Protein AF-0000000082347932 (afdb_homodimer)

Nearest PDB structures (foldseek):
  7vpu-assembly1_B  TM=5.083E-01  e=9.802E-02  Lachancea thermotolerans CBS 6340
  7vpr-assembly1_B  TM=3.935E-01  e=6.564E-01  Nakaseomyces glabratus CBS 138
  7xb5-assembly1_A-2  TM=2.706E-01  e=1.822E-01  Saccharomyces cerevisiae S288C
  4n9n-assembly1_B  TM=2.573E-01  e=2.150E-01  Saccharomyces cerevisiae S288C
  7zbz-assembly1_D  TM=3.428E-01  e=2.364E+00  Homo sapiens

pLDDT: mean 71.52, std 30.13, range [14.38, 98.75]

Solvent-accessible surface area (backbone atoms only — not comparable to full-atom values): 65599 Å² total; per-residue (Å²): 93,62,61,52,86,44,26,62,58,30,61,75,68,72,42,88,52,49,59,55,89,92,53,82,38,28,51,61,28,56,75,67,75,44,90,35,52,59,53,74,24,62,43,76,80,83,76,53,56,48,64,48,71,62,94,86,54,69,48,71,42,61,66,65,76,64,82,78,56,77,66,73,81,68,80,82,68,80,69,72,72,71,74,71,74,66,79,76,82,78,88,84,86,77,82,90,80,82,86,82,85,84,87,82,85,85,87,81,88,68,76,74,79,69,74,88,77,77,79,76,87,80,78,80,79,75,84,81,84,85,69,72,77,66,57,84,77,70,76,78,89,71,87,74,80,69,75,79,68,85,70,81,67,74,79,78,69,82,68,77,73,79,72,72,80,74,74,76,83,61,86,66,62,71,66,74,67,74,60,60,74,69,86,62,78,67,69,77,66,46,71,66,54,33,49,27,48,48,46,26,50,75,63,51,21,57,52,67,20,54,57,35,82,70,28,44,49,48,60,48,44,5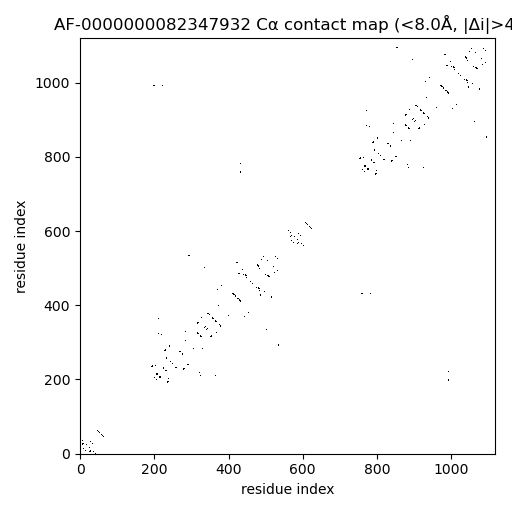8,51,44,26,76,73,35,64,44,37,29,25,26,46,37,14,35,30,38,39,41,50,15,55,55,68,68,51,76,57,58,67,15,50,51,29,41,53,54,18,49,55,45,45,49,57,60,64,70,43,62,74,84,68,66,51,62,63,57,54,50,28,51,52,42,45,50,52,38,47,70,60,39,82,61,80,66,68,71,57,61,60,54,53,50,43,51,49,49,52,68,46,43,57,32,30,42,66,44,70,60,40,19,52,48,42,54,48,44,49,55,52,49,48,45,37,33,59,68,66,68,39,71,66,77,64,60,64,72,38,50,70,63,19,66,46,82,73,48,84,49,58,26,24,55,22,48,51,40,46,49,50,35,49,50,51,48,36,53,68,55,47,83,65,81,66,64,47,64,66,58,47,52,50,51,52,47,49,55,51,48,53,64,70,65,53,60,75,61,64,50,53,55,41,77,42,79,52,34,52,90,76,70,30,45,43,28,39,36,34,60,74,45,64,20,47,52,45,24,51,35,34,45,35,48,37,51,39,52,51,55,72,50,60,73,63,76,81,61,80,50,68,65,58,47,52,48,50,50,51,51,42,35,50,50,38,33,54,33,51,34,47,29,40,10,41,22,70,43,33,71,86,40,62,53,37,49,53,57,35,52,43,47,42,62,66,50,42,75,45,58,77,52,67,42,44,54,53,51,48,52,52,49,43,50,44,38,26,67,73,69,34,42,82,36,64,71,47,52,53,51,49,53,52,48,48,52,52,49,51,51,57,70,67,56,71,83,78,122,89,56,65,52,85,46,28,60,62,30,63,76,66,71,42,88,54,48,62,59,90,92,54,85,39,30,51,62,28,57,75,66,74,41,91,38,54,64,55,79,24,68,35,79,83,86,79,55,60,52,69,48,74,61,94,86,54,65,48,71,43,65,62,62,76,61,87,75,59,77,64,75,77,69,80,81,66,77,63,70,67,68,73,68,73,58,86,72,85,92,85,92,88,91,83,92,81,88,87,90,81,86,90,83,83,87,87,81,87,75,82,88,81,86,77,86,88,83,85,85,85,90,81,84,78,84,79,82,84,84,69,71,76,66,58,83,76,71,75,78,86,69,86,74,82,69,76,80,68,84,71,80,66,77,78,78,70,82,74,72,74,80,71,71,80,73,74,74,82,64,85,68,61,72,64,79,68,71,59,61,72,66,80,72,68,67,70,78,69,47,71,66,54,32,49,26,49,48,44,27,49,76,61,48,20,55,52,67,19,54,58,35,82,72,28,46,49,47,60,47,46,58,50,44,26,75,73,34,66,45,38,29,26,27,47,38,15,34,29,36,40,40,49,16,55,55,70,66,50,74,58,60,67,16,52,51,29,40,52,54,19,48,53,45,46,50,57,59,65,69,44,62,75,85,67,65,50,60,62,56,53,51,29,51,52,42,45,48,51,38,48,69,60,39,81,62,81,67,69,71,59,61,57,54,52,52,43,50,49,51,51,68,47,44,57,31,32,43,64,46,71,61,40,18,52,50,41,53,48,43,49,55,51,48,47,45,37,33,59,67,66,67,40,70,69,78,66,60,65,72,36,49,70,63,17,67,46,80,74,46,84,50,59,25,25,56,21,50,51,38,47,50,51,35,48,51,53,49,36,48,67,54,47,81,82,64,67,62,47,65,66,59,47,53,50,52,52,49,49,56,51,47,54,64,70,66,52,60,76,60,62,50,52,56,41,77,42,79,52,34,53,90,76,70,30,46,43,28,40,37,35,60,74,45,63,20,47,53,45,24,51,36,33,47,34,49,35,50,36,52,51,55,74,51,61,74,62,76,82,60,80,51,69,65,58,48,52,50,50,50,52,50,42,36,49,51,38,32,52,33,52,33,47,31,40,9,42,22,70,43,33,69,87,40,63,54,35,48,53,59,35,51,42,46,42,63,66,50,43,78,44,57,76,52,68,44,43,52,53,50,48,52,52,48,43,51,45,38,26,69,72,69,35,42,82,37,66,70,47,52,53,50,48,52,53,49,50,52,51,50,52,50,57,72,68,58,70,83,78,122

Organism: NCBI:txid1220207

InterPro domains:
  IPR001138 Zn(2)Cys(6) fungal-type DNA-binding domain [PS00463] (6-36)
  IPR001138 Zn(2)Cys(6) fungal-type DNA-binding domain [SM00066] (1-47)
  IPR001138 Zn(2)Cys(6) fungal-type DNA-binding domain [cd00067] (2-37)
  IPR021858 Fungal transcription factor [PF11951] (195-382)
  IPR036864 Zn(2)-C6 fungal-type DNA-binding domain superfamily [G3DSA:4.10.240.10] (4-67)
  IPR036864 Zn(2)-C6 fungal-type DNA-binding domain superfamily [SSF57701] (2-45)

Foldseek 3Di:
DAQPDAFPVCVVVVHDFDCDPPHPATPVCVVVVHDGHNDRRDDDPDDQWAQDCDPNDRDTRGVDDPVVPCPDPPDDCPVVCPPPPCDPDDDDDDDDDDDDDDDDYDDDDDDCPDDDDPDDDDDPPDDDDPPDPPPVPDDDDDDPPPPDPVCPPPDPPPPDDDPDDPPDPPPCPPPPPPPPPPCPPPPPQDPLLVVLLVCCLPFPLVLLCQLPPVSCSNPPLSVVLVPPVLSSLLSSLLSLLLVCLQVVHDNVRSVVSVVVNVVVLVVQVPDDLVSDDLSNLSSLLSVLSSVQLVPPPPDCVSVVVSLVNVVSVLQQCAPDDSSVSSNLSVLVSLLLCCLFVVDARPHDLVSNPNHCLVVDDDLSSLLSVLSSLLSVLRNLLPDPDDAPPPVVLVVSVVVLVVSVVPDDPQLAFPDWDCADVPVLRRAIAGHGDGSSSLNSLLSSLVSQLSSLVRHPVVVDDDPVVVVVSVLVSLVSLSVSLRHLLNSCVNYVVNLSSLVSNLSSCQRNVLSDQRVSSLVVSVVSLVCCSNPVSGDRVVSNVNNVVSNVVVVCVVPDDPPD/DFQPFAFPVCVVVVHDFACDPPDPATPVCVVVVHDGHGDRRDDDDDDQWDQDPDPHDRDTRGNPDDPPPPPDPPDDPVVVCPPPPDPDDDDDYDDDDDDDDDDDDDDDDDDDDDDDDDDDDDDDDDDDDPPPPPPVPDDDDDDPPPPDDPCPPPDPPDPDDDPPDPPDPPPCPVPPPPPPPPVPPPDPQDPLLVVLLVQCLPFPLVLLCQLPPVSCSNPPLSVVLVVPVLSSLLSSLLSLLLVCLQVVHDNVRSVVSVVVNVVVLVVQVPDDLVSDDLSNLSSLLSVLSSVQLVPPPPDCVSVVVSLVNVVSVLQQCAPDDSSVSSNLSVLVSLLLCCLFVVDARPHDLVSNPNHCLVVDDDLSSLLSVLSSLLSVLRNLLPDPDDQCPPVVLVVSVVVLVVSVVPDDPQLAFPDWDCADVPVLRRAIAGHHDGSSSLNSLLSSLVSQLSSLVRPPVVVPDDPVVVVVSVLVSLVSLSVSLRHLLNSCVNYVVNLSSLVSNLSSCQRNVLSDQRVSSLVVSVVSQVCCSNPSSGDRVVSNVNNVVSNVVVVCVVPDDPPD

Structure (mmCIF, N/CA/C/O backbone):
data_AF-0000000082347932-model_v1
#
loop_
_entity.id
_entity.type
_entity.pdbx_description
1 polymer 'Zn(2)-C6 fungal-type domain-containing protein'
#
loop_
_atom_site.group_PDB
_atom_site.id
_atom_site.type_symbol
_atom_site.label_atom_id
_atom_site.label_alt_id
_atom_site.label_comp_id
_atom_site.label_asym_id
_atom_site.label_entity_id
_atom_site.label_seq_id
_atom_site.pdbx_PDB_ins_code
_atom_site.Cartn_x
_atom_site.Cartn_y
_atom_site.Cartn_z
_atom_site.occupancy
_atom_site.B_iso_or_equiv
_atom_site.auth_seq_id
_atom_site.auth_comp_id
_atom_site.auth_asym_id
_atom_site.auth_atom_id
_atom_site.pdbx_PDB_model_num
ATOM 1 N N . MET A 1 1 ? 33.094 -20 -10.047 1 22.81 1 MET A N 1
ATOM 2 C CA . MET A 1 1 ? 34.312 -20.75 -9.906 1 22.81 1 MET A CA 1
ATOM 3 C C . MET A 1 1 ? 34.156 -21.875 -8.883 1 22.81 1 MET A C 1
ATOM 5 O O . MET A 1 1 ? 33.625 -21.672 -7.805 1 22.81 1 MET A O 1
ATOM 9 N N . ARG A 1 2 ? 33.781 -23.016 -9.336 1 30.23 2 ARG A N 1
ATOM 10 C CA . ARG A 1 2 ? 33.656 -24.062 -8.328 1 30.23 2 ARG A CA 1
ATOM 11 C C . ARG A 1 2 ? 35 -24.469 -7.781 1 30.23 2 ARG A C 1
ATOM 13 O O . ARG A 1 2 ? 35.969 -24.672 -8.547 1 30.23 2 ARG A O 1
ATOM 20 N N . ILE A 1 3 ? 35.188 -24.266 -6.566 1 36.09 3 ILE A N 1
ATOM 21 C CA . ILE A 1 3 ? 36.406 -24.688 -5.879 1 36.09 3 ILE A CA 1
ATOM 22 C C . ILE A 1 3 ? 36.375 -26.203 -5.656 1 36.09 3 ILE A C 1
ATOM 24 O O . ILE A 1 3 ? 35.469 -26.719 -5 1 36.09 3 ILE A O 1
ATOM 28 N N . GLY A 1 4 ? 36.844 -26.969 -6.664 1 44.12 4 GLY A N 1
ATOM 29 C CA . GLY A 1 4 ? 37.062 -28.375 -6.398 1 44.12 4 GLY A CA 1
ATOM 30 C C . GLY A 1 4 ? 37.906 -28.641 -5.172 1 44.12 4 GLY A C 1
ATOM 31 O O . GLY A 1 4 ? 39 -28.109 -5.051 1 44.12 4 GLY A O 1
ATOM 32 N N . ARG A 1 5 ? 37.344 -29.047 -4.188 1 51.44 5 ARG A N 1
ATOM 33 C CA . ARG A 1 5 ? 38.125 -29.438 -3.01 1 51.44 5 ARG A CA 1
ATOM 34 C C . ARG A 1 5 ? 38.75 -30.812 -3.193 1 51.44 5 ARG A C 1
ATOM 36 O O . ARG A 1 5 ? 38.125 -31.719 -3.748 1 51.44 5 ARG A O 1
ATOM 43 N N . GLY A 1 6 ? 40.188 -30.938 -3.4 1 61.31 6 GLY A N 1
ATOM 44 C CA . GLY A 1 6 ? 41.031 -32.125 -3.43 1 61.31 6 GLY A CA 1
ATOM 45 C C . GLY A 1 6 ? 42.094 -32.094 -4.531 1 61.31 6 GLY A C 1
ATOM 46 O O . GLY A 1 6 ? 42 -31.25 -5.441 1 61.31 6 GLY A O 1
ATOM 47 N N . CYS A 1 7 ? 43.125 -32.844 -4.461 1 66.62 7 CYS A N 1
ATOM 48 C CA . CYS A 1 7 ? 44.219 -32.781 -5.441 1 66.62 7 CYS A CA 1
ATOM 49 C C . CYS A 1 7 ? 43.812 -33.438 -6.754 1 66.62 7 CYS A C 1
ATOM 51 O O . CYS A 1 7 ? 42.875 -34.219 -6.789 1 66.62 7 CYS A O 1
ATOM 53 N N . GLU A 1 8 ? 44.094 -33.062 -7.969 1 69.12 8 GLU A N 1
ATOM 54 C CA . GLU A 1 8 ? 43.75 -33.562 -9.297 1 69.12 8 GLU A CA 1
ATOM 55 C C . GLU A 1 8 ? 43.781 -35.094 -9.328 1 69.12 8 GLU A C 1
ATOM 57 O O . GLU A 1 8 ? 42.906 -35.719 -9.906 1 69.12 8 GLU A O 1
ATOM 62 N N . ARG A 1 9 ? 44.625 -35.562 -8.445 1 70.75 9 ARG A N 1
ATOM 63 C CA . ARG A 1 9 ? 44.844 -37 -8.461 1 70.75 9 ARG A CA 1
ATOM 64 C C . ARG A 1 9 ? 43.75 -37.75 -7.652 1 70.75 9 ARG A C 1
ATOM 66 O O . ARG A 1 9 ? 43.219 -38.75 -8.086 1 70.75 9 ARG A O 1
ATOM 73 N N . CYS A 1 10 ? 43.594 -37.25 -6.555 1 67.94 10 CYS A N 1
ATOM 74 C CA . CYS A 1 10 ? 42.625 -37.875 -5.664 1 67.94 10 CYS A CA 1
ATOM 75 C C . CYS A 1 10 ? 41.219 -37.812 -6.273 1 67.94 10 CYS A C 1
ATOM 77 O O . CYS A 1 10 ? 40.469 -38.75 -6.148 1 67.94 10 CYS A O 1
ATOM 79 N N . ARG A 1 11 ? 40.906 -36.719 -7.117 1 67.81 11 ARG A N 1
ATOM 80 C CA . ARG A 1 11 ? 39.688 -36.469 -7.867 1 67.81 11 ARG A CA 1
ATOM 81 C C . ARG A 1 11 ? 39.531 -37.5 -9 1 67.81 11 ARG A C 1
ATOM 83 O O . ARG A 1 11 ? 38.438 -38.031 -9.195 1 67.81 11 ARG A O 1
ATOM 90 N N . LEU A 1 12 ? 40.688 -37.812 -9.695 1 69.5 12 LEU A N 1
ATOM 91 C CA . LEU A 1 12 ? 40.688 -38.719 -10.836 1 69.5 12 LEU A CA 1
ATOM 92 C C . LEU A 1 12 ? 40.5 -40.156 -10.383 1 69.5 12 LEU A C 1
ATOM 94 O O . LEU A 1 12 ? 39.875 -40.969 -11.086 1 69.5 12 LEU A O 1
ATOM 98 N N . ARG A 1 13 ? 41.062 -40.344 -9.203 1 67.56 13 ARG A N 1
ATOM 99 C CA . ARG A 1 13 ? 41.062 -41.688 -8.688 1 67.56 13 ARG A CA 1
ATOM 100 C C . ARG A 1 13 ? 39.844 -41.938 -7.781 1 67.56 13 ARG A C 1
ATOM 102 O O . ARG A 1 13 ? 39.656 -43.031 -7.254 1 67.56 13 ARG A O 1
ATOM 109 N N . HIS A 1 14 ? 39.094 -40.969 -7.598 1 66.19 14 HIS A N 1
ATOM 110 C CA . HIS A 1 14 ? 37.844 -40.875 -6.828 1 66.19 14 HIS A CA 1
ATOM 111 C C . HIS A 1 14 ? 38.094 -41.281 -5.375 1 66.19 14 HIS A C 1
ATOM 113 O O . HIS A 1 14 ? 37.281 -42.062 -4.812 1 66.19 14 HIS A O 1
ATOM 119 N N . ILE A 1 15 ? 39.188 -40.844 -4.895 1 70.25 15 ILE A N 1
ATOM 120 C CA . ILE A 1 15 ? 39.531 -41.156 -3.514 1 70.25 15 ILE A CA 1
ATOM 121 C C . ILE A 1 15 ? 39.438 -39.906 -2.654 1 70.25 15 ILE A C 1
ATOM 123 O O . ILE A 1 15 ? 39.562 -38.781 -3.168 1 70.25 15 ILE A O 1
ATOM 127 N N . LYS A 1 16 ? 39.25 -40.219 -1.484 1 67.38 16 LYS A N 1
ATOM 128 C CA . LYS A 1 16 ? 39.062 -39.125 -0.521 1 67.38 16 LYS A CA 1
ATOM 129 C C . LYS A 1 16 ? 40.375 -38.375 -0.31 1 67.38 16 LYS A C 1
ATOM 131 O O . LYS A 1 16 ? 41.375 -38.938 0.096 1 67.38 16 LYS A O 1
ATOM 136 N N . CYS A 1 17 ? 40.406 -37.062 -0.704 1 68.31 17 CYS A N 1
ATOM 137 C CA . CYS A 1 17 ? 41.594 -36.188 -0.645 1 68.31 17 CYS A CA 1
ATOM 138 C C . CYS A 1 17 ? 41.656 -35.469 0.689 1 68.31 17 CYS A C 1
ATOM 140 O O . CYS A 1 17 ? 40.781 -34.656 1.014 1 68.31 17 CYS A O 1
ATOM 142 N N . THR A 1 18 ? 42.469 -36.094 1.605 1 74.19 18 THR A N 1
ATOM 143 C CA . THR A 1 18 ? 42.594 -35.5 2.934 1 74.19 18 THR A CA 1
ATOM 144 C C . THR A 1 18 ? 43.875 -34.625 3.012 1 74.19 18 THR A C 1
ATOM 146 O O . THR A 1 18 ? 44.969 -35.094 2.697 1 74.19 18 THR A O 1
ATOM 149 N N . ILE A 1 19 ? 43.75 -33.25 3.158 1 69.88 19 ILE A N 1
ATOM 150 C CA . ILE A 1 19 ? 44.875 -32.344 3.236 1 69.88 19 ILE A CA 1
ATOM 151 C C . ILE A 1 19 ? 45.062 -31.875 4.68 1 69.88 19 ILE A C 1
ATOM 153 O O . ILE A 1 19 ? 44.156 -31.359 5.305 1 69.88 19 ILE A O 1
ATOM 157 N N . ALA A 1 20 ? 46.219 -32.375 5.316 1 67.06 20 ALA A N 1
ATOM 158 C CA . ALA A 1 20 ? 46.531 -31.922 6.672 1 67.06 20 ALA A CA 1
ATOM 159 C C . ALA A 1 20 ? 46.688 -30.406 6.73 1 67.06 20 ALA A C 1
ATOM 161 O O . ALA A 1 20 ? 47.094 -29.781 5.742 1 67.06 20 ALA A O 1
ATOM 162 N N . GLY A 1 21 ? 46.219 -29.703 7.652 1 62.62 21 GLY A N 1
ATOM 163 C CA . GLY A 1 21 ? 46.219 -28.266 7.863 1 62.62 21 GLY A CA 1
ATOM 164 C C . GLY A 1 21 ? 47.594 -27.641 7.629 1 62.62 21 GLY A C 1
ATOM 165 O O . GLY A 1 21 ? 48.562 -28 8.281 1 62.62 21 GLY A O 1
ATOM 166 N N . GLY A 1 22 ? 47.812 -26.781 6.691 1 68.69 22 GLY A N 1
ATOM 167 C CA . GLY A 1 22 ? 49 -26.031 6.379 1 68.69 22 GLY A CA 1
ATOM 168 C C . GLY A 1 22 ? 49.875 -26.734 5.355 1 68.69 22 GLY A C 1
ATOM 169 O O . GLY A 1 22 ? 50.969 -26.25 5.023 1 68.69 22 GLY A O 1
ATOM 170 N N . ALA A 1 23 ? 49.406 -28.094 4.926 1 64.69 23 ALA A N 1
ATOM 171 C CA . ALA A 1 23 ? 50.281 -28.875 4.055 1 64.69 23 ALA A CA 1
ATOM 172 C C . ALA A 1 23 ? 50.031 -28.5 2.588 1 64.69 23 ALA A C 1
ATOM 174 O O . ALA A 1 23 ? 48.938 -28.109 2.199 1 64.69 23 ALA A O 1
ATOM 175 N N . SER A 1 24 ? 51.031 -28.406 1.71 1 70.19 24 SER A N 1
ATOM 176 C CA . SER A 1 24 ? 50.969 -28.016 0.306 1 70.19 24 SER A CA 1
ATOM 177 C C . SER A 1 24 ? 50.562 -29.188 -0.586 1 70.19 24 SER A C 1
ATOM 179 O O . SER A 1 24 ? 50.375 -29.016 -1.792 1 70.19 24 SER A O 1
ATOM 181 N N . SER A 1 25 ? 50.375 -30.406 0.126 1 73.12 25 SER A N 1
ATOM 182 C CA . SER A 1 25 ? 50.062 -31.641 -0.598 1 73.12 25 SER A CA 1
ATOM 183 C C . SER A 1 25 ? 49 -32.469 0.143 1 73.12 25 SER A C 1
ATOM 185 O O . SER A 1 25 ? 48.875 -32.344 1.361 1 73.12 25 SER A O 1
ATOM 187 N N . CYS A 1 26 ? 48.219 -33.219 -0.534 1 68.75 26 CYS A N 1
ATOM 188 C CA . CYS A 1 26 ? 47.25 -34.062 0.123 1 68.75 26 CYS A CA 1
ATOM 189 C C . CYS A 1 26 ? 47.906 -35.312 0.712 1 68.75 26 CYS A C 1
ATOM 191 O O . CYS A 1 26 ? 49 -35.688 0.305 1 68.75 26 CYS A O 1
ATOM 193 N N . ASN A 1 27 ? 47.25 -35.875 1.856 1 72.94 27 ASN A N 1
ATOM 194 C CA . ASN A 1 27 ? 47.844 -37 2.602 1 72.94 27 ASN A CA 1
ATOM 195 C C . ASN A 1 27 ? 48.188 -38.156 1.683 1 72.94 27 ASN A C 1
ATOM 197 O O . ASN A 1 27 ? 49.25 -38.781 1.862 1 72.94 27 ASN A O 1
ATOM 201 N N . GLU A 1 28 ? 47.438 -38.219 0.578 1 73.19 28 GLU A N 1
ATOM 202 C CA . GLU A 1 28 ? 47.594 -39.375 -0.309 1 73.19 28 GLU A CA 1
ATOM 203 C C . GLU A 1 28 ? 48.75 -39.156 -1.29 1 73.19 28 GLU A C 1
ATOM 205 O O . GLU A 1 28 ? 49.531 -40.062 -1.539 1 73.19 28 GLU A O 1
ATOM 210 N N . CYS A 1 29 ? 48.781 -37.969 -1.699 1 74.81 29 CYS A N 1
ATOM 211 C CA . CYS A 1 29 ? 49.875 -37.594 -2.594 1 74.81 29 CYS A CA 1
ATOM 212 C C . CYS A 1 29 ? 51.219 -37.531 -1.844 1 74.81 29 CYS A C 1
ATOM 214 O O . CYS A 1 29 ? 52.25 -37.938 -2.363 1 74.81 29 CYS A O 1
ATOM 216 N N . SER A 1 30 ? 51.094 -37.125 -0.612 1 74.75 30 SER A N 1
ATOM 217 C CA . SER A 1 30 ? 52.25 -37.094 0.262 1 74.75 30 SER A CA 1
ATOM 218 C C . SER A 1 30 ? 52.781 -38.5 0.543 1 74.75 30 SER A C 1
ATOM 220 O O . SER A 1 30 ? 54 -38.75 0.551 1 74.75 30 SER A O 1
ATOM 222 N N . ARG A 1 31 ? 51.875 -39.562 0.762 1 70.56 31 ARG A N 1
ATOM 223 C CA . ARG A 1 31 ? 52.219 -40.969 1.056 1 70.56 31 ARG A CA 1
ATOM 224 C C . ARG A 1 31 ? 52.844 -41.656 -0.151 1 70.56 31 ARG A C 1
ATOM 226 O O . ARG A 1 31 ? 53.781 -42.438 -0.004 1 70.56 31 ARG A O 1
ATOM 233 N N . LEU A 1 32 ? 52.281 -41.219 -1.399 1 70.06 32 LEU A N 1
ATOM 234 C CA . LEU A 1 32 ? 52.719 -41.875 -2.627 1 70.06 32 LEU A CA 1
ATOM 235 C C . LEU A 1 32 ? 53.844 -41.094 -3.301 1 70.06 32 LEU A C 1
ATOM 237 O O . LEU A 1 32 ? 54.312 -41.469 -4.371 1 70.06 32 LEU A O 1
ATOM 241 N N . SER A 1 33 ? 54.5 -40.062 -2.539 1 69.38 33 SER A N 1
ATOM 242 C CA . SER A 1 33 ? 55.625 -39.188 -2.871 1 69.38 33 SER A CA 1
ATOM 243 C C . SER A 1 33 ? 55.469 -38.594 -4.262 1 69.38 33 SER A C 1
ATOM 245 O O . SER A 1 33 ? 56.406 -38.594 -5.055 1 69.38 33 SER A O 1
ATOM 247 N N . ARG A 1 34 ? 54.062 -38.375 -4.594 1 67.56 34 ARG A N 1
ATOM 248 C CA . ARG A 1 34 ? 53.812 -37.812 -5.914 1 67.56 34 ARG A CA 1
ATOM 249 C C . ARG A 1 34 ? 53.438 -36.344 -5.812 1 67.56 34 ARG A C 1
ATOM 251 O O . ARG A 1 34 ? 53 -35.875 -4.762 1 67.56 34 ARG A O 1
ATOM 258 N N . ALA A 1 35 ? 53.688 -35.5 -6.789 1 67.94 35 ALA A N 1
ATOM 259 C CA . ALA A 1 35 ? 53.438 -34.062 -6.812 1 67.94 35 ALA A CA 1
ATOM 260 C C . ALA A 1 35 ? 51.938 -33.781 -6.695 1 67.94 35 ALA A C 1
ATOM 262 O O . ALA A 1 35 ? 51.125 -34.312 -7.465 1 67.94 35 ALA A O 1
ATOM 263 N N . CYS A 1 36 ? 51.469 -33.281 -5.586 1 61.19 36 CYS A N 1
ATOM 264 C CA . CYS A 1 36 ? 50.094 -33.031 -5.258 1 61.19 36 CYS A CA 1
ATOM 265 C C . CYS A 1 36 ? 49.625 -31.703 -5.871 1 61.19 36 CYS A C 1
ATOM 267 O O . CYS A 1 36 ? 50.188 -30.641 -5.574 1 61.19 36 CYS A O 1
ATOM 269 N N . HIS A 1 37 ? 49.125 -31.688 -6.969 1 63.16 37 HIS A N 1
ATOM 270 C CA . HIS A 1 37 ? 48.656 -30.453 -7.613 1 63.16 37 HIS A CA 1
ATOM 271 C C . HIS A 1 37 ? 47.312 -30.031 -7.066 1 63.16 37 HIS A C 1
ATOM 273 O O . HIS A 1 37 ? 46.281 -30.594 -7.438 1 63.16 37 HIS A O 1
ATOM 279 N N . LEU A 1 38 ? 47.406 -29.406 -5.953 1 53.28 38 LEU A N 1
ATOM 280 C CA . LEU A 1 38 ? 46.25 -28.797 -5.297 1 53.28 38 LEU A CA 1
ATOM 281 C C . LEU A 1 38 ? 45.656 -27.688 -6.16 1 53.28 38 LEU A C 1
ATOM 283 O O . LEU A 1 38 ? 46.281 -26.641 -6.344 1 53.28 38 LEU A O 1
ATOM 287 N N . ASP A 1 39 ? 44.938 -28.078 -7.152 1 45.66 39 ASP A N 1
ATOM 288 C CA . ASP A 1 39 ? 44.469 -27.016 -8.047 1 45.66 39 ASP A CA 1
ATOM 289 C C . ASP A 1 39 ? 43.594 -26.016 -7.301 1 45.66 39 ASP A C 1
ATOM 291 O O . ASP A 1 39 ? 42.844 -26.391 -6.398 1 45.66 39 ASP A O 1
ATOM 295 N N . PRO A 1 40 ? 43.969 -24.781 -7.137 1 42.22 40 PRO A N 1
ATOM 296 C CA . PRO A 1 40 ? 43.094 -23.75 -6.598 1 42.22 40 PRO A CA 1
ATOM 297 C C . PRO A 1 40 ? 41.656 -23.844 -7.152 1 42.22 40 PRO A C 1
ATOM 299 O O . PRO A 1 40 ? 41.469 -24.031 -8.359 1 42.22 40 PRO A O 1
ATOM 302 N N . PRO A 1 41 ? 40.688 -24.328 -6.477 1 37.97 41 PRO A N 1
ATOM 303 C CA . PRO A 1 41 ? 39.469 -24.875 -7.062 1 37.97 41 PRO A CA 1
ATOM 304 C C . PRO A 1 41 ? 38.719 -23.859 -7.938 1 37.97 41 PRO A C 1
ATOM 306 O O . PRO A 1 41 ? 37.5 -23.969 -8.117 1 37.97 41 PRO A O 1
ATOM 309 N N . PHE A 1 42 ? 39.375 -22.781 -8.414 1 34.38 42 PHE A N 1
ATOM 310 C CA . PHE A 1 42 ? 38.75 -21.672 -9.102 1 34.38 42 PHE A CA 1
ATOM 311 C C . PHE A 1 42 ? 38.312 -22.062 -10.508 1 34.38 42 PHE A C 1
ATOM 313 O O . PHE A 1 42 ? 39.094 -22.641 -11.258 1 34.38 42 PHE A O 1
ATOM 320 N N . ARG A 1 43 ? 37.344 -22.578 -10.852 1 34.22 43 ARG A N 1
ATOM 321 C CA . ARG A 1 43 ? 37.25 -22.672 -12.305 1 34.22 43 ARG A CA 1
ATOM 322 C C . ARG A 1 43 ? 36.625 -21.422 -12.898 1 34.22 43 ARG A C 1
ATOM 324 O O . ARG A 1 43 ? 35.531 -21 -12.461 1 34.22 43 ARG A O 1
ATOM 331 N N . PHE A 1 44 ? 37.469 -20.609 -13.539 1 31.59 44 PHE A N 1
ATOM 332 C CA . PHE A 1 44 ? 37.125 -19.375 -14.234 1 31.59 44 PHE A CA 1
ATOM 333 C C . PHE A 1 44 ? 36.469 -19.656 -15.578 1 31.59 44 PHE A C 1
ATOM 335 O O . PHE A 1 44 ? 36.938 -20.516 -16.328 1 31.59 44 PHE A O 1
ATOM 342 N N . LYS A 1 45 ? 35.219 -19.406 -15.75 1 33.06 45 LYS A N 1
ATOM 343 C CA . LYS A 1 45 ? 34.75 -19.562 -17.125 1 33.06 45 LYS A CA 1
ATOM 344 C C . LYS A 1 45 ? 35.469 -18.594 -18.062 1 33.06 45 LYS A C 1
ATOM 346 O O . LYS A 1 45 ? 35.938 -17.547 -17.625 1 33.06 45 LYS A O 1
ATOM 351 N N . THR A 1 46 ? 35.719 -18.891 -19.359 1 34.31 46 THR A N 1
ATOM 352 C CA . THR A 1 46 ? 36.406 -18.312 -20.5 1 34.31 46 THR A CA 1
ATOM 353 C C . THR A 1 46 ? 35.844 -16.938 -20.844 1 34.31 46 THR A C 1
ATOM 355 O O . THR A 1 46 ? 34.625 -16.75 -20.906 1 34.31 46 THR A O 1
ATOM 358 N N . VAL A 1 47 ? 36.656 -15.945 -20.688 1 38.62 47 VAL A N 1
ATOM 359 C CA . VAL A 1 47 ? 36.5 -14.539 -21.031 1 38.62 47 VAL A CA 1
ATOM 360 C C . VAL A 1 47 ? 36.375 -14.391 -22.547 1 38.62 47 VAL A C 1
ATOM 362 O O . VAL A 1 47 ? 37.344 -14.688 -23.281 1 38.62 47 VAL A O 1
ATOM 365 N N . ARG A 1 48 ? 35.281 -14.305 -23.172 1 42.62 48 ARG A N 1
ATOM 366 C CA . ARG A 1 48 ? 35.219 -14.266 -24.625 1 42.62 48 ARG A CA 1
ATOM 367 C C . ARG A 1 48 ? 35.562 -12.875 -25.156 1 42.62 48 ARG A C 1
ATOM 369 O O . ARG A 1 48 ? 35.906 -12.711 -26.328 1 42.62 48 ARG A O 1
ATOM 376 N N . HIS A 1 49 ? 35.281 -11.766 -24.406 1 44.88 49 HIS A N 1
ATOM 377 C CA . HIS A 1 49 ? 35.719 -10.453 -24.875 1 44.88 49 HIS A CA 1
ATOM 378 C C . HIS A 1 49 ? 36.469 -9.703 -23.781 1 44.88 49 HIS A C 1
ATOM 380 O O . HIS A 1 49 ? 36.312 -10 -22.594 1 44.88 49 HIS A O 1
ATOM 386 N N . VAL A 1 50 ? 37.781 -9.148 -24 1 46.59 50 VAL A N 1
ATOM 387 C CA . VAL A 1 50 ? 38.562 -8.367 -23.062 1 46.59 50 VAL A CA 1
ATOM 388 C C . VAL A 1 50 ? 38.469 -6.883 -23.422 1 46.59 50 VAL A C 1
ATOM 390 O O . VAL A 1 50 ? 38.5 -6.523 -24.609 1 46.59 50 VAL A O 1
ATOM 393 N N . TYR A 1 51 ? 38.156 -6.105 -22.562 1 44.41 51 TYR A N 1
ATOM 394 C CA . TYR A 1 51 ? 38.219 -4.684 -22.891 1 44.41 51 TYR A CA 1
ATOM 395 C C . TYR A 1 51 ? 39.625 -4.16 -22.719 1 44.41 51 TYR A C 1
ATOM 397 O O . TYR A 1 51 ? 40.281 -4.414 -21.703 1 44.41 51 TYR A O 1
ATOM 405 N N . GLN A 1 52 ? 40.438 -4.121 -23.656 1 41.91 52 GLN A N 1
ATOM 406 C CA . GLN A 1 52 ? 41.781 -3.562 -23.609 1 41.91 52 GLN A CA 1
ATOM 407 C C . GLN A 1 52 ? 41.75 -2.037 -23.656 1 41.91 52 GLN A C 1
ATOM 409 O O . GLN A 1 52 ? 41 -1.458 -24.469 1 41.91 52 GLN A O 1
ATOM 414 N N . LYS A 1 53 ? 42.219 -1.38 -22.641 1 45.03 53 LYS A N 1
ATOM 415 C CA . LYS A 1 53 ? 42.344 0.07 -22.531 1 45.03 53 LYS A CA 1
ATOM 416 C C . LYS A 1 53 ? 43.406 0.597 -23.484 1 45.03 53 LYS A C 1
ATOM 418 O O . LYS A 1 53 ? 44.594 0.654 -23.125 1 45.03 53 LYS A O 1
ATOM 423 N N . SER A 1 54 ? 43.375 0.292 -24.656 1 41.59 54 SER A N 1
ATOM 424 C CA . SER A 1 54 ? 44.438 0.991 -25.375 1 41.59 54 SER A CA 1
ATOM 425 C C . SER A 1 54 ? 44 2.391 -25.781 1 41.59 54 SER A C 1
ATOM 427 O O . SER A 1 54 ? 42.969 2.555 -26.422 1 41.59 54 SER A O 1
ATOM 429 N N . GLN A 1 55 ? 44.844 3.551 -25.438 1 48.31 55 GLN A N 1
ATOM 430 C CA . GLN A 1 55 ? 44.906 4.988 -25.672 1 48.31 55 GLN A CA 1
ATOM 431 C C . GLN A 1 55 ? 43.531 5.633 -25.469 1 48.31 55 GLN A C 1
ATOM 433 O O . GLN A 1 55 ? 42.969 6.234 -26.391 1 48.31 55 GLN A O 1
ATOM 438 N N . GLY A 1 56 ? 42.812 5.457 -24.141 1 46.53 56 GLY A N 1
ATOM 439 C CA . GLY A 1 56 ? 41.719 6.09 -23.422 1 46.53 56 GLY A CA 1
ATOM 440 C C . GLY A 1 56 ? 40.375 5.414 -23.641 1 46.53 56 GLY A C 1
ATOM 441 O O . GLY A 1 56 ? 39.406 5.699 -22.938 1 46.53 56 GLY A O 1
ATOM 442 N N . THR A 1 57 ? 39.969 4.996 -24.828 1 43.59 57 THR A N 1
ATOM 443 C CA . THR A 1 57 ? 38.719 4.426 -25.312 1 43.59 57 THR A CA 1
ATOM 444 C C . THR A 1 57 ? 38.656 2.928 -25.031 1 43.59 57 THR A C 1
ATOM 446 O O . THR A 1 57 ? 39.562 2.184 -25.422 1 43.59 57 THR A O 1
ATOM 449 N N . ALA A 1 58 ? 38.094 2.541 -24 1 45.56 58 ALA A N 1
ATOM 450 C CA . ALA A 1 58 ? 38.031 1.131 -23.625 1 45.56 58 ALA A CA 1
ATOM 451 C C . ALA A 1 58 ? 37.281 0.312 -24.688 1 45.56 58 ALA A C 1
ATOM 453 O O . ALA A 1 58 ? 36.156 0.612 -25.016 1 45.56 58 ALA A O 1
ATOM 454 N N . SER A 1 59 ? 37.938 -0.134 -25.828 1 45.5 59 SER A N 1
ATOM 455 C CA . SER A 1 59 ? 37.344 -0.911 -26.906 1 45.5 59 SER A CA 1
ATOM 456 C C . SER A 1 59 ? 37.25 -2.387 -26.547 1 45.5 59 SER A C 1
ATOM 458 O O . SER A 1 59 ? 38.188 -2.963 -26 1 45.5 59 SER A O 1
ATOM 460 N N . LYS A 1 60 ? 36.156 -2.896 -26.328 1 45.16 60 LYS A N 1
ATOM 461 C CA . LYS A 1 60 ? 35.844 -4.293 -26.031 1 45.16 60 LYS A CA 1
ATOM 462 C C . LYS A 1 60 ? 36.312 -5.207 -27.172 1 45.16 60 LYS A C 1
ATOM 464 O O . LYS A 1 60 ? 35.969 -4.988 -28.328 1 45.16 60 LYS A O 1
ATOM 469 N N . PHE A 1 61 ? 37.469 -5.797 -27.078 1 41.84 61 PHE A N 1
ATOM 470 C CA . PHE A 1 61 ? 38.094 -6.711 -28.031 1 41.84 61 PHE A CA 1
ATOM 471 C C . PHE A 1 61 ? 37.5 -8.109 -27.906 1 41.84 61 PHE A C 1
ATOM 473 O O . PHE A 1 61 ? 37.594 -8.734 -26.844 1 41.84 61 PHE A O 1
ATOM 480 N N . GLU A 1 62 ? 36.625 -8.352 -28.719 1 44.66 62 GLU A N 1
ATOM 481 C CA . GLU A 1 62 ? 35.938 -9.648 -28.781 1 44.66 62 GLU A CA 1
ATOM 482 C C . GLU A 1 62 ? 36.938 -10.75 -29.172 1 44.66 62 GLU A C 1
ATOM 484 O O . GLU A 1 62 ? 37.688 -10.602 -30.125 1 44.66 62 GLU A O 1
ATOM 489 N N . LEU A 1 63 ? 37.312 -11.609 -28.344 1 40.41 63 LEU A N 1
ATOM 490 C CA . LEU A 1 63 ? 38.25 -12.68 -28.688 1 40.41 63 LEU A CA 1
ATOM 491 C C . LEU A 1 63 ? 37.594 -13.672 -29.656 1 40.41 63 LEU A C 1
ATOM 493 O O . LEU A 1 63 ? 37.344 -14.828 -29.297 1 40.41 63 LEU A O 1
ATOM 497 N N . ALA A 1 64 ? 36.625 -13.32 -30.438 1 39.44 64 ALA A N 1
ATOM 498 C CA . ALA A 1 64 ? 36 -14.266 -31.359 1 39.44 64 ALA A CA 1
ATOM 499 C C . ALA A 1 64 ? 36.906 -14.484 -32.594 1 39.44 64 ALA A C 1
ATOM 501 O O . ALA A 1 64 ? 37.438 -13.531 -33.125 1 39.44 64 ALA A O 1
ATOM 502 N N . TRP A 1 65 ? 37.5 -15.617 -32.75 1 37.94 65 TRP A N 1
ATOM 503 C CA . TRP A 1 65 ? 38.25 -15.961 -33.938 1 37.94 65 TRP A CA 1
ATOM 504 C C . TRP A 1 65 ? 37.406 -15.75 -35.188 1 37.94 65 TRP A C 1
ATOM 506 O O . TRP A 1 65 ? 36.188 -15.867 -35.156 1 37.94 65 TRP A O 1
ATOM 516 N N . ASP A 1 66 ? 37.844 -14.992 -36.125 1 33.62 66 ASP A N 1
ATOM 517 C CA . ASP A 1 66 ? 37.188 -14.711 -37.375 1 33.62 66 ASP A CA 1
ATOM 518 C C . ASP A 1 66 ? 36.844 -16 -38.125 1 33.62 66 ASP A C 1
ATOM 520 O O . ASP A 1 66 ? 37.688 -16.875 -38.281 1 33.62 66 ASP A O 1
ATOM 524 N N . ALA A 1 67 ? 35.719 -16.531 -37.906 1 36.09 67 ALA A N 1
ATOM 525 C CA . ALA A 1 67 ? 35.312 -17.812 -38.5 1 36.09 67 ALA A CA 1
ATOM 526 C C . ALA A 1 67 ? 35.875 -17.969 -39.906 1 36.09 67 ALA A C 1
ATOM 528 O O . ALA A 1 67 ? 35.656 -18.984 -40.562 1 36.09 67 ALA A O 1
ATOM 529 N N . CYS A 1 68 ? 36.281 -16.781 -40.562 1 34.62 68 CYS A N 1
ATOM 530 C CA . CYS A 1 68 ? 36.75 -17.031 -41.906 1 34.62 68 CYS A CA 1
ATOM 531 C C . CYS A 1 68 ? 38.188 -17.594 -41.875 1 34.62 68 CYS A C 1
ATOM 533 O O . CYS A 1 68 ? 38.938 -17.453 -42.844 1 34.62 68 CYS A O 1
ATOM 535 N N . GLN A 1 69 ? 38.594 -17.797 -40.625 1 31.84 69 GLN A N 1
ATOM 536 C CA . GLN A 1 69 ? 39.938 -18.391 -40.688 1 31.84 69 GLN A CA 1
ATOM 537 C C . GLN A 1 69 ? 39.938 -19.734 -41.375 1 31.84 69 GLN A C 1
ATOM 539 O O . GLN A 1 69 ? 39.094 -20.594 -41.094 1 31.84 69 GLN A O 1
ATOM 544 N N . PRO A 1 70 ? 40.562 -19.812 -42.562 1 32.97 70 PRO A N 1
ATOM 545 C CA . PRO A 1 70 ? 40.5 -20.938 -43.5 1 32.97 70 PRO A CA 1
ATOM 546 C C . PRO A 1 70 ? 40.938 -22.25 -42.875 1 32.97 70 PRO A C 1
ATOM 548 O O . PRO A 1 70 ? 42.062 -22.375 -42.375 1 32.97 70 PRO A O 1
ATOM 551 N N . TRP A 1 71 ? 40.156 -22.625 -41.812 1 30.06 71 TRP A N 1
ATOM 552 C CA . TRP A 1 71 ? 40.719 -23.875 -41.312 1 30.06 71 TRP A CA 1
ATOM 553 C C . TRP A 1 71 ? 40.844 -24.922 -42.406 1 30.06 71 TRP A C 1
ATOM 555 O O . TRP A 1 71 ? 40.094 -24.906 -43.375 1 30.06 71 TRP A O 1
ATOM 565 N N . VAL A 1 72 ? 42.062 -25.406 -42.594 1 31.78 72 VAL A N 1
ATOM 566 C CA . VAL A 1 72 ? 42.469 -26.328 -43.625 1 31.78 72 VAL A CA 1
ATOM 567 C C . VAL A 1 72 ? 41.469 -27.469 -43.75 1 31.78 72 VAL A C 1
ATOM 569 O O . VAL A 1 72 ? 40.844 -27.859 -42.75 1 31.78 72 VAL A O 1
ATOM 572 N N . LYS A 1 73 ? 40.969 -27.766 -44.938 1 27.34 73 LYS A N 1
ATOM 573 C CA . LYS A 1 73 ? 40.031 -28.734 -45.469 1 27.34 73 LYS A CA 1
ATOM 574 C C . LYS A 1 73 ? 40.344 -30.141 -44.938 1 27.34 73 LYS A C 1
ATOM 576 O O . LYS A 1 73 ? 41.375 -30.719 -45.25 1 27.34 73 LYS A O 1
ATOM 581 N N . VAL A 1 74 ? 40.375 -30.188 -43.562 1 30 74 VAL A N 1
ATOM 582 C CA . VAL A 1 74 ? 40.906 -31.516 -43.281 1 30 74 VAL A CA 1
ATOM 583 C C . VAL A 1 74 ? 40.031 -32.562 -43.969 1 30 74 VAL A C 1
ATOM 585 O O . VAL A 1 74 ? 38.812 -32.375 -44.062 1 30 74 VAL A O 1
ATOM 588 N N . PRO A 1 75 ? 40.594 -33.469 -44.75 1 27.28 75 PRO A N 1
ATOM 589 C CA . PRO A 1 75 ? 39.969 -34.469 -45.625 1 27.28 75 PRO A CA 1
ATOM 590 C C . PRO A 1 75 ? 38.844 -35.281 -44.938 1 27.28 75 PRO A C 1
ATOM 592 O O . PRO A 1 75 ? 38.844 -35.406 -43.719 1 27.28 75 PRO A O 1
ATOM 595 N N . GLN A 1 76 ? 37.656 -35.312 -45.656 1 23.88 76 GLN A N 1
ATOM 596 C CA . GLN A 1 76 ? 36.281 -35.719 -45.406 1 23.88 76 GLN A CA 1
ATOM 597 C C . GLN A 1 76 ? 36.219 -37.031 -44.656 1 23.88 76 GLN A C 1
ATOM 599 O O . GLN A 1 76 ? 35.438 -37.219 -43.75 1 23.88 76 GLN A O 1
ATOM 604 N N . SER A 1 77 ? 36.656 -38.094 -45.375 1 27.58 77 SER A N 1
ATOM 605 C CA . SER A 1 77 ? 36.094 -39.438 -45.375 1 27.58 77 SER A CA 1
ATOM 606 C C . SER A 1 77 ? 36.656 -40.25 -44.219 1 27.58 77 SER A C 1
ATOM 608 O O . SER A 1 77 ? 36.656 -41.5 -44.281 1 27.58 77 SER A O 1
ATOM 610 N N . LEU A 1 78 ? 37.062 -39.625 -43.094 1 27.27 78 LEU A N 1
ATOM 611 C CA . LEU A 1 78 ? 37.906 -40.594 -42.438 1 27.27 78 LEU A CA 1
ATOM 612 C C . LEU A 1 78 ? 37.094 -41.781 -41.969 1 27.27 78 LEU A C 1
ATOM 614 O O . LEU A 1 78 ? 36.094 -41.625 -41.219 1 27.27 78 LEU A O 1
ATOM 618 N N . MET A 1 79 ? 36.844 -42.781 -42.906 1 24.75 79 MET A N 1
ATOM 619 C CA . MET A 1 79 ? 36.094 -44.062 -42.844 1 24.75 79 MET A CA 1
ATOM 620 C C . MET A 1 79 ? 36.5 -44.844 -41.594 1 24.75 79 MET A C 1
ATOM 622 O O . MET A 1 79 ? 37.625 -45.375 -41.531 1 24.75 79 MET A O 1
ATOM 626 N N . PHE A 1 80 ? 36.312 -44.281 -40.469 1 24.69 80 PHE A N 1
ATOM 627 C CA . PHE A 1 80 ? 36.969 -45.125 -39.469 1 24.69 80 PHE A CA 1
ATOM 628 C C . PHE A 1 80 ? 36.344 -46.531 -39.469 1 24.69 80 PHE A C 1
ATOM 630 O O . PHE A 1 80 ? 35.125 -46.656 -39.406 1 24.69 80 PHE A O 1
ATOM 637 N N . VAL A 1 81 ? 36.875 -47.438 -40.25 1 24.78 81 VAL A N 1
ATOM 638 C CA . VAL A 1 81 ? 36.562 -48.844 -40.469 1 24.78 81 VAL A CA 1
ATOM 639 C C . VAL A 1 81 ? 36.406 -49.562 -39.125 1 24.78 81 VAL A C 1
ATOM 641 O O . VAL A 1 81 ? 37.344 -49.656 -38.344 1 24.78 81 VAL A O 1
ATOM 644 N N . GLU A 1 82 ? 35.25 -48.969 -38.5 1 22.52 82 GLU A N 1
ATOM 645 C CA . GLU A 1 82 ? 35.094 -49.75 -37.25 1 22.52 82 GLU A CA 1
ATOM 646 C C . GLU A 1 82 ? 35.219 -51.25 -37.531 1 22.52 82 GLU A C 1
ATOM 648 O O . GLU A 1 82 ? 34.531 -51.781 -38.406 1 22.52 82 GLU A O 1
ATOM 653 N N . GLU A 1 83 ? 36.344 -51.719 -37.312 1 21.83 83 GLU A N 1
ATOM 654 C CA . GLU A 1 83 ? 36.656 -53.125 -37.469 1 21.83 83 GLU A CA 1
ATOM 655 C C . GLU A 1 83 ? 35.562 -54 -36.812 1 21.83 83 GLU A C 1
ATOM 657 O O . GLU A 1 83 ? 35.219 -53.781 -35.656 1 21.83 83 GLU A O 1
ATOM 662 N N . SER A 1 84 ? 34.656 -54.562 -37.781 1 21.66 84 SER A N 1
ATOM 663 C CA . SER A 1 84 ? 33.562 -55.531 -37.656 1 21.66 84 SER A CA 1
ATOM 664 C C . SER A 1 84 ? 33.938 -56.656 -36.688 1 21.66 84 SER A C 1
ATOM 666 O O . SER A 1 84 ? 34.875 -57.406 -36.906 1 21.66 84 SER A O 1
ATOM 668 N N . ALA A 1 85 ? 34 -56.219 -35.469 1 20.19 85 ALA A N 1
ATOM 669 C CA . ALA A 1 85 ? 34.312 -57.438 -34.75 1 20.19 85 ALA A CA 1
ATOM 670 C C . ALA A 1 85 ? 33.375 -58.594 -35.125 1 20.19 85 ALA A C 1
ATOM 672 O O . ALA A 1 85 ? 32.156 -58.438 -35.125 1 20.19 85 ALA A O 1
ATOM 673 N N . GLU A 1 86 ? 33.844 -59.531 -35.812 1 19.58 86 GLU A N 1
ATOM 674 C CA . GLU A 1 86 ? 33.406 -60.75 -36.5 1 19.58 86 GLU A CA 1
ATOM 675 C C . GLU A 1 86 ? 32.656 -61.688 -35.531 1 19.58 86 GLU A C 1
ATOM 677 O O . GLU A 1 86 ? 32.406 -62.844 -35.844 1 19.58 86 GLU A O 1
ATOM 682 N N . ASP A 1 87 ? 31.891 -61.031 -34.531 1 18.19 87 ASP A N 1
ATOM 683 C CA . ASP A 1 87 ? 31.688 -62.281 -33.812 1 18.19 87 ASP A CA 1
ATOM 684 C C . ASP A 1 87 ? 30.969 -63.312 -34.688 1 18.19 87 ASP A C 1
ATOM 686 O O . ASP A 1 87 ? 30.156 -62.969 -35.531 1 18.19 87 ASP A O 1
ATOM 690 N N . PRO A 1 88 ? 31.219 -64.625 -34.438 1 17.92 88 PRO A N 1
ATOM 691 C CA . PRO A 1 88 ? 31.094 -65.875 -35.25 1 17.92 88 PRO A CA 1
ATOM 692 C C . PRO A 1 88 ? 29.641 -66.312 -35.344 1 17.92 88 PRO A C 1
ATOM 694 O O . PRO A 1 88 ? 29.391 -67.375 -35.969 1 17.92 88 PRO A O 1
ATOM 697 N N . ASP A 1 89 ? 28.719 -65.75 -34.531 1 17.45 89 ASP A N 1
ATOM 698 C CA . ASP A 1 89 ? 27.859 -66.812 -34.188 1 17.45 89 ASP A CA 1
ATOM 699 C C . ASP A 1 89 ? 27 -67.25 -35.375 1 17.45 89 ASP A C 1
ATOM 701 O O . ASP A 1 89 ? 26.641 -66.438 -36.219 1 17.45 89 ASP A O 1
ATOM 705 N N . SER A 1 90 ? 26.516 -68.562 -35.25 1 16.22 90 SER A N 1
ATOM 706 C CA . SER A 1 90 ? 26.188 -69.625 -36.219 1 16.22 90 SER A CA 1
ATOM 707 C C . SER A 1 90 ? 24.859 -69.312 -36.906 1 16.22 90 SER A C 1
ATOM 709 O O . SER A 1 90 ? 24.781 -69.312 -38.125 1 16.22 90 SER A O 1
ATOM 711 N N . ASP A 1 91 ? 23.734 -69.938 -36.406 1 15.43 91 ASP A N 1
ATOM 712 C CA . ASP A 1 91 ? 23.094 -71 -37.188 1 15.43 91 ASP A CA 1
ATOM 713 C C . ASP A 1 91 ? 21.969 -70.375 -38.062 1 15.43 91 ASP A C 1
ATOM 715 O O . ASP A 1 91 ? 21.531 -69.25 -37.844 1 15.43 91 ASP A O 1
ATOM 719 N N . GLY A 1 92 ? 20.703 -71.25 -38.188 1 15.37 92 GLY A N 1
ATOM 720 C CA . GLY A 1 92 ? 20.172 -71.938 -39.375 1 15.37 92 GLY A CA 1
ATOM 721 C C . GLY A 1 92 ? 19.094 -71.125 -40.062 1 15.37 92 GLY A C 1
ATOM 722 O O . GLY A 1 92 ? 19.266 -70.688 -41.188 1 15.37 92 GLY A O 1
ATOM 723 N N . THR A 1 93 ? 17.75 -71.438 -39.688 1 15.9 93 THR A N 1
ATOM 724 C CA . THR A 1 93 ? 16.891 -72.062 -40.688 1 15.9 93 THR A CA 1
ATOM 725 C C . THR A 1 93 ? 16.062 -71 -41.438 1 15.9 93 THR A C 1
ATOM 727 O O . THR A 1 93 ? 15.891 -69.875 -40.906 1 15.9 93 THR A O 1
ATOM 730 N N . SER A 1 94 ? 15.281 -71.5 -42.5 1 15.35 94 SER A N 1
ATOM 731 C CA . SER A 1 94 ? 14.852 -71.188 -43.875 1 15.35 94 SER A CA 1
ATOM 732 C C . SER A 1 94 ? 13.523 -70.5 -43.875 1 15.35 94 SER A C 1
ATOM 734 O O . SER A 1 94 ? 12.945 -70.25 -44.938 1 15.35 94 SER A O 1
ATOM 736 N N . ASP A 1 95 ? 13.016 -70 -42.812 1 15.29 95 ASP A N 1
ATOM 737 C CA . ASP A 1 95 ? 11.609 -70.25 -43.125 1 15.29 95 ASP A CA 1
ATOM 738 C C . ASP A 1 95 ? 11.117 -69.375 -44.25 1 15.29 95 ASP A C 1
ATOM 740 O O . ASP A 1 95 ? 11.656 -68.312 -44.438 1 15.29 95 ASP A O 1
ATOM 744 N N . ALA A 1 96 ? 9.758 -69.812 -44.625 1 15.83 96 ALA A N 1
ATOM 745 C CA . ALA A 1 96 ? 9.039 -69.938 -45.875 1 15.83 96 ALA A CA 1
ATOM 746 C C . ALA A 1 96 ? 8.469 -68.562 -46.281 1 15.83 96 ALA A C 1
ATOM 748 O O . ALA A 1 96 ? 8.352 -67.625 -45.469 1 15.83 96 ALA A O 1
ATOM 749 N N . LEU A 1 97 ? 7.473 -68.75 -47.219 1 14.55 97 LEU A N 1
ATOM 750 C CA . LEU A 1 97 ? 7.16 -68.25 -48.562 1 14.55 97 LEU A CA 1
ATOM 751 C C . LEU A 1 97 ? 6.125 -67.125 -48.5 1 14.55 97 LEU A C 1
ATOM 753 O O . LEU A 1 97 ? 6.113 -66.25 -49.375 1 14.55 97 LEU A O 1
ATOM 757 N N . ARG A 1 98 ? 5.004 -67.312 -47.656 1 14.62 98 ARG A N 1
ATOM 758 C CA . ARG A 1 98 ? 3.779 -67.375 -48.438 1 14.62 98 ARG A CA 1
ATOM 759 C C . ARG A 1 98 ? 3.441 -66.062 -49.031 1 14.62 98 ARG A C 1
ATOM 761 O O . ARG A 1 98 ? 3.836 -65 -48.469 1 14.62 98 ARG A O 1
ATOM 768 N N . ASP A 1 99 ? 2.201 -66.125 -49.594 1 14.43 99 ASP A N 1
ATOM 769 C CA . ASP A 1 99 ? 1.661 -65.688 -50.906 1 14.43 99 ASP A CA 1
ATOM 770 C C . ASP A 1 99 ? 1.104 -64.25 -50.812 1 14.43 99 ASP A C 1
ATOM 772 O O . ASP A 1 99 ? 1.51 -63.375 -51.594 1 14.43 99 ASP A O 1
ATOM 776 N N . ASN A 1 100 ? -0.324 -64.312 -50.938 1 14.38 100 ASN A N 1
ATOM 777 C CA . ASN A 1 100 ? -1.047 -63.844 -52.125 1 14.38 100 ASN A CA 1
ATOM 778 C C . ASN A 1 100 ? -1.517 -62.406 -51.969 1 14.38 100 ASN A C 1
ATOM 780 O O . ASN A 1 100 ? -1.456 -61.844 -50.875 1 14.38 100 ASN A O 1
ATOM 784 N N . GLN A 1 101 ? -2.975 -62.312 -52.031 1 14.7 101 GLN A N 1
ATOM 785 C CA . GLN A 1 101 ? -3.707 -61.688 -53.094 1 14.7 101 GLN A CA 1
ATOM 786 C C . GLN A 1 101 ? -4.039 -60.219 -52.781 1 14.7 101 GLN A C 1
ATOM 788 O O . GLN A 1 101 ? -4.023 -59.844 -51.594 1 14.7 101 GLN A O 1
ATOM 793 N N . PRO A 1 102 ? -5.164 -59.875 -53.594 1 15.54 102 PRO A N 1
ATOM 794 C CA . PRO A 1 102 ? -5.238 -58.719 -54.469 1 15.54 102 PRO A CA 1
ATOM 795 C C . PRO A 1 102 ? -5.82 -57.5 -53.75 1 15.54 102 PRO A C 1
ATOM 797 O O . PRO A 1 102 ? -5.188 -56.438 -53.719 1 15.54 102 PRO A O 1
ATOM 800 N N . PRO A 1 103 ? -7.211 -57.344 -53.969 1 15.37 103 PRO A N 1
ATOM 801 C CA . PRO A 1 103 ? -7.664 -56.281 -54.875 1 15.37 103 PRO A CA 1
ATOM 802 C C . PRO A 1 103 ? -8.109 -55.031 -54.125 1 15.37 103 PRO A C 1
ATOM 804 O O . PRO A 1 103 ? -8.297 -55.062 -52.906 1 15.37 103 PRO A O 1
ATOM 807 N N . SER A 1 104 ? -9.18 -54.469 -54.781 1 15.21 104 SER A N 1
ATOM 808 C CA . SER A 1 104 ? -9.344 -53.125 -55.312 1 15.21 104 SER A CA 1
ATOM 809 C C . SER A 1 104 ? -10.117 -52.219 -54.375 1 15.21 104 SER A C 1
ATOM 811 O O . SER A 1 104 ? -9.664 -51.125 -54.031 1 15.21 104 SER A O 1
ATOM 813 N N . ASN A 1 105 ? -11.484 -52.281 -54.5 1 15.31 105 ASN A N 1
ATOM 814 C CA . ASN A 1 105 ? -12.188 -51.156 -55.094 1 15.31 105 ASN A CA 1
ATOM 815 C C . ASN A 1 105 ? -12.703 -50.188 -54.031 1 15.31 105 ASN A C 1
ATOM 817 O O . ASN A 1 105 ? -12.727 -50.5 -52.844 1 15.31 105 ASN A O 1
ATOM 821 N N . VAL A 1 106 ? -14.078 -49.812 -54.219 1 15.72 106 VAL A N 1
ATOM 822 C CA . VAL A 1 106 ? -14.68 -48.531 -54.594 1 15.72 106 VAL A CA 1
ATOM 823 C C . VAL A 1 106 ? -15.203 -47.812 -53.375 1 15.72 106 VAL A C 1
ATOM 825 O O . VAL A 1 106 ? -15.328 -48.406 -52.312 1 15.72 106 VAL A O 1
ATOM 828 N N . LEU A 1 107 ? -16.469 -47.281 -53.562 1 15.92 107 LEU A N 1
ATOM 829 C CA . LEU A 1 107 ? -16.953 -45.906 -53.562 1 15.92 107 LEU A CA 1
ATOM 830 C C . LEU A 1 107 ? -17.547 -45.531 -52.219 1 15.92 107 LEU A C 1
ATOM 832 O O . LEU A 1 107 ? -17.875 -46.406 -51.406 1 15.92 107 LEU A O 1
ATOM 836 N N . PRO A 1 108 ? -18.547 -44.531 -52.375 1 15.91 108 PRO A N 1
ATOM 837 C CA . PRO A 1 108 ? -18.672 -43.219 -51.781 1 15.91 108 PRO A CA 1
ATOM 838 C C . PRO A 1 108 ? -19.609 -43.188 -50.594 1 15.91 108 PRO A C 1
ATOM 840 O O . PRO A 1 108 ? -19.297 -42.531 -49.562 1 15.91 108 PRO A O 1
ATOM 843 N N . ALA A 1 109 ? -20.875 -43.562 -50.781 1 18.94 109 ALA A N 1
ATOM 844 C CA . ALA A 1 109 ? -21.984 -42.594 -50.656 1 18.94 109 ALA A CA 1
ATOM 845 C C . ALA A 1 109 ? -22.484 -42.531 -49.219 1 18.94 109 ALA A C 1
ATOM 847 O O . ALA A 1 109 ? -22.781 -43.562 -48.594 1 18.94 109 ALA A O 1
ATOM 848 N N . VAL A 1 110 ? -22.438 -41.375 -48.688 1 16.11 110 VAL A N 1
ATOM 849 C CA . VAL A 1 110 ? -22.422 -40.812 -47.344 1 16.11 110 VAL A CA 1
ATOM 850 C C . VAL A 1 110 ? -23.859 -40.781 -46.812 1 16.11 110 VAL A C 1
ATOM 852 O O . VAL A 1 110 ? -24.062 -40.844 -45.594 1 16.11 110 VAL A O 1
ATOM 855 N N . SER A 1 111 ? -24.922 -40.625 -47.5 1 18.08 111 SER A N 1
ATOM 856 C CA . SER A 1 111 ? -25.719 -39.531 -46.969 1 18.08 111 SER A CA 1
ATOM 857 C C . SER A 1 111 ? -26.594 -39.969 -45.812 1 18.08 111 SER A C 1
ATOM 859 O O . SER A 1 111 ? -27.484 -39.25 -45.375 1 18.08 111 SER A O 1
ATOM 861 N N . GLN A 1 112 ? -26.234 -40.781 -44.906 1 16.67 112 GLN A N 1
ATOM 862 C CA . GLN A 1 112 ? -27.375 -41.312 -44.156 1 16.67 112 GLN A CA 1
ATOM 863 C C . GLN A 1 112 ? -27.953 -40.281 -43.188 1 16.67 112 GLN A C 1
ATOM 865 O O . GLN A 1 112 ? -27.312 -39.906 -42.219 1 16.67 112 GLN A O 1
ATOM 870 N N . PRO A 1 113 ? -28.547 -39.25 -43.625 1 18.77 113 PRO A N 1
ATOM 871 C CA . PRO A 1 113 ? -28.828 -38.312 -42.531 1 18.77 113 PRO A CA 1
ATOM 872 C C . PRO A 1 113 ? -29.812 -38.875 -41.531 1 18.77 113 PRO A C 1
ATOM 874 O O . PRO A 1 113 ? -31.031 -38.719 -41.688 1 18.77 113 PRO A O 1
ATOM 877 N N . GLN A 1 114 ? -29.609 -40 -40.906 1 16.03 114 GLN A N 1
ATOM 878 C CA . GLN A 1 114 ? -30.734 -40.594 -40.219 1 16.03 114 GLN A CA 1
ATOM 879 C C . GLN A 1 114 ? -31.188 -39.75 -39.031 1 16.03 114 GLN A C 1
ATOM 881 O O . GLN A 1 114 ? -32.375 -39.5 -38.844 1 16.03 114 GLN A O 1
ATOM 886 N N . ILE A 1 115 ? -30.375 -39.375 -37.938 1 16.61 115 ILE A N 1
ATOM 887 C CA . ILE A 1 115 ? -30.844 -40.125 -36.781 1 16.61 115 ILE A CA 1
ATOM 888 C C . ILE A 1 115 ? -32 -39.375 -36.125 1 16.61 115 ILE A C 1
ATOM 890 O O . ILE A 1 115 ? -33.062 -39.969 -35.844 1 16.61 115 ILE A O 1
ATOM 894 N N . PRO A 1 116 ? -31.656 -38.188 -35.438 1 18.56 116 PRO A N 1
ATOM 895 C CA . PRO A 1 116 ? -31.859 -38.469 -34 1 18.56 116 PRO A CA 1
ATOM 896 C C . PRO A 1 116 ? -33.281 -38.219 -33.562 1 18.56 116 PRO A C 1
ATOM 898 O O . PRO A 1 116 ? -33.969 -37.312 -34.062 1 18.56 116 PRO A O 1
ATOM 901 N N . SER A 1 117 ? -33.906 -39.188 -32.969 1 17.39 117 SER A N 1
ATOM 902 C CA . SER A 1 117 ? -35.156 -39.5 -32.312 1 17.39 117 SER A CA 1
ATOM 903 C C . SER A 1 117 ? -35.344 -38.625 -31.078 1 17.39 117 SER A C 1
ATOM 905 O O . SER A 1 117 ? -34.375 -38.312 -30.359 1 17.39 117 SER A O 1
ATOM 907 N N . THR A 1 118 ? -36.438 -37.906 -30.984 1 19.52 118 THR A N 1
ATOM 908 C CA . THR A 1 118 ? -37.188 -36.938 -30.188 1 19.52 118 THR A CA 1
ATOM 909 C C . THR A 1 118 ? -37.531 -37.531 -28.828 1 19.52 118 THR A C 1
ATOM 911 O O . THR A 1 118 ? -38.25 -36.906 -28.031 1 19.52 118 THR A O 1
ATOM 914 N N . PRO A 1 119 ? -36.594 -38.406 -28.203 1 16.52 119 PRO A N 1
ATOM 915 C CA . PRO A 1 119 ? -37.438 -39.062 -27.219 1 16.52 119 PRO A CA 1
ATOM 916 C C . PRO A 1 119 ? -38.031 -38.094 -26.203 1 16.52 119 PRO A C 1
ATOM 918 O O . PRO A 1 119 ? -37.531 -36.969 -26.031 1 16.52 119 PRO A O 1
ATOM 921 N N . SER A 1 120 ? -39 -38.625 -25.344 1 18.61 120 SER A N 1
ATOM 922 C CA . SER A 1 120 ? -40.219 -38.469 -24.547 1 18.61 120 SER A CA 1
ATOM 923 C C . SER A 1 120 ? -39.875 -38.125 -23.094 1 18.61 120 SER A C 1
ATOM 925 O O . SER A 1 120 ? -40.781 -37.938 -22.281 1 18.61 120 SER A O 1
ATOM 927 N N . PRO A 1 121 ? -38.531 -38.062 -22.594 1 17.77 121 PRO A N 1
ATOM 928 C CA . PRO A 1 121 ? -38.688 -38.625 -21.25 1 17.77 121 PRO A CA 1
ATOM 929 C C . PRO A 1 121 ? -39.625 -37.812 -20.359 1 17.77 121 PRO A C 1
ATOM 931 O O . PRO A 1 121 ? -39.844 -36.625 -20.641 1 17.77 121 PRO A O 1
ATOM 934 N N . ARG A 1 122 ? -40.094 -38.438 -19.156 1 18.66 122 ARG A N 1
ATOM 935 C CA . ARG A 1 122 ? -40.906 -38.625 -17.969 1 18.66 122 ARG A CA 1
ATOM 936 C C . ARG A 1 122 ? -40.5 -37.688 -16.859 1 18.66 122 ARG A C 1
ATOM 938 O O . ARG A 1 122 ? -39.312 -37.469 -16.609 1 18.66 122 ARG A O 1
ATOM 945 N N . GLU A 1 123 ? -41.344 -36.844 -16.375 1 19.02 123 GLU A N 1
ATOM 946 C CA . GLU A 1 123 ? -41.469 -35.719 -15.461 1 19.02 123 GLU A CA 1
ATOM 947 C C . GLU A 1 123 ? -41.094 -36.094 -14.039 1 19.02 123 GLU A C 1
ATOM 949 O O . GLU A 1 123 ? -41.062 -35.25 -13.141 1 19.02 123 GLU A O 1
ATOM 954 N N . ASP A 1 124 ? -40.656 -37.375 -13.695 1 18.75 124 ASP A N 1
ATOM 955 C CA . ASP A 1 124 ? -41.094 -37.656 -12.336 1 18.75 124 ASP A CA 1
ATOM 956 C C . ASP A 1 124 ? -40.219 -36.906 -11.312 1 18.75 124 ASP A C 1
ATOM 958 O O . ASP A 1 124 ? -39.062 -37.219 -11.164 1 18.75 124 ASP A O 1
ATOM 962 N N . THR A 1 125 ? -40.25 -35.625 -11.234 1 19.84 125 THR A N 1
ATOM 963 C CA . THR A 1 125 ? -39.438 -34.844 -10.32 1 19.84 125 THR A CA 1
ATOM 964 C C . THR A 1 125 ? -39.625 -35.281 -8.875 1 19.84 125 THR A C 1
ATOM 966 O O . THR A 1 125 ? -40.688 -35 -8.273 1 19.84 125 THR A O 1
ATOM 969 N N . THR A 1 126 ? -39.156 -36.531 -8.516 1 17.98 126 THR A N 1
ATOM 970 C CA . THR A 1 126 ? -39.312 -37.031 -7.156 1 17.98 126 THR A CA 1
ATOM 971 C C . THR A 1 126 ? -38.656 -36.094 -6.141 1 17.98 126 THR A C 1
ATOM 973 O O . THR A 1 126 ? -37.781 -35.344 -6.48 1 17.98 126 THR A O 1
ATOM 976 N N . GLN A 1 127 ? -38.969 -36.25 -4.746 1 19.75 127 GLN A N 1
ATOM 977 C CA . GLN A 1 127 ? -39.188 -35.594 -3.459 1 19.75 127 GLN A CA 1
ATOM 978 C C . GLN A 1 127 ? -37.906 -35.5 -2.652 1 19.75 127 GLN A C 1
ATOM 980 O O . GLN A 1 127 ? -37.875 -34.875 -1.591 1 19.75 127 GLN A O 1
ATOM 985 N N . PRO A 1 128 ? -36.594 -35.844 -3.289 1 18.56 128 PRO A N 1
ATOM 986 C CA . PRO A 1 128 ? -35.812 -36.469 -2.211 1 18.56 128 PRO A CA 1
ATOM 987 C C . PRO A 1 128 ? -35.594 -35.531 -1.029 1 18.56 128 PRO A C 1
ATOM 989 O O . PRO A 1 128 ? -35.719 -34.312 -1.172 1 18.56 128 PRO A O 1
ATOM 992 N N . SER A 1 129 ? -34.875 -36.156 0.133 1 19.67 129 SER A N 1
ATOM 993 C CA . SER A 1 129 ? -34.656 -36.219 1.574 1 19.67 129 SER A CA 1
ATOM 994 C C . SER A 1 129 ? -33.562 -35.281 2.035 1 19.67 129 SER A C 1
ATOM 996 O O . SER A 1 129 ? -32.5 -35.219 1.418 1 19.67 129 SER A O 1
ATOM 998 N N . ASN A 1 130 ? -33.844 -34.25 2.738 1 19.2 130 ASN A N 1
ATOM 999 C CA . ASN A 1 130 ? -33.25 -33.031 3.283 1 19.2 130 ASN A CA 1
ATOM 1000 C C . ASN A 1 130 ? -32.062 -33.375 4.195 1 19.2 130 ASN A C 1
ATOM 1002 O O . ASN A 1 130 ? -31.484 -32.5 4.832 1 19.2 130 ASN A O 1
ATOM 1006 N N . GLN A 1 131 ? -31.719 -34.688 4.52 1 19.41 131 GLN A N 1
ATOM 1007 C CA . GLN A 1 131 ? -31.266 -34.875 5.895 1 19.41 131 GLN A CA 1
ATOM 1008 C C . GLN A 1 131 ? -29.812 -34.438 6.066 1 19.41 131 GLN A C 1
ATOM 1010 O O . GLN A 1 131 ? -29.328 -34.312 7.191 1 19.41 131 GLN A O 1
ATOM 1015 N N . LEU A 1 132 ? -29 -34.438 5.043 1 18.7 132 LEU A N 1
ATOM 1016 C CA . LEU A 1 132 ? -27.656 -34.875 5.387 1 18.7 132 LEU A CA 1
ATOM 1017 C C . LEU A 1 132 ? -26.906 -33.781 6.133 1 18.7 132 LEU A C 1
ATOM 1019 O O . LEU A 1 132 ? -25.844 -34.031 6.711 1 18.7 132 LEU A O 1
ATOM 1023 N N . ILE A 1 133 ? -27.312 -32.562 6.027 1 19.7 133 ILE A N 1
ATOM 1024 C CA . ILE A 1 133 ? -26.234 -31.609 6.191 1 19.7 133 ILE A CA 1
ATOM 1025 C C . ILE A 1 133 ? -25.766 -31.594 7.645 1 19.7 133 ILE A C 1
ATOM 1027 O O . ILE A 1 133 ? -24.828 -30.875 7.996 1 19.7 133 ILE A O 1
ATOM 1031 N N . ALA A 1 134 ? -26.609 -32.156 8.555 1 21.75 134 ALA A N 1
ATOM 1032 C CA . ALA A 1 134 ? -26.406 -31.812 9.969 1 21.75 134 ALA A CA 1
ATOM 1033 C C . ALA A 1 134 ? -25.047 -32.312 10.445 1 21.75 134 ALA A C 1
ATOM 1035 O O . ALA A 1 134 ? -24.641 -32.062 11.586 1 21.75 134 ALA A O 1
ATOM 1036 N N . GLN A 1 135 ? -24.531 -33.438 9.781 1 20.36 135 GLN A N 1
ATOM 1037 C CA . GLN A 1 135 ? -23.625 -34.312 10.523 1 20.36 135 GLN A CA 1
ATOM 1038 C C . GLN A 1 135 ? -22.281 -33.625 10.766 1 20.36 135 GLN A C 1
ATOM 1040 O O . GLN A 1 135 ? -21.391 -34.219 11.414 1 20.36 135 GLN A O 1
ATOM 1045 N N . LEU A 1 136 ? -21.859 -32.75 9.969 1 20.14 136 LEU A N 1
ATOM 1046 C CA . LEU A 1 136 ? -20.438 -32.5 10.156 1 20.14 136 LEU A CA 1
ATOM 1047 C C . LEU A 1 136 ? -20.156 -32.031 11.57 1 20.14 136 LEU A C 1
ATOM 1049 O O . LEU A 1 136 ? -18.984 -31.797 11.93 1 20.14 136 LEU A O 1
ATOM 1053 N N . ALA A 1 137 ? -21.344 -31.422 12.234 1 22.09 137 ALA A N 1
ATOM 1054 C CA . ALA A 1 137 ? -20.953 -30.859 13.523 1 22.09 137 ALA A CA 1
ATOM 1055 C C . ALA A 1 137 ? -20.672 -31.969 14.539 1 22.09 137 ALA A C 1
ATOM 1057 O O . ALA A 1 137 ? -19.688 -31.875 15.289 1 22.09 137 ALA A O 1
ATOM 1058 N N . GLY A 1 138 ? -21.859 -32.875 15.055 1 20.7 138 GLY A N 1
ATOM 1059 C CA . GLY A 1 138 ? -22.062 -33.406 16.391 1 20.7 138 GLY A CA 1
ATOM 1060 C C . GLY A 1 138 ? -21.5 -34.812 16.547 1 20.7 138 GLY A C 1
ATOM 1061 O O . GLY A 1 138 ? -21.891 -35.531 17.453 1 20.7 138 GLY A O 1
ATOM 1062 N N . SER A 1 139 ? -20.891 -35.594 15.57 1 20.39 139 SER A N 1
ATOM 1063 C CA . SER A 1 139 ? -20.984 -37.031 15.766 1 20.39 139 SER A CA 1
ATOM 1064 C C . SER A 1 139 ? -20.344 -37.469 17.078 1 20.39 139 SER A C 1
ATOM 1066 O O . SER A 1 139 ? -19.484 -36.75 17.609 1 20.39 139 SER A O 1
ATOM 1068 N N . SER A 1 140 ? -21 -38.531 17.766 1 20.64 140 SER A N 1
ATOM 1069 C CA . SER A 1 140 ? -20.641 -39.219 19 1 20.64 140 SER A CA 1
ATOM 1070 C C . SER A 1 140 ? -19.219 -39.75 18.938 1 20.64 140 SER A C 1
ATOM 1072 O O . SER A 1 140 ? -18.656 -39.906 17.844 1 20.64 140 SER A O 1
ATOM 1074 N N . PRO A 1 141 ? -18.547 -40.406 20.109 1 22.83 141 PRO A N 1
ATOM 1075 C CA . PRO A 1 141 ? -17.203 -40.844 20.5 1 22.83 141 PRO A CA 1
ATOM 1076 C C . PRO A 1 141 ? -16.688 -42 19.656 1 22.83 141 PRO A C 1
ATOM 1078 O O . PRO A 1 141 ? -15.625 -42.562 19.969 1 22.83 141 PRO A O 1
ATOM 1081 N N . GLY A 1 142 ? -17.359 -42.5 18.594 1 18.98 142 GLY A N 1
ATOM 1082 C CA . GLY A 1 142 ? -16.969 -43.875 18.391 1 18.98 142 GLY A CA 1
ATOM 1083 C C . GLY A 1 142 ? -15.5 -44.062 18.062 1 18.98 142 GLY A C 1
ATOM 1084 O O . GLY A 1 142 ? -14.789 -43.062 17.875 1 18.98 142 GLY A O 1
ATOM 1085 N N . GLU A 1 143 ? -15.148 -45.344 17.375 1 21.44 143 GLU A N 1
ATOM 1086 C CA . GLU A 1 143 ? -13.906 -46.094 17.234 1 21.44 143 GLU A CA 1
ATOM 1087 C C . GLU A 1 143 ? -12.938 -45.344 16.297 1 21.44 143 GLU A C 1
ATOM 1089 O O . GLU A 1 143 ? -13.258 -45.094 15.148 1 21.44 143 GLU A O 1
ATOM 1094 N N . ARG A 1 144 ? -12.039 -44.562 16.766 1 23.75 144 ARG A N 1
ATOM 1095 C CA . ARG A 1 144 ? -10.922 -43.812 16.219 1 23.75 144 ARG A CA 1
ATOM 1096 C C . ARG A 1 144 ? -10.109 -44.688 15.242 1 23.75 144 ARG A C 1
ATOM 1098 O O . ARG A 1 144 ? -9.367 -45.562 15.672 1 23.75 144 ARG A O 1
ATOM 1105 N N . ARG A 1 145 ? -10.617 -45.094 14.109 1 20.56 145 ARG A N 1
ATOM 1106 C CA . ARG A 1 145 ? -9.734 -45.938 13.312 1 20.56 145 ARG A CA 1
ATOM 1107 C C . ARG A 1 145 ? -8.375 -45.281 13.125 1 20.56 145 ARG A C 1
ATOM 1109 O O . ARG A 1 145 ? -8.281 -44.156 12.617 1 20.56 145 ARG A O 1
ATOM 1116 N N . THR A 1 146 ? -7.309 -45.719 13.977 1 21.41 146 THR A N 1
ATOM 1117 C CA . THR A 1 146 ? -5.883 -45.406 14.055 1 21.41 146 THR A CA 1
ATOM 1118 C C . THR A 1 146 ? -5.207 -45.656 12.703 1 21.41 146 THR A C 1
ATOM 1120 O O . THR A 1 146 ? -5.289 -46.75 12.148 1 21.41 146 THR A O 1
ATOM 1123 N N . ILE A 1 147 ? -5.461 -44.875 11.734 1 21.8 147 ILE A N 1
ATOM 1124 C CA . ILE A 1 147 ? -4.531 -45.156 10.648 1 21.8 147 ILE A CA 1
ATOM 1125 C C . ILE A 1 147 ? -3.152 -45.5 11.219 1 21.8 147 ILE A C 1
ATOM 1127 O O . ILE A 1 147 ? -2.619 -44.719 12.031 1 21.8 147 ILE A O 1
ATOM 1131 N N . SER A 1 148 ? -2.773 -46.781 11.242 1 21.48 148 SER A N 1
ATOM 1132 C CA . SER A 1 148 ? -1.583 -47.469 11.75 1 21.48 148 SER A CA 1
ATOM 1133 C C . SER A 1 148 ? -0.326 -46.625 11.484 1 21.48 148 SER A C 1
ATOM 1135 O O . SER A 1 148 ? -0.011 -46.344 10.328 1 21.48 148 SER A O 1
ATOM 1137 N N . SER A 1 149 ? 0.011 -45.75 12.312 1 22.83 149 SER A N 1
ATOM 1138 C CA . SER A 1 149 ? 1.328 -45.125 12.422 1 22.83 149 SER A CA 1
ATOM 1139 C C . SER A 1 149 ? 2.43 -46.188 12.492 1 22.83 149 SER A C 1
ATOM 1141 O O . SER A 1 149 ? 2.303 -47.156 13.219 1 22.83 149 SER A O 1
ATOM 1143 N N . ILE A 1 150 ? 3.076 -46.594 11.344 1 22.14 150 ILE A N 1
ATOM 1144 C CA . ILE A 1 150 ? 4.242 -47.469 11.43 1 22.14 150 ILE A CA 1
ATOM 1145 C C . ILE A 1 150 ? 5.094 -47.062 12.633 1 22.14 150 ILE A C 1
ATOM 1147 O O . ILE A 1 150 ? 5.559 -45.906 12.719 1 22.14 150 ILE A O 1
ATOM 1151 N N . SER A 1 151 ? 4.93 -47.75 13.797 1 21.72 151 SER A N 1
ATOM 1152 C CA . SER A 1 151 ? 5.438 -47.656 15.164 1 21.72 151 SER A CA 1
ATOM 1153 C C . SER A 1 151 ? 6.957 -47.781 15.195 1 21.72 151 SER A C 1
ATOM 1155 O O . SER A 1 151 ? 7.496 -48.906 15.305 1 21.72 151 SER A O 1
ATOM 1157 N N . ILE A 1 152 ? 7.824 -47.281 14.32 1 20.33 152 ILE A N 1
ATOM 1158 C CA . ILE A 1 152 ? 9.18 -47.656 14.672 1 20.33 152 ILE A CA 1
ATOM 1159 C C . ILE A 1 152 ? 9.492 -47.219 16.109 1 20.33 152 ILE A C 1
ATOM 1161 O O . ILE A 1 152 ? 9.516 -46.031 16.391 1 20.33 152 ILE A O 1
ATOM 1165 N N . SER A 1 153 ? 9.172 -48.062 17.125 1 20.3 153 SER A N 1
ATOM 1166 C CA . SER A 1 153 ? 9.195 -47.875 18.578 1 20.3 153 SER A CA 1
ATOM 1167 C C . SER A 1 153 ? 10.625 -47.719 19.078 1 20.3 153 SER A C 1
ATOM 1169 O O . SER A 1 153 ? 11.234 -48.688 19.562 1 20.3 153 SER A O 1
ATOM 1171 N N . PRO A 1 154 ? 11.547 -47.094 18.469 1 19.06 154 PRO A N 1
ATOM 1172 C CA . PRO A 1 154 ? 12.734 -47.438 19.25 1 19.06 154 PRO A CA 1
ATOM 1173 C C . PRO A 1 154 ? 12.555 -47.188 20.734 1 19.06 154 PRO A C 1
ATOM 1175 O O . PRO A 1 154 ? 11.672 -46.438 21.141 1 19.06 154 PRO A O 1
ATOM 1178 N N . LYS A 1 155 ? 13.164 -48.094 21.625 1 20.3 155 LYS A N 1
ATOM 1179 C CA . LYS A 1 155 ? 13.25 -48.156 23.078 1 20.3 155 LYS A CA 1
ATOM 1180 C C . LYS A 1 155 ? 13.516 -46.812 23.688 1 20.3 155 LYS A C 1
ATOM 1182 O O . LYS A 1 155 ? 14.195 -45.969 23.094 1 20.3 155 LYS A O 1
ATOM 1187 N N . PRO A 1 156 ? 12.82 -46.469 24.812 1 22.41 156 PRO A N 1
ATOM 1188 C CA . PRO A 1 156 ? 12.648 -45.25 25.594 1 22.41 156 PRO A CA 1
ATOM 1189 C C . PRO A 1 156 ? 13.961 -44.781 26.219 1 22.41 156 PRO A C 1
ATOM 1191 O O . PRO A 1 156 ? 14.289 -45.156 27.344 1 22.41 156 PRO A O 1
ATOM 1194 N N . ALA A 1 157 ? 15.117 -44.812 25.5 1 22.8 157 ALA A N 1
ATOM 1195 C CA . ALA A 1 157 ? 16.25 -44.656 26.406 1 22.8 157 ALA A CA 1
ATOM 1196 C C . ALA A 1 157 ? 15.992 -43.562 27.438 1 22.8 157 ALA A C 1
ATOM 1198 O O . ALA A 1 157 ? 15.18 -42.688 27.219 1 22.8 157 ALA A O 1
ATOM 1199 N N . SER A 1 158 ? 16.375 -43.812 28.719 1 22.28 158 SER A N 1
ATOM 1200 C CA . SER A 1 158 ? 16.297 -43.156 30.016 1 22.28 158 SER A CA 1
ATOM 1201 C C . SER A 1 158 ? 16.656 -41.688 29.922 1 22.28 158 SER A C 1
ATOM 1203 O O . SER A 1 158 ? 17.828 -41.344 29.766 1 22.28 158 SER A O 1
ATOM 1205 N N . GLY A 1 159 ? 15.977 -41.031 29.094 1 20 159 GLY A N 1
ATOM 1206 C CA . GLY A 1 159 ? 16.516 -39.781 28.641 1 20 159 GLY A CA 1
ATOM 1207 C C . GLY A 1 159 ? 16.75 -38.781 29.766 1 20 159 GLY A C 1
ATOM 1208 O O . GLY A 1 159 ? 16.078 -38.844 30.797 1 20 159 GLY A O 1
ATOM 1209 N N . PRO A 1 160 ? 18.047 -38.375 29.969 1 22.56 160 PRO A N 1
ATOM 1210 C CA . PRO A 1 160 ? 18.531 -37.656 31.125 1 22.56 160 PRO A CA 1
ATOM 1211 C C . PRO A 1 160 ? 17.547 -36.562 31.609 1 22.56 160 PRO A C 1
ATOM 1213 O O . PRO A 1 160 ? 16.609 -36.219 30.891 1 22.56 160 PRO A O 1
ATOM 1216 N N . SER A 1 161 ? 18 -35.938 32.719 1 21.47 161 SER A N 1
ATOM 1217 C CA . SER A 1 161 ? 17.453 -35.094 33.781 1 21.47 161 SER A CA 1
ATOM 1218 C C . SER A 1 161 ? 16.719 -33.875 33.219 1 21.47 161 SER A C 1
ATOM 1220 O O . SER A 1 161 ? 16.984 -33.438 32.094 1 21.47 161 SER A O 1
ATOM 1222 N N . PRO A 1 162 ? 15.711 -33.531 33.906 1 23.27 162 PRO A N 1
ATOM 1223 C CA . PRO A 1 162 ? 14.703 -32.5 33.594 1 23.27 162 PRO A CA 1
ATOM 1224 C C . PRO A 1 162 ? 15.32 -31.156 33.281 1 23.27 162 PRO A C 1
ATOM 1226 O O . PRO A 1 162 ? 16.047 -30.594 34.125 1 23.27 162 PRO A O 1
ATOM 1229 N N . LEU A 1 163 ? 15.922 -31.062 32.156 1 21.7 163 LEU A N 1
ATOM 1230 C CA . LEU A 1 163 ? 16.703 -29.828 32.062 1 21.7 163 LEU A CA 1
ATOM 1231 C C . LEU A 1 163 ? 15.906 -28.641 32.594 1 21.7 163 LEU A C 1
ATOM 1233 O O . LEU A 1 163 ? 14.68 -28.609 32.469 1 21.7 163 LEU A O 1
ATOM 1237 N N . PRO A 1 164 ? 16.469 -27.922 33.531 1 21.5 164 PRO A N 1
ATOM 1238 C CA . PRO A 1 164 ? 15.891 -26.828 34.312 1 21.5 164 PRO A CA 1
ATOM 1239 C C . PRO A 1 164 ? 14.992 -25.906 33.469 1 21.5 164 PRO A C 1
ATOM 1241 O O . PRO A 1 164 ? 15.102 -25.891 32.25 1 21.5 164 PRO A O 1
ATOM 1244 N N . SER A 1 165 ? 13.945 -25.5 34.062 1 21.41 165 SER A N 1
ATOM 1245 C CA . SER A 1 165 ? 12.852 -24.594 33.75 1 21.41 165 SER A CA 1
ATOM 1246 C C . SER A 1 165 ? 13.344 -23.359 33 1 21.41 165 SER A C 1
ATOM 1248 O O . SER A 1 165 ? 14.117 -22.578 33.531 1 21.41 165 SER A O 1
ATOM 1250 N N . VAL A 1 166 ? 13.711 -23.594 31.828 1 21.83 166 VAL A N 1
ATOM 1251 C CA . VAL A 1 166 ? 14.289 -22.469 31.109 1 21.83 166 VAL A CA 1
ATOM 1252 C C . VAL A 1 166 ? 13.453 -21.219 31.344 1 21.83 166 VAL A C 1
ATOM 1254 O O . VAL A 1 166 ? 12.227 -21.25 31.266 1 21.83 166 VAL A O 1
ATOM 1257 N N . SER A 1 167 ? 13.93 -20.25 32.094 1 22.53 167 SER A N 1
ATOM 1258 C CA . SER A 1 167 ? 13.508 -18.891 32.469 1 22.53 167 SER A CA 1
ATOM 1259 C C . SER A 1 167 ? 12.758 -18.234 31.312 1 22.53 167 SER A C 1
ATOM 1261 O O . SER A 1 167 ? 13.055 -18.484 30.141 1 22.53 167 SER A O 1
ATOM 1263 N N . THR A 1 168 ? 11.516 -17.953 31.531 1 22.14 168 THR A N 1
ATOM 1264 C CA . THR A 1 168 ? 10.477 -17.188 30.844 1 22.14 168 THR A CA 1
ATOM 1265 C C . THR A 1 168 ? 11.086 -16.047 30.047 1 22.14 168 THR A C 1
ATOM 1267 O O . THR A 1 168 ? 11.836 -15.227 30.578 1 22.14 168 THR A O 1
ATOM 1270 N N . TRP A 1 169 ? 11.359 -16.312 28.859 1 21.92 169 TRP A N 1
ATOM 1271 C CA . TRP A 1 169 ? 11.867 -15.336 27.906 1 21.92 169 TRP A CA 1
ATOM 1272 C C . TRP A 1 169 ? 11.141 -14 28.031 1 21.92 169 TRP A C 1
ATOM 1274 O O . TRP A 1 169 ? 9.938 -13.914 27.797 1 21.92 169 TRP A O 1
ATOM 1284 N N . GLY A 1 170 ? 11.273 -13.266 29.125 1 22.39 170 GLY A N 1
ATOM 1285 C CA . GLY A 1 170 ? 10.969 -11.859 29.344 1 22.39 170 GLY A CA 1
ATOM 1286 C C . GLY A 1 170 ? 10.969 -11.055 28.062 1 22.39 170 GLY A C 1
ATOM 1287 O O . GLY A 1 170 ? 11.5 -11.5 27.031 1 22.39 170 GLY A O 1
ATOM 1288 N N . ASP A 1 171 ? 10.055 -10.078 28.031 1 25.81 171 ASP A N 1
ATOM 1289 C CA . ASP A 1 171 ? 9.664 -9.031 27.078 1 25.81 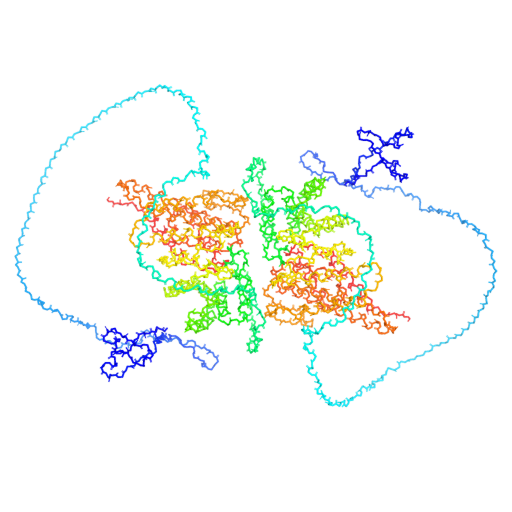171 ASP A CA 1
ATOM 1290 C C . ASP A 1 171 ? 10.891 -8.406 26.422 1 25.81 171 ASP A C 1
ATOM 1292 O O . ASP A 1 171 ? 11.422 -7.402 26.906 1 25.81 171 ASP A O 1
ATOM 1296 N N . LEU A 1 172 ? 11.805 -9.211 26.125 1 24.95 172 LEU A N 1
ATOM 1297 C CA . LEU A 1 172 ? 13.023 -8.656 25.547 1 24.95 172 LEU A CA 1
ATOM 1298 C C . LEU A 1 172 ? 12.711 -7.801 24.328 1 24.95 172 LEU A C 1
ATOM 1300 O O . LEU A 1 172 ? 12.508 -8.328 23.219 1 24.95 172 LEU A O 1
ATOM 1304 N N . SER A 1 173 ? 11.75 -6.918 24.516 1 26.86 173 SER A N 1
ATOM 1305 C CA . SER A 1 173 ? 11.766 -5.816 23.562 1 26.86 173 SER A CA 1
ATOM 1306 C C . SER A 1 173 ? 13.195 -5.402 23.219 1 26.86 173 SER A C 1
ATOM 1308 O O . SER A 1 173 ? 13.961 -5.004 24.094 1 26.86 173 SER A O 1
ATOM 1310 N N . PRO A 1 174 ? 13.844 -6.145 22.5 1 27.12 174 PRO A N 1
ATOM 1311 C CA . PRO A 1 174 ? 15.234 -5.703 22.344 1 27.12 174 PRO A CA 1
ATOM 1312 C C . PRO A 1 174 ? 15.383 -4.188 22.422 1 27.12 174 PRO A C 1
ATOM 1314 O O . PRO A 1 174 ? 14.516 -3.449 21.953 1 27.12 174 PRO A O 1
ATOM 1317 N N . SER A 1 175 ? 15.852 -3.748 23.531 1 27.06 175 SER A N 1
ATOM 1318 C CA . SER A 1 175 ? 16.375 -2.398 23.719 1 27.06 175 SER A CA 1
ATOM 1319 C C . SER A 1 175 ? 17.141 -1.935 22.484 1 27.06 175 SER A C 1
ATOM 1321 O O . SER A 1 175 ? 18.172 -2.516 22.141 1 27.06 175 SER A O 1
ATOM 1323 N N . LEU A 1 176 ? 16.5 -1.498 21.547 1 28.17 176 LEU A N 1
ATOM 1324 C CA . LEU A 1 176 ? 17.094 -0.679 20.484 1 28.17 176 LEU A CA 1
ATOM 1325 C C . LEU A 1 176 ? 18.203 0.21 21.047 1 28.17 176 LEU A C 1
ATOM 1327 O O . LEU A 1 176 ? 18.688 1.105 20.359 1 28.17 176 LEU A O 1
ATOM 1331 N N . SER A 1 177 ? 18.422 0.148 22.469 1 28.78 177 SER A N 1
ATOM 1332 C CA . SER A 1 177 ? 19.438 1.056 22.969 1 28.78 177 SER A CA 1
ATOM 1333 C C . SER A 1 177 ? 20.797 0.782 22.328 1 28.78 177 SER A C 1
ATOM 1335 O O . SER A 1 177 ? 21.656 1.666 22.266 1 28.78 177 SER A O 1
ATOM 1337 N N . SER A 1 178 ? 21.266 -0.537 22.516 1 29.44 178 SER A N 1
ATOM 1338 C CA . SER A 1 178 ? 22.703 -0.708 22.328 1 29.44 178 SER A CA 1
ATOM 1339 C C . SER A 1 178 ? 23.094 -0.587 20.859 1 29.44 178 SER A C 1
ATOM 1341 O O . SER A 1 178 ? 23.953 -1.315 20.375 1 29.44 178 SER A O 1
ATOM 1343 N N . LEU A 1 179 ? 22.141 -0.392 20.094 1 28.81 179 LEU A N 1
ATOM 1344 C CA . LEU A 1 179 ? 22.734 -0.11 18.797 1 28.81 179 LEU A CA 1
ATOM 1345 C C . LEU A 1 179 ? 23.797 0.986 18.906 1 28.81 179 LEU A C 1
ATOM 1347 O O . LEU A 1 179 ? 23.484 2.102 19.344 1 28.81 179 LEU A O 1
ATOM 1351 N N . SER A 1 180 ? 24.938 0.536 19.484 1 29.41 180 SER A N 1
ATOM 1352 C CA . SER A 1 180 ? 26.078 1.434 19.375 1 29.41 180 SER A CA 1
ATOM 1353 C C . SER A 1 180 ? 25.938 2.348 18.156 1 29.41 180 SER A C 1
ATOM 1355 O O . SER A 1 180 ? 25.484 1.917 17.094 1 29.41 180 SER A O 1
ATOM 1357 N N . PRO A 1 181 ? 25.812 3.553 18.359 1 31.8 181 PRO A N 1
ATOM 1358 C CA . PRO A 1 181 ? 26.047 4.398 17.188 1 31.8 181 PRO A CA 1
ATOM 1359 C C . PRO A 1 181 ? 27.109 3.824 16.25 1 31.8 181 PRO A C 1
ATOM 1361 O O . PRO A 1 181 ? 28.219 3.549 16.672 1 31.8 181 PRO A O 1
ATOM 1364 N N . ARG A 1 182 ? 26.922 2.805 15.562 1 30.73 182 ARG A N 1
ATOM 1365 C CA . ARG A 1 182 ? 28 2.49 14.625 1 30.73 182 ARG A CA 1
ATOM 1366 C C . ARG A 1 182 ? 28.844 3.725 14.328 1 30.73 182 ARG A C 1
ATOM 1368 O O . ARG A 1 182 ? 28.297 4.789 14.016 1 30.73 182 ARG A O 1
ATOM 1375 N N . GLN A 1 183 ? 29.859 3.955 14.883 1 34.16 183 GLN A N 1
ATOM 1376 C CA . GLN A 1 183 ? 30.969 4.617 14.227 1 34.16 183 GLN A CA 1
ATOM 1377 C C . GLN A 1 183 ? 30.938 4.383 12.719 1 34.16 183 GLN A C 1
ATOM 1379 O O . GLN A 1 183 ? 31.75 3.627 12.188 1 34.16 183 GLN A O 1
ATOM 1384 N N . ASN A 1 184 ? 29.938 3.686 12.156 1 35.03 184 ASN A N 1
ATOM 1385 C CA . ASN A 1 184 ? 29.891 3.168 10.789 1 35.03 184 ASN A CA 1
ATOM 1386 C C . ASN A 1 184 ? 30.406 4.195 9.789 1 35.03 184 ASN A C 1
ATOM 1388 O O . ASN A 1 184 ? 29.859 5.293 9.68 1 35.03 184 ASN A O 1
ATOM 1392 N N . SER A 1 185 ? 31.469 4.16 9.469 1 39.53 185 SER A N 1
ATOM 1393 C CA . SER A 1 185 ? 32.219 4.504 8.266 1 39.53 185 SER A CA 1
ATOM 1394 C C . SER A 1 185 ? 31.375 4.293 7.016 1 39.53 185 SER A C 1
ATOM 1396 O O . SER A 1 185 ? 31.875 3.877 5.973 1 39.53 185 SER A O 1
ATOM 1398 N N . THR A 1 186 ? 30.219 3.691 7.102 1 45.62 186 THR A N 1
ATOM 1399 C CA . THR A 1 186 ? 29.531 3.359 5.855 1 45.62 186 THR A CA 1
ATOM 1400 C C . THR A 1 186 ? 29.406 4.59 4.965 1 45.62 186 THR A C 1
ATOM 1402 O O . THR A 1 186 ? 29.016 5.664 5.43 1 45.62 186 THR A O 1
ATOM 1405 N N . ALA A 1 187 ? 30.156 4.645 4.074 1 53.38 187 ALA A N 1
ATOM 1406 C CA . ALA A 1 187 ? 30.156 5.625 2.992 1 53.38 187 ALA A CA 1
ATOM 1407 C C . ALA A 1 187 ? 28.75 6.094 2.664 1 53.38 187 ALA A C 1
ATOM 1409 O O . ALA A 1 187 ? 27.797 5.32 2.766 1 53.38 187 ALA A O 1
ATOM 1410 N N . PRO A 1 188 ? 28.5 7.273 2.756 1 72.44 188 PRO A N 1
ATOM 1411 C CA . PRO A 1 188 ? 27.219 7.848 2.35 1 72.44 188 PRO A CA 1
ATOM 1412 C C . PRO A 1 188 ? 26.656 7.219 1.074 1 72.44 188 PRO A C 1
ATOM 1414 O O . PRO A 1 188 ? 27.438 6.789 0.21 1 72.44 188 PRO A O 1
ATOM 1417 N N . MET A 1 189 ? 25.438 6.676 1.158 1 84.44 189 MET A N 1
ATOM 1418 C CA . MET A 1 189 ? 24.766 6.102 -0.002 1 84.44 189 MET A CA 1
ATOM 1419 C C . MET A 1 189 ? 24.828 7.055 -1.19 1 84.44 189 MET A C 1
ATOM 1421 O O . MET A 1 189 ? 24.547 8.25 -1.048 1 84.44 189 MET A O 1
ATOM 1425 N N . SER A 1 190 ? 25.359 6.555 -2.281 1 90.44 190 SER A N 1
ATOM 1426 C CA . SER A 1 190 ? 25.375 7.352 -3.502 1 90.44 190 SER A CA 1
ATOM 1427 C C . SER A 1 190 ? 23.953 7.645 -3.984 1 90.44 190 SER A C 1
ATOM 1429 O O . SER A 1 190 ? 23 6.996 -3.553 1 90.44 190 SER A O 1
ATOM 1431 N N . THR A 1 191 ? 23.812 8.594 -4.812 1 91.94 191 THR A N 1
ATOM 1432 C CA . THR A 1 191 ? 22.516 8.961 -5.371 1 91.94 191 THR A CA 1
ATOM 1433 C C . THR A 1 191 ? 21.922 7.801 -6.16 1 91.94 191 THR A C 1
ATOM 1435 O O . THR A 1 191 ? 20.703 7.586 -6.125 1 91.94 191 THR A O 1
ATOM 1438 N N . ARG A 1 192 ? 22.797 7.055 -6.824 1 93.69 192 ARG A N 1
ATOM 1439 C CA . ARG A 1 192 ? 22.328 5.906 -7.594 1 93.69 192 ARG A CA 1
ATOM 1440 C C . ARG A 1 192 ? 21.812 4.805 -6.676 1 93.69 192 ARG A C 1
ATOM 1442 O O . ARG A 1 192 ? 20.75 4.219 -6.934 1 93.69 192 ARG A O 1
ATOM 1449 N N . GLU A 1 193 ? 22.547 4.582 -5.641 1 94.75 193 GLU A N 1
ATOM 1450 C CA . GLU A 1 193 ? 22.109 3.59 -4.668 1 94.75 193 GLU A CA 1
ATOM 1451 C C . GLU A 1 193 ? 20.797 4 -4.016 1 94.75 193 GLU A C 1
ATOM 1453 O O . GLU A 1 193 ? 19.906 3.168 -3.814 1 94.75 193 GLU A O 1
ATOM 1458 N N . ALA A 1 194 ? 20.672 5.289 -3.75 1 95.06 194 ALA A N 1
ATOM 1459 C CA . ALA A 1 194 ? 19.438 5.805 -3.174 1 95.06 194 ALA A CA 1
ATOM 1460 C C . ALA A 1 194 ? 18.266 5.605 -4.129 1 95.06 194 ALA A C 1
ATOM 1462 O O . ALA A 1 194 ? 17.172 5.242 -3.707 1 95.06 194 ALA A O 1
ATOM 1463 N N . PHE A 1 195 ? 18.562 5.809 -5.355 1 95.56 195 PHE A N 1
ATOM 1464 C CA . PHE A 1 195 ? 17.531 5.637 -6.375 1 95.56 195 PHE A CA 1
ATOM 1465 C C . PHE A 1 195 ? 17.094 4.18 -6.461 1 95.56 195 PHE A C 1
ATOM 1467 O O . PHE A 1 195 ? 15.891 3.895 -6.555 1 95.56 195 PHE A O 1
ATOM 1474 N N . LEU A 1 196 ? 18 3.32 -6.438 1 96.69 196 LEU A N 1
ATOM 1475 C CA . LEU A 1 196 ? 17.688 1.899 -6.543 1 96.69 196 LEU A CA 1
ATOM 1476 C C . LEU A 1 196 ? 16.938 1.413 -5.312 1 96.69 196 LEU A C 1
ATOM 1478 O O . LEU A 1 196 ? 15.992 0.627 -5.43 1 96.69 196 LEU A O 1
ATOM 1482 N N . LEU A 1 197 ? 17.391 1.854 -4.164 1 96.56 197 LEU A N 1
ATOM 1483 C CA . LEU A 1 197 ? 16.672 1.487 -2.943 1 96.56 197 LEU A CA 1
ATOM 1484 C C . LEU A 1 197 ? 15.25 2.02 -2.961 1 96.56 197 LEU A C 1
ATOM 1486 O O . LEU A 1 197 ? 14.312 1.318 -2.566 1 96.56 197 LEU A O 1
ATOM 1490 N N . ARG A 1 198 ? 15.078 3.23 -3.426 1 95.19 198 ARG A N 1
ATOM 1491 C CA . ARG A 1 198 ? 13.758 3.822 -3.561 1 95.19 198 ARG A CA 1
ATOM 1492 C C . ARG A 1 198 ? 12.898 3.029 -4.539 1 95.19 198 ARG A C 1
ATOM 1494 O O . ARG A 1 198 ? 11.711 2.812 -4.301 1 95.19 198 ARG A O 1
ATOM 1501 N N . SER A 1 199 ? 13.484 2.648 -5.605 1 95.75 199 SER A N 1
ATOM 1502 C CA . SER A 1 199 ? 12.781 1.832 -6.59 1 95.75 199 SER A CA 1
ATOM 1503 C C . SER A 1 199 ? 12.32 0.511 -5.984 1 95.75 199 SER A C 1
ATOM 1505 O O . SER A 1 199 ? 11.219 0.038 -6.285 1 95.75 199 SER A O 1
ATOM 1507 N N . PHE A 1 200 ? 13.203 -0.093 -5.184 1 97.62 200 PHE A N 1
ATOM 1508 C CA . PHE A 1 200 ? 12.805 -1.313 -4.492 1 97.62 200 PHE A CA 1
ATOM 1509 C C . PHE A 1 200 ? 11.578 -1.066 -3.627 1 97.62 200 PHE A C 1
ATOM 1511 O O . PHE A 1 200 ? 10.625 -1.848 -3.656 1 97.62 200 PHE A O 1
ATOM 1518 N N . ILE A 1 201 ? 11.562 -0.012 -2.902 1 95.25 201 ILE A N 1
ATOM 1519 C CA . ILE A 1 201 ? 10.508 0.297 -1.939 1 95.25 201 ILE A CA 1
ATOM 1520 C C . ILE A 1 201 ? 9.203 0.572 -2.676 1 95.25 201 ILE A C 1
ATOM 1522 O O . ILE A 1 201 ? 8.148 0.043 -2.307 1 95.25 201 ILE A O 1
ATOM 1526 N N . GLN A 1 202 ? 9.25 1.272 -3.705 1 93.19 202 GLN A N 1
ATOM 1527 C CA . GLN A 1 202 ? 8.047 1.771 -4.363 1 93.19 202 GLN A CA 1
ATOM 1528 C C . GLN A 1 202 ? 7.5 0.754 -5.359 1 93.19 202 GLN A C 1
ATOM 1530 O O . GLN A 1 202 ? 6.285 0.65 -5.547 1 93.19 202 GLN A O 1
ATOM 1535 N N . THR A 1 203 ? 8.359 -0.026 -5.922 1 94.38 203 THR A N 1
ATOM 1536 C CA . THR A 1 203 ? 7.922 -0.819 -7.062 1 94.38 203 THR A CA 1
ATOM 1537 C C . THR A 1 203 ? 8.016 -2.311 -6.754 1 94.38 203 THR A C 1
ATOM 1539 O O . THR A 1 203 ? 7.117 -3.08 -7.102 1 94.38 203 THR A O 1
ATOM 1542 N N . LEU A 1 204 ? 9.031 -2.764 -6.105 1 96.69 204 LEU A N 1
ATOM 1543 C CA . LEU A 1 204 ? 9.312 -4.195 -6.039 1 96.69 204 LEU A CA 1
ATOM 1544 C C . LEU A 1 204 ? 8.789 -4.789 -4.738 1 96.69 204 LEU A C 1
ATOM 1546 O O . LEU A 1 204 ? 8.227 -5.887 -4.738 1 96.69 204 LEU A O 1
ATOM 1550 N N . SER A 1 205 ? 8.969 -4.082 -3.658 1 96.94 205 SER A N 1
ATOM 1551 C CA . SER A 1 205 ? 8.648 -4.645 -2.35 1 96.94 205 SER A CA 1
ATOM 1552 C C . SER A 1 205 ? 7.172 -5.031 -2.262 1 96.94 205 SER A C 1
ATOM 1554 O O . SER A 1 205 ? 6.828 -6.055 -1.669 1 96.94 205 SER A O 1
ATOM 1556 N N . PRO A 1 206 ? 6.234 -4.27 -2.877 1 94 206 PRO A N 1
ATOM 1557 C CA . PRO A 1 206 ? 4.824 -4.648 -2.785 1 94 206 PRO A CA 1
ATOM 1558 C C . PRO A 1 206 ? 4.535 -6.004 -3.422 1 94 206 PRO A C 1
ATOM 1560 O O . PRO A 1 206 ? 3.576 -6.68 -3.041 1 94 206 PRO A O 1
ATOM 1563 N N . ARG A 1 207 ? 5.324 -6.391 -4.309 1 94.69 207 ARG A N 1
ATOM 1564 C CA . ARG A 1 207 ? 5.148 -7.68 -4.969 1 94.69 207 ARG A CA 1
ATOM 1565 C C . ARG A 1 207 ? 5.363 -8.828 -3.994 1 94.69 207 ARG A C 1
ATOM 1567 O O . ARG A 1 207 ? 4.742 -9.891 -4.125 1 94.69 207 ARG A O 1
ATOM 1574 N N . PHE A 1 208 ? 6.199 -8.57 -3.031 1 96.75 208 PHE A N 1
ATOM 1575 C CA . PHE A 1 208 ? 6.477 -9.578 -2.016 1 96.75 208 PHE A CA 1
ATOM 1576 C C . PHE A 1 208 ? 5.395 -9.578 -0.944 1 96.75 208 PHE A C 1
ATOM 1578 O O . PHE A 1 208 ? 5.156 -10.602 -0.298 1 96.75 208 PHE A O 1
ATOM 1585 N N . ASP A 1 209 ? 4.723 -8.477 -0.798 1 96.06 209 ASP A N 1
ATOM 1586 C CA . ASP A 1 209 ? 3.869 -8.242 0.365 1 96.06 209 ASP A CA 1
ATOM 1587 C C . ASP A 1 209 ? 2.414 -8.578 0.056 1 96.06 209 ASP A C 1
ATOM 1589 O O . ASP A 1 209 ? 1.536 -8.406 0.905 1 96.06 209 ASP A O 1
ATOM 1593 N N . VAL A 1 210 ? 2.035 -9.047 -1.048 1 95.81 210 VAL A N 1
ATOM 1594 C CA . VAL A 1 210 ? 0.654 -9.164 -1.504 1 95.81 210 VAL A CA 1
ATOM 1595 C C . VAL A 1 210 ? -0.15 -10 -0.51 1 95.81 210 VAL A C 1
ATOM 1597 O O . VAL A 1 210 ? -1.326 -9.719 -0.264 1 95.81 210 VAL A O 1
ATOM 1600 N N . CYS A 1 211 ? 0.411 -11.008 0.082 1 96 211 CYS A N 1
ATOM 1601 C CA . CYS A 1 211 ? -0.284 -11.844 1.055 1 96 211 CYS A CA 1
ATOM 1602 C C . CYS A 1 211 ? 0.337 -11.703 2.439 1 96 211 CYS A C 1
ATOM 1604 O O . CYS A 1 211 ? 0.349 -12.656 3.221 1 96 211 CYS A O 1
ATOM 1606 N N . ASP A 1 212 ? 0.973 -10.625 2.707 1 94.5 212 ASP A N 1
ATOM 1607 C CA . ASP A 1 212 ? 1.513 -10.266 4.016 1 94.5 212 ASP A CA 1
ATOM 1608 C C . ASP A 1 212 ? 0.777 -9.062 4.598 1 94.5 212 ASP A C 1
ATOM 1610 O O . ASP A 1 212 ? 0.996 -7.93 4.172 1 94.5 212 ASP A O 1
ATOM 1614 N N . GLN A 1 213 ? 0.082 -9.328 5.629 1 88.81 213 GLN A N 1
ATOM 1615 C CA . GLN A 1 213 ? -0.779 -8.305 6.219 1 88.81 213 GLN A CA 1
ATOM 1616 C C . GLN A 1 213 ? 0.04 -7.129 6.738 1 88.81 213 GLN A C 1
ATOM 1618 O O . GLN A 1 213 ? -0.438 -5.992 6.75 1 88.81 213 GLN A O 1
ATOM 1623 N N . HIS A 1 214 ? 1.261 -7.309 7.074 1 89.44 214 HIS A N 1
ATOM 1624 C CA . HIS A 1 214 ? 2.062 -6.254 7.684 1 89.44 214 HIS A CA 1
ATOM 1625 C C . HIS A 1 214 ? 3.055 -5.668 6.684 1 89.44 214 HIS A C 1
ATOM 1627 O O . HIS A 1 214 ? 3.855 -4.797 7.035 1 89.44 214 HIS A O 1
ATOM 1633 N N . SER A 1 215 ? 3.059 -6.152 5.484 1 92.56 215 SER A N 1
ATOM 1634 C CA . SER A 1 215 ? 3.91 -5.641 4.418 1 92.56 215 SER A CA 1
ATOM 1635 C C . SER A 1 215 ? 5.359 -5.52 4.875 1 92.56 215 SER A C 1
ATOM 1637 O O . SER A 1 215 ? 5.973 -4.457 4.742 1 92.56 215 SER A O 1
ATOM 1639 N N . HIS A 1 216 ? 5.953 -6.559 5.289 1 94.25 216 HIS A N 1
ATOM 1640 C CA . HIS A 1 216 ? 7.277 -6.562 5.906 1 94.25 216 HIS A CA 1
ATOM 1641 C C . HIS A 1 216 ? 8.359 -6.195 4.895 1 94.25 216 HIS A C 1
ATOM 1643 O O . HIS A 1 216 ? 9.352 -5.562 5.246 1 94.25 216 HIS A O 1
ATOM 1649 N N . PHE A 1 217 ? 8.203 -6.527 3.695 1 96.69 217 PHE A N 1
ATOM 1650 C CA . PHE A 1 217 ? 9.219 -6.219 2.697 1 96.69 217 PHE A CA 1
ATOM 1651 C C . PHE A 1 217 ? 9.266 -4.723 2.412 1 96.69 217 PHE A C 1
ATOM 1653 O O . PHE A 1 217 ? 10.328 -4.172 2.125 1 96.69 217 PHE A O 1
ATOM 1660 N N . SER A 1 218 ? 8.156 -4.113 2.531 1 93.12 218 SER A N 1
ATOM 1661 C CA . SER A 1 218 ? 8.102 -2.676 2.281 1 93.12 218 SER A CA 1
ATOM 1662 C C . SER A 1 218 ? 8.477 -1.885 3.529 1 93.12 218 SER A C 1
ATOM 1664 O O . SER A 1 218 ? 8.984 -0.764 3.43 1 93.12 218 SER A O 1
ATOM 1666 N N . THR A 1 219 ? 8.258 -2.471 4.684 1 90.25 219 THR A N 1
ATOM 1667 C CA . THR A 1 219 ? 8.422 -1.702 5.91 1 90.25 219 THR A CA 1
ATOM 1668 C C . THR A 1 219 ? 9.742 -2.066 6.598 1 90.25 219 THR A C 1
ATOM 1670 O O . THR A 1 219 ? 10.508 -1.184 6.984 1 90.25 219 THR A O 1
ATOM 1673 N N . GLU A 1 220 ? 10.094 -3.297 6.652 1 93.56 220 GLU A N 1
ATOM 1674 C CA . GLU A 1 220 ? 11.211 -3.74 7.48 1 93.56 220 GLU A CA 1
ATOM 1675 C C . GLU A 1 220 ? 12.469 -3.947 6.645 1 93.56 220 GLU A C 1
ATOM 1677 O O . GLU A 1 220 ? 13.57 -3.627 7.086 1 93.56 220 GLU A O 1
ATOM 1682 N N . VAL A 1 221 ? 12.336 -4.426 5.473 1 96.44 221 VAL A N 1
ATOM 1683 C CA . VAL A 1 221 ? 13.492 -4.797 4.668 1 96.44 221 VAL A CA 1
ATOM 1684 C C . VAL A 1 221 ? 14.312 -3.551 4.328 1 96.44 221 VAL A C 1
ATOM 1686 O O . VAL A 1 221 ? 15.531 -3.545 4.473 1 96.44 221 VAL A O 1
ATOM 1689 N N . PRO A 1 222 ? 13.656 -2.453 3.938 1 94.56 222 PRO A N 1
ATOM 1690 C CA . PRO A 1 222 ? 14.461 -1.258 3.662 1 94.56 222 PRO A CA 1
ATOM 1691 C C . PRO A 1 222 ? 15.203 -0.75 4.895 1 94.56 222 PRO A C 1
ATOM 1693 O O . PRO A 1 222 ? 16.328 -0.259 4.777 1 94.56 222 PRO A O 1
ATOM 1696 N N . ARG A 1 223 ? 14.594 -0.882 6.066 1 92.38 223 ARG A N 1
ATOM 1697 C CA . ARG A 1 223 ? 15.258 -0.488 7.305 1 92.38 223 ARG A CA 1
ATOM 1698 C C . ARG A 1 223 ? 16.5 -1.343 7.555 1 92.38 223 ARG A C 1
ATOM 1700 O O . ARG A 1 223 ? 17.547 -0.825 7.938 1 92.38 223 ARG A O 1
ATOM 1707 N N . ARG A 1 224 ? 16.375 -2.553 7.305 1 93.94 224 ARG A N 1
ATOM 1708 C CA . ARG A 1 224 ? 17.5 -3.473 7.477 1 93.94 224 ARG A CA 1
ATOM 1709 C C . ARG A 1 224 ? 18.562 -3.236 6.422 1 93.94 224 ARG A C 1
ATOM 1711 O O . ARG A 1 224 ? 19.766 -3.396 6.691 1 93.94 224 ARG A O 1
ATOM 1718 N N . ALA A 1 225 ? 18.109 -2.91 5.227 1 95.5 225 ALA A N 1
ATOM 1719 C CA . ALA A 1 225 ? 19.047 -2.658 4.137 1 95.5 225 ALA A CA 1
ATOM 1720 C C . ALA A 1 225 ? 19.969 -1.49 4.469 1 95.5 225 ALA A C 1
ATOM 1722 O O . ALA A 1 225 ? 21.109 -1.453 4.02 1 95.5 225 ALA A O 1
ATOM 1723 N N . LEU A 1 226 ? 19.484 -0.578 5.266 1 92.44 226 LEU A N 1
ATOM 1724 C CA . LEU A 1 226 ? 20.281 0.587 5.633 1 92.44 226 LEU A CA 1
ATOM 1725 C C . LEU A 1 226 ? 21.344 0.216 6.652 1 92.44 226 LEU A C 1
ATOM 1727 O O . LEU A 1 226 ? 22.344 0.922 6.797 1 92.44 226 LEU A O 1
ATOM 1731 N N . GLN A 1 227 ? 21.203 -0.913 7.316 1 91.94 227 GLN A N 1
ATOM 1732 C CA . GLN A 1 227 ? 22.094 -1.275 8.414 1 91.94 227 GLN A CA 1
ATOM 1733 C C . GLN A 1 227 ? 22.938 -2.492 8.062 1 91.94 227 GLN A C 1
ATOM 1735 O O . GLN A 1 227 ? 24.031 -2.67 8.602 1 91.94 227 GLN A O 1
ATOM 1740 N N . VAL A 1 228 ? 22.453 -3.371 7.211 1 95.38 228 VAL A N 1
ATOM 1741 C CA . VAL A 1 228 ? 23.094 -4.641 6.891 1 95.38 228 VAL A CA 1
ATOM 1742 C C . VAL A 1 228 ? 23.516 -4.648 5.422 1 95.38 228 VAL A C 1
ATOM 1744 O O . VAL A 1 228 ? 22.688 -4.848 4.531 1 95.38 228 VAL A O 1
ATOM 1747 N N . PRO A 1 229 ? 24.781 -4.605 5.16 1 95.94 229 PRO A N 1
ATOM 1748 C CA . PRO A 1 229 ? 25.266 -4.504 3.785 1 95.94 229 PRO A CA 1
ATOM 1749 C C . PRO A 1 229 ? 24.797 -5.656 2.902 1 95.94 229 PRO A C 1
ATOM 1751 O O . PRO A 1 229 ? 24.5 -5.457 1.722 1 95.94 229 PRO A O 1
ATOM 1754 N N . MET A 1 230 ? 24.75 -6.832 3.447 1 97.06 230 MET A N 1
ATOM 1755 C CA . MET A 1 230 ? 24.312 -7.988 2.676 1 97.06 230 MET A CA 1
ATOM 1756 C C . MET A 1 230 ? 22.891 -7.777 2.133 1 97.06 230 MET A C 1
ATOM 1758 O O . MET A 1 230 ? 22.641 -8.016 0.952 1 97.06 230 MET A O 1
ATOM 1762 N N . VAL A 1 231 ? 22.031 -7.309 2.992 1 97.75 231 VAL A N 1
ATOM 1763 C CA . VAL A 1 231 ? 20.656 -7.043 2.598 1 97.75 231 VAL A CA 1
ATOM 1764 C C . VAL A 1 231 ? 20.625 -5.879 1.612 1 97.75 231 VAL A C 1
ATOM 1766 O O . VAL A 1 231 ? 19.859 -5.91 0.634 1 97.75 231 VAL A O 1
ATOM 1769 N N . LEU A 1 232 ? 21.422 -4.879 1.85 1 97.56 232 LEU A N 1
ATOM 1770 C CA . LEU A 1 232 ? 21.469 -3.723 0.961 1 97.56 232 LEU A CA 1
ATOM 1771 C C . LEU A 1 232 ? 21.875 -4.137 -0.449 1 97.56 232 LEU A C 1
ATOM 1773 O O . LEU A 1 232 ? 21.234 -3.756 -1.424 1 97.56 232 LEU A O 1
ATOM 1777 N N . LYS A 1 233 ? 22.922 -4.918 -0.539 1 98.31 233 LYS A N 1
ATOM 1778 C CA . LYS A 1 233 ? 23.422 -5.324 -1.853 1 98.31 233 LYS A CA 1
ATOM 1779 C C . LYS A 1 233 ? 22.406 -6.215 -2.566 1 98.31 233 LYS A C 1
ATOM 1781 O O . LYS A 1 233 ? 22.281 -6.172 -3.793 1 98.31 233 LYS A O 1
ATOM 1786 N N . ALA A 1 234 ? 21.688 -7.039 -1.819 1 98.19 234 ALA A N 1
ATOM 1787 C CA . ALA A 1 234 ? 20.641 -7.863 -2.416 1 98.19 234 ALA A CA 1
ATOM 1788 C C . ALA A 1 234 ? 19.547 -6.996 -3.035 1 98.19 234 ALA A C 1
ATOM 1790 O O . ALA A 1 234 ? 19.125 -7.234 -4.168 1 98.19 234 ALA A O 1
ATOM 1791 N N . VAL A 1 235 ? 19.125 -5.973 -2.303 1 98.19 235 VAL A N 1
ATOM 1792 C CA . VAL A 1 235 ? 18.078 -5.07 -2.75 1 98.19 235 VAL A CA 1
ATOM 1793 C C . VAL A 1 235 ? 18.547 -4.285 -3.971 1 98.19 235 VAL A C 1
ATOM 1795 O O . VAL A 1 235 ? 17.812 -4.137 -4.945 1 98.19 235 VAL A O 1
ATOM 1798 N N . LEU A 1 236 ? 19.797 -3.859 -3.92 1 98.06 236 LEU A N 1
ATOM 1799 C CA . LEU A 1 236 ? 20.328 -3.068 -5.02 1 98.06 236 LEU A CA 1
ATOM 1800 C C . LEU A 1 236 ? 20.469 -3.912 -6.285 1 98.06 236 LEU A C 1
ATOM 1802 O O . LEU A 1 236 ? 20.188 -3.438 -7.387 1 98.06 236 LEU A O 1
ATOM 1806 N N . CYS A 1 237 ? 20.891 -5.102 -6.078 1 96.81 237 CYS A N 1
ATOM 1807 C CA . CYS A 1 237 ? 21.078 -5.953 -7.25 1 96.81 237 CYS A CA 1
ATOM 1808 C C . CYS A 1 237 ? 19.75 -6.25 -7.93 1 96.81 237 CYS A C 1
ATOM 1810 O O . CYS A 1 237 ? 19.625 -6.16 -9.148 1 96.81 237 CYS A O 1
ATOM 1812 N N . LEU A 1 238 ? 18.703 -6.559 -7.188 1 97.06 238 LEU A N 1
ATOM 1813 C CA . LEU A 1 238 ? 17.391 -6.836 -7.75 1 97.06 238 LEU A CA 1
ATOM 1814 C C . LEU A 1 238 ? 16.828 -5.602 -8.438 1 97.06 238 LEU A C 1
ATOM 1816 O O . LEU A 1 238 ? 16.297 -5.688 -9.547 1 97.06 238 LEU A O 1
ATOM 1820 N N . SER A 1 239 ? 16.906 -4.469 -7.77 1 97.31 239 SER A N 1
ATOM 1821 C CA . SER A 1 239 ? 16.391 -3.223 -8.328 1 97.31 239 SER A CA 1
ATOM 1822 C C . SER A 1 239 ? 17.125 -2.844 -9.609 1 97.31 239 SER A C 1
ATOM 1824 O O . SER A 1 239 ? 16.5 -2.365 -10.562 1 97.31 239 SER A O 1
ATOM 1826 N N . ALA A 1 240 ? 18.406 -3.025 -9.586 1 96.75 240 ALA A N 1
ATOM 1827 C CA . ALA A 1 240 ? 19.203 -2.723 -10.773 1 96.75 240 ALA A CA 1
ATOM 1828 C C . ALA A 1 240 ? 18.797 -3.619 -11.938 1 96.75 240 ALA A C 1
ATOM 1830 O O . ALA A 1 240 ? 18.703 -3.16 -13.078 1 96.75 240 ALA A O 1
ATOM 1831 N N . ARG A 1 241 ? 18.578 -4.828 -11.664 1 94.75 241 ARG A N 1
ATOM 1832 C CA . ARG A 1 241 ? 18.172 -5.762 -12.703 1 94.75 241 ARG A CA 1
ATOM 1833 C C . ARG A 1 241 ? 16.797 -5.391 -13.266 1 94.75 241 ARG A C 1
ATOM 1835 O O . ARG A 1 241 ? 16.594 -5.402 -14.484 1 94.75 241 ARG A O 1
ATOM 1842 N N . HIS A 1 242 ? 15.906 -5.141 -12.398 1 94.44 242 HIS A N 1
ATOM 1843 C CA . HIS A 1 242 ? 14.57 -4.746 -12.828 1 94.44 242 HIS A CA 1
ATOM 1844 C C . HIS A 1 242 ? 14.617 -3.486 -13.688 1 94.44 242 HIS A C 1
ATOM 1846 O O . HIS A 1 242 ? 13.93 -3.402 -14.711 1 94.44 242 HIS A O 1
ATOM 1852 N N . SER A 1 243 ? 15.422 -2.562 -13.211 1 92.44 243 SER A N 1
ATOM 1853 C CA . SER A 1 243 ? 15.586 -1.33 -13.977 1 92.44 243 SER A CA 1
ATOM 1854 C C . SER A 1 243 ? 16.156 -1.611 -15.359 1 92.44 243 SER A C 1
ATOM 1856 O O . SER A 1 243 ? 15.781 -0.955 -16.344 1 92.44 243 SER A O 1
ATOM 1858 N N . ALA A 1 244 ? 17.031 -2.502 -15.422 1 90.44 244 ALA A N 1
ATOM 1859 C CA . ALA A 1 244 ? 17.656 -2.871 -16.688 1 90.44 244 ALA A CA 1
ATOM 1860 C C . ALA A 1 244 ? 16.641 -3.514 -17.625 1 90.44 244 ALA A C 1
ATOM 1862 O O . ALA A 1 244 ? 16.656 -3.262 -18.844 1 90.44 244 ALA A O 1
ATOM 1863 N N . VAL A 1 245 ? 15.781 -4.324 -17.094 1 87.94 245 VAL A N 1
ATOM 1864 C CA . VAL A 1 245 ? 14.758 -4.996 -17.891 1 87.94 245 VAL A CA 1
ATOM 1865 C C . VAL A 1 245 ? 13.781 -3.965 -18.453 1 87.94 245 VAL A C 1
ATOM 1867 O O . VAL A 1 245 ? 13.414 -4.02 -19.625 1 87.94 245 VAL A O 1
ATOM 1870 N N . ILE A 1 246 ? 13.359 -3.02 -17.625 1 89.31 246 ILE A N 1
ATOM 1871 C CA . ILE A 1 246 ? 12.367 -2.023 -18.016 1 89.31 246 ILE A CA 1
ATOM 1872 C C . ILE A 1 246 ? 12.969 -1.071 -19.047 1 89.31 246 ILE A C 1
ATOM 1874 O O . ILE A 1 246 ? 12.312 -0.711 -20.016 1 89.31 246 ILE A O 1
ATOM 1878 N N . SER A 1 247 ? 14.188 -0.688 -18.812 1 87.94 247 SER A N 1
ATOM 1879 C CA . SER A 1 247 ? 14.805 0.309 -19.688 1 87.94 247 SER A CA 1
ATOM 1880 C C . SER A 1 247 ? 15.5 -0.347 -20.875 1 87.94 247 SER A C 1
ATOM 1882 O O . SER A 1 247 ? 15.836 0.325 -21.859 1 87.94 247 SER A O 1
ATOM 1884 N N . GLY A 1 248 ? 15.758 -1.578 -20.797 1 83.81 248 GLY A N 1
ATOM 1885 C CA . GLY A 1 248 ? 16.516 -2.258 -21.828 1 83.81 248 GLY A CA 1
ATOM 1886 C C . GLY A 1 248 ? 18 -1.96 -21.781 1 83.81 248 GLY A C 1
ATOM 1887 O O . GLY A 1 248 ? 18.703 -2.107 -22.781 1 83.81 248 GLY A O 1
ATOM 1888 N N . SER A 1 249 ? 18.438 -1.493 -20.609 1 83.38 249 SER A N 1
ATOM 1889 C CA . SER A 1 249 ? 19.828 -1.116 -20.453 1 83.38 249 SER A CA 1
ATOM 1890 C C . SER A 1 249 ? 20.688 -2.32 -20.078 1 83.38 249 SER A C 1
ATOM 1892 O O . SER A 1 249 ? 20.188 -3.445 -20 1 83.38 249 SER A O 1
ATOM 1894 N N . SER A 1 250 ? 21.969 -1.976 -19.906 1 83.12 250 SER A N 1
ATOM 1895 C CA . SER A 1 250 ? 22.938 -3.01 -19.578 1 83.12 250 SER A CA 1
ATOM 1896 C C . SER A 1 250 ? 22.719 -3.561 -18.172 1 83.12 250 SER A C 1
ATOM 1898 O O . SER A 1 250 ? 22.266 -2.84 -17.281 1 83.12 250 SER A O 1
ATOM 1900 N N . GLU A 1 251 ? 23.156 -4.809 -17.984 1 86.19 251 GLU A N 1
ATOM 1901 C CA . GLU A 1 251 ? 22.969 -5.543 -16.75 1 86.19 251 GLU A CA 1
ATOM 1902 C C . GLU A 1 251 ? 24.234 -5.516 -15.891 1 86.19 251 GLU A C 1
ATOM 1904 O O . GLU A 1 251 ? 24.297 -6.152 -14.836 1 86.19 251 GLU A O 1
ATOM 1909 N N . TRP A 1 252 ? 25.094 -4.719 -16.172 1 90.31 252 TRP A N 1
ATOM 1910 C CA . TRP A 1 252 ? 26.391 -4.723 -15.508 1 90.31 252 TRP A CA 1
ATOM 1911 C C . TRP A 1 252 ? 26.25 -4.27 -14.055 1 90.31 252 TRP A C 1
ATOM 1913 O O . TRP A 1 252 ? 26.859 -4.867 -13.156 1 90.31 252 TRP A O 1
ATOM 1923 N N . GLU A 1 253 ? 25.516 -3.26 -13.891 1 94.06 253 GLU A N 1
ATOM 1924 C CA . GLU A 1 253 ? 25.344 -2.74 -12.539 1 94.06 253 GLU A CA 1
ATOM 1925 C C . GLU A 1 253 ? 24.734 -3.799 -11.617 1 94.06 253 GLU A C 1
ATOM 1927 O O . GLU A 1 253 ? 25.172 -3.959 -10.477 1 94.06 253 GLU A O 1
ATOM 1932 N N . ALA A 1 254 ? 23.781 -4.484 -12.117 1 94.81 254 ALA A N 1
ATOM 1933 C CA . ALA A 1 254 ? 23.109 -5.535 -11.344 1 94.81 254 ALA A CA 1
ATOM 1934 C C . ALA A 1 254 ? 24.078 -6.664 -11.008 1 94.81 254 ALA A C 1
ATOM 1936 O O . ALA A 1 254 ? 24.078 -7.176 -9.891 1 94.81 254 ALA A O 1
ATOM 1937 N N . SER A 1 255 ? 24.922 -7.035 -11.938 1 93.44 255 SER A N 1
ATOM 1938 C CA . SER A 1 255 ? 25.891 -8.109 -11.75 1 93.44 255 SER A CA 1
ATOM 1939 C C . SER A 1 255 ? 26.938 -7.727 -10.711 1 93.44 255 SER A C 1
ATOM 1941 O O . SER A 1 255 ? 27.406 -8.578 -9.953 1 93.44 255 SER A O 1
ATOM 1943 N N . GLU A 1 256 ? 27.281 -6.465 -10.75 1 95.94 256 GLU A N 1
ATOM 1944 C CA . GLU A 1 256 ? 28.25 -6 -9.773 1 95.94 256 GLU A CA 1
ATOM 1945 C C . GLU A 1 256 ? 27.703 -6.102 -8.352 1 95.94 256 GLU A C 1
ATOM 1947 O O . GLU A 1 256 ? 28.359 -6.617 -7.453 1 95.94 256 GLU A O 1
ATOM 1952 N N . TYR A 1 257 ? 26.531 -5.582 -8.18 1 96.62 257 TYR A N 1
ATOM 1953 C CA . TYR A 1 257 ? 25.922 -5.691 -6.867 1 96.62 257 TYR A CA 1
ATOM 1954 C C . TYR A 1 257 ? 25.703 -7.148 -6.484 1 96.62 257 TYR A C 1
ATOM 1956 O O . TYR A 1 257 ? 25.812 -7.516 -5.312 1 96.62 257 TYR A O 1
ATOM 1964 N N . HIS A 1 258 ? 25.359 -7.938 -7.445 1 95.25 258 HIS A N 1
ATOM 1965 C CA . HIS A 1 258 ? 25.141 -9.359 -7.219 1 95.25 258 HIS A CA 1
ATOM 1966 C C . HIS A 1 258 ? 26.406 -10.023 -6.68 1 95.25 258 HIS A C 1
ATOM 1968 O O . HIS A 1 258 ? 26.344 -10.781 -5.707 1 95.25 258 HIS A O 1
ATOM 1974 N N . SER A 1 259 ? 27.5 -9.734 -7.297 1 95.69 259 SER A N 1
ATOM 1975 C CA . SER A 1 259 ? 28.781 -10.305 -6.867 1 95.69 259 SER A CA 1
ATOM 1976 C C . SER A 1 259 ? 29.109 -9.875 -5.441 1 95.69 259 SER A C 1
ATOM 1978 O O . SER A 1 259 ? 29.578 -10.688 -4.641 1 95.69 259 SER A O 1
ATOM 1980 N N . GLN A 1 260 ? 28.875 -8.641 -5.18 1 96.62 260 GLN A N 1
ATOM 1981 C CA . GLN A 1 260 ? 29.125 -8.141 -3.834 1 96.62 260 GLN A CA 1
ATOM 1982 C C . GLN A 1 260 ? 28.234 -8.836 -2.812 1 96.62 260 GLN A C 1
ATOM 1984 O O . GLN A 1 260 ? 28.672 -9.164 -1.712 1 96.62 260 GLN A O 1
ATOM 1989 N N . CYS A 1 261 ? 27.016 -9.023 -3.178 1 96.62 261 CYS A N 1
ATOM 1990 C CA . CYS A 1 261 ? 26.062 -9.672 -2.281 1 96.62 261 CYS A CA 1
ATOM 1991 C C . CYS A 1 261 ? 26.469 -11.117 -2.01 1 96.62 261 CYS A C 1
ATOM 1993 O O . CYS A 1 261 ? 26.391 -11.578 -0.871 1 96.62 261 CYS A O 1
ATOM 1995 N N . ILE A 1 262 ? 26.859 -11.797 -3.018 1 94.38 262 ILE A N 1
ATOM 1996 C CA . ILE A 1 262 ? 27.219 -13.203 -2.9 1 94.38 262 ILE A CA 1
ATOM 1997 C C . ILE A 1 262 ? 28.438 -13.344 -1.972 1 94.38 262 ILE A C 1
ATOM 1999 O O . ILE A 1 262 ? 28.5 -14.273 -1.17 1 94.38 262 ILE A O 1
ATOM 2003 N N . GLU A 1 263 ? 29.344 -12.445 -2.098 1 95.88 263 GLU A N 1
ATOM 2004 C CA . GLU A 1 263 ? 30.5 -12.461 -1.215 1 95.88 263 GLU A CA 1
ATOM 2005 C C . GLU A 1 263 ? 30.094 -12.344 0.248 1 95.88 263 GLU A C 1
ATOM 2007 O O . GLU A 1 263 ? 30.578 -13.086 1.102 1 95.88 263 GLU A O 1
ATOM 2012 N N . LEU A 1 264 ? 29.234 -11.422 0.469 1 95.88 264 LEU A N 1
ATOM 2013 C CA . LEU A 1 264 ? 28.75 -11.219 1.83 1 95.88 264 LEU A CA 1
ATOM 2014 C C . LEU A 1 264 ? 27.938 -12.422 2.303 1 95.88 264 LEU A C 1
ATOM 2016 O O . LEU A 1 264 ? 28.031 -12.82 3.463 1 95.88 264 LEU A O 1
ATOM 2020 N N . LEU A 1 265 ? 27.156 -12.961 1.429 1 94.25 265 LEU A N 1
ATOM 2021 C CA . LEU A 1 265 ? 26.312 -14.109 1.735 1 94.25 265 LEU A CA 1
ATOM 2022 C C . LEU A 1 265 ? 27.141 -15.328 2.086 1 94.25 265 LEU A C 1
ATOM 2024 O O . LEU A 1 265 ? 26.844 -16.047 3.043 1 94.25 265 LEU A O 1
ATOM 2028 N N . LEU A 1 266 ? 28.141 -15.531 1.354 1 92.38 266 LEU A N 1
ATOM 2029 C CA . LEU A 1 266 ? 29.031 -16.672 1.593 1 92.38 266 LEU A CA 1
ATOM 2030 C C . LEU A 1 266 ? 29.719 -16.547 2.949 1 92.38 266 LEU A C 1
ATOM 2032 O O . LEU A 1 266 ? 29.875 -17.547 3.658 1 92.38 266 LEU A O 1
ATOM 2036 N N . ASN A 1 267 ? 30.062 -15.398 3.252 1 93.44 267 ASN A N 1
ATOM 2037 C CA . ASN A 1 267 ? 30.656 -15.156 4.562 1 93.44 267 ASN A CA 1
ATOM 2038 C C . ASN A 1 267 ? 29.688 -15.461 5.688 1 93.44 267 ASN A C 1
ATOM 2040 O O . ASN A 1 267 ? 30.062 -16.016 6.723 1 93.44 267 ASN A O 1
ATOM 2044 N N . ALA A 1 268 ? 28.469 -15.055 5.484 1 92.31 268 ALA A N 1
ATOM 2045 C CA . ALA A 1 268 ? 27.438 -15.312 6.484 1 92.31 268 ALA A CA 1
ATOM 2046 C C . ALA A 1 268 ? 27.156 -16.797 6.605 1 92.31 268 ALA A C 1
ATOM 2048 O O . ALA A 1 268 ? 26.938 -17.312 7.707 1 92.31 268 ALA A O 1
ATOM 2049 N N . LEU A 1 269 ? 27.125 -17.5 5.523 1 90.44 269 LEU A N 1
ATOM 2050 C CA . LEU A 1 269 ? 26.828 -18.922 5.488 1 90.44 269 LEU A CA 1
ATOM 2051 C C . LEU A 1 269 ? 27.984 -19.75 6.059 1 90.44 269 LEU A C 1
ATOM 2053 O O . LEU A 1 269 ? 27.797 -20.891 6.457 1 90.44 269 LEU A O 1
ATOM 2057 N N . GLY A 1 270 ? 29.109 -19.156 5.996 1 89.56 270 GLY A N 1
ATOM 2058 C CA . GLY A 1 270 ? 30.281 -19.828 6.523 1 89.56 270 GLY A CA 1
ATOM 2059 C C . GLY A 1 270 ? 30.297 -19.891 8.039 1 89.56 270 GLY A C 1
ATOM 2060 O O . GLY A 1 270 ? 31.016 -20.703 8.625 1 89.56 270 GLY A O 1
ATOM 2061 N N . LYS A 1 271 ? 29.453 -19.094 8.586 1 88.69 271 LYS A N 1
ATOM 2062 C CA . LYS A 1 271 ? 29.375 -19.109 10.039 1 88.69 271 LYS A CA 1
ATOM 2063 C C . LYS A 1 271 ? 28.516 -20.266 10.531 1 88.69 271 LYS A C 1
ATOM 2065 O O . LYS A 1 271 ? 28 -21.062 9.734 1 88.69 271 LYS A O 1
ATOM 2070 N N . ALA A 1 272 ? 28.422 -20.375 11.867 1 85.25 272 ALA A N 1
ATOM 2071 C CA . ALA A 1 272 ? 27.641 -21.453 12.477 1 85.25 272 ALA A CA 1
ATOM 2072 C C . ALA A 1 272 ? 26.156 -21.266 12.203 1 85.25 272 ALA A C 1
ATOM 2074 O O . ALA A 1 272 ? 25.672 -20.141 12.141 1 85.25 272 ALA A O 1
ATOM 2075 N N . GLU A 1 273 ? 25.469 -22.328 12.07 1 84.5 273 GLU A N 1
ATOM 2076 C CA . GLU A 1 273 ? 24.047 -22.328 11.734 1 84.5 273 GLU A CA 1
ATOM 2077 C C . GLU A 1 273 ? 23.234 -21.578 12.789 1 84.5 273 GLU A C 1
ATOM 2079 O O . GLU A 1 273 ? 22.188 -21 12.477 1 84.5 273 GLU A O 1
ATOM 2084 N N . GLU A 1 274 ? 23.719 -21.594 13.898 1 82.88 274 GLU A N 1
ATOM 2085 C CA . GLU A 1 274 ? 23.016 -20.938 15 1 82.88 274 GLU A CA 1
ATOM 2086 C C . GLU A 1 274 ? 22.984 -19.422 14.797 1 82.88 274 GLU A C 1
ATOM 2088 O O . GLU A 1 274 ? 22.125 -18.734 15.367 1 82.88 274 GLU A O 1
ATOM 2093 N N . SER A 1 275 ? 23.875 -19.016 13.93 1 84.62 275 SER A N 1
ATOM 2094 C CA . SER A 1 275 ? 23.984 -17.578 13.727 1 84.62 275 SER A CA 1
ATOM 2095 C C . SER A 1 275 ? 23.078 -17.109 12.594 1 84.62 275 SER A C 1
ATOM 2097 O O . SER A 1 275 ? 22.938 -15.914 12.359 1 84.62 275 SER A O 1
ATOM 2099 N N . TYR A 1 276 ? 22.438 -18.109 12 1 87.5 276 TYR A N 1
ATOM 2100 C CA . TYR A 1 276 ? 21.562 -17.734 10.891 1 87.5 276 TYR A CA 1
ATOM 2101 C C . TYR A 1 276 ? 20.391 -16.891 11.383 1 87.5 276 TYR A C 1
ATOM 2103 O O . TYR A 1 276 ? 19.734 -17.234 12.359 1 87.5 276 TYR A O 1
ATOM 2111 N N . ASP A 1 277 ? 20.219 -15.773 10.75 1 89.88 277 ASP A N 1
ATOM 2112 C CA . ASP A 1 277 ? 19.172 -14.859 11.18 1 89.88 277 ASP A CA 1
ATOM 2113 C C . ASP A 1 277 ? 18.25 -14.492 10.016 1 89.88 277 ASP A C 1
ATOM 2115 O O . ASP A 1 277 ? 18.391 -15.031 8.914 1 89.88 277 ASP A O 1
ATOM 2119 N N . ASP A 1 278 ? 17.359 -13.562 10.227 1 92.25 278 ASP A N 1
ATOM 2120 C CA . ASP A 1 278 ? 16.359 -13.156 9.242 1 92.25 278 ASP A CA 1
ATOM 2121 C C . ASP A 1 278 ? 17.016 -12.477 8.039 1 92.25 278 ASP A C 1
ATOM 2123 O O . ASP A 1 278 ? 16.5 -12.555 6.922 1 92.25 278 ASP A O 1
ATOM 2127 N N . ASN A 1 279 ? 18.125 -11.867 8.273 1 95 279 ASN A N 1
ATOM 2128 C CA . ASN A 1 279 ? 18.812 -11.164 7.191 1 95 279 ASN A CA 1
ATOM 2129 C C . ASN A 1 279 ? 19.297 -12.125 6.113 1 95 279 ASN A C 1
ATOM 2131 O O . ASN A 1 279 ? 19.25 -11.805 4.922 1 95 279 ASN A O 1
ATOM 2135 N N . LEU A 1 280 ? 19.719 -13.242 6.59 1 94.62 280 LEU A N 1
ATOM 2136 C CA . LEU A 1 280 ? 20.125 -14.273 5.648 1 94.62 280 LEU A CA 1
ATOM 2137 C C . LEU A 1 280 ? 18.953 -14.75 4.793 1 94.62 280 LEU A C 1
ATOM 2139 O O . LEU A 1 280 ? 19.078 -14.875 3.574 1 94.62 280 LEU A O 1
ATOM 2143 N N . LEU A 1 281 ? 17.859 -14.992 5.406 1 93.5 281 LEU A N 1
ATOM 2144 C CA . LEU A 1 281 ? 16.672 -15.461 4.707 1 93.5 281 LEU A CA 1
ATOM 2145 C C . LEU A 1 281 ? 16.188 -14.43 3.695 1 93.5 281 LEU A C 1
ATOM 2147 O O . LEU A 1 281 ? 15.852 -14.773 2.561 1 93.5 281 LEU A O 1
ATOM 2151 N N . ILE A 1 282 ? 16.141 -13.211 4.098 1 96.25 282 ILE A N 1
ATOM 2152 C CA . ILE A 1 282 ? 15.727 -12.117 3.236 1 96.25 282 ILE A CA 1
ATOM 2153 C C . ILE A 1 282 ? 16.625 -12.062 1.998 1 96.25 282 ILE A C 1
ATOM 2155 O O . ILE A 1 282 ? 16.125 -11.883 0.88 1 96.25 282 ILE A O 1
ATOM 2159 N N . THR A 1 283 ? 17.891 -12.164 2.252 1 96.88 283 THR A N 1
ATOM 2160 C CA . THR A 1 283 ? 18.875 -12.062 1.174 1 96.88 283 THR A CA 1
ATOM 2161 C C . THR A 1 283 ? 18.672 -13.18 0.149 1 96.88 283 THR A C 1
ATOM 2163 O O . THR A 1 283 ? 18.641 -12.922 -1.057 1 96.88 283 THR A O 1
ATOM 2166 N N . VAL A 1 284 ? 18.453 -14.328 0.618 1 94.69 284 VAL A N 1
ATOM 2167 C CA . VAL A 1 284 ? 18.297 -15.484 -0.26 1 94.69 284 VAL A CA 1
ATOM 2168 C C . VAL A 1 284 ? 17.031 -15.336 -1.082 1 94.69 284 VAL A C 1
ATOM 2170 O O . VAL A 1 284 ? 17.016 -15.609 -2.285 1 94.69 284 VAL A O 1
ATOM 2173 N N . VAL A 1 285 ? 15.977 -14.922 -0.467 1 95.44 285 VAL A N 1
ATOM 2174 C CA . VAL A 1 285 ? 14.695 -14.773 -1.143 1 95.44 285 VAL A CA 1
ATOM 2175 C C . VAL A 1 285 ? 14.789 -13.695 -2.215 1 95.44 285 VAL A C 1
ATOM 2177 O O . VAL A 1 285 ? 14.266 -13.852 -3.318 1 95.44 285 VAL A O 1
ATOM 2180 N N . ILE A 1 286 ? 15.414 -12.57 -1.946 1 96.81 286 ILE A N 1
ATOM 2181 C CA . ILE A 1 286 ? 15.562 -11.477 -2.898 1 96.81 286 ILE A CA 1
ATOM 2182 C C . ILE A 1 286 ? 16.469 -11.914 -4.051 1 96.81 286 ILE A C 1
ATOM 2184 O O . ILE A 1 286 ? 16.172 -11.625 -5.215 1 96.81 286 ILE A O 1
ATOM 2188 N N . LEU A 1 287 ? 17.531 -12.656 -3.736 1 94.5 287 LEU A N 1
ATOM 2189 C CA . LEU A 1 287 ? 18.422 -13.141 -4.777 1 94.5 287 LEU A CA 1
ATOM 2190 C C . LEU A 1 287 ? 17.719 -14.133 -5.688 1 94.5 287 LEU A C 1
ATOM 2192 O O . LEU A 1 287 ? 18 -14.195 -6.887 1 94.5 287 LEU A O 1
ATOM 2196 N N . ARG A 1 288 ? 16.891 -14.867 -5.102 1 92.56 288 ARG A N 1
ATOM 2197 C CA . ARG A 1 288 ? 16.109 -15.797 -5.922 1 92.56 288 ARG A CA 1
ATOM 2198 C C . ARG A 1 288 ? 15.234 -15.055 -6.922 1 92.56 288 ARG A C 1
ATOM 2200 O O . ARG A 1 288 ? 15.055 -15.5 -8.055 1 92.56 288 ARG A O 1
ATOM 2207 N N . MET A 1 289 ? 14.641 -14.008 -6.484 1 93.06 289 MET A N 1
ATOM 2208 C CA . MET A 1 289 ? 13.852 -13.195 -7.41 1 93.06 289 MET A CA 1
ATOM 2209 C C . MET A 1 289 ? 14.727 -12.617 -8.516 1 93.06 289 MET A C 1
ATOM 2211 O O . MET A 1 289 ? 14.305 -12.523 -9.664 1 93.06 289 MET A O 1
ATOM 2215 N N . TYR A 1 290 ? 15.93 -12.234 -8.102 1 93.19 290 TYR A N 1
ATOM 2216 C CA . TYR A 1 290 ? 16.906 -11.766 -9.07 1 93.19 290 TYR A CA 1
ATOM 2217 C C . TYR A 1 290 ? 17.156 -12.82 -10.141 1 93.19 290 TYR A C 1
ATOM 2219 O O . TYR A 1 290 ? 17.203 -12.508 -11.336 1 93.19 290 TYR A O 1
ATOM 2227 N N . GLU A 1 291 ? 17.234 -14.039 -9.727 1 88.88 291 GLU A N 1
ATOM 2228 C CA . GLU A 1 291 ? 17.5 -15.148 -10.641 1 88.88 291 GLU A CA 1
ATOM 2229 C C . GLU A 1 291 ? 16.312 -15.414 -11.547 1 88.88 291 GLU A C 1
ATOM 2231 O O . GLU A 1 291 ? 16.469 -15.773 -12.719 1 88.88 291 GLU A O 1
ATOM 2236 N N . GLU A 1 292 ? 15.188 -15.273 -10.992 1 85.06 292 GLU A N 1
ATOM 2237 C CA . GLU A 1 292 ? 13.977 -15.484 -11.789 1 85.06 292 GLU A CA 1
ATOM 2238 C C . GLU A 1 292 ? 13.859 -14.445 -12.898 1 85.06 292 GLU A C 1
ATOM 2240 O O . GLU A 1 292 ? 13.297 -14.719 -13.961 1 85.06 292 GLU A O 1
ATOM 2245 N N . LEU A 1 293 ? 14.391 -13.289 -12.641 1 85.69 293 LEU A N 1
ATOM 2246 C CA . LEU A 1 293 ? 14.383 -12.234 -13.648 1 85.69 293 LEU A CA 1
ATOM 2247 C C . LEU A 1 293 ? 15.453 -12.469 -14.703 1 85.69 293 LEU A C 1
ATOM 2249 O O . LEU A 1 293 ? 15.359 -11.953 -15.82 1 85.69 293 LEU A O 1
ATOM 2253 N N . GLU A 1 294 ? 16.438 -13.242 -14.195 1 77.94 294 GLU A N 1
ATOM 2254 C CA . GLU A 1 294 ? 17.562 -13.5 -15.102 1 77.94 294 GLU A CA 1
ATOM 2255 C C . GLU A 1 294 ? 17.25 -14.656 -16.047 1 77.94 294 GLU A C 1
ATOM 2257 O O . GLU A 1 294 ? 16.641 -15.656 -15.648 1 77.94 294 GLU A O 1
ATOM 2262 N N . LEU A 1 295 ? 16.891 -14.43 -17.281 1 59.22 295 LEU A N 1
ATOM 2263 C CA . LEU A 1 295 ? 16.547 -15.414 -18.297 1 59.22 295 LEU A CA 1
ATOM 2264 C C . LEU A 1 295 ? 17.531 -16.578 -18.281 1 59.22 295 LEU A C 1
ATOM 2266 O O . LEU A 1 295 ? 17.172 -17.703 -18.625 1 59.22 295 LEU A O 1
ATOM 2270 N N . ALA A 1 296 ? 18.719 -16.234 -17.844 1 51.88 296 ALA A N 1
ATOM 2271 C CA . ALA A 1 296 ? 19.766 -17.234 -18.094 1 51.88 296 ALA A CA 1
ATOM 2272 C C . ALA A 1 296 ? 19.672 -18.391 -17.109 1 51.88 296 ALA A C 1
ATOM 2274 O O . ALA A 1 296 ? 19.281 -18.203 -15.961 1 51.88 296 ALA A O 1
ATOM 2275 N N . ALA A 1 297 ? 19.484 -19.547 -17.625 1 47.28 297 ALA A N 1
ATOM 2276 C CA . ALA A 1 297 ? 19.391 -20.859 -17 1 47.28 297 ALA A CA 1
ATOM 2277 C C . ALA A 1 297 ? 20.219 -20.922 -15.719 1 47.28 297 ALA A C 1
ATOM 2279 O O . ALA A 1 297 ? 21.438 -20.781 -15.758 1 47.28 297 ALA A O 1
ATOM 2280 N N . ASP A 1 298 ? 19.781 -20.219 -14.641 1 52.69 298 ASP A N 1
ATOM 2281 C CA . ASP A 1 298 ? 20.406 -20.453 -13.344 1 52.69 298 ASP A CA 1
ATOM 2282 C C . ASP A 1 298 ? 20.781 -21.922 -13.18 1 52.69 298 ASP A C 1
ATOM 2284 O O . ASP A 1 298 ? 20 -22.812 -13.539 1 52.69 298 ASP A O 1
ATOM 2288 N N . GLU A 1 299 ? 22 -22.094 -13.031 1 55.38 299 GLU A N 1
ATOM 2289 C CA . GLU A 1 299 ? 22.375 -23.453 -12.633 1 55.38 299 GLU A CA 1
ATOM 2290 C C . GLU A 1 299 ? 21.594 -23.891 -11.391 1 55.38 299 GLU A C 1
ATOM 2292 O O . GLU A 1 299 ? 21.406 -23.109 -10.461 1 55.38 299 GLU A O 1
ATOM 2297 N N . LYS A 1 300 ? 20.625 -24.812 -11.305 1 63.5 300 LYS A N 1
ATOM 2298 C CA . LYS A 1 300 ? 19.797 -25.531 -10.336 1 63.5 300 LYS A CA 1
ATOM 2299 C C . LYS A 1 300 ? 20.453 -25.531 -8.953 1 63.5 300 LYS A C 1
ATOM 2301 O O . LYS A 1 300 ? 19.797 -25.828 -7.949 1 63.5 300 LYS A O 1
ATOM 2306 N N . CYS A 1 301 ? 21.641 -24.891 -8.836 1 66 301 CYS A N 1
ATOM 2307 C CA . CYS A 1 301 ? 22.359 -25 -7.582 1 66 301 CYS A CA 1
ATOM 2308 C C . CYS A 1 301 ? 21.875 -23.969 -6.574 1 66 301 CYS A C 1
ATOM 2310 O O . CYS A 1 301 ? 21.719 -24.266 -5.387 1 66 301 CYS A O 1
ATOM 2312 N N . HIS A 1 302 ? 21.531 -22.844 -6.957 1 80.19 302 HIS A N 1
ATOM 2313 C CA . HIS A 1 302 ? 21.062 -21.812 -6.02 1 80.19 302 HIS A CA 1
ATOM 2314 C C . HIS A 1 302 ? 19.719 -22.188 -5.418 1 80.19 302 HIS A C 1
ATOM 2316 O O . HIS A 1 302 ? 19.484 -21.984 -4.223 1 80.19 302 HIS A O 1
ATOM 2322 N N . TRP A 1 303 ? 18.969 -22.828 -6.172 1 83.62 303 TRP A N 1
ATOM 2323 C CA . TRP A 1 303 ? 17.641 -23.25 -5.715 1 83.62 303 TRP A CA 1
ATOM 2324 C C . TRP A 1 303 ? 17.75 -24.312 -4.625 1 83.62 303 TRP A C 1
ATOM 2326 O O . TRP A 1 303 ? 17.141 -24.188 -3.561 1 83.62 303 TRP A O 1
ATOM 2336 N N . LEU A 1 304 ? 18.578 -25.25 -4.898 1 83.94 304 LEU A N 1
ATOM 2337 C CA . LEU A 1 304 ? 18.75 -26.344 -3.938 1 83.94 304 LEU A CA 1
ATOM 2338 C C . LEU A 1 304 ? 19.344 -25.812 -2.631 1 83.94 304 LEU A C 1
ATOM 2340 O O . LEU A 1 304 ? 18.906 -26.203 -1.547 1 83.94 304 LEU A O 1
ATOM 2344 N N . GLY A 1 305 ? 20.312 -24.938 -2.758 1 84.75 305 GLY A N 1
ATOM 2345 C CA . GLY A 1 305 ? 20.922 -24.344 -1.58 1 84.75 305 GLY A CA 1
ATOM 2346 C C . GLY A 1 305 ? 19.938 -23.531 -0.754 1 84.75 305 GLY A C 1
ATOM 2347 O O . GLY A 1 305 ? 19.938 -23.609 0.475 1 84.75 305 GLY A O 1
ATOM 2348 N N . SER A 1 306 ? 19.156 -22.797 -1.421 1 87.31 306 SER A N 1
ATOM 2349 C CA . SER A 1 306 ? 18.172 -21.953 -0.732 1 87.31 306 SER A CA 1
ATOM 2350 C C . SER A 1 306 ? 17.125 -22.797 -0.017 1 87.31 306 SER A C 1
ATOM 2352 O O . SER A 1 306 ? 16.719 -22.484 1.102 1 87.31 306 SER A O 1
ATOM 2354 N N . THR A 1 307 ? 16.703 -23.844 -0.639 1 89.31 307 THR A N 1
ATOM 2355 C CA . THR A 1 307 ? 15.703 -24.734 -0.05 1 89.31 307 THR A CA 1
ATOM 2356 C C . THR A 1 307 ? 16.25 -25.406 1.197 1 89.31 307 THR A C 1
ATOM 2358 O O . THR A 1 307 ? 15.562 -25.5 2.217 1 89.31 307 THR A O 1
ATOM 2361 N N . ARG A 1 308 ? 17.484 -25.844 1.083 1 89.25 308 ARG A N 1
ATOM 2362 C CA . ARG A 1 308 ? 18.141 -26.469 2.229 1 89.25 308 ARG A CA 1
ATOM 2363 C C . ARG A 1 308 ? 18.25 -25.5 3.398 1 89.25 308 ARG A C 1
ATOM 2365 O O . ARG A 1 308 ? 18.047 -25.891 4.551 1 89.25 308 ARG A O 1
ATOM 2372 N N . LEU A 1 309 ? 18.562 -24.344 3.076 1 89.38 309 LEU A N 1
ATOM 2373 C CA . LEU A 1 309 ? 18.688 -23.328 4.109 1 89.38 309 LEU A CA 1
ATOM 2374 C C . LEU A 1 309 ? 17.375 -23.125 4.844 1 89.38 309 LEU A C 1
ATOM 2376 O O . LEU A 1 309 ? 17.344 -23.078 6.074 1 89.38 309 LEU A O 1
ATOM 2380 N N . LEU A 1 310 ? 16.312 -22.984 4.117 1 89.06 310 LEU A N 1
ATOM 2381 C CA . LEU A 1 310 ? 15.016 -22.781 4.734 1 89.06 310 LEU A CA 1
ATOM 2382 C C . LEU A 1 310 ? 14.594 -24 5.551 1 89.06 310 LEU A C 1
ATOM 2384 O O . LEU A 1 310 ? 13.969 -23.859 6.602 1 89.06 310 LEU A O 1
ATOM 2388 N N . ASN A 1 311 ? 14.898 -25.125 5.027 1 90.5 311 ASN A N 1
ATOM 2389 C CA . ASN A 1 311 ? 14.586 -26.328 5.773 1 90.5 311 ASN A CA 1
ATOM 2390 C C . ASN A 1 311 ? 15.367 -26.406 7.078 1 90.5 311 ASN A C 1
ATOM 2392 O O . ASN A 1 311 ? 14.875 -26.938 8.078 1 90.5 311 ASN A O 1
ATOM 2396 N N . THR A 1 312 ? 16.531 -25.906 6.98 1 87.06 312 THR A N 1
ATOM 2397 C CA . THR A 1 312 ? 17.375 -25.859 8.172 1 87.06 312 THR A CA 1
ATOM 2398 C C . THR A 1 312 ? 16.812 -24.859 9.188 1 87.06 312 THR A C 1
ATOM 2400 O O . THR A 1 312 ? 16.797 -25.141 10.391 1 87.06 312 THR A O 1
ATOM 2403 N N . MET A 1 313 ? 16.391 -23.781 8.625 1 88.06 313 MET A N 1
ATOM 2404 C CA . MET A 1 313 ? 15.758 -22.781 9.484 1 88.06 313 MET A CA 1
ATOM 2405 C C . MET A 1 313 ? 14.273 -23.094 9.688 1 88.06 313 MET A C 1
ATOM 2407 O O . MET A 1 313 ? 13.414 -22.281 9.352 1 88.06 313 MET A O 1
ATOM 2411 N N . SER A 1 314 ? 13.93 -24.172 10.359 1 80.75 314 SER A N 1
ATOM 2412 C CA . SER A 1 314 ? 12.633 -24.844 10.391 1 80.75 314 SER A CA 1
ATOM 2413 C C . SER A 1 314 ? 11.609 -24 11.148 1 80.75 314 SER A C 1
ATOM 2415 O O . SER A 1 314 ? 10.406 -24.109 10.898 1 80.75 314 SER A O 1
ATOM 2417 N N . LYS A 1 315 ? 12.055 -23.172 11.977 1 84.88 315 LYS A N 1
ATOM 2418 C CA . LYS A 1 315 ? 11.117 -22.438 12.82 1 84.88 315 LYS A CA 1
ATOM 2419 C C . LYS A 1 315 ? 10.703 -21.109 12.164 1 84.88 315 LYS A C 1
ATOM 2421 O O . LYS A 1 315 ? 9.789 -20.438 12.633 1 84.88 315 LYS A O 1
ATOM 2426 N N . SER A 1 316 ? 11.305 -20.766 11.125 1 83.75 316 SER A N 1
ATOM 2427 C CA . SER A 1 316 ? 11.086 -19.469 10.484 1 83.75 316 SER A CA 1
ATOM 2428 C C . SER A 1 316 ? 9.641 -19.312 10.039 1 83.75 316 SER A C 1
ATOM 2430 O O . SER A 1 316 ? 9.055 -18.234 10.211 1 83.75 316 SER A O 1
ATOM 2432 N N . ALA A 1 317 ? 9.07 -20.297 9.672 1 84.75 317 ALA A N 1
ATOM 2433 C CA . ALA A 1 317 ? 7.727 -20.219 9.109 1 84.75 317 ALA A CA 1
ATOM 2434 C C . ALA A 1 317 ? 6.68 -20.031 10.203 1 84.75 317 ALA A C 1
ATOM 2436 O O . ALA A 1 317 ? 5.539 -19.656 9.922 1 84.75 317 ALA A O 1
ATOM 2437 N N . SER A 1 318 ? 7.07 -20.344 11.453 1 85.44 318 SER A N 1
ATOM 2438 C CA . SER A 1 318 ? 6.105 -20.25 12.547 1 85.44 318 SER A CA 1
ATOM 2439 C C . SER A 1 318 ? 6.523 -19.203 13.57 1 85.44 318 SER A C 1
ATOM 2441 O O . SER A 1 318 ? 5.918 -19.094 14.633 1 85.44 318 SER A O 1
ATOM 2443 N N . SER A 1 319 ? 7.531 -18.469 13.273 1 86.12 319 SER A N 1
ATOM 2444 C CA . SER A 1 319 ? 8.094 -17.531 14.242 1 86.12 319 SER A CA 1
ATOM 2445 C C . SER A 1 319 ? 7.328 -16.203 14.242 1 86.12 319 SER A C 1
ATOM 2447 O O . SER A 1 319 ? 7.484 -15.398 15.156 1 86.12 319 SER A O 1
ATOM 2449 N N . GLY A 1 320 ? 6.5 -16.078 13.273 1 86.69 320 GLY A N 1
ATOM 2450 C CA . GLY A 1 320 ? 5.852 -14.789 13.125 1 86.69 320 GLY A CA 1
ATOM 2451 C C . GLY A 1 320 ? 6.773 -13.719 12.586 1 86.69 320 GLY A C 1
ATOM 2452 O O . GLY A 1 320 ? 7.941 -13.984 12.297 1 86.69 320 GLY A O 1
ATOM 2453 N N . GLY A 1 321 ? 6.215 -12.531 12.312 1 89.81 321 GLY A N 1
ATOM 2454 C CA . GLY A 1 321 ? 7.008 -11.383 11.906 1 89.81 321 GLY A CA 1
ATOM 2455 C C . GLY A 1 321 ? 7.645 -11.555 10.539 1 89.81 321 GLY A C 1
ATOM 2456 O O . GLY A 1 321 ? 7.047 -12.141 9.633 1 89.81 321 GLY A O 1
ATOM 2457 N N . LEU A 1 322 ? 8.797 -11.062 10.414 1 92.56 322 LEU A N 1
ATOM 2458 C CA . LEU A 1 322 ? 9.492 -11 9.133 1 92.56 322 LEU A CA 1
ATOM 2459 C C . LEU A 1 322 ? 9.875 -12.398 8.656 1 92.56 322 LEU A C 1
ATOM 2461 O O . LEU A 1 322 ? 9.734 -12.719 7.477 1 92.56 322 LEU A O 1
ATOM 2465 N N . ALA A 1 323 ? 10.344 -13.219 9.547 1 94.44 323 ALA A N 1
ATOM 2466 C CA . ALA A 1 323 ? 10.773 -14.57 9.18 1 94.44 323 ALA A CA 1
ATOM 2467 C C . ALA A 1 323 ? 9.617 -15.367 8.586 1 94.44 323 ALA A C 1
ATOM 2469 O O . ALA A 1 323 ? 9.789 -16.078 7.594 1 94.44 323 ALA A O 1
ATOM 2470 N N . GLU A 1 324 ? 8.531 -15.281 9.188 1 95.44 324 GLU A N 1
ATOM 2471 C CA . GLU A 1 324 ? 7.348 -15.961 8.664 1 95.44 324 GLU A CA 1
ATOM 2472 C C . GLU A 1 324 ? 6.965 -15.422 7.289 1 95.44 324 GLU A C 1
ATOM 2474 O O . GLU A 1 324 ? 6.672 -16.203 6.375 1 95.44 324 GLU A O 1
ATOM 2479 N N . ALA A 1 325 ? 6.941 -14.117 7.164 1 95.56 325 ALA A N 1
ATOM 2480 C CA . ALA A 1 325 ? 6.605 -13.492 5.887 1 95.56 325 ALA A CA 1
ATOM 2481 C C . ALA A 1 325 ? 7.555 -13.953 4.785 1 95.56 325 ALA A C 1
ATOM 2483 O O . ALA A 1 325 ? 7.117 -14.281 3.68 1 95.56 325 ALA A O 1
ATOM 2484 N N . VAL A 1 326 ? 8.812 -14.039 5.09 1 96.31 326 VAL A N 1
ATOM 2485 C CA . VAL A 1 326 ? 9.836 -14.438 4.125 1 96.31 326 VAL A CA 1
ATOM 2486 C C . VAL A 1 326 ? 9.656 -15.906 3.764 1 96.31 326 VAL A C 1
ATOM 2488 O O . VAL A 1 326 ? 9.844 -16.297 2.607 1 96.31 326 VAL A O 1
ATOM 2491 N N . SER A 1 327 ? 9.32 -16.703 4.711 1 96.31 327 SER A N 1
ATOM 2492 C CA . SER A 1 327 ? 9.109 -18.125 4.461 1 96.31 327 SER A CA 1
ATOM 2493 C C . SER A 1 327 ? 7.949 -18.344 3.488 1 96.31 327 SER A C 1
ATOM 2495 O O . SER A 1 327 ? 8.039 -19.172 2.588 1 96.31 327 SER A O 1
ATOM 2497 N N . TRP A 1 328 ? 6.922 -17.609 3.678 1 97 328 TRP A N 1
ATOM 2498 C CA . TRP A 1 328 ? 5.773 -17.75 2.789 1 97 328 TRP A CA 1
ATOM 2499 C C . TRP A 1 328 ? 6.105 -17.25 1.387 1 97 328 TRP A C 1
ATOM 2501 O O . TRP A 1 328 ? 5.645 -17.828 0.394 1 97 328 TRP A O 1
ATOM 2511 N N . GLN A 1 329 ? 6.859 -16.188 1.295 1 96.5 329 GLN A N 1
ATOM 2512 C CA . GLN A 1 329 ? 7.332 -15.742 -0.015 1 96.5 329 GLN A CA 1
ATOM 2513 C C . GLN A 1 329 ? 8.18 -16.828 -0.685 1 96.5 329 GLN A C 1
ATOM 2515 O O . GLN A 1 329 ? 8.062 -17.047 -1.892 1 96.5 329 GLN A O 1
ATOM 2520 N N . PHE A 1 330 ? 9 -17.5 0.076 1 96.06 330 PHE A N 1
ATOM 2521 C CA . PHE A 1 330 ? 9.828 -18.562 -0.474 1 96.06 330 PHE A CA 1
ATOM 2522 C C . PHE A 1 330 ? 8.969 -19.719 -0.969 1 96.06 330 PHE A C 1
ATOM 2524 O O . PHE A 1 330 ? 9.289 -20.359 -1.972 1 96.06 330 PHE A O 1
ATOM 2531 N N . LEU A 1 331 ? 7.973 -19.969 -0.224 1 96.88 331 LEU A N 1
ATOM 2532 C CA . LEU A 1 331 ? 7.07 -21.031 -0.663 1 96.88 331 LEU A CA 1
ATOM 2533 C C . LEU A 1 331 ? 6.508 -20.719 -2.047 1 96.88 331 LEU A C 1
ATOM 2535 O O . LEU A 1 331 ? 6.422 -21.609 -2.898 1 96.88 331 LEU A O 1
ATOM 2539 N N . ARG A 1 332 ? 6.062 -19.516 -2.283 1 96.81 332 ARG A N 1
ATOM 2540 C CA . ARG A 1 332 ? 5.547 -19.141 -3.594 1 96.81 332 ARG A CA 1
ATOM 2541 C C . ARG A 1 332 ? 6.621 -19.266 -4.664 1 96.81 332 ARG A C 1
ATOM 2543 O O . ARG A 1 332 ? 6.34 -19.688 -5.789 1 96.81 332 ARG A O 1
ATOM 2550 N N . GLN A 1 333 ? 7.832 -18.938 -4.312 1 94.25 333 GLN A N 1
ATOM 2551 C CA . GLN A 1 333 ? 8.938 -19.094 -5.254 1 94.25 333 GLN A CA 1
ATOM 2552 C C . GLN A 1 333 ? 9.219 -20.578 -5.531 1 94.25 333 GLN A C 1
ATOM 2554 O O . GLN A 1 333 ? 9.609 -20.938 -6.641 1 94.25 333 GLN A O 1
ATOM 2559 N N . ALA A 1 334 ? 9.047 -21.359 -4.5 1 94.81 334 ALA A N 1
ATOM 2560 C CA . ALA A 1 334 ? 9.195 -22.797 -4.688 1 94.81 334 ALA A CA 1
ATOM 2561 C C . ALA A 1 334 ? 8.148 -23.344 -5.66 1 94.81 334 ALA A C 1
ATOM 2563 O O . ALA A 1 334 ? 8.453 -24.188 -6.504 1 94.81 334 ALA A O 1
ATOM 2564 N N . ILE A 1 335 ? 6.965 -22.859 -5.492 1 95.75 335 ILE A N 1
ATOM 2565 C CA . ILE A 1 335 ? 5.902 -23.266 -6.406 1 95.75 335 ILE A CA 1
ATOM 2566 C C . ILE A 1 335 ? 6.258 -22.859 -7.828 1 95.75 335 ILE A C 1
ATOM 2568 O O . ILE A 1 335 ? 6.055 -23.625 -8.773 1 95.75 335 ILE A O 1
ATOM 2572 N N . TYR A 1 336 ? 6.789 -21.734 -7.992 1 92.62 336 TYR A N 1
ATOM 2573 C CA . TYR A 1 336 ? 7.273 -21.281 -9.289 1 92.62 336 TYR A CA 1
ATOM 2574 C C . TYR A 1 336 ? 8.305 -22.25 -9.852 1 92.62 336 TYR A C 1
ATOM 2576 O O . TYR A 1 336 ? 8.234 -22.625 -11.023 1 92.62 336 TYR A O 1
ATOM 2584 N N . ALA A 1 337 ? 9.25 -22.609 -9.039 1 91.5 337 ALA A N 1
ATOM 2585 C CA . ALA A 1 337 ? 10.297 -23.516 -9.484 1 91.5 337 ALA A CA 1
ATOM 2586 C C . ALA A 1 337 ? 9.711 -24.859 -9.922 1 91.5 337 ALA A C 1
ATOM 2588 O O . ALA A 1 337 ? 10.172 -25.453 -10.891 1 91.5 337 ALA A O 1
ATOM 2589 N N . CYS A 1 338 ? 8.703 -25.25 -9.242 1 92.38 338 CYS A N 1
ATOM 2590 C CA . CYS A 1 338 ? 8.062 -26.516 -9.57 1 92.38 338 CYS A CA 1
ATOM 2591 C C . CYS A 1 338 ? 7.277 -26.406 -10.867 1 92.38 338 CYS A C 1
ATOM 2593 O O . CYS A 1 338 ? 7.332 -27.312 -11.711 1 92.38 338 CYS A O 1
ATOM 2595 N N . LEU A 1 339 ? 6.602 -25.328 -11.078 1 92.62 339 LEU A N 1
ATOM 2596 C CA . LEU A 1 339 ? 5.719 -25.172 -12.227 1 92.62 339 LEU A CA 1
ATOM 2597 C C . LEU A 1 339 ? 6.52 -24.844 -13.484 1 92.62 339 LEU A C 1
ATOM 2599 O O . LEU A 1 339 ? 6.273 -25.422 -14.547 1 92.62 339 LEU A O 1
ATOM 2603 N N . VAL A 1 340 ? 7.465 -24.016 -13.359 1 89.81 340 VAL A N 1
ATOM 2604 C CA . VAL A 1 340 ? 8.133 -23.453 -14.531 1 89.81 340 VAL A CA 1
ATOM 2605 C C . VAL A 1 340 ? 9.438 -24.203 -14.781 1 89.81 340 VAL A C 1
ATOM 2607 O O . VAL A 1 340 ? 9.789 -24.484 -15.93 1 89.81 340 VAL A O 1
ATOM 2610 N N . GLU A 1 341 ? 10.117 -24.531 -13.711 1 86.94 341 GLU A N 1
ATOM 2611 C CA . GLU A 1 341 ? 11.422 -25.156 -13.859 1 86.94 341 GLU A CA 1
ATOM 2612 C C . GLU A 1 341 ? 11.336 -26.672 -13.664 1 86.94 341 GLU A C 1
ATOM 2614 O O . GLU A 1 341 ? 12.352 -27.359 -13.719 1 86.94 341 GLU A O 1
ATOM 2619 N N . TYR A 1 342 ? 10.242 -27.219 -13.344 1 88.56 342 TYR A N 1
ATOM 2620 C CA . TYR A 1 342 ? 9.961 -28.641 -13.219 1 88.56 342 TYR A CA 1
ATOM 2621 C C . TYR A 1 342 ? 10.805 -29.266 -12.109 1 88.56 342 TYR A C 1
ATOM 2623 O O . TYR A 1 342 ? 11.258 -30.406 -12.234 1 88.56 342 TYR A O 1
ATOM 2631 N N . GLN A 1 343 ? 11.031 -28.422 -11.141 1 87.56 343 GLN A N 1
ATOM 2632 C CA . GLN A 1 343 ? 11.727 -28.938 -9.969 1 87.56 343 GLN A CA 1
ATOM 2633 C C . GLN A 1 343 ? 10.75 -29.578 -8.984 1 87.56 343 GLN A C 1
ATOM 2635 O O . GLN A 1 343 ? 9.609 -29.125 -8.852 1 87.56 343 GLN A O 1
ATOM 2640 N N . PRO A 1 344 ? 11.164 -30.641 -8.336 1 89.19 344 PRO A N 1
ATOM 2641 C CA . PRO A 1 344 ? 10.281 -31.203 -7.312 1 89.19 344 PRO A CA 1
ATOM 2642 C C . PRO A 1 344 ? 10.188 -30.328 -6.066 1 89.19 344 PRO A C 1
ATOM 2644 O O . PRO A 1 344 ? 11.094 -29.531 -5.789 1 89.19 344 PRO A O 1
ATOM 2647 N N . MET A 1 345 ? 9.117 -30.469 -5.359 1 91.94 345 MET A N 1
ATOM 2648 C CA . MET A 1 345 ? 8.945 -29.75 -4.098 1 91.94 345 MET A CA 1
ATOM 2649 C C . MET A 1 345 ? 9.82 -30.359 -3.004 1 91.94 345 MET A C 1
ATOM 2651 O O . MET A 1 345 ? 9.586 -31.484 -2.572 1 91.94 345 MET A O 1
ATOM 2655 N N . GLN A 1 346 ? 10.828 -29.641 -2.586 1 89.94 346 GLN A N 1
ATOM 2656 C CA . GLN A 1 346 ? 11.766 -30.156 -1.598 1 89.94 346 GLN A CA 1
ATOM 2657 C C . GLN A 1 346 ? 11.609 -29.438 -0.259 1 89.94 346 GLN A C 1
ATOM 2659 O O . GLN A 1 346 ? 12.227 -29.812 0.733 1 89.94 346 GLN A O 1
ATOM 2664 N N . LEU A 1 347 ? 10.789 -28.438 -0.265 1 92.31 347 LEU A N 1
ATOM 2665 C CA . LEU A 1 347 ? 10.547 -27.688 0.966 1 92.31 347 LEU A CA 1
ATOM 2666 C C . LEU A 1 347 ? 9.766 -28.547 1.966 1 92.31 347 LEU A C 1
ATOM 2668 O O . LEU A 1 347 ? 8.82 -29.234 1.589 1 92.31 347 LEU A O 1
ATOM 2672 N N . ASN A 1 348 ? 10.219 -28.531 3.229 1 93.56 348 ASN A N 1
ATOM 2673 C CA . ASN A 1 348 ? 9.477 -29.219 4.281 1 93.56 348 ASN A CA 1
ATOM 2674 C C . ASN A 1 348 ? 8.211 -28.453 4.664 1 93.56 348 ASN A C 1
ATOM 2676 O O . ASN A 1 348 ? 8.25 -27.547 5.508 1 93.56 348 ASN A O 1
ATOM 2680 N N . LEU A 1 349 ? 7.117 -28.875 4.188 1 94.69 349 LEU A N 1
ATOM 2681 C CA . LEU A 1 349 ? 5.855 -28.156 4.352 1 94.69 349 LEU A CA 1
ATOM 2682 C C . LEU A 1 349 ? 5.34 -28.297 5.777 1 94.69 349 LEU A C 1
ATOM 2684 O O . LEU A 1 349 ? 4.461 -27.531 6.199 1 94.69 349 LEU A O 1
ATOM 2688 N N . GLU A 1 350 ? 5.844 -29.234 6.539 1 93.31 350 GLU A N 1
ATOM 2689 C CA . GLU A 1 350 ? 5.449 -29.375 7.938 1 93.31 350 GLU A CA 1
ATOM 2690 C C . GLU A 1 350 ? 5.824 -28.156 8.758 1 93.31 350 GLU A C 1
ATOM 2692 O O . GLU A 1 350 ? 5.145 -27.812 9.727 1 93.31 350 GLU A O 1
ATOM 2697 N N . ASN A 1 351 ? 6.895 -27.547 8.289 1 92.56 351 ASN A N 1
ATOM 2698 C CA . ASN A 1 351 ? 7.355 -26.344 8.977 1 92.56 351 ASN A CA 1
ATOM 2699 C C . ASN A 1 351 ? 6.32 -25.219 8.906 1 92.56 351 ASN A C 1
ATOM 2701 O O . ASN A 1 351 ? 6.32 -24.312 9.734 1 92.56 351 ASN A O 1
ATOM 2705 N N . TYR A 1 352 ? 5.438 -25.234 7.906 1 95.06 352 TYR A N 1
ATOM 2706 C CA . TYR A 1 352 ? 4.461 -24.172 7.676 1 95.06 352 TYR A CA 1
ATOM 2707 C C . TYR A 1 352 ? 3.172 -24.438 8.438 1 95.06 352 TYR A C 1
ATOM 2709 O O . TYR A 1 352 ? 2.346 -23.547 8.617 1 95.06 352 TYR A O 1
ATOM 2717 N N . GLU A 1 353 ? 2.945 -25.641 8.906 1 92.88 353 GLU A N 1
ATOM 2718 C CA . GLU A 1 353 ? 1.674 -26.062 9.484 1 92.88 353 GLU A CA 1
ATOM 2719 C C . GLU A 1 353 ? 1.393 -25.328 10.789 1 92.88 353 GLU A C 1
ATOM 2721 O O . GLU A 1 353 ? 0.234 -25.156 11.18 1 92.88 353 GLU A O 1
ATOM 2726 N N . HIS A 1 354 ? 2.457 -24.797 11.391 1 90.75 354 HIS A N 1
ATOM 2727 C CA . HIS A 1 354 ? 2.271 -24.109 12.664 1 90.75 354 HIS A CA 1
ATOM 2728 C C . HIS A 1 354 ? 2.309 -22.594 12.477 1 90.75 354 HIS A C 1
ATOM 2730 O O . HIS A 1 354 ? 2.391 -21.844 13.461 1 90.75 354 HIS A O 1
ATOM 2736 N N . SER A 1 355 ? 2.271 -22.156 11.336 1 93.81 355 SER A N 1
ATOM 2737 C CA . SER A 1 355 ? 2.254 -20.719 11.047 1 93.81 355 SER A CA 1
ATOM 2738 C C . SER A 1 355 ? 0.98 -20.062 11.562 1 93.81 355 SER A C 1
ATOM 2740 O O . SER A 1 355 ? -0.072 -20.703 11.625 1 93.81 355 SER A O 1
ATOM 2742 N N . SER A 1 356 ? 1.027 -18.797 11.938 1 92.81 356 SER A N 1
ATOM 2743 C CA . SER A 1 356 ? -0.117 -18.016 12.398 1 92.81 356 SER A CA 1
ATOM 2744 C C . SER A 1 356 ? -1.185 -17.906 11.32 1 92.81 356 SER A C 1
ATOM 2746 O O . SER A 1 356 ? -2.34 -17.594 11.609 1 92.81 356 SER A O 1
ATOM 2748 N N . VAL A 1 357 ? -0.85 -18.219 10.109 1 93.81 357 VAL A N 1
ATOM 2749 C CA . VAL A 1 357 ? -1.727 -18.109 8.945 1 93.81 357 VAL A CA 1
ATOM 2750 C C . VAL A 1 357 ? -2.951 -19 9.141 1 93.81 357 VAL A C 1
ATOM 2752 O O . VAL A 1 357 ? -4.051 -18.656 8.703 1 93.81 357 VAL A O 1
ATOM 2755 N N . PHE A 1 358 ? -2.832 -20.109 9.828 1 94.88 358 PHE A N 1
ATOM 2756 C CA . PHE A 1 358 ? -3.9 -21.094 9.938 1 94.88 358 PHE A CA 1
ATOM 2757 C C . PHE A 1 358 ? -4.84 -20.75 11.086 1 94.88 358 PHE A C 1
ATOM 2759 O O . PHE A 1 358 ? -5.922 -21.328 11.211 1 94.88 358 PHE A O 1
ATOM 2766 N N . ARG A 1 359 ? -4.488 -19.719 11.828 1 92.19 359 ARG A N 1
ATOM 2767 C CA . ARG A 1 359 ? -5.34 -19.266 12.922 1 92.19 359 ARG A CA 1
ATOM 2768 C C . ARG A 1 359 ? -5.98 -17.922 12.586 1 92.19 359 ARG A C 1
ATOM 2770 O O . ARG A 1 359 ? -7.078 -17.609 13.062 1 92.19 359 ARG A O 1
ATOM 2777 N N . ARG A 1 360 ? -5.324 -17.172 11.758 1 92.88 360 ARG A N 1
ATOM 2778 C CA . ARG A 1 360 ? -5.793 -15.836 11.406 1 92.88 360 ARG A CA 1
ATOM 2779 C C . ARG A 1 360 ? -6.941 -15.906 10.398 1 92.88 360 ARG A C 1
ATOM 2781 O O . ARG A 1 360 ? -7.082 -16.906 9.68 1 92.88 360 ARG A O 1
ATOM 2788 N N . ARG A 1 361 ? -7.719 -14.758 10.375 1 88.69 361 ARG A N 1
ATOM 2789 C CA . ARG A 1 361 ? -8.906 -14.789 9.523 1 88.69 361 ARG A CA 1
ATOM 2790 C C . ARG A 1 361 ? -8.867 -13.664 8.492 1 88.69 361 ARG A C 1
ATOM 2792 O O . ARG A 1 361 ? -9.828 -13.453 7.762 1 88.69 361 ARG A O 1
ATOM 2799 N N . ASP A 1 362 ? -7.848 -12.992 8.391 1 89.81 362 ASP A N 1
ATOM 2800 C CA . ASP A 1 362 ? -7.738 -11.914 7.414 1 89.81 362 ASP A CA 1
ATOM 2801 C C . ASP A 1 362 ? -7.566 -12.461 6 1 89.81 362 ASP A C 1
ATOM 2803 O O . ASP A 1 362 ? -7.312 -13.656 5.82 1 89.81 362 ASP A O 1
ATOM 2807 N N . ASP A 1 363 ? -7.734 -11.719 5.012 1 94.12 363 ASP A N 1
ATOM 2808 C CA . ASP A 1 363 ? -7.691 -12.141 3.615 1 94.12 363 ASP A CA 1
ATOM 2809 C C . ASP A 1 363 ? -6.32 -12.719 3.258 1 94.12 363 ASP A C 1
ATOM 2811 O O . ASP A 1 363 ? -6.223 -13.648 2.459 1 94.12 363 ASP A O 1
ATOM 2815 N N . ALA A 1 364 ? -5.25 -12.117 3.781 1 95.5 364 ALA A N 1
ATOM 2816 C CA . ALA A 1 364 ? -3.902 -12.609 3.502 1 95.5 364 ALA A CA 1
ATOM 2817 C C . ALA A 1 364 ? -3.738 -14.047 3.977 1 95.5 364 ALA A C 1
ATOM 2819 O O . ALA A 1 364 ? -3.195 -14.891 3.256 1 95.5 364 ALA A O 1
ATOM 2820 N N . ALA A 1 365 ? -4.211 -14.289 5.156 1 96 365 ALA A N 1
ATOM 2821 C CA . ALA A 1 365 ? -4.133 -15.633 5.711 1 96 365 ALA A CA 1
ATOM 2822 C C . ALA A 1 365 ? -4.965 -16.609 4.887 1 96 365 ALA A C 1
ATOM 2824 O O . ALA A 1 365 ? -4.52 -17.734 4.609 1 96 365 ALA A O 1
ATOM 2825 N N . TYR A 1 366 ? -6.148 -16.188 4.535 1 97.12 366 TYR A N 1
ATOM 2826 C CA . TYR A 1 366 ? -7.02 -17.047 3.727 1 97.12 366 TYR A CA 1
ATOM 2827 C C . TYR A 1 366 ? -6.359 -17.391 2.4 1 97.12 366 TYR A C 1
ATOM 2829 O O . TYR A 1 366 ? -6.457 -18.531 1.934 1 97.12 366 TYR A O 1
ATOM 2837 N N . SER A 1 367 ? -5.715 -16.484 1.775 1 98 367 SER A N 1
ATOM 2838 C CA . SER A 1 367 ? -4.996 -16.719 0.528 1 98 367 SER A CA 1
ATOM 2839 C C . SER A 1 367 ? -3.816 -17.656 0.742 1 98 367 SER A C 1
ATOM 2841 O O . SER A 1 367 ? -3.566 -18.547 -0.078 1 98 367 SER A O 1
ATOM 2843 N N . ASN A 1 368 ? -3.082 -17.484 1.821 1 98.06 368 ASN A N 1
ATOM 2844 C CA . ASN A 1 368 ? -1.929 -18.328 2.1 1 98.06 368 ASN A CA 1
ATOM 2845 C C . ASN A 1 368 ? -2.34 -19.781 2.318 1 98.06 368 ASN A C 1
ATOM 2847 O O . ASN A 1 368 ? -1.582 -20.703 2.002 1 98.06 368 ASN A O 1
ATOM 2851 N N . ARG A 1 369 ? -3.523 -20.016 2.758 1 98.06 369 ARG A N 1
ATOM 2852 C CA . ARG A 1 369 ? -3.996 -21.375 2.973 1 98.06 369 ARG A CA 1
ATOM 2853 C C . ARG A 1 369 ? -4.137 -22.125 1.648 1 98.06 369 ARG A C 1
ATOM 2855 O O . ARG A 1 369 ? -3.762 -23.297 1.544 1 98.06 369 ARG A O 1
ATOM 2862 N N . ILE A 1 370 ? -4.699 -21.469 0.682 1 98.5 370 ILE A N 1
ATOM 2863 C CA . ILE A 1 370 ? -4.812 -22.141 -0.611 1 98.5 370 ILE A CA 1
ATOM 2864 C C . ILE A 1 370 ? -3.43 -22.266 -1.247 1 98.5 370 ILE A C 1
ATOM 2866 O O . ILE A 1 370 ? -3.164 -23.234 -1.975 1 98.5 370 ILE A O 1
ATOM 2870 N N . ILE A 1 371 ? -2.531 -21.344 -1.023 1 98.56 371 ILE A N 1
ATOM 2871 C CA . ILE A 1 371 ? -1.155 -21.453 -1.499 1 98.56 371 ILE A CA 1
ATOM 2872 C C . ILE A 1 371 ? -0.499 -22.688 -0.9 1 98.56 371 ILE A C 1
ATOM 2874 O O . ILE A 1 371 ? 0.183 -23.438 -1.604 1 98.56 371 ILE A O 1
ATOM 2878 N N . PHE A 1 372 ? -0.713 -22.891 0.355 1 98.25 372 PHE A N 1
ATOM 2879 C CA . PHE A 1 372 ? -0.201 -24.078 1.038 1 98.25 372 PHE A CA 1
ATOM 2880 C C . PHE A 1 372 ? -0.771 -25.344 0.421 1 98.25 372 PHE A C 1
ATOM 2882 O O . PHE A 1 372 ? -0.039 -26.312 0.184 1 98.25 372 PHE A O 1
ATOM 2889 N N . LEU A 1 373 ? -2.078 -25.375 0.174 1 97.94 373 LEU A N 1
ATOM 2890 C CA . LEU A 1 373 ? -2.717 -26.516 -0.447 1 97.94 373 LEU A CA 1
ATOM 2891 C C . LEU A 1 373 ? -2.123 -26.797 -1.826 1 97.94 373 LEU A C 1
ATOM 2893 O O . LEU A 1 373 ? -1.903 -27.953 -2.195 1 97.94 373 LEU A O 1
ATOM 2897 N N . CYS A 1 374 ? -1.919 -25.719 -2.541 1 98.06 374 CYS A N 1
ATOM 2898 C CA . CYS A 1 374 ? -1.297 -25.844 -3.854 1 98.06 374 CYS A CA 1
ATOM 2899 C C . CYS A 1 374 ? 0.068 -26.516 -3.748 1 98.06 374 CYS A C 1
ATOM 2901 O O . CYS A 1 374 ? 0.391 -27.406 -4.535 1 98.06 374 CYS A O 1
ATOM 2903 N N . ALA A 1 375 ? 0.85 -26.078 -2.771 1 97.5 375 ALA A N 1
ATOM 2904 C CA . ALA A 1 375 ? 2.168 -26.672 -2.553 1 97.5 375 ALA A CA 1
ATOM 2905 C C . ALA A 1 375 ? 2.057 -28.141 -2.195 1 97.5 375 ALA A C 1
ATOM 2907 O O . ALA A 1 375 ? 2.857 -28.969 -2.654 1 97.5 375 ALA A O 1
ATOM 2908 N N . ARG A 1 376 ? 1.106 -28.469 -1.424 1 95.62 376 ARG A N 1
ATOM 2909 C CA . ARG A 1 376 ? 0.89 -29.859 -1.028 1 95.62 376 ARG A CA 1
ATOM 2910 C C . ARG A 1 376 ? 0.521 -30.719 -2.232 1 95.62 376 ARG A C 1
ATOM 2912 O O . ARG A 1 376 ? 0.964 -31.859 -2.342 1 95.62 376 ARG A O 1
ATOM 2919 N N . ILE A 1 377 ? -0.29 -30.234 -3.059 1 95.62 377 ILE A N 1
ATOM 2920 C CA . ILE A 1 377 ? -0.677 -30.953 -4.27 1 95.62 377 ILE A CA 1
ATOM 2921 C C . ILE A 1 377 ? 0.556 -31.219 -5.133 1 95.62 377 ILE A C 1
ATOM 2923 O O . ILE A 1 377 ? 0.756 -32.312 -5.625 1 95.62 377 ILE A O 1
ATOM 2927 N N . ILE A 1 378 ? 1.386 -30.188 -5.262 1 94.81 378 ILE A N 1
ATOM 2928 C CA . ILE A 1 378 ? 2.604 -30.312 -6.059 1 94.81 378 ILE A CA 1
ATOM 2929 C C . ILE A 1 378 ? 3.523 -31.359 -5.43 1 94.81 378 ILE A C 1
ATOM 2931 O O . ILE A 1 378 ? 4.129 -32.156 -6.141 1 94.81 378 ILE A O 1
ATOM 2935 N N . GLN A 1 379 ? 3.611 -31.297 -4.16 1 91.94 379 GLN A N 1
ATOM 2936 C CA . GLN A 1 379 ? 4.457 -32.25 -3.436 1 91.94 379 GLN A CA 1
ATOM 2937 C C . GLN A 1 379 ? 4.012 -33.688 -3.684 1 91.94 379 GLN A C 1
ATOM 2939 O O . GLN A 1 379 ? 4.844 -34.562 -3.895 1 91.94 379 GLN A O 1
ATOM 2944 N N . LEU A 1 380 ? 2.785 -33.969 -3.686 1 86.62 380 LEU A N 1
ATOM 2945 C CA . LEU A 1 380 ? 2.256 -35.312 -3.865 1 86.62 380 LEU A CA 1
ATOM 2946 C C . LEU A 1 380 ? 2.398 -35.75 -5.312 1 86.62 380 LEU A C 1
ATOM 2948 O O . LEU A 1 380 ? 2.584 -36.938 -5.582 1 86.62 380 LEU A O 1
ATOM 2952 N N . ARG A 1 381 ? 2.297 -34.844 -6.184 1 84.5 381 ARG A N 1
ATOM 2953 C CA . ARG A 1 381 ? 2.453 -35.156 -7.602 1 84.5 381 ARG A CA 1
ATOM 2954 C C . ARG A 1 381 ? 3.891 -35.562 -7.922 1 84.5 381 ARG A C 1
ATOM 2956 O O . ARG A 1 381 ? 4.129 -36.344 -8.82 1 84.5 381 ARG A O 1
ATOM 2963 N N . SER A 1 382 ? 4.91 -35 -7.285 1 75.75 382 SER A N 1
ATOM 2964 C CA . SER A 1 382 ? 6.324 -35.188 -7.578 1 75.75 382 SER A CA 1
ATOM 2965 C C . SER A 1 382 ? 6.859 -36.438 -6.887 1 75.75 382 SER A C 1
ATOM 2967 O O . SER A 1 382 ? 7.996 -36.844 -7.133 1 75.75 382 SER A O 1
ATOM 2969 N N . ALA A 1 383 ? 6.254 -37.062 -5.895 1 64.44 383 ALA A N 1
ATOM 2970 C CA . ALA A 1 383 ? 6.742 -38.219 -5.176 1 64.44 383 ALA A CA 1
ATOM 2971 C C . ALA A 1 383 ? 6.941 -39.406 -6.125 1 64.44 383 ALA A C 1
ATOM 2973 O O . ALA A 1 383 ? 6.117 -39.656 -7.012 1 64.44 383 ALA A O 1
ATOM 2974 N N . PRO A 1 384 ? 8.414 -39.844 -6.16 1 57.09 384 PRO A N 1
ATOM 2975 C CA . PRO A 1 384 ? 8.758 -40.938 -7.066 1 57.09 384 PRO A CA 1
ATOM 2976 C C . PRO A 1 384 ? 7.742 -42.094 -7.031 1 57.09 384 PRO A C 1
ATOM 2978 O O . PRO A 1 384 ? 7.629 -42.844 -8 1 57.09 384 PRO A O 1
ATOM 2981 N N . THR A 1 385 ? 7.645 -42.562 -5.629 1 49.97 385 THR A N 1
ATOM 2982 C CA . THR A 1 385 ? 6.711 -43.688 -5.625 1 49.97 385 THR A CA 1
ATOM 2983 C C . THR A 1 385 ? 5.41 -43.312 -6.328 1 49.97 385 THR A C 1
ATOM 2985 O O . THR A 1 385 ? 5.027 -42.125 -6.34 1 49.97 385 THR A O 1
ATOM 2988 N N . PHE A 1 386 ? 4.738 -44.281 -6.805 1 45.75 386 PHE A N 1
ATOM 2989 C CA . PHE A 1 386 ? 3.645 -44.375 -7.766 1 45.75 386 PHE A CA 1
ATOM 2990 C C . PHE A 1 386 ? 2.652 -43.25 -7.547 1 45.75 386 PHE A C 1
ATOM 2992 O O . PHE A 1 386 ? 2.701 -42.562 -6.523 1 45.75 386 PHE A O 1
ATOM 2999 N N . SER A 1 387 ? 1.226 -43.438 -7.699 1 52.5 387 SER A N 1
ATOM 3000 C CA . SER A 1 387 ? -0.139 -43.062 -8.062 1 52.5 387 SER A CA 1
ATOM 3001 C C . SER A 1 387 ? -0.744 -42.125 -7.027 1 52.5 387 SER A C 1
ATOM 3003 O O . SER A 1 387 ? -0.666 -42.375 -5.824 1 52.5 387 SER A O 1
ATOM 3005 N N . PHE A 1 388 ? -0.668 -40.656 -7.367 1 63.88 388 PHE A N 1
ATOM 3006 C CA . PHE A 1 388 ? -1.63 -39.844 -6.609 1 63.88 388 PHE A CA 1
ATOM 3007 C C . PHE A 1 388 ? -2.68 -40.75 -5.965 1 63.88 388 PHE A C 1
ATOM 3009 O O . PHE A 1 388 ? -3.598 -41.219 -6.641 1 63.88 388 PHE A O 1
ATOM 3016 N N . ASP A 1 389 ? -2.129 -41.344 -4.68 1 76.56 389 ASP A N 1
ATOM 3017 C CA . ASP A 1 389 ? -3.135 -42.156 -3.977 1 76.56 389 ASP A CA 1
ATOM 3018 C C . ASP A 1 389 ? -4.516 -41.5 -4.098 1 76.56 389 ASP A C 1
ATOM 3020 O O . ASP A 1 389 ? -4.66 -40.281 -3.943 1 76.56 389 ASP A O 1
ATOM 3024 N N . GLU A 1 390 ? -5.355 -42.25 -4.598 1 81.12 390 GLU A N 1
ATOM 3025 C CA . GLU A 1 390 ? -6.719 -41.812 -4.828 1 81.12 390 GLU A CA 1
ATOM 3026 C C . GLU A 1 390 ? -7.305 -41.156 -3.58 1 81.12 390 GLU A C 1
ATOM 3028 O O . GLU A 1 390 ? -8.047 -40.156 -3.674 1 81.12 390 GLU A O 1
ATOM 3033 N N . ASN A 1 391 ? -6.93 -41.656 -2.443 1 86 391 ASN A N 1
ATOM 3034 C CA . ASN A 1 391 ? -7.457 -41.094 -1.206 1 86 391 ASN A CA 1
ATOM 3035 C C . ASN A 1 391 ? -6.895 -39.688 -0.943 1 86 391 ASN A C 1
ATOM 3037 O O . ASN A 1 391 ? -7.625 -38.781 -0.533 1 86 391 ASN A O 1
ATOM 3041 N N . ASP A 1 392 ? -5.613 -39.562 -1.211 1 87.44 392 ASP A N 1
ATOM 3042 C CA . ASP A 1 392 ? -4.984 -38.25 -1.032 1 87.44 392 ASP A CA 1
ATOM 3043 C C . ASP A 1 392 ? -5.527 -37.25 -2.037 1 87.44 392 ASP A C 1
ATOM 3045 O O . ASP A 1 392 ? -5.746 -36.062 -1.697 1 87.44 392 ASP A O 1
ATOM 3049 N N . TRP A 1 393 ? -5.688 -37.75 -3.201 1 90 393 TRP A N 1
ATOM 3050 C CA . TRP A 1 393 ? -6.242 -36.875 -4.238 1 90 393 TRP A CA 1
ATOM 3051 C C . TRP A 1 393 ? -7.629 -36.375 -3.848 1 90 393 TRP A C 1
ATOM 3053 O O . TRP A 1 393 ? -7.918 -35.188 -3.951 1 90 393 TRP A O 1
ATOM 3063 N N . ASN A 1 394 ? -8.531 -37.281 -3.436 1 91.25 394 ASN A N 1
ATOM 3064 C CA . ASN A 1 394 ? -9.883 -36.906 -3.033 1 91.25 394 ASN A CA 1
ATOM 3065 C C . ASN A 1 394 ? -9.883 -35.938 -1.848 1 91.25 394 ASN A C 1
ATOM 3067 O O . ASN A 1 394 ? -10.68 -35 -1.803 1 91.25 394 ASN A O 1
ATOM 3071 N N . TYR A 1 395 ? -9.008 -36.25 -1.009 1 93.69 395 TYR A N 1
ATOM 3072 C CA . TYR A 1 395 ? -8.914 -35.406 0.177 1 93.69 395 TYR A CA 1
ATOM 3073 C C . TYR A 1 395 ? -8.523 -34 -0.198 1 93.69 395 TYR A C 1
ATOM 3075 O O . TYR A 1 395 ? -9.188 -33.031 0.216 1 93.69 395 TYR A O 1
ATOM 3083 N N . LEU A 1 396 ? -7.422 -33.812 -0.966 1 94.88 396 LEU A N 1
ATOM 3084 C CA . LEU A 1 396 ? -6.949 -32.5 -1.357 1 94.88 396 LEU A CA 1
ATOM 3085 C C . LEU A 1 396 ? -7.965 -31.797 -2.256 1 94.88 396 LEU A C 1
ATOM 3087 O O . LEU A 1 396 ? -8.141 -30.578 -2.17 1 94.88 396 LEU A O 1
ATOM 3091 N N . SER A 1 397 ? -8.602 -32.594 -3.115 1 95.44 397 SER A N 1
ATOM 3092 C CA . SER A 1 397 ? -9.664 -32.031 -3.953 1 95.44 397 SER A CA 1
ATOM 3093 C C . SER A 1 397 ? -10.789 -31.438 -3.109 1 95.44 397 SER A C 1
ATOM 3095 O O . SER A 1 397 ? -11.297 -30.359 -3.396 1 95.44 397 SER A O 1
ATOM 3097 N N . GLU A 1 398 ? -11.156 -32.125 -2.102 1 97.06 398 GLU A N 1
ATOM 3098 C CA . GLU A 1 398 ? -12.203 -31.656 -1.205 1 97.06 398 GLU A CA 1
ATOM 3099 C C . GLU A 1 398 ? -11.758 -30.422 -0.433 1 97.06 398 GLU A C 1
ATOM 3101 O O . GLU A 1 398 ? -12.547 -29.5 -0.21 1 97.06 398 GLU A O 1
ATOM 3106 N N . CYS A 1 399 ? -10.508 -30.422 -0.023 1 97.5 399 CYS A N 1
ATOM 3107 C CA . CYS A 1 399 ? -9.969 -29.266 0.689 1 97.5 399 CYS A CA 1
ATOM 3108 C C . CYS A 1 399 ? -10.023 -28.016 -0.178 1 97.5 399 CYS A C 1
ATOM 3110 O O . CYS A 1 399 ? -10.406 -26.953 0.294 1 97.5 399 CYS A O 1
ATOM 3112 N N . VAL A 1 400 ? -9.594 -28.141 -1.407 1 98.25 400 VAL A N 1
ATOM 3113 C CA . VAL A 1 400 ? -9.586 -27.016 -2.332 1 98.25 400 VAL A CA 1
ATOM 3114 C C . VAL A 1 400 ? -11.016 -26.531 -2.574 1 98.25 400 VAL A C 1
ATOM 3116 O O . VAL A 1 400 ? -11.289 -25.328 -2.576 1 98.25 400 VAL A O 1
ATOM 3119 N N . GLU A 1 401 ? -11.93 -27.453 -2.756 1 97.75 401 GLU A N 1
ATOM 3120 C CA . GLU A 1 401 ? -13.328 -27.109 -2.975 1 97.75 401 GLU A CA 1
ATOM 3121 C C . GLU A 1 401 ? -13.93 -26.453 -1.738 1 97.75 401 GLU A C 1
ATOM 3123 O O . GLU A 1 401 ? -14.719 -25.5 -1.852 1 97.75 401 GLU A O 1
ATOM 3128 N N . GLN A 1 402 ? -13.617 -27 -0.635 1 97.69 402 GLN A N 1
ATOM 3129 C CA . GLN A 1 402 ? -14.102 -26.422 0.613 1 97.69 402 GLN A CA 1
ATOM 3130 C C . GLN A 1 402 ? -13.586 -25 0.799 1 97.69 402 GLN A C 1
ATOM 3132 O O . GLN A 1 402 ? -14.328 -24.109 1.224 1 97.69 402 GLN A O 1
ATOM 3137 N N . TRP A 1 403 ? -12.312 -24.812 0.568 1 97.88 403 TRP A N 1
ATOM 3138 C CA . TRP A 1 403 ? -11.727 -23.469 0.628 1 97.88 403 TRP A CA 1
ATOM 3139 C C . TRP A 1 403 ? -12.508 -22.5 -0.248 1 97.88 403 TRP A C 1
ATOM 3141 O O . TRP A 1 403 ? -12.789 -21.375 0.164 1 97.88 403 TRP A O 1
ATOM 3151 N N . HIS A 1 404 ? -12.828 -22.891 -1.471 1 97.62 404 HIS A N 1
ATOM 3152 C CA . HIS A 1 404 ? -13.539 -22.047 -2.42 1 97.62 404 HIS A CA 1
ATOM 3153 C C . HIS A 1 404 ? -14.961 -21.766 -1.943 1 97.62 404 HIS A C 1
ATOM 3155 O O . HIS A 1 404 ? -15.453 -20.641 -2.102 1 97.62 404 HIS A O 1
ATOM 3161 N N . ARG A 1 405 ? -15.562 -22.688 -1.36 1 95.94 405 ARG A N 1
ATOM 3162 C CA . ARG A 1 405 ? -16.938 -22.562 -0.909 1 95.94 405 ARG A CA 1
ATOM 3163 C C . ARG A 1 405 ? -17.047 -21.656 0.308 1 95.94 405 ARG A C 1
ATOM 3165 O O . ARG A 1 405 ? -18.031 -20.938 0.477 1 95.94 405 ARG A O 1
ATOM 3172 N N . GLU A 1 406 ? -16.031 -21.656 1.077 1 94.81 406 GLU A N 1
ATOM 3173 C CA . GLU A 1 406 ? -16.094 -20.938 2.348 1 94.81 406 GLU A CA 1
ATOM 3174 C C . GLU A 1 406 ? -15.461 -19.547 2.229 1 94.81 406 GLU A C 1
ATOM 3176 O O . GLU A 1 406 ? -15.273 -18.859 3.232 1 94.81 406 GLU A O 1
ATOM 3181 N N . LYS A 1 407 ? -15.164 -19.156 1.065 1 93.31 407 LYS A N 1
ATOM 3182 C CA . LYS A 1 407 ? -14.555 -17.844 0.897 1 93.31 407 LYS A CA 1
ATOM 3183 C C . LYS A 1 407 ? -15.484 -16.75 1.407 1 93.31 407 LYS A C 1
ATOM 3185 O O . LYS A 1 407 ? -16.703 -16.828 1.24 1 93.31 407 LYS A O 1
ATOM 3190 N N . PRO A 1 408 ? -14.914 -15.711 2.006 1 89.31 408 PRO A N 1
ATOM 3191 C CA . PRO A 1 408 ? -15.719 -14.586 2.494 1 89.31 408 PRO A CA 1
ATOM 3192 C C . PRO A 1 408 ? -16.484 -13.875 1.378 1 89.31 408 PRO A C 1
ATOM 3194 O O . PRO A 1 408 ? -16.078 -13.938 0.214 1 89.31 408 PRO A O 1
ATOM 3197 N N . ILE A 1 409 ? -17.484 -13.156 1.733 1 85.31 409 ILE A N 1
ATOM 3198 C CA . ILE A 1 409 ? -18.344 -12.453 0.8 1 85.31 409 ILE A CA 1
ATOM 3199 C C . ILE A 1 409 ? -17.547 -11.367 0.077 1 85.31 409 ILE A C 1
ATOM 3201 O O . ILE A 1 409 ? -17.828 -11.062 -1.087 1 85.31 409 ILE A O 1
ATOM 3205 N N . SER A 1 410 ? -16.609 -10.852 0.743 1 89.12 410 SER A N 1
ATOM 3206 C CA . SER A 1 410 ? -15.82 -9.773 0.171 1 89.12 410 SER A CA 1
ATOM 3207 C C . SER A 1 410 ? -14.977 -10.266 -1 1 89.12 410 SER A C 1
ATOM 3209 O O . SER A 1 410 ? -14.422 -9.461 -1.755 1 89.12 410 SER A O 1
ATOM 3211 N N . TRP A 1 411 ? -14.945 -11.586 -1.207 1 93.81 411 TRP A N 1
ATOM 3212 C CA . TRP A 1 411 ? -14.156 -12.148 -2.299 1 93.81 411 TRP A CA 1
ATOM 3213 C C . TRP A 1 411 ? -14.992 -12.25 -3.574 1 93.81 411 TRP A C 1
ATOM 3215 O O . TRP A 1 411 ? -14.469 -12.586 -4.641 1 93.81 411 TRP A O 1
ATOM 3225 N N . GLN A 1 412 ? -16.219 -11.93 -3.428 1 91 412 GLN A N 1
ATOM 3226 C CA . GLN A 1 412 ? -17.062 -11.859 -4.617 1 91 412 GLN A CA 1
ATOM 3227 C C . GLN A 1 412 ? -16.734 -10.641 -5.461 1 91 412 GLN A C 1
ATOM 3229 O O . GLN A 1 412 ? -16.562 -9.539 -4.93 1 91 412 GLN A O 1
ATOM 3234 N N . PRO A 1 413 ? -16.594 -10.867 -6.715 1 93.44 413 PRO A N 1
ATOM 3235 C CA . PRO A 1 413 ? -16.234 -9.727 -7.562 1 93.44 413 PRO A CA 1
ATOM 3236 C C . PRO A 1 413 ? -17.281 -8.625 -7.551 1 93.44 413 PRO A C 1
ATOM 3238 O O . PRO A 1 413 ? -18.484 -8.906 -7.508 1 93.44 413 PRO A O 1
ATOM 3241 N N . LEU A 1 414 ? -16.875 -7.406 -7.531 1 92.56 414 LEU A N 1
ATOM 3242 C CA . LEU A 1 414 ? -17.75 -6.25 -7.637 1 92.56 414 LEU A CA 1
ATOM 3243 C C . LEU A 1 414 ? -18.406 -6.195 -9.008 1 92.56 414 LEU A C 1
ATOM 3245 O O . LEU A 1 414 ? -19.562 -5.77 -9.133 1 92.56 414 LEU A O 1
ATOM 3249 N N . LYS A 1 415 ? -17.688 -6.555 -10 1 92.44 415 LYS A N 1
ATOM 3250 C CA . LYS A 1 415 ? -18.109 -6.68 -11.391 1 92.44 415 LYS A CA 1
ATOM 3251 C C . LYS A 1 415 ? -17.625 -7.988 -12 1 92.44 415 LYS A C 1
ATOM 3253 O O . LYS A 1 415 ? -16.484 -8.406 -11.766 1 92.44 415 LYS A O 1
ATOM 3258 N N . TYR A 1 416 ? -18.562 -8.641 -12.688 1 93.44 416 TYR A N 1
ATOM 3259 C CA . TYR A 1 416 ? -18.188 -9.883 -13.352 1 93.44 416 TYR A CA 1
ATOM 3260 C C . TYR A 1 416 ? -18.75 -9.93 -14.773 1 93.44 416 TYR A C 1
ATOM 3262 O O . TYR A 1 416 ? -19.906 -9.586 -15 1 93.44 416 TYR A O 1
ATOM 3270 N N . GLN A 1 417 ? -17.891 -10.148 -15.672 1 94.25 417 GLN A N 1
ATOM 3271 C CA . GLN A 1 417 ? -18.25 -10.398 -17.062 1 94.25 417 GLN A CA 1
ATOM 3272 C C . GLN A 1 417 ? -17.562 -11.648 -17.594 1 94.25 417 GLN A C 1
ATOM 3274 O O . GLN A 1 417 ? -16.328 -11.742 -17.578 1 94.25 417 GLN A O 1
ATOM 3279 N N . GLU A 1 418 ? -18.281 -12.578 -18.047 1 94.5 418 GLU A N 1
ATOM 3280 C CA . GLU A 1 418 ? -17.75 -13.852 -18.516 1 94.5 418 GLU A CA 1
ATOM 3281 C C . GLU A 1 418 ? -16.938 -13.664 -19.797 1 94.5 418 GLU A C 1
ATOM 3283 O O . GLU A 1 418 ? -17.188 -12.75 -20.578 1 94.5 418 GLU A O 1
ATOM 3288 N N . ALA A 1 419 ? -16 -14.594 -19.953 1 94.69 419 ALA A N 1
ATOM 3289 C CA . ALA A 1 419 ? -15.227 -14.609 -21.188 1 94.69 419 ALA A CA 1
ATOM 3290 C C . ALA A 1 419 ? -16.094 -14.992 -22.391 1 94.69 419 ALA A C 1
ATOM 3292 O O . ALA A 1 419 ? -17.031 -15.789 -22.25 1 94.69 419 ALA A O 1
ATOM 3293 N N . ASN A 1 420 ? -15.859 -14.312 -23.438 1 93.19 420 ASN A N 1
ATOM 3294 C CA . ASN A 1 420 ? -16.516 -14.602 -24.703 1 93.19 420 ASN A CA 1
ATOM 3295 C C . ASN A 1 420 ? -15.57 -14.453 -25.875 1 93.19 420 ASN A C 1
ATOM 3297 O O . ASN A 1 420 ? -15.438 -13.359 -26.438 1 93.19 420 ASN A O 1
ATOM 3301 N N . SER A 1 421 ? -15 -15.555 -26.297 1 89.38 421 SER A N 1
ATOM 3302 C CA . SER A 1 421 ? -13.992 -15.539 -27.344 1 89.38 421 SER A CA 1
ATOM 3303 C C . SER A 1 421 ? -14.586 -15.086 -28.672 1 89.38 421 SER A C 1
ATOM 3305 O O . SER A 1 421 ? -13.883 -14.5 -29.5 1 89.38 421 SER A O 1
ATOM 3307 N N . THR A 1 422 ? -15.891 -15.273 -28.875 1 89.12 422 THR A N 1
ATOM 3308 C CA . THR A 1 422 ? -16.547 -14.875 -30.109 1 89.12 422 THR A CA 1
ATOM 3309 C C . THR A 1 422 ? -16.656 -13.359 -30.219 1 89.12 422 THR A C 1
ATOM 3311 O O . THR A 1 422 ? -16.625 -12.797 -31.312 1 89.12 422 THR A O 1
ATOM 3314 N N . GLU A 1 423 ? -16.75 -12.68 -29.094 1 91.19 423 GLU A N 1
ATOM 3315 C CA . GLU A 1 423 ? -16.828 -11.227 -29.062 1 91.19 423 GLU A CA 1
ATOM 3316 C C . GLU A 1 423 ? -15.469 -10.602 -28.797 1 91.19 423 GLU A C 1
ATOM 3318 O O . GLU A 1 423 ? -15.383 -9.484 -28.266 1 91.19 423 GLU A O 1
ATOM 3323 N N . SER A 1 424 ? -14.422 -11.352 -28.953 1 90.19 424 SER A N 1
ATOM 3324 C CA . SER A 1 424 ? -13.047 -10.891 -28.797 1 90.19 424 SER A CA 1
ATOM 3325 C C . SER A 1 424 ? -12.75 -10.523 -27.359 1 90.19 424 SER A C 1
ATOM 3327 O O . SER A 1 424 ? -12.055 -9.539 -27.078 1 90.19 424 SER A O 1
ATOM 3329 N N . ARG A 1 425 ? -13.398 -11.219 -26.438 1 94.31 425 ARG A N 1
ATOM 3330 C CA . ARG A 1 425 ? -13.125 -11.133 -25 1 94.31 425 ARG A CA 1
ATOM 3331 C C . ARG A 1 425 ? -12.711 -12.492 -24.453 1 94.31 425 ARG A C 1
ATOM 3333 O O . ARG A 1 425 ? -13.469 -13.125 -23.703 1 94.31 425 ARG A O 1
ATOM 3340 N N . PRO A 1 426 ? -11.492 -12.828 -24.734 1 95.56 426 PRO A N 1
ATOM 3341 C CA . PRO A 1 426 ? -11.062 -14.188 -24.406 1 95.56 426 PRO A CA 1
ATOM 3342 C C . PRO A 1 426 ? -10.961 -14.43 -22.906 1 95.56 426 PRO A C 1
ATOM 3344 O O . PRO A 1 426 ? -10.945 -15.578 -22.453 1 95.56 426 PRO A O 1
ATOM 3347 N N . PHE A 1 427 ? -10.844 -13.336 -22.125 1 97.88 427 PHE A N 1
ATOM 3348 C CA . PHE A 1 427 ? -10.688 -13.492 -20.688 1 97.88 427 PHE A CA 1
ATOM 3349 C C . PHE A 1 427 ? -11.836 -12.812 -19.938 1 97.88 427 PHE A C 1
ATOM 3351 O O . PHE A 1 427 ? -12.352 -11.789 -20.391 1 97.88 427 PHE A O 1
ATOM 3358 N N . PRO A 1 428 ? -12.242 -13.414 -18.844 1 97.5 428 PRO A N 1
ATOM 3359 C CA . PRO A 1 428 ? -13.305 -12.773 -18.047 1 97.5 428 PRO A CA 1
ATOM 3360 C C . PRO A 1 428 ? -12.836 -11.492 -17.375 1 97.5 428 PRO A C 1
ATOM 3362 O O . PRO A 1 428 ? -11.625 -11.273 -17.219 1 97.5 428 PRO A O 1
ATOM 3365 N N . GLU A 1 429 ? -13.758 -10.688 -17.031 1 96 429 GLU A N 1
ATOM 3366 C CA . GLU A 1 429 ? -13.492 -9.477 -16.266 1 96 429 GLU A CA 1
ATOM 3367 C C . GLU A 1 429 ? -14.078 -9.586 -14.852 1 96 429 GLU A C 1
ATOM 3369 O O . GLU A 1 429 ? -15.273 -9.812 -14.688 1 96 429 GLU A O 1
ATOM 3374 N N . LEU A 1 430 ? -13.242 -9.578 -13.898 1 96 430 LEU A N 1
ATOM 3375 C CA . LEU A 1 430 ? -13.672 -9.672 -12.5 1 96 430 LEU A CA 1
ATOM 3376 C C . LEU A 1 430 ? -12.914 -8.672 -11.633 1 96 430 LEU A C 1
ATOM 3378 O O . LEU A 1 430 ? -11.688 -8.719 -11.547 1 96 430 LEU A O 1
ATOM 3382 N N . TRP A 1 431 ? -13.625 -7.727 -10.977 1 95.12 431 TRP A N 1
ATOM 3383 C CA . TRP A 1 431 ? -13.047 -6.73 -10.078 1 95.12 431 TRP A CA 1
ATOM 3384 C C . TRP A 1 431 ? -13.164 -7.18 -8.625 1 95.12 431 TRP A C 1
ATOM 3386 O O . TRP A 1 431 ? -14.273 -7.348 -8.102 1 95.12 431 TRP A O 1
ATOM 3396 N N . LEU A 1 432 ? -12.055 -7.383 -8.016 1 95.62 432 LEU A N 1
ATOM 3397 C CA . LEU A 1 432 ? -12.078 -7.832 -6.625 1 95.62 432 LEU A CA 1
ATOM 3398 C C . LEU A 1 432 ? -11.711 -6.699 -5.676 1 95.62 432 LEU A C 1
ATOM 3400 O O . LEU A 1 432 ? -11.086 -5.715 -6.09 1 95.62 432 LEU A O 1
ATOM 3404 N N . VAL A 1 433 ? -12.055 -6.875 -4.445 1 91.75 433 VAL A N 1
ATOM 3405 C CA . VAL A 1 433 ? -11.883 -5.844 -3.428 1 91.75 433 VAL A CA 1
ATOM 3406 C C . VAL A 1 433 ? -10.453 -5.863 -2.9 1 91.75 433 VAL A C 1
ATOM 3408 O O . VAL A 1 433 ? -9.82 -4.812 -2.768 1 91.75 433 VAL A O 1
ATOM 3411 N N . SER A 1 434 ? -9.945 -7.031 -2.682 1 93.31 434 SER A N 1
ATOM 3412 C CA . SER A 1 434 ? -8.68 -7.133 -1.974 1 93.31 434 SER A CA 1
ATOM 3413 C C . SER A 1 434 ? -7.609 -7.785 -2.846 1 93.31 434 SER A C 1
ATOM 3415 O O . SER A 1 434 ? -7.875 -8.789 -3.508 1 93.31 434 SER A O 1
ATOM 3417 N N . PRO A 1 435 ? -6.363 -7.285 -2.822 1 94.94 435 PRO A N 1
ATOM 3418 C CA . PRO A 1 435 ? -5.27 -7.875 -3.598 1 94.94 435 PRO A CA 1
ATOM 3419 C C . PRO A 1 435 ? -5 -9.328 -3.223 1 94.94 435 PRO A C 1
ATOM 3421 O O . PRO A 1 435 ? -4.844 -10.18 -4.105 1 94.94 435 PRO A O 1
ATOM 3424 N N . PRO A 1 436 ? -5 -9.703 -1.911 1 96.69 436 PRO A N 1
ATOM 3425 C CA . PRO A 1 436 ? -4.805 -11.117 -1.585 1 96.69 436 PRO A CA 1
ATOM 3426 C C . PRO A 1 436 ? -5.883 -12.016 -2.186 1 96.69 436 PRO A C 1
ATOM 3428 O O . PRO A 1 436 ? -5.613 -13.172 -2.52 1 96.69 436 PRO A O 1
ATOM 3431 N N . ALA A 1 437 ? -7.062 -11.492 -2.311 1 97.12 437 ALA A N 1
ATOM 3432 C CA . ALA A 1 437 ? -8.141 -12.289 -2.891 1 97.12 437 ALA A CA 1
ATOM 3433 C C . ALA A 1 437 ? -7.844 -12.641 -4.348 1 97.12 437 ALA A C 1
ATOM 3435 O O . ALA A 1 437 ? -8.125 -13.75 -4.797 1 97.12 437 ALA A O 1
ATOM 3436 N N . VAL A 1 438 ? -7.312 -11.695 -5.086 1 98 438 VAL A N 1
ATOM 3437 C CA . VAL A 1 438 ? -6.945 -11.93 -6.48 1 98 438 VAL A CA 1
ATOM 3438 C C . VAL A 1 438 ? -5.938 -13.07 -6.566 1 98 438 VAL A C 1
ATOM 3440 O O . VAL A 1 438 ? -6.129 -14.016 -7.336 1 98 438 VAL A O 1
ATOM 3443 N N . VAL A 1 439 ? -4.934 -13.008 -5.719 1 98.25 439 VAL A N 1
ATOM 3444 C CA . VAL A 1 439 ? -3.857 -13.992 -5.73 1 98.25 439 VAL A CA 1
ATOM 3445 C C . VAL A 1 439 ? -4.379 -15.336 -5.223 1 98.25 439 VAL A C 1
ATOM 3447 O O . VAL A 1 439 ? -4.074 -16.375 -5.797 1 98.25 439 VAL A O 1
ATOM 3450 N N . GLY A 1 440 ? -5.16 -15.266 -4.148 1 98.31 440 GLY A N 1
ATOM 3451 C CA . GLY A 1 440 ? -5.734 -16.5 -3.633 1 98.31 440 GLY A CA 1
ATOM 3452 C C . GLY A 1 440 ? -6.562 -17.25 -4.66 1 98.31 440 GLY A C 1
ATOM 3453 O O . GLY A 1 440 ? -6.43 -18.469 -4.809 1 98.31 440 GLY A O 1
ATOM 3454 N N . LEU A 1 441 ? -7.348 -16.547 -5.367 1 98.5 441 LEU A N 1
ATOM 3455 C CA . LEU A 1 441 ? -8.188 -17.172 -6.383 1 98.5 441 LEU A CA 1
ATOM 3456 C C . LEU A 1 441 ? -7.34 -17.734 -7.52 1 98.5 441 LEU A C 1
ATOM 3458 O O . LEU A 1 441 ? -7.691 -18.75 -8.117 1 98.5 441 LEU A O 1
ATOM 3462 N N . GLN A 1 442 ? -6.262 -17.078 -7.836 1 98.62 442 GLN A N 1
ATOM 3463 C CA . GLN A 1 442 ? -5.363 -17.625 -8.844 1 98.62 442 GLN A CA 1
ATOM 3464 C C . GLN A 1 442 ? -4.789 -18.969 -8.406 1 98.62 442 GLN A C 1
ATOM 3466 O O . GLN A 1 442 ? -4.695 -19.906 -9.203 1 98.62 442 GLN A O 1
ATOM 3471 N N . TYR A 1 443 ? -4.426 -19.047 -7.156 1 98.75 443 TYR A N 1
ATOM 3472 C CA . TYR A 1 443 ? -3.885 -20.312 -6.652 1 98.75 443 TYR A CA 1
ATOM 3473 C C . TYR A 1 443 ? -4.977 -21.375 -6.559 1 98.75 443 TYR A C 1
ATOM 3475 O O . TYR A 1 443 ? -4.707 -22.562 -6.719 1 98.75 443 TYR A O 1
ATOM 3483 N N . TYR A 1 444 ? -6.215 -20.953 -6.316 1 98.69 444 TYR A N 1
ATOM 3484 C CA . TYR A 1 444 ? -7.332 -21.891 -6.41 1 98.69 444 TYR A CA 1
ATOM 3485 C C . TYR A 1 444 ? -7.418 -22.5 -7.805 1 98.69 444 TYR A C 1
ATOM 3487 O O . TYR A 1 444 ? -7.473 -23.719 -7.949 1 98.69 444 TYR A O 1
ATOM 3495 N N . HIS A 1 445 ? -7.438 -21.672 -8.812 1 98.62 445 HIS A N 1
ATOM 3496 C CA . HIS A 1 445 ? -7.516 -22.141 -10.188 1 98.62 445 HIS A CA 1
ATOM 3497 C C . HIS A 1 445 ? -6.312 -23.016 -10.539 1 98.62 445 HIS A C 1
ATOM 3499 O O . HIS A 1 445 ? -6.445 -24.016 -11.25 1 98.62 445 HIS A O 1
ATOM 3505 N N . THR A 1 446 ? -5.164 -22.625 -10.07 1 98.62 446 THR A N 1
ATOM 3506 C CA . THR A 1 446 ? -3.959 -23.406 -10.305 1 98.62 446 THR A CA 1
ATOM 3507 C C . THR A 1 446 ? -4.082 -24.781 -9.672 1 98.62 446 THR A C 1
ATOM 3509 O O . THR A 1 446 ? -3.736 -25.797 -10.289 1 98.62 446 THR A O 1
ATOM 3512 N N . SER A 1 447 ? -4.562 -24.766 -8.445 1 98.31 447 SER A N 1
ATOM 3513 C CA . SER A 1 447 ? -4.758 -26.031 -7.758 1 98.31 447 SER A CA 1
ATOM 3514 C C . SER A 1 447 ? -5.715 -26.938 -8.531 1 98.31 447 SER A C 1
ATOM 3516 O O . SER A 1 447 ? -5.496 -28.156 -8.625 1 98.31 447 SER A O 1
ATOM 3518 N N . ARG A 1 448 ? -6.734 -26.328 -9.07 1 97.69 448 ARG A N 1
ATOM 3519 C CA . ARG A 1 448 ? -7.703 -27.094 -9.852 1 97.69 448 ARG A CA 1
ATOM 3520 C C . ARG A 1 448 ? -7.062 -27.672 -11.109 1 97.69 448 ARG A C 1
ATOM 3522 O O . ARG A 1 448 ? -7.371 -28.797 -11.516 1 97.69 448 ARG A O 1
ATOM 3529 N N . ILE A 1 449 ? -6.223 -26.969 -11.727 1 97.25 449 ILE A N 1
ATOM 3530 C CA . ILE A 1 449 ? -5.496 -27.453 -12.898 1 97.25 449 ILE A CA 1
ATOM 3531 C C . ILE A 1 449 ? -4.621 -28.641 -12.508 1 97.25 449 ILE A C 1
ATOM 3533 O O . ILE A 1 449 ? -4.652 -29.688 -13.164 1 97.25 449 ILE A O 1
ATOM 3537 N N . LEU A 1 450 ? -3.902 -28.5 -11.398 1 95.62 450 LEU A N 1
ATOM 3538 C CA . LEU A 1 450 ? -2.979 -29.547 -10.961 1 95.62 450 LEU A CA 1
ATOM 3539 C C . LEU A 1 450 ? -3.734 -30.812 -10.562 1 95.62 450 LEU A C 1
ATOM 3541 O O . LEU A 1 450 ? -3.283 -31.922 -10.844 1 95.62 450 LEU A O 1
ATOM 3545 N N . LEU A 1 451 ? -4.848 -30.625 -9.953 1 94 451 LEU A N 1
ATOM 3546 C CA . LEU A 1 451 ? -5.672 -31.766 -9.578 1 94 451 LEU A CA 1
ATOM 3547 C C . LEU A 1 451 ? -6.238 -32.469 -10.812 1 94 451 LEU A C 1
ATOM 3549 O O . LEU A 1 451 ? -6.266 -33.688 -10.883 1 94 451 LEU A O 1
ATOM 3553 N N . ALA A 1 452 ? -6.637 -31.672 -11.773 1 91.31 452 ALA A N 1
ATOM 3554 C CA . ALA A 1 452 ? -7.199 -32.219 -13 1 91.31 452 ALA A CA 1
ATOM 3555 C C . ALA A 1 452 ? -6.152 -33.031 -13.766 1 91.31 452 ALA A C 1
ATOM 3557 O O . ALA A 1 452 ? -6.473 -34.031 -14.398 1 91.31 452 ALA A O 1
ATOM 3558 N N . THR A 1 453 ? -4.953 -32.656 -13.727 1 89 453 THR A N 1
ATOM 3559 C CA . THR A 1 453 ? -3.885 -33.312 -14.484 1 89 453 THR A CA 1
ATOM 3560 C C . THR A 1 453 ? -3.312 -34.469 -13.703 1 89 453 THR A C 1
ATOM 3562 O O . THR A 1 453 ? -2.6 -35.312 -14.266 1 89 453 THR A O 1
ATOM 3565 N N . SER A 1 454 ? -3.59 -34.562 -12.492 1 83.56 454 SER A N 1
ATOM 3566 C CA . SER A 1 454 ? -3.016 -35.625 -11.656 1 83.56 454 SER A CA 1
ATOM 3567 C C . SER A 1 454 ? -3.986 -36.781 -11.492 1 83.56 454 SER A C 1
ATOM 3569 O O . SER A 1 454 ? -3.629 -37.812 -10.922 1 83.56 454 SER A O 1
ATOM 3571 N N . ASN A 1 455 ? -5.176 -36.594 -11.914 1 71.62 455 ASN A N 1
ATOM 3572 C CA . ASN A 1 455 ? -6.152 -37.656 -11.734 1 71.62 455 ASN A CA 1
ATOM 3573 C C . ASN A 1 455 ? -5.867 -38.844 -12.664 1 71.62 455 ASN A C 1
ATOM 3575 O O . ASN A 1 455 ? -5.98 -38.719 -13.883 1 71.62 455 ASN A O 1
ATOM 3579 N N . ALA A 1 456 ? -4.992 -39.844 -12.18 1 63.31 456 ALA A N 1
ATOM 3580 C CA . ALA A 1 456 ? -4.633 -41 -12.984 1 63.31 456 ALA A CA 1
ATOM 3581 C C . ALA A 1 456 ? -5.852 -41.875 -13.242 1 63.31 456 ALA A C 1
ATOM 3583 O O . ALA A 1 456 ? -6.527 -42.312 -12.297 1 63.31 456 ALA A O 1
ATOM 3584 N N . HIS A 1 457 ? -6.609 -41.531 -14.227 1 61.97 457 HIS A N 1
ATOM 3585 C CA . HIS A 1 457 ? -7.766 -42.344 -14.617 1 61.97 457 HIS A CA 1
ATOM 3586 C C . HIS A 1 457 ? -7.355 -43.75 -14.938 1 61.97 457 HIS A C 1
ATOM 3588 O O . HIS A 1 457 ? -7.574 -44.25 -16.047 1 61.97 457 HIS A O 1
ATOM 3594 N N . HIS A 1 458 ? -6.531 -44.344 -14.023 1 58.09 458 HIS A N 1
ATOM 3595 C CA . HIS A 1 458 ? -5.949 -45.656 -14.266 1 58.09 458 HIS A CA 1
ATOM 3596 C C . HIS A 1 458 ? -7.027 -46.688 -14.578 1 58.09 458 HIS A C 1
ATOM 3598 O O . HIS A 1 458 ? -6.766 -47.688 -15.266 1 58.09 458 HIS A O 1
ATOM 3604 N N . SER A 1 459 ? -8.195 -46.344 -14.172 1 61.28 459 SER A N 1
ATOM 3605 C CA . SER A 1 459 ? -9.195 -47.406 -14.312 1 61.28 459 SER A CA 1
ATOM 3606 C C . SER A 1 459 ? -9.859 -47.344 -15.68 1 61.28 459 SER A C 1
ATOM 3608 O O . SER A 1 459 ? -10.656 -48.25 -16.016 1 61.28 459 SER A O 1
ATOM 3610 N N . ILE A 1 460 ? -9.383 -46.406 -16.375 1 64.44 460 ILE A N 1
ATOM 3611 C CA . ILE A 1 460 ? -10.117 -46.281 -17.625 1 64.44 460 ILE A CA 1
ATOM 3612 C C . ILE A 1 460 ? -9.438 -47.125 -18.703 1 64.44 460 ILE A C 1
ATOM 3614 O O . ILE A 1 460 ? -8.266 -46.906 -19.031 1 64.44 460 ILE A O 1
ATOM 3618 N N . VAL A 1 461 ? -10.141 -48.156 -19.203 1 67.25 461 VAL A N 1
ATOM 3619 C CA . VAL A 1 461 ? -9.625 -49.188 -20.062 1 67.25 461 VAL A CA 1
ATOM 3620 C C . VAL A 1 461 ? -9.891 -48.844 -21.531 1 67.25 461 VAL A C 1
ATOM 3622 O O . VAL A 1 461 ? -9.039 -49.062 -22.391 1 67.25 461 VAL A O 1
ATOM 3625 N N . SER A 1 462 ? -11.117 -48.062 -21.812 1 80.44 462 SER A N 1
ATOM 3626 C CA . SER A 1 462 ? -11.438 -47.844 -23.219 1 80.44 462 SER A CA 1
ATOM 3627 C C . SER A 1 462 ? -10.617 -46.688 -23.797 1 80.44 462 SER A C 1
ATOM 3629 O O . SER A 1 462 ? -10.422 -45.688 -23.141 1 80.44 462 SER A O 1
ATOM 3631 N N . ASP A 1 463 ? -10.141 -46.938 -25.094 1 79.75 463 ASP A N 1
ATOM 3632 C CA . ASP A 1 463 ? -9.336 -45.906 -25.781 1 79.75 463 ASP A CA 1
ATOM 3633 C C . ASP A 1 463 ? -10.141 -44.625 -26 1 79.75 463 ASP A C 1
ATOM 3635 O O . ASP A 1 463 ? -9.602 -43.531 -25.875 1 79.75 463 ASP A O 1
ATOM 3639 N N . TYR A 1 464 ? -11.344 -44.781 -26.359 1 84.31 464 TYR A N 1
ATOM 3640 C CA . TYR A 1 464 ? -12.195 -43.625 -26.578 1 84.31 464 TYR A CA 1
ATOM 3641 C C . TYR A 1 464 ? -12.367 -42.844 -25.297 1 84.31 464 TYR A C 1
ATOM 3643 O O . TYR A 1 464 ? -12.266 -41.594 -25.297 1 84.31 464 TYR A O 1
ATOM 3651 N N . GLU A 1 465 ? -12.625 -43.625 -24.297 1 81.94 465 GLU A N 1
ATOM 3652 C CA . GLU A 1 465 ? -12.82 -42.938 -23 1 81.94 465 GLU A CA 1
ATOM 3653 C C . GLU A 1 465 ? -11.555 -42.219 -22.547 1 81.94 465 GLU A C 1
ATOM 3655 O O . GLU A 1 465 ? -11.625 -41.156 -21.938 1 81.94 465 GLU A O 1
ATOM 3660 N N . ARG A 1 466 ? -10.508 -42.781 -22.875 1 82.12 466 ARG A N 1
ATOM 3661 C CA . ARG A 1 466 ? -9.227 -42.156 -22.547 1 82.12 466 ARG A CA 1
ATOM 3662 C C . ARG A 1 466 ? -9.031 -40.875 -23.344 1 82.12 466 ARG A C 1
ATOM 3664 O O . ARG A 1 466 ? -8.555 -39.875 -22.797 1 82.12 466 ARG A O 1
ATOM 3671 N N . ALA A 1 467 ? -9.352 -40.938 -24.609 1 83.81 467 ALA A N 1
ATOM 3672 C CA . ALA A 1 467 ? -9.234 -39.75 -25.453 1 83.81 467 ALA A CA 1
ATOM 3673 C C . ALA A 1 467 ? -10.195 -38.656 -24.984 1 83.81 467 ALA A C 1
ATOM 3675 O O . ALA A 1 467 ? -9.844 -37.469 -24.984 1 83.81 467 ALA A O 1
ATOM 3676 N N . LYS A 1 468 ? -11.328 -39.062 -24.688 1 85.56 468 LYS A N 1
ATOM 3677 C CA . LYS A 1 468 ? -12.336 -38.125 -24.203 1 85.56 468 LYS A CA 1
ATOM 3678 C C . LYS A 1 468 ? -11.891 -37.469 -22.906 1 85.56 468 LYS A C 1
ATOM 3680 O O . LYS A 1 468 ? -12.023 -36.25 -22.75 1 85.56 468 LYS A O 1
ATOM 3685 N N . LEU A 1 469 ? -11.406 -38.281 -22.047 1 84.5 469 LEU A N 1
ATOM 3686 C CA . LEU A 1 469 ? -10.945 -37.781 -20.766 1 84.5 469 LEU A CA 1
ATOM 3687 C C . LEU A 1 469 ? -9.797 -36.781 -20.953 1 84.5 469 LEU A C 1
ATOM 3689 O O . LEU A 1 469 ? -9.695 -35.812 -20.219 1 84.5 469 LEU A O 1
ATOM 3693 N N . ARG A 1 470 ? -8.992 -37.062 -21.906 1 87.06 470 ARG A N 1
ATOM 3694 C CA . ARG A 1 470 ? -7.887 -36.156 -22.219 1 87.06 470 ARG A CA 1
ATOM 3695 C C . ARG A 1 470 ? -8.406 -34.812 -22.719 1 87.06 470 ARG A C 1
ATOM 3697 O O . ARG A 1 470 ? -7.855 -33.781 -22.391 1 87.06 470 ARG A O 1
ATOM 3704 N N . ARG A 1 471 ? -9.383 -34.844 -23.531 1 89.19 471 ARG A N 1
ATOM 3705 C CA . ARG A 1 471 ? -9.969 -33.625 -24.047 1 89.19 471 ARG A CA 1
ATOM 3706 C C . ARG A 1 471 ? -10.633 -32.812 -22.938 1 89.19 471 ARG A C 1
ATOM 3708 O O . ARG A 1 471 ? -10.539 -31.594 -22.906 1 89.19 471 ARG A O 1
ATOM 3715 N N . ILE A 1 472 ? -11.289 -33.5 -22.078 1 90.44 472 ILE A N 1
ATOM 3716 C CA . ILE A 1 472 ? -11.938 -32.844 -20.953 1 90.44 472 ILE A CA 1
ATOM 3717 C C . ILE A 1 472 ? -10.883 -32.219 -20.047 1 90.44 472 ILE A C 1
ATOM 3719 O O . ILE A 1 472 ? -11.078 -31.109 -19.547 1 90.44 472 ILE A O 1
ATOM 3723 N N . GLU A 1 473 ? -9.82 -32.938 -19.844 1 91.81 473 GLU A N 1
ATOM 3724 C CA . GLU A 1 473 ? -8.711 -32.406 -19.047 1 91.81 473 GLU A CA 1
ATOM 3725 C C . GLU A 1 473 ? -8.156 -31.125 -19.656 1 91.81 473 GLU A C 1
ATOM 3727 O O . GLU A 1 473 ? -7.938 -30.141 -18.953 1 91.81 473 GLU A O 1
ATOM 3732 N N . GLU A 1 474 ? -7.965 -31.094 -20.906 1 93.31 474 GLU A N 1
ATOM 3733 C CA . GLU A 1 474 ? -7.441 -29.922 -21.594 1 93.31 474 GLU A CA 1
ATOM 3734 C C . GLU A 1 474 ? -8.414 -28.75 -21.5 1 93.31 474 GLU A C 1
ATOM 3736 O O . GLU A 1 474 ? -7.992 -27.609 -21.344 1 93.31 474 GLU A O 1
ATOM 3741 N N . GLN A 1 475 ? -9.68 -29.078 -21.609 1 94.31 475 GLN A N 1
ATOM 3742 C CA . GLN A 1 475 ? -10.688 -28.031 -21.484 1 94.31 475 GLN A CA 1
ATOM 3743 C C . GLN A 1 475 ? -10.727 -27.453 -20.078 1 94.31 475 GLN A C 1
ATOM 3745 O O . GLN A 1 475 ? -10.922 -26.25 -19.906 1 94.31 475 GLN A O 1
ATOM 3750 N N . THR A 1 476 ? -10.586 -28.312 -19.141 1 95.56 476 THR A N 1
ATOM 3751 C CA . THR A 1 476 ? -10.562 -27.875 -17.75 1 95.56 476 THR A CA 1
ATOM 3752 C C . THR A 1 476 ? -9.359 -26.969 -17.484 1 95.56 476 THR A C 1
ATOM 3754 O O . THR A 1 476 ? -9.484 -25.938 -16.828 1 95.56 476 THR A O 1
ATOM 3757 N N . ILE A 1 477 ? -8.227 -27.391 -18 1 97.25 477 ILE A N 1
ATOM 3758 C CA . ILE A 1 477 ? -7.016 -26.594 -17.859 1 97.25 477 ILE A CA 1
ATOM 3759 C C . ILE A 1 477 ? -7.227 -25.219 -18.516 1 97.25 477 ILE A C 1
ATOM 3761 O O . ILE A 1 477 ? -6.938 -24.188 -17.906 1 97.25 477 ILE A O 1
ATOM 3765 N N . ALA A 1 478 ? -7.77 -25.219 -19.719 1 97.38 478 ALA A N 1
ATOM 3766 C CA . ALA A 1 478 ? -8 -23.969 -20.453 1 97.38 478 ALA A CA 1
ATOM 3767 C C . ALA A 1 478 ? -8.93 -23.047 -19.672 1 97.38 478 ALA A C 1
ATOM 3769 O O . ALA A 1 478 ? -8.688 -21.828 -19.578 1 97.38 478 ALA A O 1
ATOM 3770 N N . TYR A 1 479 ? -9.977 -23.609 -19.109 1 96.94 479 TYR A N 1
ATOM 3771 C CA . TYR A 1 479 ? -10.945 -22.828 -18.359 1 96.94 479 TYR A CA 1
ATOM 3772 C C . TYR A 1 479 ? -10.273 -22.109 -17.188 1 96.94 479 TYR A C 1
ATOM 3774 O O . TYR A 1 479 ? -10.469 -20.906 -16.984 1 96.94 479 TYR A O 1
ATOM 3782 N N . HIS A 1 480 ? -9.547 -22.812 -16.453 1 98.19 480 HIS A N 1
ATOM 3783 C CA . HIS A 1 480 ? -8.914 -22.25 -15.273 1 98.19 480 HIS A CA 1
ATOM 3784 C C . HIS A 1 480 ? -7.785 -21.297 -15.656 1 98.19 480 HIS A C 1
ATOM 3786 O O . HIS A 1 480 ? -7.574 -20.266 -14.992 1 98.19 480 HIS A O 1
ATOM 3792 N N . LEU A 1 481 ? -7.016 -21.625 -16.672 1 98.44 481 LEU A N 1
ATOM 3793 C CA . LEU A 1 481 ? -5.961 -20.75 -17.172 1 98.44 481 LEU A CA 1
ATOM 3794 C C . LEU A 1 481 ? -6.535 -19.406 -17.609 1 98.44 481 LEU A C 1
ATOM 3796 O O . LEU A 1 481 ? -5.992 -18.359 -17.266 1 98.44 481 LEU A O 1
ATOM 3800 N N . ILE A 1 482 ? -7.637 -19.422 -18.312 1 98.12 482 ILE A N 1
ATOM 3801 C CA . ILE A 1 482 ? -8.32 -18.219 -18.797 1 98.12 482 ILE A CA 1
ATOM 3802 C C . ILE A 1 482 ? -8.758 -17.375 -17.609 1 98.12 482 ILE A C 1
ATOM 3804 O O . ILE A 1 482 ? -8.641 -16.141 -17.625 1 98.12 482 ILE A O 1
ATOM 3808 N N . ASN A 1 483 ? -9.234 -17.984 -16.578 1 98.19 483 ASN A N 1
ATOM 3809 C CA . ASN A 1 483 ? -9.672 -17.266 -15.383 1 98.19 483 ASN A CA 1
ATOM 3810 C C . ASN A 1 483 ? -8.492 -16.625 -14.648 1 98.19 483 ASN A C 1
ATOM 3812 O O . ASN A 1 483 ? -8.617 -15.531 -14.109 1 98.19 483 ASN A O 1
ATOM 3816 N N . VAL A 1 484 ? -7.352 -17.312 -14.602 1 98.69 484 VAL A N 1
ATOM 3817 C CA . VAL A 1 484 ? -6.16 -16.781 -13.953 1 98.69 484 VAL A CA 1
ATOM 3818 C C . VAL A 1 484 ? -5.707 -15.516 -14.672 1 98.69 484 VAL A C 1
ATOM 3820 O O . VAL A 1 484 ? -5.406 -14.508 -14.031 1 98.69 484 VAL A O 1
ATOM 3823 N N . ILE A 1 485 ? -5.707 -15.578 -16 1 98.44 485 ILE A N 1
ATOM 3824 C CA . ILE A 1 485 ? -5.312 -14.414 -16.781 1 98.44 485 ILE A CA 1
ATOM 3825 C C . ILE A 1 485 ? -6.34 -13.297 -16.609 1 98.44 485 ILE A C 1
ATOM 3827 O O . ILE A 1 485 ? -5.98 -12.125 -16.453 1 98.44 485 ILE A O 1
ATOM 3831 N N . GLY A 1 486 ? -7.629 -13.672 -16.609 1 98.44 486 GLY A N 1
ATOM 3832 C CA . GLY A 1 486 ? -8.68 -12.695 -16.375 1 98.44 486 GLY A CA 1
ATOM 3833 C C . GLY A 1 486 ? -8.539 -11.969 -15.047 1 98.44 486 GLY A C 1
ATOM 3834 O O . GLY A 1 486 ? -8.75 -10.758 -14.969 1 98.44 486 GLY A O 1
ATOM 3835 N N . LEU A 1 487 ? -8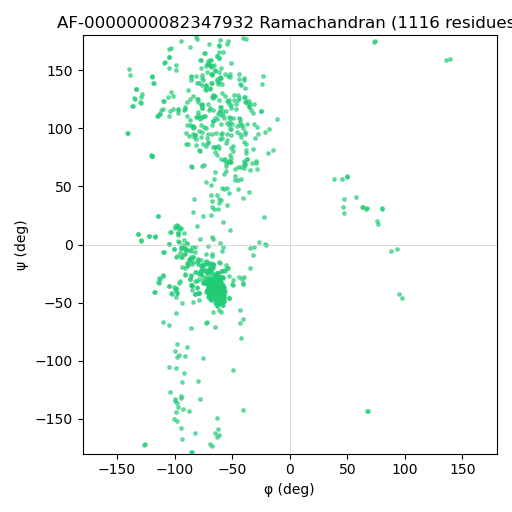.172 -12.648 -13.977 1 98.44 487 LEU A N 1
ATOM 3836 C CA . LEU A 1 487 ? -7.961 -12.062 -12.656 1 98.44 487 LEU A CA 1
ATOM 3837 C C . LEU A 1 487 ? -6.84 -11.031 -12.688 1 98.44 487 LEU A C 1
ATOM 3839 O O . LEU A 1 487 ? -6.957 -9.961 -12.094 1 98.44 487 LEU A O 1
ATOM 3843 N N . SER A 1 488 ? -5.773 -11.32 -13.422 1 97.94 488 SER A N 1
ATOM 3844 C CA . SER A 1 488 ? -4.645 -10.406 -13.539 1 97.94 488 SER A CA 1
ATOM 3845 C C . SER A 1 488 ? -5.027 -9.156 -14.32 1 97.94 488 SER A C 1
ATOM 3847 O O . SER A 1 488 ? -4.812 -8.039 -13.859 1 97.94 488 SER A O 1
ATOM 3849 N N . ARG A 1 489 ? -5.664 -9.359 -15.43 1 97.19 489 ARG A N 1
ATOM 3850 C CA . ARG A 1 489 ? -5.992 -8.258 -16.328 1 97.19 489 ARG A CA 1
ATOM 3851 C C . ARG A 1 489 ? -7.039 -7.336 -15.719 1 97.19 489 ARG A C 1
ATOM 3853 O O . ARG A 1 489 ? -7.023 -6.125 -15.961 1 97.19 489 ARG A O 1
ATOM 3860 N N . SER A 1 490 ? -7.961 -7.93 -14.945 1 97.06 490 SER A N 1
ATOM 3861 C CA . SER A 1 490 ? -9.062 -7.164 -14.359 1 97.06 490 SER A CA 1
ATOM 3862 C C . SER A 1 490 ? -8.594 -6.359 -13.156 1 97.06 490 SER A C 1
ATOM 3864 O O . SER A 1 490 ? -9.25 -5.395 -12.758 1 97.06 490 SER A O 1
ATOM 3866 N N . ASN A 1 491 ? -7.555 -6.762 -12.492 1 96.44 491 ASN A N 1
ATOM 3867 C CA . ASN A 1 491 ? -7.016 -6.105 -11.305 1 96.44 491 ASN A CA 1
ATOM 3868 C C . ASN A 1 491 ? -5.574 -5.652 -11.523 1 96.44 491 ASN A C 1
ATOM 3870 O O . ASN A 1 491 ? -4.652 -6.184 -10.898 1 96.44 491 ASN A O 1
ATOM 3874 N N . GLU A 1 492 ? -5.383 -4.594 -12.242 1 92.94 492 GLU A N 1
ATOM 3875 C CA . GLU A 1 492 ? -4.109 -4.152 -12.805 1 92.94 492 GLU A CA 1
ATOM 3876 C C . GLU A 1 492 ? -3.16 -3.676 -11.711 1 92.94 492 GLU A C 1
ATOM 3878 O O . GLU A 1 492 ? -1.938 -3.717 -11.875 1 92.94 492 GLU A O 1
ATOM 3883 N N . THR A 1 493 ? -3.697 -3.289 -10.586 1 92 493 THR A N 1
ATOM 3884 C CA . THR A 1 493 ? -2.854 -2.752 -9.523 1 92 493 THR A CA 1
ATOM 3885 C C . THR A 1 493 ? -2.178 -3.879 -8.75 1 92 493 THR A C 1
ATOM 3887 O O . THR A 1 493 ? -1.229 -3.641 -8 1 92 493 THR A O 1
ATOM 3890 N N . VAL A 1 494 ? -2.682 -5.117 -8.891 1 95.88 494 VAL A N 1
ATOM 3891 C CA . VAL A 1 494 ? -2.088 -6.266 -8.219 1 95.88 494 VAL A CA 1
ATOM 3892 C C . VAL A 1 494 ? -0.998 -6.875 -9.094 1 95.88 494 VAL A C 1
ATOM 3894 O O . VAL A 1 494 ? -1.233 -7.867 -9.789 1 95.88 494 VAL A O 1
ATOM 3897 N N . ILE A 1 495 ? 0.167 -6.383 -8.992 1 95.56 495 ILE A N 1
ATOM 3898 C CA . ILE A 1 495 ? 1.267 -6.711 -9.891 1 95.56 495 ILE A CA 1
ATOM 3899 C C . ILE A 1 495 ? 1.646 -8.18 -9.727 1 95.56 495 ILE A C 1
ATOM 3901 O O . ILE A 1 495 ? 1.949 -8.867 -10.711 1 95.56 495 ILE A O 1
ATOM 3905 N N . ASN A 1 496 ? 1.622 -8.633 -8.539 1 95.94 496 ASN A N 1
ATOM 3906 C CA . ASN A 1 496 ? 2.006 -10.008 -8.258 1 95.94 496 ASN A CA 1
ATOM 3907 C C . ASN A 1 496 ? 1.146 -11 -9.039 1 95.94 496 ASN A C 1
ATOM 3909 O O . ASN A 1 496 ? 1.599 -12.102 -9.367 1 95.94 496 ASN A O 1
ATOM 3913 N N . ALA A 1 497 ? -0.053 -10.664 -9.352 1 97.19 497 ALA A N 1
ATOM 3914 C CA . ALA A 1 497 ? -0.997 -11.555 -10.016 1 97.19 497 ALA A CA 1
ATOM 3915 C C . ALA A 1 497 ? -0.567 -11.844 -11.453 1 97.19 497 ALA A C 1
ATOM 3917 O O . ALA A 1 497 ? -1.03 -12.812 -12.062 1 97.19 497 ALA A O 1
ATOM 3918 N N . TYR A 1 498 ? 0.297 -11.094 -12 1 97.44 498 TYR A N 1
ATOM 3919 C CA . TYR A 1 498 ? 0.725 -11.289 -13.383 1 97.44 498 TYR A CA 1
ATOM 3920 C C . TYR A 1 498 ? 1.698 -12.453 -13.492 1 97.44 498 TYR A C 1
ATOM 3922 O O . TYR A 1 498 ? 1.807 -13.086 -14.547 1 97.44 498 TYR A O 1
ATOM 3930 N N . PHE A 1 499 ? 2.354 -12.789 -12.398 1 95.25 499 PHE A N 1
ATOM 3931 C CA . PHE A 1 499 ? 3.355 -13.844 -12.43 1 95.25 499 PHE A CA 1
ATOM 3932 C C . PHE A 1 499 ? 2.703 -15.203 -12.68 1 95.25 499 PHE A C 1
ATOM 3934 O O . PHE A 1 499 ? 3.15 -15.961 -13.539 1 95.25 499 PHE A O 1
ATOM 3941 N N . MET A 1 500 ? 1.638 -15.438 -11.969 1 96.81 500 MET 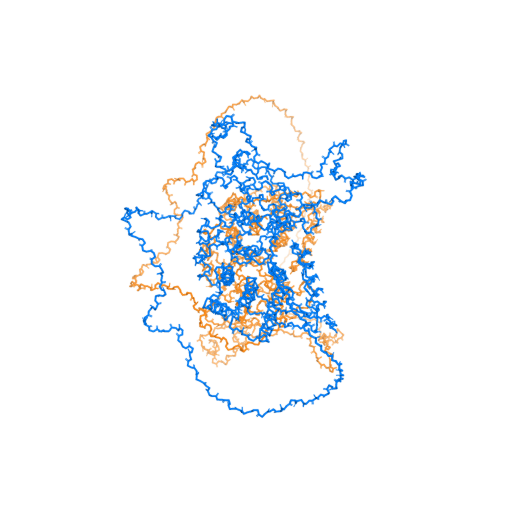A N 1
ATOM 3942 C CA . MET A 1 500 ? 0.999 -16.75 -12.094 1 96.81 500 MET A CA 1
ATOM 3943 C C . MET A 1 500 ? 0.447 -16.953 -13.5 1 96.81 500 MET A C 1
ATOM 3945 O O . MET A 1 500 ? 0.506 -18.047 -14.039 1 96.81 500 MET A O 1
ATOM 3949 N N . GLY A 1 501 ? -0.124 -15.898 -14.086 1 96.94 501 GLY A N 1
ATOM 3950 C CA . GLY A 1 501 ? -0.571 -16 -15.461 1 96.94 501 GLY A CA 1
ATOM 3951 C C . GLY A 1 501 ? 0.532 -16.406 -16.422 1 96.94 501 GLY A C 1
ATOM 3952 O O . GLY A 1 501 ? 0.324 -17.266 -17.297 1 96.94 501 GLY A O 1
ATOM 3953 N N . CYS A 1 502 ? 1.677 -15.891 -16.234 1 96.06 502 CYS A N 1
ATOM 3954 C CA . CYS A 1 502 ? 2.824 -16.219 -17.062 1 96.06 502 CYS A CA 1
ATOM 3955 C C . CYS A 1 502 ? 3.264 -17.656 -16.844 1 96.06 502 CYS A C 1
ATOM 3957 O O . CYS A 1 502 ? 3.537 -18.375 -17.812 1 96.06 502 CYS A O 1
ATOM 3959 N N . HIS A 1 503 ? 3.305 -18.047 -15.586 1 95.25 503 HIS A N 1
ATOM 3960 C CA . HIS A 1 503 ? 3.738 -19.391 -15.25 1 95.25 503 HIS A CA 1
ATOM 3961 C C . HIS A 1 503 ? 2.83 -20.438 -15.891 1 95.25 503 HIS A C 1
ATOM 3963 O O . HIS A 1 503 ? 3.314 -21.406 -16.484 1 95.25 503 HIS A O 1
ATOM 3969 N N . LEU A 1 504 ? 1.589 -20.172 -15.789 1 97.69 504 LEU A N 1
ATOM 3970 C CA . LEU A 1 504 ? 0.63 -21.156 -16.281 1 97.69 504 LEU A CA 1
ATOM 3971 C C . LEU A 1 504 ? 0.582 -21.156 -17.812 1 97.69 504 LEU A C 1
ATOM 3973 O O . LEU A 1 504 ? 0.359 -22.188 -18.438 1 97.69 504 LEU A O 1
ATOM 3977 N N . LEU A 1 505 ? 0.784 -19.984 -18.406 1 97.5 505 LEU A N 1
ATOM 3978 C CA . LEU A 1 505 ? 0.871 -19.922 -19.859 1 97.5 505 LEU A CA 1
ATOM 3979 C C . LEU A 1 505 ? 2.057 -20.75 -20.359 1 97.5 505 LEU A C 1
ATOM 3981 O O . LEU A 1 505 ? 1.95 -21.438 -21.375 1 97.5 505 LEU A O 1
ATOM 3985 N N . TYR A 1 506 ? 3.111 -20.672 -19.672 1 95.75 506 TYR A N 1
ATOM 3986 C CA . TYR A 1 506 ? 4.301 -21.438 -20.062 1 95.75 506 TYR A CA 1
ATOM 3987 C C . TYR A 1 506 ? 4.051 -22.938 -19.953 1 95.75 506 TYR A C 1
ATOM 3989 O O . TYR A 1 506 ? 4.406 -23.688 -20.859 1 95.75 506 TYR A O 1
ATOM 3997 N N . ARG A 1 507 ? 3.451 -23.312 -18.891 1 95.62 507 ARG A N 1
ATOM 3998 C CA . ARG A 1 507 ? 3.299 -24.734 -18.578 1 95.62 507 ARG A CA 1
ATOM 3999 C C . ARG A 1 507 ? 2.131 -25.328 -19.359 1 95.62 507 ARG A C 1
ATOM 4001 O O . ARG A 1 507 ? 2.197 -26.484 -19.797 1 95.62 507 ARG A O 1
ATOM 4008 N N . TYR A 1 508 ? 1.024 -24.578 -19.547 1 96.5 508 TYR A N 1
ATOM 4009 C CA . TYR A 1 508 ? -0.217 -25.188 -20.031 1 96.5 508 TYR A CA 1
ATOM 4010 C C . TYR A 1 508 ? -0.8 -24.375 -21.188 1 96.5 508 TYR A C 1
ATOM 4012 O O . TYR A 1 508 ? -1.925 -24.625 -21.625 1 96.5 508 TYR A O 1
ATOM 4020 N N . GLY A 1 509 ? -0.121 -23.406 -21.719 1 97.06 509 GLY A N 1
ATOM 4021 C CA . GLY A 1 509 ? -0.637 -22.562 -22.781 1 97.06 509 GLY A CA 1
ATOM 4022 C C . GLY A 1 509 ? -1.087 -23.328 -24 1 97.06 509 GLY A C 1
ATOM 4023 O O . GLY A 1 509 ? -1.929 -22.859 -24.766 1 97.06 509 GLY A O 1
ATOM 4024 N N . PHE A 1 510 ? -0.571 -24.531 -24.172 1 95.06 510 PHE A N 1
ATOM 4025 C CA . PHE A 1 510 ? -0.887 -25.359 -25.344 1 95.06 510 PHE A CA 1
ATOM 4026 C C . PHE A 1 510 ? -2.35 -25.781 -25.328 1 95.06 510 PHE A C 1
ATOM 4028 O O . PHE A 1 510 ? -2.906 -26.156 -26.359 1 95.06 510 PHE A O 1
ATOM 4035 N N . CYS A 1 511 ? -2.996 -25.672 -24.172 1 95.81 511 CYS A N 1
ATOM 4036 C CA . CYS A 1 511 ? -4.387 -26.094 -24.047 1 95.81 511 CYS A CA 1
ATOM 4037 C C . CYS A 1 511 ? -5.332 -25.047 -24.594 1 95.81 511 CYS A C 1
ATOM 4039 O O . CYS A 1 511 ? -6.523 -25.297 -24.766 1 95.81 511 CYS A O 1
ATOM 4041 N N . LEU A 1 512 ? -4.824 -23.828 -24.859 1 95.75 512 LEU A N 1
ATOM 4042 C CA . LEU A 1 512 ? -5.641 -22.781 -25.453 1 95.75 512 LEU A CA 1
ATOM 4043 C C . LEU A 1 512 ? -5.77 -22.969 -26.953 1 95.75 512 LEU A C 1
ATOM 4045 O O . LEU A 1 512 ? -4.766 -23 -27.672 1 95.75 512 LEU A O 1
ATOM 4049 N N . ARG A 1 513 ? -6.996 -23.031 -27.438 1 91.62 513 ARG A N 1
ATOM 4050 C CA . ARG A 1 513 ? -7.18 -23.422 -28.828 1 91.62 513 ARG A CA 1
ATOM 4051 C C . ARG A 1 513 ? -7.742 -22.266 -29.641 1 91.62 513 ARG A C 1
ATOM 4053 O O . ARG A 1 513 ? -7.43 -22.125 -30.828 1 91.62 513 ARG A O 1
ATOM 4060 N N . HIS A 1 514 ? -8.539 -21.438 -29.062 1 92.62 514 HIS A N 1
ATOM 4061 C CA . HIS A 1 514 ? -9.18 -20.375 -29.812 1 92.62 514 HIS A CA 1
ATOM 4062 C C . HIS A 1 514 ? -8.188 -19.281 -30.172 1 92.62 514 HIS A C 1
ATOM 4064 O O . HIS A 1 514 ? -7.383 -18.859 -29.344 1 92.62 514 HIS A O 1
ATOM 4070 N N . PRO A 1 515 ? -8.234 -18.781 -31.391 1 93.56 515 PRO A N 1
ATOM 4071 C CA . PRO A 1 515 ? -7.305 -17.75 -31.828 1 93.56 515 PRO A CA 1
ATOM 4072 C C . PRO A 1 515 ? -7.375 -16.484 -30.969 1 93.56 515 PRO A C 1
ATOM 4074 O O . PRO A 1 515 ? -6.355 -15.82 -30.75 1 93.56 515 PRO A O 1
ATOM 4077 N N . ALA A 1 516 ? -8.523 -16.156 -30.5 1 95.56 516 ALA A N 1
ATOM 4078 C CA . ALA A 1 516 ? -8.664 -14.984 -29.641 1 95.56 516 ALA A CA 1
ATOM 4079 C C . ALA A 1 516 ? -7.891 -15.164 -28.344 1 95.56 516 ALA A C 1
ATOM 4081 O O . ALA A 1 516 ? -7.352 -14.195 -27.797 1 95.56 516 ALA A O 1
ATOM 4082 N N . GLU A 1 517 ? -7.875 -16.359 -27.875 1 96.31 517 GLU A N 1
ATOM 4083 C CA . GLU A 1 517 ? -7.121 -16.672 -26.672 1 96.31 517 GLU A CA 1
ATOM 4084 C C . GLU A 1 517 ? -5.617 -16.547 -26.906 1 96.31 517 GLU A C 1
ATOM 4086 O O . GLU A 1 517 ? -4.879 -16.078 -26.031 1 96.31 517 GLU A O 1
ATOM 4091 N N . HIS A 1 518 ? -5.164 -17.016 -28.094 1 96.69 518 HIS A N 1
ATOM 4092 C CA . HIS A 1 518 ? -3.758 -16.875 -28.469 1 96.69 518 HIS A CA 1
ATOM 4093 C C . HIS A 1 518 ? -3.338 -15.414 -28.516 1 96.69 518 HIS A C 1
ATOM 4095 O O . HIS A 1 518 ? -2.379 -15.016 -27.844 1 96.69 518 HIS A O 1
ATOM 4101 N N . GLN A 1 519 ? -4.156 -14.648 -29.172 1 96.56 519 GLN A N 1
ATOM 4102 C CA . GLN A 1 519 ? -3.852 -13.227 -29.312 1 96.56 519 GLN A CA 1
ATOM 4103 C C . GLN A 1 519 ? -3.896 -12.523 -27.969 1 96.56 519 GLN A C 1
ATOM 4105 O O . GLN A 1 519 ? -3.033 -11.695 -27.672 1 96.56 519 GLN A O 1
ATOM 4110 N N . GLY A 1 520 ? -4.922 -12.828 -27.234 1 97.31 520 GLY A N 1
ATOM 4111 C CA . GLY A 1 520 ? -5.023 -12.25 -25.906 1 97.31 520 GLY A CA 1
ATOM 4112 C C . GLY A 1 520 ? -3.85 -12.609 -25.016 1 97.31 520 GLY A C 1
ATOM 4113 O O . GLY A 1 520 ? -3.398 -11.781 -24.219 1 97.31 520 GLY A O 1
ATOM 4114 N N . SER A 1 521 ? -3.373 -13.836 -25.125 1 98 521 SER A N 1
ATOM 4115 C CA . SER A 1 521 ? -2.23 -14.289 -24.328 1 98 521 SER A CA 1
ATOM 4116 C C . SER A 1 521 ? -0.962 -13.531 -24.719 1 98 521 SER A C 1
ATOM 4118 O O . SER A 1 521 ? -0.166 -13.164 -23.859 1 98 521 SER A O 1
ATOM 4120 N N . PHE A 1 522 ? -0.766 -13.273 -25.984 1 97.69 522 PHE A N 1
ATOM 4121 C CA . PHE A 1 522 ? 0.391 -12.516 -26.453 1 97.69 522 PHE A CA 1
ATOM 4122 C C . PHE A 1 522 ? 0.332 -11.078 -25.938 1 97.69 522 PHE A C 1
ATOM 4124 O O . PHE A 1 522 ? 1.345 -10.531 -25.5 1 97.69 522 PHE A O 1
ATOM 4131 N N . GLU A 1 523 ? -0.81 -10.484 -25.938 1 97.31 523 GLU A N 1
ATOM 4132 C CA . GLU A 1 523 ? -0.982 -9.133 -25.422 1 97.31 523 GLU A CA 1
ATOM 4133 C C . GLU A 1 523 ? -0.703 -9.07 -23.922 1 97.31 523 GLU A C 1
ATOM 4135 O O . GLU A 1 523 ? -0.102 -8.117 -23.438 1 97.31 523 GLU A O 1
ATOM 4140 N N . PHE A 1 524 ? -1.185 -10.109 -23.328 1 97.88 524 PHE A N 1
ATOM 4141 C CA . PHE A 1 524 ? -0.961 -10.227 -21.906 1 97.88 524 PHE A CA 1
ATOM 4142 C C . PHE A 1 524 ? 0.529 -10.289 -21.594 1 97.88 524 PHE A C 1
ATOM 4144 O O . PHE A 1 524 ? 1.026 -9.547 -20.734 1 97.88 524 PHE A O 1
ATOM 4151 N N . LEU A 1 525 ? 1.236 -11.141 -22.266 1 97.81 525 LEU A N 1
ATOM 4152 C CA . LEU A 1 525 ? 2.664 -11.328 -22.031 1 97.81 525 LEU A CA 1
ATOM 4153 C C . LEU A 1 525 ? 3.445 -10.078 -22.422 1 97.81 525 LEU A C 1
ATOM 4155 O O . LEU A 1 525 ? 4.418 -9.719 -21.75 1 97.81 525 LEU A O 1
ATOM 4159 N N . ASP A 1 526 ? 3.039 -9.391 -23.406 1 96.12 526 ASP A N 1
ATOM 4160 C CA . ASP A 1 526 ? 3.658 -8.133 -23.812 1 96.12 526 ASP A CA 1
ATOM 4161 C C . ASP A 1 526 ? 3.496 -7.066 -22.719 1 96.12 526 ASP A C 1
ATOM 4163 O O . ASP A 1 526 ? 4.434 -6.32 -22.438 1 96.12 526 ASP A O 1
ATOM 4167 N N . PHE A 1 527 ? 2.346 -7.051 -22.203 1 95.75 527 PHE A N 1
ATOM 4168 C CA . PHE A 1 527 ? 2.07 -6.121 -21.125 1 95.75 527 PHE A CA 1
ATOM 4169 C C . PHE A 1 527 ? 2.971 -6.406 -19.922 1 95.75 527 PHE A C 1
ATOM 4171 O O . PHE A 1 527 ? 3.51 -5.484 -19.312 1 95.75 527 PHE A O 1
ATOM 4178 N N . VAL A 1 528 ? 3.055 -7.664 -19.578 1 95.94 528 VAL A N 1
ATOM 4179 C CA . VAL A 1 528 ? 3.861 -8.062 -18.438 1 95.94 528 VAL A CA 1
ATOM 4180 C C . VAL A 1 528 ? 5.312 -7.633 -18.641 1 95.94 528 VAL A C 1
ATOM 4182 O O . VAL A 1 528 ? 5.949 -7.109 -17.734 1 95.94 528 VAL A O 1
ATOM 4185 N N . GLU A 1 529 ? 5.809 -7.777 -19.781 1 92.56 529 GLU A N 1
ATOM 4186 C CA . GLU A 1 529 ? 7.203 -7.441 -20.062 1 92.56 529 GLU A CA 1
ATOM 4187 C C . GLU A 1 529 ? 7.422 -5.93 -20.031 1 92.56 529 GLU A C 1
ATOM 4189 O O . GLU A 1 529 ? 8.375 -5.449 -19.406 1 92.56 529 GLU A O 1
ATOM 4194 N N . LYS A 1 530 ? 6.547 -5.172 -20.531 1 91 530 LYS A N 1
ATOM 4195 C CA . LYS A 1 530 ? 6.746 -3.738 -20.703 1 91 530 LYS A CA 1
ATOM 4196 C C . LYS A 1 530 ? 6.371 -2.971 -19.438 1 91 530 LYS A C 1
ATOM 4198 O O . LYS A 1 530 ? 7.027 -1.991 -19.078 1 91 530 LYS A O 1
ATOM 4203 N N . LYS A 1 531 ? 5.355 -3.467 -18.766 1 91.06 531 LYS A N 1
ATOM 4204 C CA . LYS A 1 531 ? 4.824 -2.676 -17.656 1 91.06 531 LYS A CA 1
ATOM 4205 C C . LYS A 1 531 ? 5.246 -3.262 -16.312 1 91.06 531 LYS A C 1
ATOM 4207 O O . LYS A 1 531 ? 5.504 -2.521 -15.367 1 91.06 531 LYS A O 1
ATOM 4212 N N . VAL A 1 532 ? 5.316 -4.531 -16.25 1 92 532 VAL A N 1
ATOM 4213 C CA . VAL A 1 532 ? 5.645 -5.188 -14.984 1 92 532 VAL A CA 1
ATOM 4214 C C . VAL A 1 532 ? 7.156 -5.387 -14.891 1 92 532 VAL A C 1
ATOM 4216 O O . VAL A 1 532 ? 7.715 -5.41 -13.789 1 92 532 VAL A O 1
ATOM 4219 N N . GLY A 1 533 ? 7.875 -5.469 -16.031 1 90.94 533 GLY A N 1
ATOM 4220 C CA . GLY A 1 533 ? 9.312 -5.66 -16.047 1 90.94 533 GLY A CA 1
ATOM 4221 C C . GLY A 1 533 ? 9.727 -7.105 -15.82 1 90.94 533 GLY A C 1
ATOM 4222 O O . GLY A 1 533 ? 10.719 -7.375 -15.141 1 90.94 533 GLY A O 1
ATOM 4223 N N . TRP A 1 534 ? 8.984 -8.016 -16.203 1 91.06 534 TRP A N 1
ATOM 4224 C CA . TRP A 1 534 ? 9.266 -9.445 -16.172 1 91.06 534 TRP A CA 1
ATOM 4225 C C . TRP A 1 534 ? 9.492 -9.984 -17.578 1 91.06 534 TRP A C 1
ATOM 4227 O O . TRP A 1 534 ? 8.641 -9.812 -18.469 1 91.06 534 TRP A O 1
ATOM 4237 N N . PRO A 1 535 ? 10.578 -10.57 -17.812 1 88.75 535 PRO A N 1
ATOM 4238 C CA . PRO A 1 535 ? 10.859 -11.055 -19.172 1 88.75 535 PRO A CA 1
ATOM 4239 C C . PRO A 1 535 ? 9.922 -12.188 -19.594 1 88.75 535 PRO A C 1
ATOM 4241 O O . PRO A 1 535 ? 9.844 -13.211 -18.906 1 88.75 535 PRO A O 1
ATOM 4244 N N . THR A 1 536 ? 9.273 -12.055 -20.719 1 93.06 536 THR A N 1
ATOM 4245 C CA . THR A 1 536 ? 8.312 -13.062 -21.156 1 93.06 536 THR A CA 1
ATOM 4246 C C . THR A 1 536 ? 8.594 -13.492 -22.594 1 93.06 536 THR A C 1
ATOM 4248 O O . THR A 1 536 ? 7.891 -14.344 -23.141 1 93.06 536 THR A O 1
ATOM 4251 N N . ALA A 1 537 ? 9.609 -13.023 -23.203 1 90.44 537 ALA A N 1
ATOM 4252 C CA . ALA A 1 537 ? 9.898 -13.297 -24.609 1 90.44 537 ALA A CA 1
ATOM 4253 C C . ALA A 1 537 ? 10.094 -14.789 -24.859 1 90.44 537 ALA A C 1
ATOM 4255 O O . ALA A 1 537 ? 9.68 -15.312 -25.891 1 90.44 537 ALA A O 1
ATOM 4256 N N . TRP A 1 538 ? 10.758 -15.422 -23.953 1 90 538 TRP A N 1
ATOM 4257 C CA . TRP A 1 538 ? 11.016 -16.844 -24.109 1 90 538 TRP A CA 1
ATOM 4258 C C . TRP A 1 538 ? 9.711 -17.641 -24.016 1 90 538 TRP A C 1
ATOM 4260 O O . TRP A 1 538 ? 9.57 -18.688 -24.672 1 90 538 TRP A O 1
ATOM 4270 N N . ILE A 1 539 ? 8.773 -17.156 -23.266 1 94.12 539 ILE A N 1
ATOM 4271 C CA . ILE A 1 539 ? 7.469 -17.797 -23.172 1 94.12 539 ILE A CA 1
ATOM 4272 C C . ILE A 1 539 ? 6.711 -17.609 -24.5 1 94.12 539 ILE A C 1
ATOM 4274 O O . ILE A 1 539 ? 6.09 -18.562 -25 1 94.12 539 ILE A O 1
ATOM 4278 N N . VAL A 1 540 ? 6.789 -16.438 -25.031 1 96.06 540 VAL A N 1
ATOM 4279 C CA . VAL A 1 540 ? 6.121 -16.125 -26.297 1 96.06 540 VAL A CA 1
ATOM 4280 C C . VAL A 1 540 ? 6.645 -17.047 -27.391 1 96.06 540 VAL A C 1
ATOM 4282 O O . VAL A 1 540 ? 5.863 -17.609 -28.156 1 96.06 540 VAL A O 1
ATOM 4285 N N . ARG A 1 541 ? 7.906 -17.219 -27.422 1 94.69 541 ARG A N 1
ATOM 4286 C CA . ARG A 1 541 ? 8.523 -18.062 -28.422 1 94.69 541 ARG A CA 1
ATOM 4287 C C . ARG A 1 541 ? 8.07 -19.516 -28.281 1 94.69 541 ARG A C 1
ATOM 4289 O O . ARG A 1 541 ? 7.781 -20.188 -29.266 1 94.69 541 ARG A O 1
ATOM 4296 N N . GLN A 1 542 ? 8.047 -19.906 -27.094 1 94.62 542 GLN A N 1
ATOM 4297 C CA . GLN A 1 542 ? 7.605 -21.281 -26.828 1 94.62 542 GLN A CA 1
ATOM 4298 C C . GLN A 1 542 ? 6.156 -21.484 -27.266 1 94.62 542 GLN A C 1
ATOM 4300 O O . GLN A 1 542 ? 5.82 -22.484 -27.891 1 94.62 542 GLN A O 1
ATOM 4305 N N . LEU A 1 543 ? 5.301 -20.547 -26.938 1 96.12 543 LEU A N 1
ATOM 4306 C CA . LEU A 1 543 ? 3.883 -20.656 -27.25 1 96.12 543 LEU A CA 1
ATOM 4307 C C . LEU A 1 543 ? 3.658 -20.625 -28.75 1 96.12 543 LEU A C 1
ATOM 4309 O O . LEU A 1 543 ? 2.84 -21.375 -29.281 1 96.12 543 LEU A O 1
ATOM 4313 N N . GLU A 1 544 ? 4.375 -19.781 -29.391 1 95.56 544 GLU A N 1
ATOM 4314 C CA . GLU A 1 544 ? 4.281 -19.703 -30.844 1 95.56 544 GLU A CA 1
ATOM 4315 C C . GLU A 1 544 ? 4.656 -21.031 -31.484 1 95.56 544 GLU A C 1
ATOM 4317 O O . GLU A 1 544 ? 3.982 -21.5 -32.406 1 95.56 544 GLU A O 1
ATOM 4322 N N . ALA A 1 545 ? 5.699 -21.625 -31 1 94.75 545 ALA A N 1
ATOM 4323 C CA . ALA A 1 545 ? 6.156 -22.906 -31.531 1 94.75 545 ALA A CA 1
ATOM 4324 C C . ALA A 1 545 ? 5.133 -24 -31.25 1 94.75 545 ALA A C 1
ATOM 4326 O O . ALA A 1 545 ? 4.812 -24.797 -32.156 1 94.75 545 ALA A O 1
ATOM 4327 N N . GLU A 1 546 ? 4.629 -24.047 -30.094 1 94.81 546 GLU A N 1
ATOM 4328 C CA . GLU A 1 546 ? 3.68 -25.094 -29.703 1 94.81 546 GLU A CA 1
ATOM 4329 C C . GLU A 1 546 ? 2.361 -24.953 -30.469 1 94.81 546 GLU A C 1
ATOM 4331 O O . GLU A 1 546 ? 1.82 -25.938 -30.969 1 94.81 546 GLU A O 1
ATOM 4336 N N . TRP A 1 547 ? 1.89 -23.766 -30.531 1 94.12 547 TRP A N 1
ATOM 4337 C CA . TRP A 1 547 ? 0.618 -23.531 -31.203 1 94.12 547 TRP A CA 1
ATOM 4338 C C . TRP A 1 547 ? 0.739 -23.797 -32.688 1 94.12 547 TRP A C 1
ATOM 4340 O O . TRP A 1 547 ? -0.187 -24.328 -33.312 1 94.12 547 TRP A O 1
ATOM 4350 N N . SER A 1 548 ? 1.852 -23.422 -33.281 1 92.06 548 SER A N 1
ATOM 4351 C CA . SER A 1 548 ? 2.086 -23.703 -34.688 1 92.06 548 SER A CA 1
ATOM 4352 C C . SER A 1 548 ? 2.148 -25.203 -34.969 1 92.06 548 SER A C 1
ATOM 4354 O O . SER A 1 548 ? 1.578 -25.703 -35.938 1 92.06 548 SER A O 1
ATOM 4356 N N . GLU A 1 549 ? 2.816 -25.922 -34.125 1 91.88 549 GLU A N 1
ATOM 4357 C CA . GLU A 1 549 ? 2.92 -27.375 -34.25 1 91.88 549 GLU A CA 1
ATOM 4358 C C . GLU A 1 549 ? 1.553 -28.047 -34.094 1 91.88 549 GLU A C 1
ATOM 4360 O O . GLU A 1 549 ? 1.222 -28.953 -34.875 1 91.88 549 GLU A O 1
ATOM 4365 N N . LEU A 1 550 ? 0.812 -27.641 -33.188 1 88.81 550 LEU A N 1
ATOM 4366 C CA . LEU A 1 550 ? -0.508 -28.219 -32.938 1 88.81 550 LEU A CA 1
ATOM 4367 C C . LEU A 1 550 ? -1.45 -27.891 -34.094 1 88.81 550 LEU A C 1
ATOM 4369 O O . LEU A 1 550 ? -2.277 -28.719 -34.5 1 88.81 550 LEU A O 1
ATOM 4373 N N . HIS A 1 551 ? -1.343 -26.688 -34.625 1 87.62 551 HIS A N 1
ATOM 4374 C CA . HIS A 1 551 ? -2.145 -26.312 -35.781 1 87.62 551 HIS A CA 1
ATOM 4375 C C . HIS A 1 551 ? -1.82 -27.188 -37 1 87.62 551 HIS A C 1
ATOM 4377 O O . HIS A 1 551 ? -2.721 -27.594 -37.75 1 87.62 551 HIS A O 1
ATOM 4383 N N . THR A 1 552 ? -0.574 -27.469 -37.125 1 85.12 552 THR A N 1
ATOM 4384 C CA . THR A 1 552 ? -0.145 -28.328 -38.219 1 85.12 552 THR A CA 1
ATOM 4385 C C . THR A 1 552 ? -0.666 -29.75 -38.031 1 85.12 552 THR A C 1
ATOM 4387 O O . THR A 1 552 ? -1.063 -30.406 -39 1 85.12 552 THR A O 1
ATOM 4390 N N . LEU A 1 553 ? -0.687 -30.172 -36.844 1 82.88 553 LEU A N 1
ATOM 4391 C CA . LEU A 1 553 ? -1.181 -31.516 -36.531 1 82.88 553 LEU A CA 1
ATOM 4392 C C . LEU A 1 553 ? -2.688 -31.609 -36.75 1 82.88 553 LEU A C 1
ATOM 4394 O O . LEU A 1 553 ? -3.195 -32.625 -37.219 1 82.88 553 LEU A O 1
ATOM 4398 N N . ASP A 1 554 ? -3.375 -30.594 -36.469 1 80 554 ASP A N 1
ATOM 4399 C CA . ASP A 1 554 ? -4.828 -30.594 -36.594 1 80 554 ASP A CA 1
ATOM 4400 C C . ASP A 1 554 ? -5.254 -30.5 -38.031 1 80 554 ASP A C 1
ATOM 4402 O O . ASP A 1 554 ? -6.32 -30.984 -38.406 1 80 554 ASP A O 1
ATOM 4406 N N . THR A 1 555 ? -4.41 -29.891 -38.812 1 77.19 555 THR A N 1
ATOM 4407 C CA . THR A 1 555 ? -4.742 -29.719 -40.219 1 77.19 555 THR A CA 1
ATOM 4408 C C . THR A 1 555 ? -4.152 -30.859 -41.062 1 77.19 555 THR A C 1
ATOM 4410 O O . THR A 1 555 ? -4.445 -30.969 -42.25 1 77.19 555 THR A O 1
ATOM 4413 N N . TRP A 1 556 ? -3.244 -31.672 -40.375 1 65.94 556 TRP A N 1
ATOM 4414 C CA . TRP A 1 556 ? -2.615 -32.781 -41.094 1 65.94 556 TRP A CA 1
ATOM 4415 C C . TRP A 1 556 ? -3.641 -33.844 -41.469 1 65.94 556 TRP A C 1
ATOM 4417 O O . TRP A 1 556 ? -4.418 -34.281 -40.625 1 65.94 556 TRP A O 1
ATOM 4427 N N . SER A 1 557 ? -4.121 -34.062 -42.75 1 64.94 557 SER A N 1
ATOM 4428 C CA . SER A 1 557 ? -4.895 -35.188 -43.281 1 64.94 557 SER A CA 1
ATOM 4429 C C . SER A 1 557 ? -3.986 -36.344 -43.719 1 64.94 557 SER A C 1
ATOM 4431 O O . SER A 1 557 ? -3.084 -36.156 -44.531 1 64.94 557 SER A O 1
ATOM 4433 N N . PRO A 1 558 ? -3.881 -37.469 -42.844 1 53.91 558 PRO A N 1
ATOM 4434 C CA . PRO A 1 558 ? -3.027 -38.594 -43.281 1 53.91 558 PRO A CA 1
ATOM 4435 C C . PRO A 1 558 ? -3.342 -39.031 -44.719 1 53.91 558 PRO A C 1
ATOM 4437 O O . PRO A 1 558 ? -4.504 -39.281 -45.031 1 53.91 558 PRO A O 1
ATOM 4440 N N . ARG A 1 559 ? -2.879 -38.531 -45.656 1 48.62 559 ARG A N 1
ATOM 4441 C CA . ARG A 1 559 ? -3.025 -39.188 -46.938 1 48.62 559 ARG A CA 1
ATOM 4442 C C . ARG A 1 559 ? -2.416 -40.562 -46.938 1 48.62 559 ARG A C 1
ATOM 4444 O O . ARG A 1 559 ? -1.204 -40.719 -46.75 1 48.62 559 ARG A O 1
ATOM 4451 N N . TYR A 1 560 ? -3.127 -41.469 -46.25 1 36.88 560 TYR A N 1
ATOM 4452 C CA . TYR A 1 560 ? -2.746 -42.812 -46.719 1 36.88 560 TYR A CA 1
ATOM 4453 C C . TYR A 1 560 ? -3.129 -43 -48.188 1 36.88 560 TYR A C 1
ATOM 4455 O O . TYR A 1 560 ? -4.16 -42.5 -48.625 1 36.88 560 TYR A O 1
ATOM 4463 N N . MET B 1 1 ? -32.719 22.109 5.133 1 23.73 1 MET B N 1
ATOM 4464 C CA . MET B 1 1 ? -33.969 22.25 5.887 1 23.73 1 MET B CA 1
ATOM 4465 C C . MET B 1 1 ? -33.688 22.438 7.371 1 23.73 1 MET B C 1
ATOM 4467 O O . MET B 1 1 ? -32.844 21.75 7.941 1 23.73 1 MET B O 1
ATOM 4471 N N . ARG B 1 2 ? -33.656 23.625 7.762 1 31.92 2 ARG B N 1
ATOM 4472 C CA . ARG B 1 2 ? -33.406 23.859 9.18 1 31.92 2 ARG B CA 1
ATOM 4473 C C . ARG B 1 2 ? -34.562 23.359 10.031 1 31.92 2 ARG B C 1
ATOM 4475 O O . ARG B 1 2 ? -35.719 23.547 9.688 1 31.92 2 ARG B O 1
ATOM 4482 N N . ILE B 1 3 ? -34.25 22.578 10.938 1 36.72 3 ILE B N 1
ATOM 4483 C CA . ILE B 1 3 ? -35.188 22.031 11.922 1 36.72 3 ILE B CA 1
ATOM 4484 C C . ILE B 1 3 ? -35.469 23.094 12.992 1 36.72 3 ILE B C 1
ATOM 4486 O O . ILE B 1 3 ? -34.562 23.516 13.703 1 36.72 3 ILE B O 1
ATOM 4490 N N . GLY B 1 4 ? -36.375 24.062 12.695 1 43.69 4 GLY B N 1
ATOM 4491 C CA . GLY B 1 4 ? -36.75 24.984 13.766 1 43.69 4 GLY B CA 1
ATOM 4492 C C . GLY B 1 4 ? -37.25 24.266 15.016 1 43.69 4 GLY B C 1
ATOM 4493 O O . GLY B 1 4 ? -38.188 23.484 14.961 1 43.69 4 GLY B O 1
ATOM 4494 N N . ARG B 1 5 ? -36.562 24.203 15.93 1 51.34 5 ARG B N 1
ATOM 4495 C CA . ARG B 1 5 ? -36.938 23.641 17.234 1 51.34 5 ARG B CA 1
ATOM 4496 C C . ARG B 1 5 ? -37.75 24.641 18.031 1 51.34 5 ARG B C 1
ATOM 4498 O O . ARG B 1 5 ? -37.438 25.844 18.078 1 51.34 5 ARG B O 1
ATOM 4505 N N . GLY B 1 6 ? -39.125 24.375 18.328 1 62.22 6 GLY B N 1
ATOM 4506 C CA . GLY B 1 6 ? -40.062 25.047 19.188 1 62.22 6 GLY B CA 1
ATOM 4507 C C . GLY B 1 6 ? -41.438 25.234 18.562 1 62.22 6 GLY B C 1
ATOM 4508 O O . GLY B 1 6 ? -41.594 25.062 17.344 1 62.22 6 GLY B O 1
ATOM 4509 N N . CYS B 1 7 ? -42.5 25.438 19.234 1 66.81 7 CYS B N 1
ATOM 4510 C CA . CYS B 1 7 ? -43.812 25.531 18.641 1 66.81 7 CYS B CA 1
ATOM 4511 C C . CYS B 1 7 ? -44.031 26.891 17.953 1 66.81 7 CYS B C 1
ATOM 4513 O O . CYS B 1 7 ? -43.281 27.828 18.219 1 66.81 7 CYS B O 1
ATOM 4515 N N . GLU B 1 8 ? -44.688 27.172 16.844 1 70 8 GLU B N 1
ATOM 4516 C CA . GLU B 1 8 ? -44.906 28.359 16.047 1 70 8 GLU B CA 1
ATOM 4517 C C . GLU B 1 8 ? -45.156 29.594 16.938 1 70 8 GLU B C 1
ATOM 4519 O O . GLU B 1 8 ? -44.625 30.672 16.672 1 70 8 GLU B O 1
ATOM 4524 N N . ARG B 1 9 ? -45.781 29.312 18.016 1 71.19 9 ARG B N 1
ATOM 4525 C CA . ARG B 1 9 ? -46.188 30.422 18.875 1 71.19 9 ARG B CA 1
ATOM 4526 C C . ARG B 1 9 ? -45 30.922 19.703 1 71.19 9 ARG B C 1
ATOM 4528 O O . ARG B 1 9 ? -44.781 32.125 19.828 1 71.19 9 ARG B O 1
ATOM 4535 N N . CYS B 1 10 ? -44.312 30.047 20.281 1 69.12 10 CYS B N 1
ATOM 4536 C CA . CYS B 1 10 ? -43.156 30.422 21.078 1 69.12 10 CYS B CA 1
ATOM 4537 C C . CYS B 1 10 ? -42.094 31.109 20.203 1 69.12 10 CYS B C 1
ATOM 4539 O O . CYS B 1 10 ? -41.438 32.062 20.656 1 69.12 10 CYS B O 1
ATOM 4541 N N . ARG B 1 11 ? -42.031 30.75 18.859 1 69.44 11 ARG B N 1
ATOM 4542 C CA . ARG B 1 11 ? -41.156 31.344 17.875 1 69.44 11 ARG B CA 1
ATOM 4543 C C . ARG B 1 11 ? -41.594 32.75 17.531 1 69.44 11 ARG B C 1
ATOM 4545 O O . ARG B 1 11 ? -40.75 33.656 17.438 1 69.44 11 ARG B O 1
ATOM 4552 N N . LEU B 1 12 ? -42.969 33.094 17.453 1 70.38 12 LEU B N 1
ATOM 4553 C CA . LEU B 1 12 ? -43.5 34.406 17.109 1 70.38 12 LEU B CA 1
ATOM 4554 C C . LEU B 1 12 ? -43.344 35.375 18.266 1 70.38 12 LEU B C 1
ATOM 4556 O O . LEU B 1 12 ? -43.156 36.562 18.062 1 70.38 12 LEU B O 1
ATOM 4560 N N . ARG B 1 13 ? -43.406 34.781 19.469 1 69.06 13 ARG B N 1
ATOM 4561 C CA . ARG B 1 13 ? -43.344 35.625 20.641 1 69.06 13 ARG B CA 1
ATOM 4562 C C . ARG B 1 13 ? -41.938 35.688 21.219 1 69.06 13 ARG B C 1
ATOM 4564 O O . ARG B 1 13 ? -41.688 36.375 22.203 1 69.06 13 ARG B O 1
ATOM 4571 N N . HIS B 1 14 ? -41.031 35.156 20.547 1 65.06 14 HIS B N 1
ATOM 4572 C CA . HIS B 1 14 ? -39.625 35.094 20.859 1 65.06 14 HIS B CA 1
ATOM 4573 C C . HIS B 1 14 ? -39.375 34.656 22.312 1 65.06 14 HIS B C 1
ATOM 4575 O O . HIS B 1 14 ? -38.594 35.281 23.031 1 65.06 14 HIS B O 1
ATOM 4581 N N . ILE B 1 15 ? -40.25 33.688 22.688 1 70.62 15 ILE B N 1
ATOM 4582 C CA . ILE B 1 15 ? -40.031 33.156 24.031 1 70.62 15 ILE B CA 1
ATOM 4583 C C . ILE B 1 15 ? -39.469 31.734 23.922 1 70.62 15 ILE B C 1
ATOM 4585 O O . ILE B 1 15 ? -39.656 31.062 22.906 1 70.62 15 ILE B O 1
ATOM 4589 N N . LYS B 1 16 ? -38.906 31.516 24.906 1 66.25 16 LYS B N 1
ATOM 4590 C CA . LYS B 1 16 ? -38.281 30.203 25.016 1 66.25 16 LYS B CA 1
ATOM 4591 C C . LYS B 1 16 ? -39.344 29.094 25.062 1 66.25 16 LYS B C 1
ATOM 4593 O O . LYS B 1 16 ? -40.188 29.078 25.953 1 66.25 16 LYS B O 1
ATOM 4598 N N . CYS B 1 17 ? -39.344 28.172 23.969 1 68.81 17 CYS B N 1
ATOM 4599 C CA . CYS B 1 17 ? -40.281 27.078 23.859 1 68.81 17 CYS B CA 1
ATOM 4600 C C . CYS B 1 17 ? -39.75 25.828 24.531 1 68.81 17 CYS B C 1
ATOM 4602 O O . CYS B 1 17 ? -38.719 25.281 24.125 1 68.81 17 CYS B O 1
ATOM 4604 N N . THR B 1 18 ? -40.281 25.562 25.734 1 73 18 THR B N 1
ATOM 4605 C CA . THR B 1 18 ? -39.844 24.375 26.5 1 73 18 THR B CA 1
ATOM 4606 C C . THR B 1 18 ? -40.875 23.266 26.375 1 73 18 THR B C 1
ATOM 4608 O O . THR B 1 18 ? -42.062 23.469 26.656 1 73 18 THR B O 1
ATOM 4611 N N . ILE B 1 19 ? -40.531 22.125 25.781 1 69.69 19 ILE B N 1
ATOM 4612 C CA . ILE B 1 19 ? -41.375 20.953 25.625 1 69.69 19 ILE B CA 1
ATOM 4613 C C . ILE B 1 19 ? -40.969 19.875 26.625 1 69.69 19 ILE B C 1
ATOM 4615 O O . ILE B 1 19 ? -39.812 19.438 26.625 1 69.69 19 ILE B O 1
ATOM 4619 N N . ALA B 1 20 ? -41.844 19.453 27.656 1 67.81 20 ALA B N 1
ATOM 4620 C CA . ALA B 1 20 ? -41.594 18.344 28.578 1 67.81 20 ALA B CA 1
ATOM 4621 C C . ALA B 1 20 ? -41.5 17.016 27.828 1 67.81 20 ALA B C 1
ATOM 4623 O O . ALA B 1 20 ? -42.125 16.844 26.781 1 67.81 20 ALA B O 1
ATOM 4624 N N . GLY B 1 21 ? -40.75 16.125 28.094 1 64.56 21 GLY B N 1
ATOM 4625 C CA . GLY B 1 21 ? -40.438 14.852 27.453 1 64.56 21 GLY B CA 1
ATOM 4626 C C . GLY B 1 21 ? -41.688 14.016 27.188 1 64.56 21 GLY B C 1
ATOM 4627 O O . GLY B 1 21 ? -42.406 13.664 28.109 1 64.56 21 GLY B O 1
ATOM 4628 N N . GLY B 1 22 ? -42.062 13.625 26.062 1 69.69 22 GLY B N 1
ATOM 4629 C CA . GLY B 1 22 ? -43.156 12.789 25.594 1 69.69 22 GLY B CA 1
ATOM 4630 C C . GLY B 1 22 ? -44.438 13.57 25.328 1 69.69 22 GLY B C 1
ATOM 4631 O O . GLY B 1 22 ? -45.469 12.992 24.969 1 69.69 22 GLY B O 1
ATOM 4632 N N . ALA B 1 23 ? -44.344 14.93 25.719 1 64.56 23 ALA B N 1
ATOM 4633 C CA . ALA B 1 23 ? -45.594 15.688 25.609 1 64.56 23 ALA B CA 1
ATOM 4634 C C . ALA B 1 23 ? -45.844 16.156 24.188 1 64.56 23 ALA B C 1
ATOM 4636 O O . ALA B 1 23 ? -44.906 16.375 23.422 1 64.56 23 ALA B O 1
ATOM 4637 N N . SER B 1 24 ? -47.031 16.266 23.594 1 69.62 24 SER B N 1
ATOM 4638 C CA . SER B 1 24 ? -47.406 16.656 22.234 1 69.62 24 SER B CA 1
ATOM 4639 C C . SER B 1 24 ? -47.5 18.172 22.094 1 69.62 24 SER B C 1
ATOM 4641 O O . SER B 1 24 ? -47.75 18.688 21 1 69.62 24 SER B O 1
ATOM 4643 N N . SER B 1 25 ? -47.281 18.984 23.25 1 72.88 25 SER B N 1
ATOM 4644 C CA . SER B 1 25 ? -47.406 20.438 23.281 1 72.88 25 SER B CA 1
ATOM 4645 C C . SER B 1 25 ? -46.312 21.094 24.094 1 72.88 25 SER B C 1
ATOM 4647 O O . SER B 1 25 ? -45.719 20.453 24.969 1 72.88 25 SER B O 1
ATOM 4649 N N . CYS B 1 26 ? -45.844 22.266 23.734 1 70.69 26 CYS B N 1
ATOM 4650 C CA . CYS B 1 26 ? -44.844 22.953 24.531 1 70.69 26 CYS B CA 1
ATOM 4651 C C . CYS B 1 26 ? -45.438 23.5 25.828 1 70.69 26 CYS B C 1
ATOM 4653 O O . CYS B 1 26 ? -46.656 23.672 25.938 1 70.69 26 CYS B O 1
ATOM 4655 N N . ASN B 1 27 ? -44.688 23.594 26.953 1 73.81 27 ASN B N 1
ATOM 4656 C CA . ASN B 1 27 ? -45.125 23.984 28.281 1 73.81 27 ASN B CA 1
ATOM 4657 C C . ASN B 1 27 ? -45.938 25.266 28.25 1 73.81 27 ASN B C 1
ATOM 4659 O O . ASN B 1 27 ? -46.938 25.406 28.969 1 73.81 27 ASN B O 1
ATOM 4663 N N . GLU B 1 28 ? -45.531 26.078 27.219 1 74.25 28 GLU B N 1
ATOM 4664 C CA . GLU B 1 28 ? -46.188 27.391 27.172 1 74.25 28 GLU B CA 1
ATOM 4665 C C . GLU B 1 28 ? -47.562 27.297 26.547 1 74.25 28 GLU B C 1
ATOM 4667 O O . GLU B 1 28 ? -48.5 27.922 27.047 1 74.25 28 GLU B O 1
ATOM 4672 N N . CYS B 1 29 ? -47.531 26.547 25.562 1 74.38 29 CYS B N 1
ATOM 4673 C CA . CYS B 1 29 ? -48.844 26.344 24.922 1 74.38 29 CYS B CA 1
ATOM 4674 C C . CYS B 1 29 ? -49.75 25.516 25.812 1 74.38 29 CYS B C 1
ATOM 4676 O O . CYS B 1 29 ? -50.969 25.781 25.891 1 74.38 29 CYS B O 1
ATOM 4678 N N . SER B 1 30 ? -49.25 24.547 26.578 1 75.5 30 SER B N 1
ATOM 4679 C CA . SER B 1 30 ? -50 23.734 27.516 1 75.5 30 SER B CA 1
ATOM 4680 C C . SER B 1 30 ? -50.562 24.578 28.641 1 75.5 30 SER B C 1
ATOM 4682 O O . SER B 1 30 ? -51.719 24.375 29.062 1 75.5 30 SER B O 1
ATOM 4684 N N . ARG B 1 31 ? -49.781 25.625 29.203 1 74.19 31 ARG B N 1
ATOM 4685 C CA . ARG B 1 31 ? -50.188 26.5 30.297 1 74.19 31 ARG B CA 1
ATOM 4686 C C . ARG B 1 31 ? -51.312 27.422 29.875 1 74.19 31 ARG B C 1
ATOM 4688 O O . ARG B 1 31 ? -52.25 27.672 30.656 1 74.19 31 ARG B O 1
ATOM 4695 N N . LEU B 1 32 ? -51.188 27.812 28.531 1 71.75 32 LEU B N 1
ATOM 4696 C CA . LEU B 1 32 ? -52.156 28.797 28.047 1 71.75 32 LEU B CA 1
ATOM 4697 C C . LEU B 1 32 ? -53.312 28.109 27.328 1 71.75 32 LEU B C 1
ATOM 4699 O O . LEU B 1 32 ? -54.219 28.766 26.812 1 71.75 32 LEU B O 1
ATOM 4703 N N . SER B 1 33 ? -53.438 26.766 27.5 1 69.81 33 SER B N 1
ATOM 4704 C CA . SER B 1 33 ? -54.469 25.859 26.969 1 69.81 33 SER B CA 1
ATOM 4705 C C . SER B 1 33 ? -54.688 26.109 25.484 1 69.81 33 SER B C 1
ATOM 4707 O O . SER B 1 33 ? -55.844 26.188 25.047 1 69.81 33 SER B O 1
ATOM 4709 N N . ARG B 1 34 ? -53.531 26.641 24.859 1 69.06 34 ARG B N 1
ATOM 4710 C CA . ARG B 1 34 ? -53.688 26.922 23.438 1 69.06 34 ARG B CA 1
ATOM 4711 C C . ARG B 1 34 ? -53.094 25.781 22.609 1 69.06 34 ARG B C 1
ATOM 4713 O O . ARG B 1 34 ? -52.25 25.031 23.078 1 69.06 34 ARG B O 1
ATOM 4720 N N . ALA B 1 35 ? -53.594 25.469 21.359 1 68.62 35 ALA B N 1
ATOM 4721 C CA . ALA B 1 35 ? -53.125 24.422 20.469 1 68.62 35 ALA B CA 1
ATOM 4722 C C . ALA B 1 35 ? -51.656 24.625 20.094 1 68.62 35 ALA B C 1
ATOM 4724 O O . ALA B 1 35 ? -51.281 25.703 19.625 1 68.62 35 ALA B O 1
ATOM 4725 N N . CYS B 1 36 ? -50.719 23.797 20.531 1 62.66 36 CYS B N 1
ATOM 4726 C CA . CYS B 1 36 ? -49.281 23.875 20.312 1 62.66 36 CYS B CA 1
ATOM 4727 C C . CYS B 1 36 ? -48.906 23.297 18.953 1 62.66 36 CYS B C 1
ATOM 4729 O O . CYS B 1 36 ? -49.156 22.109 18.688 1 62.66 36 CYS B O 1
ATOM 4731 N N . HIS B 1 37 ? -48.781 23.953 17.922 1 64.44 37 HIS B N 1
ATOM 4732 C CA . HIS B 1 37 ? -48.375 23.422 16.609 1 64.44 37 HIS B CA 1
ATOM 4733 C C . HIS B 1 37 ? -46.875 23.266 16.5 1 64.44 37 HIS B C 1
ATOM 4735 O O . HIS B 1 37 ? -46.156 24.25 16.312 1 64.44 37 HIS B O 1
ATOM 4741 N N . LEU B 1 38 ? -46.406 22.188 16.938 1 53.19 38 LEU B N 1
ATOM 4742 C CA . LEU B 1 38 ? -45 21.781 16.828 1 53.19 38 LEU B CA 1
ATOM 4743 C C . LEU B 1 38 ? -44.594 21.562 15.375 1 53.19 38 LEU B C 1
ATOM 4745 O O . LEU B 1 38 ? -45.094 20.625 14.734 1 53.19 38 LEU B O 1
ATOM 4749 N N . ASP B 1 39 ? -44.312 22.547 14.625 1 46.62 39 ASP B N 1
ATOM 4750 C CA . ASP B 1 39 ? -44.062 22.328 13.211 1 46.62 39 ASP B CA 1
ATOM 4751 C C . ASP B 1 39 ? -42.781 21.531 13.016 1 46.62 39 ASP B C 1
ATOM 4753 O O . ASP B 1 39 ? -41.812 21.641 13.805 1 46.62 39 ASP B O 1
ATOM 4757 N N . PRO B 1 40 ? -42.75 20.453 12.266 1 42.66 40 PRO B N 1
ATOM 4758 C CA . PRO B 1 40 ? -41.594 19.703 11.852 1 42.66 40 PRO B CA 1
ATOM 4759 C C . PRO B 1 40 ? -40.5 20.594 11.234 1 42.66 40 PRO B C 1
ATOM 4761 O O . PRO B 1 40 ? -40.781 21.391 10.344 1 42.66 40 PRO B O 1
ATOM 4764 N N . PRO B 1 41 ? -39.406 20.953 11.82 1 37.97 41 PRO B N 1
ATOM 4765 C CA . PRO B 1 41 ? -38.562 22.094 11.438 1 37.97 41 PRO B CA 1
ATOM 4766 C C . PRO B 1 41 ? -37.969 21.969 10.039 1 37.97 41 PRO B C 1
ATOM 4768 O O . PRO B 1 41 ? -36.906 22.5 9.766 1 37.97 41 PRO B O 1
ATOM 4771 N N . PHE B 1 42 ? -38.531 21.359 9.047 1 35.06 42 PHE B N 1
ATOM 4772 C CA . PHE B 1 42 ? -37.875 21.141 7.762 1 35.06 42 PHE B CA 1
ATOM 4773 C C . PHE B 1 42 ? -37.75 22.438 6.977 1 35.06 42 PHE B C 1
ATOM 4775 O O . PHE B 1 42 ? -38.719 23.188 6.832 1 35.06 42 PHE B O 1
ATOM 4782 N N . ARG B 1 43 ? -36.844 23.25 6.945 1 34.19 43 ARG B N 1
ATOM 4783 C CA . ARG B 1 43 ? -36.906 24.344 5.98 1 34.19 43 ARG B CA 1
ATOM 4784 C C . ARG B 1 43 ? -36.219 23.953 4.668 1 34.19 43 ARG B C 1
ATOM 4786 O O . ARG B 1 43 ? -35.094 23.5 4.664 1 34.19 43 ARG B O 1
ATOM 4793 N N . PHE B 1 44 ? -37 23.938 3.551 1 32.41 44 PHE B N 1
ATOM 4794 C CA . PHE B 1 44 ? -36.719 23.594 2.166 1 32.41 44 PHE B CA 1
ATOM 4795 C C . PHE B 1 44 ? -36.188 24.812 1.409 1 32.41 44 PHE B C 1
ATOM 4797 O O . PHE B 1 44 ? -36.812 25.875 1.447 1 32.41 44 PHE B O 1
ATOM 4804 N N . LYS B 1 45 ? -34.906 24.984 1.113 1 33.5 45 LYS B N 1
ATOM 4805 C CA . LYS B 1 45 ? -34.594 26.141 0.284 1 33.5 45 LYS B CA 1
ATOM 4806 C C . LYS B 1 45 ? -35.188 26 -1.114 1 33.5 45 LYS B C 1
ATOM 4808 O O . LYS B 1 45 ? -35.406 24.891 -1.596 1 33.5 45 LYS B O 1
ATOM 4813 N N . THR B 1 46 ? -35.5 27.141 -1.925 1 35.41 46 THR B N 1
ATOM 4814 C CA . THR B 1 46 ? -36.188 27.531 -3.158 1 35.41 46 THR B CA 1
ATOM 4815 C C . THR B 1 46 ? -35.406 27.047 -4.379 1 35.41 46 THR B C 1
ATOM 4817 O O . THR B 1 46 ? -34.188 27.188 -4.434 1 35.41 46 THR B O 1
ATOM 4820 N N . VAL B 1 47 ? -36 26.234 -5.223 1 40.25 47 VAL B N 1
ATOM 4821 C CA . VAL B 1 47 ? -35.594 25.672 -6.504 1 40.25 47 VAL B CA 1
ATOM 4822 C C . VAL B 1 47 ? -35.5 26.766 -7.559 1 40.25 47 VAL B C 1
ATOM 4824 O O . VAL B 1 47 ? -36.5 27.422 -7.875 1 40.25 47 VAL B O 1
ATOM 4827 N N . ARG B 1 48 ? -34.406 27.297 -7.996 1 43.41 48 ARG B N 1
ATOM 4828 C CA . ARG B 1 48 ? -34.344 28.406 -8.922 1 43.41 48 ARG B CA 1
ATOM 4829 C C . ARG B 1 48 ? -34.5 27.938 -10.367 1 43.41 48 ARG B C 1
ATOM 4831 O O . ARG B 1 48 ? -34.844 28.734 -11.25 1 43.41 48 ARG B O 1
ATOM 4838 N N . HIS B 1 49 ? -34.062 26.734 -10.758 1 45.22 49 HIS B N 1
ATOM 4839 C CA . HIS B 1 49 ? -34.344 26.25 -12.102 1 45.22 49 HIS B CA 1
ATOM 4840 C C . HIS B 1 49 ? -34.969 24.859 -12.078 1 45.22 49 HIS B C 1
ATOM 4842 O O . HIS B 1 49 ? -34.812 24.125 -11.094 1 45.22 49 HIS B O 1
ATOM 4848 N N . VAL B 1 50 ? -36.188 24.562 -12.805 1 46.88 50 VAL B N 1
ATOM 4849 C CA . VAL B 1 50 ? -36.844 23.266 -12.898 1 46.88 50 VAL B CA 1
ATOM 4850 C C . VAL B 1 50 ? -36.594 22.672 -14.289 1 46.88 50 VAL B C 1
ATOM 4852 O O . VAL B 1 50 ? -36.656 23.375 -15.289 1 46.88 50 VAL B O 1
ATOM 4855 N N . TYR B 1 51 ? -36.125 21.531 -14.367 1 45.16 51 TYR B N 1
ATOM 4856 C CA . TYR B 1 51 ? -36.031 20.922 -15.68 1 45.16 51 TYR B CA 1
ATOM 4857 C C . TYR B 1 51 ? -37.344 20.281 -16.078 1 45.16 51 TYR B C 1
ATOM 4859 O O . TYR B 1 51 ? -37.969 19.547 -15.305 1 45.16 51 TYR B O 1
ATOM 4867 N N . GLN B 1 52 ? -38.25 20.859 -16.797 1 43.31 52 GLN B N 1
ATOM 4868 C CA . GLN B 1 52 ? -39.5 20.312 -17.281 1 43.31 52 GLN B CA 1
ATOM 4869 C C . GLN B 1 52 ? -39.281 19.438 -18.516 1 43.31 52 GLN B C 1
ATOM 4871 O O . GLN B 1 52 ? -38.562 19.828 -19.422 1 43.31 52 GLN B O 1
ATOM 4876 N N . LYS B 1 53 ? -39.688 18.188 -18.484 1 45.88 53 LYS B N 1
ATOM 4877 C CA . LYS B 1 53 ? -39.625 17.203 -19.547 1 45.88 53 LYS B CA 1
ATOM 4878 C C . LYS B 1 53 ? -40.656 17.5 -20.641 1 45.88 53 LYS B C 1
ATOM 4880 O O . LYS B 1 53 ? -41.594 16.719 -20.844 1 45.88 53 LYS B O 1
ATOM 4885 N N . SER B 1 54 ? -40.688 18.594 -21.172 1 44.38 54 SER B N 1
ATOM 4886 C CA . SER B 1 54 ? -41.688 18.578 -22.234 1 44.38 54 SER B CA 1
ATOM 4887 C C . SER B 1 54 ? -41.094 18.125 -23.547 1 44.38 54 SER B C 1
ATOM 4889 O O . SER B 1 54 ? -40.094 18.688 -24.016 1 44.38 54 SER B O 1
ATOM 4891 N N . GLN B 1 55 ? -41.844 17.078 -24.344 1 50 55 GLN B N 1
ATOM 4892 C CA . GLN B 1 55 ? -41.719 16.375 -25.625 1 50 55 GLN B CA 1
ATOM 4893 C C . GLN B 1 55 ? -40.25 16.031 -25.922 1 50 55 GLN B C 1
ATOM 4895 O O . GLN B 1 55 ? -39.688 16.469 -26.938 1 50 55 GLN B O 1
ATOM 4900 N N . GLY B 1 56 ? -39.469 15.266 -25.016 1 47.72 56 GLY B N 1
ATOM 4901 C CA . GLY B 1 56 ? -38.219 14.531 -25.109 1 47.72 56 GLY B CA 1
ATOM 4902 C C . GLY B 1 56 ? -37.031 15.328 -24.609 1 47.72 56 GLY B C 1
ATOM 4903 O O . GLY B 1 56 ? -35.969 14.758 -24.328 1 47.72 56 GLY B O 1
ATOM 4904 N N . THR B 1 57 ? -36.844 16.578 -24.953 1 44.22 57 THR B N 1
ATOM 4905 C CA . THR B 1 57 ? -35.688 17.438 -24.703 1 44.22 57 THR B CA 1
ATOM 4906 C C . THR B 1 57 ? -35.812 18.141 -23.359 1 44.22 57 THR B C 1
ATOM 4908 O O . THR B 1 57 ? -36.781 18.828 -23.094 1 44.22 57 THR B O 1
ATOM 4911 N N . ALA B 1 58 ? -35.281 17.625 -22.328 1 45.75 58 ALA B N 1
ATOM 4912 C CA . ALA B 1 58 ? -35.406 18.219 -21 1 45.75 58 ALA B CA 1
ATOM 4913 C C . ALA B 1 58 ? -34.781 19.609 -20.953 1 45.75 58 ALA B C 1
ATOM 4915 O O . ALA B 1 58 ? -33.625 19.781 -21.297 1 45.75 58 ALA B O 1
ATOM 4916 N N . SER B 1 59 ? -35.5 20.688 -21.344 1 46.19 59 SER B N 1
ATOM 4917 C CA . SER B 1 59 ? -35.031 22.078 -21.391 1 46.19 59 SER B CA 1
ATOM 4918 C C . SER B 1 59 ? -35.062 22.703 -20 1 46.19 59 SER B C 1
ATOM 4920 O O . SER B 1 59 ? -36.031 22.547 -19.266 1 46.19 59 SER B O 1
ATOM 4922 N N . LYS B 1 60 ? -33.969 22.984 -19.438 1 45.53 60 LYS B N 1
ATOM 4923 C CA . LYS B 1 60 ? -33.781 23.641 -18.156 1 45.53 60 LYS B CA 1
ATOM 4924 C C . LYS B 1 60 ? -34.406 25.031 -18.141 1 45.53 60 LYS B C 1
ATOM 4926 O O . LYS B 1 60 ? -34.125 25.859 -19.016 1 45.53 60 LYS B O 1
ATOM 4931 N N . PHE B 1 61 ? -35.594 25.156 -17.672 1 42.19 61 PHE B N 1
ATOM 4932 C CA . PHE B 1 61 ? -36.375 26.391 -17.562 1 42.19 61 PHE B CA 1
ATOM 4933 C C . PHE B 1 61 ? -35.875 27.219 -16.375 1 42.19 61 PHE B C 1
ATOM 4935 O O . PHE B 1 61 ? -35.938 26.766 -15.234 1 42.19 61 PHE B O 1
ATOM 4942 N N . GLU B 1 62 ? -35 28.062 -16.703 1 44.25 62 GLU B N 1
ATOM 4943 C CA . GLU B 1 62 ? -34.406 28.984 -15.734 1 44.25 62 GLU B CA 1
ATOM 4944 C C . GLU B 1 62 ? -35.469 29.859 -15.102 1 44.25 62 GLU B C 1
ATOM 4946 O O . GLU B 1 62 ? -36.312 30.453 -15.805 1 44.25 62 GLU B O 1
ATOM 4951 N N . LEU B 1 63 ? -35.844 29.594 -13.93 1 40 63 LEU B N 1
ATOM 4952 C CA . LEU B 1 63 ? -36.875 30.438 -13.297 1 40 63 LEU B CA 1
ATOM 4953 C C . LEU B 1 63 ? -36.344 31.859 -13.086 1 40 63 LEU B C 1
ATOM 4955 O O . LEU B 1 63 ? -36 32.219 -11.961 1 40 63 LEU B O 1
ATOM 4959 N N . ALA B 1 64 ? -35.469 32.312 -13.945 1 40.75 64 ALA B N 1
ATOM 4960 C CA . ALA B 1 64 ? -34.938 33.656 -13.789 1 40.75 64 ALA B CA 1
ATOM 4961 C C . ALA B 1 64 ? -35.969 34.688 -14.258 1 40.75 64 ALA B C 1
ATOM 4963 O O . ALA B 1 64 ? -36.562 34.562 -15.328 1 40.75 64 ALA B O 1
ATOM 4964 N N . TRP B 1 65 ? -36.625 35.312 -13.383 1 37.97 65 TRP B N 1
ATOM 4965 C CA . TRP B 1 65 ? -37.531 36.375 -13.773 1 37.97 65 TRP B CA 1
ATOM 4966 C C . TRP B 1 65 ? -36.812 37.375 -14.688 1 37.97 65 TRP B C 1
ATOM 4968 O O . TRP B 1 65 ? -35.625 37.625 -14.555 1 37.97 65 TRP B O 1
ATOM 4978 N N . ASP B 1 66 ? -37.25 37.5 -15.852 1 33.97 66 ASP B N 1
ATOM 4979 C CA . ASP B 1 66 ? -36.719 38.406 -16.859 1 33.97 66 ASP B CA 1
ATOM 4980 C C . ASP B 1 66 ? -36.5 39.812 -16.281 1 33.97 66 ASP B C 1
ATOM 4982 O O . ASP B 1 66 ? -37.219 40.25 -15.398 1 33.97 66 ASP B O 1
ATOM 4986 N N . ALA B 1 67 ? -35.312 40.281 -16.328 1 36.34 67 ALA B N 1
ATOM 4987 C CA . ALA B 1 67 ? -34.875 41.594 -15.805 1 36.34 67 ALA B CA 1
ATOM 4988 C C . ALA B 1 67 ? -35.906 42.688 -16.094 1 36.34 67 ALA B C 1
ATOM 4990 O O . ALA B 1 67 ? -35.875 43.75 -15.5 1 36.34 67 ALA B O 1
ATOM 4991 N N . CYS B 1 68 ? -36.562 42.469 -17.281 1 35.44 68 CYS B N 1
ATOM 4992 C CA . CYS B 1 68 ? -37.406 43.562 -17.703 1 35.44 68 CYS B CA 1
ATOM 4993 C C . CYS B 1 68 ? -38.781 43.5 -17 1 35.44 68 CYS B C 1
ATOM 4995 O O . CYS B 1 68 ? -39.75 44.062 -17.469 1 35.44 68 CYS B O 1
ATOM 4997 N N . GLN B 1 69 ? -38.938 42.406 -16.281 1 32.22 69 GLN B N 1
ATOM 4998 C CA . GLN B 1 69 ? -40.281 42.375 -15.727 1 32.22 69 GLN B CA 1
ATOM 4999 C C . GLN B 1 69 ? -40.562 43.625 -14.867 1 32.22 69 GLN B C 1
ATOM 5001 O O . GLN B 1 69 ? -39.75 43.938 -14 1 32.22 69 GLN B O 1
ATOM 5006 N N . PRO B 1 70 ? -41.469 44.469 -15.398 1 33.19 70 PRO B N 1
ATOM 5007 C CA . PRO B 1 70 ? -41.781 45.812 -14.852 1 33.19 70 PRO B CA 1
ATOM 5008 C C . PRO B 1 70 ? -42.188 45.75 -13.375 1 33.19 70 PRO B C 1
ATOM 5010 O O . PRO B 1 70 ? -43.156 45.094 -13.031 1 33.19 70 PRO B O 1
ATOM 5013 N N . TRP B 1 71 ? -41.312 45.344 -12.594 1 30.11 71 TRP B N 1
ATOM 5014 C CA . TRP B 1 71 ? -41.812 45.281 -11.227 1 30.11 71 TRP B CA 1
ATOM 5015 C C . TRP B 1 71 ? -42.375 46.625 -10.781 1 30.11 71 TRP B C 1
ATOM 5017 O O . TRP B 1 71 ? -41.938 47.656 -11.242 1 30.11 71 TRP B O 1
ATOM 5027 N N . VAL B 1 72 ? -43.688 46.656 -10.523 1 31.02 72 VAL B N 1
ATOM 5028 C CA . VAL B 1 72 ? -44.375 47.875 -10.148 1 31.02 72 VAL B CA 1
ATOM 5029 C C . VAL B 1 72 ? -43.5 48.719 -9.219 1 31.02 72 VAL B C 1
ATOM 5031 O O . VAL B 1 72 ? -42.719 48.156 -8.43 1 31.02 72 VAL B O 1
ATOM 5034 N N . LYS B 1 73 ? -43.312 50.031 -9.609 1 26.5 73 LYS B N 1
ATOM 5035 C CA . LYS B 1 73 ? -42.594 51.125 -8.984 1 26.5 73 LYS B CA 1
ATOM 5036 C C . LYS B 1 73 ? -42.875 51.219 -7.492 1 26.5 73 LYS B C 1
ATOM 5038 O O . LYS B 1 73 ? -44 51.5 -7.102 1 26.5 73 LYS B O 1
ATOM 5043 N N . VAL B 1 74 ? -42.781 50.094 -6.883 1 29.78 74 VAL B N 1
ATOM 5044 C CA . VAL B 1 74 ? -43.312 50.406 -5.559 1 29.78 74 VAL B CA 1
ATOM 5045 C C . VAL B 1 74 ? -42.625 51.625 -4.996 1 29.78 74 VAL B C 1
ATOM 5047 O O . VAL B 1 74 ? -41.406 51.844 -5.199 1 29.78 74 VAL B O 1
ATOM 5050 N N . PRO B 1 75 ? -43.375 52.75 -4.672 1 26.28 75 PRO B N 1
ATOM 5051 C CA . PRO B 1 75 ? -42.906 54.062 -4.27 1 26.28 75 PRO B CA 1
ATOM 5052 C C . PRO B 1 75 ? -41.688 54 -3.35 1 26.28 75 PRO B C 1
ATOM 5054 O O . PRO B 1 75 ? -41.469 52.969 -2.688 1 26.28 75 PRO B O 1
ATOM 5057 N N . GLN B 1 76 ? -40.688 54.938 -3.746 1 23.53 76 GLN B N 1
ATOM 5058 C CA . GLN B 1 76 ? -39.344 55.188 -3.334 1 23.53 76 GLN B CA 1
ATOM 5059 C C . GLN B 1 76 ? -39.188 55.125 -1.816 1 23.53 76 GLN B C 1
ATOM 5061 O O . GLN B 1 76 ? -38.25 54.5 -1.306 1 23.53 76 GLN B O 1
ATOM 5066 N N . SER B 1 77 ? -39.594 56.281 -1.289 1 26.39 77 SER B N 1
ATOM 5067 C CA . SER B 1 77 ? -39.094 56.906 -0.087 1 26.39 77 SER B CA 1
ATOM 5068 C C . SER B 1 77 ? -39.594 56.219 1.174 1 26.39 77 SER B C 1
ATOM 5070 O O . SER B 1 77 ? -40.031 56.875 2.111 1 26.39 77 SER B O 1
ATOM 5072 N N . LEU B 1 78 ? -39.906 55.031 0.985 1 26.55 78 LEU B N 1
ATOM 5073 C CA . LEU B 1 78 ? -40.688 54.781 2.193 1 26.55 78 LEU B CA 1
ATOM 5074 C C . LEU B 1 78 ? -39.875 55.094 3.441 1 26.55 78 LEU B C 1
ATOM 5076 O O . LEU B 1 78 ? -38.781 54.531 3.658 1 26.55 78 LEU B O 1
ATOM 5080 N N . MET B 1 79 ? -39.75 56.469 3.604 1 23.78 79 MET B N 1
ATOM 5081 C CA . MET B 1 79 ? -39.125 57.125 4.734 1 23.78 79 MET B CA 1
ATOM 5082 C C . MET B 1 79 ? -39.531 56.469 6.051 1 23.78 79 MET B C 1
ATOM 5084 O O . MET B 1 79 ? -40.688 56.562 6.461 1 23.78 79 MET B O 1
ATOM 5088 N N . PHE B 1 80 ? -39.281 55.312 6.07 1 24.02 80 PHE B N 1
ATOM 5089 C CA . PHE B 1 80 ? -39.844 54.906 7.348 1 24.02 80 PHE B CA 1
ATOM 5090 C C . PHE B 1 80 ? -39.344 55.781 8.484 1 24.02 80 PHE B C 1
ATOM 5092 O O . PHE B 1 80 ? -38.125 55.875 8.672 1 24.02 80 PHE B O 1
ATOM 5099 N N . VAL B 1 81 ? -39.875 56.906 8.578 1 23.3 81 VAL B N 1
ATOM 5100 C CA . VAL B 1 81 ? -39.688 57.906 9.625 1 23.3 81 VAL B CA 1
ATOM 5101 C C . VAL B 1 81 ? -39.594 57.25 10.984 1 23.3 81 VAL B C 1
ATOM 5103 O O . VAL B 1 81 ? -40.531 56.594 11.43 1 23.3 81 VAL B O 1
ATOM 5106 N N . GLU B 1 82 ? -38.406 56.562 10.961 1 22.77 82 GLU B N 1
ATOM 5107 C CA . GLU B 1 82 ? -38.219 56.156 12.352 1 22.77 82 GLU B CA 1
ATOM 5108 C C . GLU B 1 82 ? -38.656 57.281 13.305 1 22.77 82 GLU B C 1
ATOM 5110 O O . GLU B 1 82 ? -38.219 58.406 13.172 1 22.77 82 GLU B O 1
ATOM 5115 N N . GLU B 1 83 ? -39.75 57.125 13.648 1 20.06 83 GLU B N 1
ATOM 5116 C CA . GLU B 1 83 ? -40.312 58.062 14.625 1 20.06 83 GLU B CA 1
ATOM 5117 C C . GLU B 1 83 ? -39.281 58.375 15.727 1 20.06 83 GLU B C 1
ATOM 5119 O O . GLU B 1 83 ? -38.781 57.438 16.359 1 20.06 83 GLU B O 1
ATOM 5124 N N . SER B 1 84 ? -38.531 59.469 15.484 1 20.3 84 SER B N 1
ATOM 5125 C CA . SER B 1 84 ? -37.625 60.281 16.328 1 20.3 84 SER B CA 1
ATOM 5126 C C . SER B 1 84 ? -38.156 60.344 17.766 1 20.3 84 SER B C 1
ATOM 5128 O O . SER B 1 84 ? -39.219 60.906 18.031 1 20.3 84 SER B O 1
ATOM 5130 N N . ALA B 1 85 ? -38.156 59.094 18.344 1 18.72 85 ALA B N 1
ATOM 5131 C CA . ALA B 1 85 ? -38.594 59.438 19.672 1 18.72 85 ALA B CA 1
ATOM 5132 C C . ALA B 1 85 ? -38 60.781 20.125 1 18.72 85 ALA B C 1
ATOM 5134 O O . ALA B 1 85 ? -36.812 61 19.984 1 18.72 85 ALA B O 1
ATOM 5135 N N . GLU B 1 86 ? -38.719 61.625 20.422 1 17.11 86 GLU B N 1
ATOM 5136 C CA . GLU B 1 86 ? -38.719 63.031 20.781 1 17.11 86 GLU B CA 1
ATOM 5137 C C . GLU B 1 86 ? -37.719 63.344 21.906 1 17.11 86 GLU B C 1
ATOM 5139 O O . GLU B 1 86 ? -37.719 64.438 22.422 1 17.11 86 GLU B O 1
ATOM 5144 N N . ASP B 1 87 ? -36.781 62.469 22.297 1 18.34 87 ASP B N 1
ATOM 5145 C CA . ASP B 1 87 ? -36.625 63.219 23.547 1 18.34 87 ASP B CA 1
ATOM 5146 C C . ASP B 1 87 ? -36.219 64.688 23.281 1 18.34 87 ASP B C 1
ATOM 5148 O O . ASP B 1 87 ? -35.312 64.875 22.484 1 18.34 87 ASP B O 1
ATOM 5152 N N . PRO B 1 88 ? -36.781 65.562 23.781 1 16.44 88 PRO B N 1
ATOM 5153 C CA . PRO B 1 88 ? -36.812 67 23.531 1 16.44 88 PRO B CA 1
ATOM 5154 C C . PRO B 1 88 ? -35.469 67.688 23.781 1 16.44 88 PRO B C 1
ATOM 5156 O O . PRO B 1 88 ? -35.062 68.562 22.984 1 16.44 88 PRO B O 1
ATOM 5159 N N . ASP B 1 89 ? -34.938 67.875 25.062 1 15.61 89 ASP B N 1
ATOM 5160 C CA . ASP B 1 89 ? -34.812 69.25 25.375 1 15.61 89 ASP B CA 1
ATOM 5161 C C . ASP B 1 89 ? -33.562 69.875 24.734 1 15.61 89 ASP B C 1
ATOM 5163 O O . ASP B 1 89 ? -33.656 70.875 24 1 15.61 89 ASP B O 1
ATOM 5167 N N . SER B 1 90 ? -32.469 70.438 25.688 1 15.97 90 SER B N 1
ATOM 5168 C CA . SER B 1 90 ? -32.156 71.812 25.938 1 15.97 90 SER B CA 1
ATOM 5169 C C . SER B 1 90 ? -31.016 72.312 25.016 1 15.97 90 SER B C 1
ATOM 5171 O O . SER B 1 90 ? -30.297 71.438 24.438 1 15.97 90 SER B O 1
ATOM 5173 N N . ASP B 1 91 ? -30.391 73.625 25.375 1 15.14 91 ASP B N 1
ATOM 5174 C CA . ASP B 1 91 ? -30.062 74.938 24.828 1 15.14 91 ASP B CA 1
ATOM 5175 C C . ASP B 1 91 ? -28.594 75 24.391 1 15.14 91 ASP B C 1
ATOM 5177 O O . ASP B 1 91 ? -28.297 75.375 23.266 1 15.14 91 ASP B O 1
ATOM 5181 N N . GLY B 1 92 ? -27.469 75.562 25.25 1 15.32 92 GLY B N 1
ATOM 5182 C CA . GLY B 1 92 ? -26.891 76.875 25.047 1 15.32 92 GLY B CA 1
ATOM 5183 C C . GLY B 1 92 ? -25.75 76.938 24.047 1 15.32 92 GLY B C 1
ATOM 5184 O O . GLY B 1 92 ? -25.328 75.875 23.578 1 15.32 92 GLY B O 1
ATOM 5185 N N . THR B 1 93 ? -24.594 77.938 24.422 1 15.3 93 THR B N 1
ATOM 5186 C CA . THR B 1 93 ? -23.938 79.062 23.797 1 15.3 93 THR B CA 1
ATOM 5187 C C . THR B 1 93 ? -22.672 78.625 23.062 1 15.3 93 THR B C 1
ATOM 5189 O O . THR B 1 93 ? -22.562 78.812 21.844 1 15.3 93 THR B O 1
ATOM 5192 N N . SER B 1 94 ? -21.422 79.438 23.359 1 15.08 94 SER B N 1
ATOM 5193 C CA . SER B 1 94 ? -20.734 80.5 22.641 1 15.08 94 SER B CA 1
ATOM 5194 C C . SER B 1 94 ? -19.562 79.938 21.844 1 15.08 94 SER B C 1
ATOM 5196 O O . SER B 1 94 ? -19.219 78.75 21.953 1 15.08 94 SER B O 1
ATOM 5198 N N . ASP B 1 95 ? -18.297 80.812 21.969 1 14.53 95 ASP B N 1
ATOM 5199 C CA . ASP B 1 95 ? -17.469 81.688 21.172 1 14.53 95 ASP B CA 1
ATOM 5200 C C . ASP B 1 95 ? -16.156 81.062 20.766 1 14.53 95 ASP B C 1
ATOM 5202 O O . ASP B 1 95 ? -15.75 81.062 19.609 1 14.53 95 ASP B O 1
ATOM 5206 N N . ALA B 1 96 ? -15.07 80.75 21.625 1 16.12 96 ALA B N 1
ATOM 5207 C CA . ALA B 1 96 ? -13.883 81.625 21.531 1 16.12 96 ALA B CA 1
ATOM 5208 C C . ALA B 1 96 ? -12.945 81.125 20.438 1 16.12 96 ALA B C 1
ATOM 5210 O O . ALA B 1 96 ? -12.961 79.938 20.078 1 16.12 96 ALA B O 1
ATOM 5211 N N . LEU B 1 97 ? -11.867 82.062 20.125 1 14.38 97 LEU B N 1
ATOM 5212 C CA . LEU B 1 97 ? -10.992 82.75 19.188 1 14.38 97 LEU B CA 1
ATOM 5213 C C . LEU B 1 97 ? -9.672 82 19.016 1 14.38 97 LEU B C 1
ATOM 5215 O O . LEU B 1 97 ? -9.023 82.125 17.969 1 14.38 97 LEU B O 1
ATOM 5219 N N . ARG B 1 98 ? -8.875 81.562 20.25 1 14.85 98 ARG B N 1
ATOM 5220 C CA . ARG B 1 98 ? -7.57 82.25 20.422 1 14.85 98 ARG B CA 1
ATOM 5221 C C . ARG B 1 98 ? -6.617 81.812 19.297 1 14.85 98 ARG B C 1
ATOM 5223 O O . ARG B 1 98 ? -6.773 80.75 18.688 1 14.85 98 ARG B O 1
ATOM 5230 N N . ASP B 1 99 ? -5.363 82.312 19.5 1 14.59 99 ASP B N 1
ATOM 5231 C CA . ASP B 1 99 ? -4.219 83.125 19.062 1 14.59 99 ASP B CA 1
ATOM 5232 C C . ASP B 1 99 ? -3.139 82.25 18.453 1 14.59 99 ASP B C 1
ATOM 5234 O O . ASP B 1 99 ? -3.182 81 18.594 1 14.59 99 ASP B O 1
ATOM 5238 N N . ASN B 1 100 ? -1.801 82.625 19.016 1 14.92 100 ASN B N 1
ATOM 5239 C CA . ASN B 1 100 ? -0.577 83.312 18.531 1 14.92 100 ASN B CA 1
ATOM 5240 C C . ASN B 1 100 ? 0.487 82.25 18.172 1 14.92 100 ASN B C 1
ATOM 5242 O O . ASN B 1 100 ? 0.392 81.125 18.578 1 14.92 100 ASN B O 1
ATOM 5246 N N . GLN B 1 101 ? 1.815 82.688 18.344 1 15.02 101 GLN B N 1
ATOM 5247 C CA . GLN B 1 101 ? 2.99 83 17.516 1 15.02 101 GLN B CA 1
ATOM 5248 C C . GLN B 1 101 ? 4.074 81.938 17.719 1 15.02 101 GLN B C 1
ATOM 5250 O O . GLN B 1 101 ? 4.652 81.438 16.75 1 15.02 101 GLN B O 1
ATOM 5255 N N . PRO B 1 102 ? 4.754 81.812 19.047 1 15.55 102 PRO B N 1
ATOM 5256 C CA . PRO B 1 102 ? 6.121 82.312 19.031 1 15.55 102 PRO B CA 1
ATOM 5257 C C . PRO B 1 102 ? 7.117 81.375 18.406 1 15.55 102 PRO B C 1
ATOM 5259 O O . PRO B 1 102 ? 6.785 80.188 18.156 1 15.55 102 PRO B O 1
ATOM 5262 N N . PRO B 1 103 ? 8.344 81.188 19.203 1 15.43 103 PRO B N 1
ATOM 5263 C CA . PRO B 1 103 ? 9.742 81.625 19.062 1 15.43 103 PRO B CA 1
ATOM 5264 C C . PRO B 1 103 ? 10.656 80.5 18.594 1 15.43 103 PRO B C 1
ATOM 5266 O O . PRO B 1 103 ? 10.234 79.312 18.531 1 15.43 103 PRO B O 1
ATOM 5269 N N . SER B 1 104 ? 11.805 80.312 19.438 1 15.13 104 SER B N 1
ATOM 5270 C CA . SER B 1 104 ? 13.219 80.625 19.312 1 15.13 104 SER B CA 1
ATOM 5271 C C . SER B 1 104 ? 14.047 79.375 19.016 1 15.13 104 SER B C 1
ATOM 5273 O O . SER B 1 104 ? 14.789 79.312 18.031 1 15.13 104 SER B O 1
ATOM 5275 N N . ASN B 1 105 ? 14.812 78.875 20.094 1 14.91 105 ASN B N 1
ATOM 5276 C CA . ASN B 1 105 ? 16.25 79.062 20.266 1 14.91 105 ASN B CA 1
ATOM 5277 C C . ASN B 1 105 ? 17.031 77.812 19.781 1 14.91 105 ASN B C 1
ATOM 5279 O O . ASN B 1 105 ? 17.938 77.938 18.969 1 14.91 105 ASN B O 1
ATOM 5283 N N . VAL B 1 106 ? 17.609 76.938 20.734 1 15.2 106 VAL B N 1
ATOM 5284 C CA . VAL B 1 106 ? 19.016 76.938 21.109 1 15.2 106 VAL B CA 1
ATOM 5285 C C . VAL B 1 106 ? 19.766 75.875 20.328 1 15.2 106 VAL B C 1
ATOM 5287 O O . VAL B 1 106 ? 19.141 74.938 19.766 1 15.2 106 VAL B O 1
ATOM 5290 N N . LEU B 1 107 ? 20.781 75.125 21.078 1 15.52 107 LEU B N 1
ATOM 5291 C CA . LEU B 1 107 ? 22.234 75.125 21.047 1 15.52 107 LEU B CA 1
ATOM 5292 C C . LEU B 1 107 ? 22.734 73.875 20.328 1 15.52 107 LEU B C 1
ATOM 5294 O O . LEU B 1 107 ? 22.031 72.875 20.234 1 15.52 107 LEU B O 1
ATOM 5298 N N . PRO B 1 108 ? 24.078 73.812 19.969 1 16.5 108 PRO B N 1
ATOM 5299 C CA . PRO B 1 108 ? 25.016 73.312 18.953 1 16.5 108 PRO B CA 1
ATOM 5300 C C . PRO B 1 108 ? 25.594 71.938 19.297 1 16.5 108 PRO B C 1
ATOM 5302 O O . PRO B 1 108 ? 26.031 71.188 18.406 1 16.5 108 PRO B O 1
ATOM 5305 N N . ALA B 1 109 ? 25.625 71.375 20.516 1 16.33 109 ALA B N 1
ATOM 5306 C CA . ALA B 1 109 ? 26.969 71 20.922 1 16.33 109 ALA B CA 1
ATOM 5307 C C . ALA B 1 109 ? 27.438 69.75 20.234 1 16.33 109 ALA B C 1
ATOM 5309 O O . ALA B 1 109 ? 26.688 68.75 20.141 1 16.33 109 ALA B O 1
ATOM 5310 N N . VAL B 1 110 ? 28.719 69.625 19.734 1 17.39 110 VAL B N 1
ATOM 5311 C CA . VAL B 1 110 ? 29.594 69 18.75 1 17.39 110 VAL B CA 1
ATOM 5312 C C . VAL B 1 110 ? 30.25 67.75 19.375 1 17.39 110 VAL B C 1
ATOM 5314 O O . VAL B 1 110 ? 30.828 66.938 18.656 1 17.39 110 VAL B O 1
ATOM 5317 N N . SER B 1 111 ? 30.125 67.438 20.656 1 15.24 111 SER B N 1
ATOM 5318 C CA . SER B 1 111 ? 31.438 67.062 21.203 1 15.24 111 SER B CA 1
ATOM 5319 C C . SER B 1 111 ? 31.984 65.812 20.516 1 15.24 111 SER B C 1
ATOM 5321 O O . SER B 1 111 ? 31.234 65.062 19.859 1 15.24 111 SER B O 1
ATOM 5323 N N . GLN B 1 112 ? 32.844 64.938 21.344 1 15.84 112 GLN B N 1
ATOM 5324 C CA . GLN B 1 112 ? 34.25 64.562 21.422 1 15.84 112 GLN B CA 1
ATOM 5325 C C . GLN B 1 112 ? 34.469 63.188 20.844 1 15.84 112 GLN B C 1
ATOM 5327 O O . GLN B 1 112 ? 33.562 62.375 20.766 1 15.84 112 GLN B O 1
ATOM 5332 N N . PRO B 1 113 ? 35.781 62.812 20.641 1 17.88 113 PRO B N 1
ATOM 5333 C CA . PRO B 1 113 ? 36.688 62.062 19.766 1 17.88 113 PRO B CA 1
ATOM 5334 C C . PRO B 1 113 ? 36.875 60.625 20.188 1 17.88 113 PRO B C 1
ATOM 5336 O O . PRO B 1 113 ? 37.156 59.75 19.359 1 17.88 113 PRO B O 1
ATOM 5339 N N . GLN B 1 114 ? 36.625 60.094 21.453 1 16.02 114 GLN B N 1
ATOM 5340 C CA . GLN B 1 114 ? 37.812 59.406 22.016 1 16.02 114 GLN B CA 1
ATOM 5341 C C . GLN B 1 114 ? 38 58.062 21.359 1 16.02 114 GLN B C 1
ATOM 5343 O O . GLN B 1 114 ? 37.031 57.375 21.016 1 16.02 114 GLN B O 1
ATOM 5348 N N . ILE B 1 115 ? 39.312 57.594 21.172 1 18.36 115 ILE B N 1
ATOM 5349 C CA . ILE B 1 115 ? 40.219 56.75 20.359 1 18.36 115 ILE B CA 1
ATOM 5350 C C . ILE B 1 115 ? 40.312 55.344 20.984 1 18.36 115 ILE B C 1
ATOM 5352 O O . ILE B 1 115 ? 40.844 54.438 20.375 1 18.36 115 ILE B O 1
ATOM 5356 N N . PRO B 1 116 ? 39.656 54.938 22.141 1 15.79 116 PRO B N 1
ATOM 5357 C CA . PRO B 1 116 ? 40.625 54.219 22.938 1 15.79 116 PRO B CA 1
ATOM 5358 C C . PRO B 1 116 ? 41.125 52.938 22.234 1 15.79 116 PRO B C 1
ATOM 5360 O O . PRO B 1 116 ? 40.531 52.5 21.266 1 15.79 116 PRO B O 1
ATOM 5363 N N . SER B 1 117 ? 41.875 51.969 23.156 1 16.75 117 SER B N 1
ATOM 5364 C CA . SER B 1 117 ? 43.094 51.188 23.422 1 16.75 117 SER B CA 1
ATOM 5365 C C . SER B 1 117 ? 42.906 49.75 23.016 1 16.75 117 SER B C 1
ATOM 5367 O O . SER B 1 117 ? 41.781 49.25 22.953 1 16.75 117 SER B O 1
ATOM 5369 N N . THR B 1 118 ? 44.031 49 22.688 1 18.2 118 THR B N 1
ATOM 5370 C CA . THR B 1 118 ? 44.656 47.875 21.953 1 18.2 118 THR B CA 1
ATOM 5371 C C . THR B 1 118 ? 44.531 46.594 22.734 1 18.2 118 THR B C 1
ATOM 5373 O O . THR B 1 118 ? 44.781 45.5 22.188 1 18.2 118 THR B O 1
ATOM 5376 N N . PRO B 1 119 ? 44.094 46.562 24.094 1 16.06 119 PRO B N 1
ATOM 5377 C CA . PRO B 1 119 ? 45.062 45.688 24.781 1 16.06 119 PRO B CA 1
ATOM 5378 C C . PRO B 1 119 ? 45 44.25 24.266 1 16.06 119 PRO B C 1
ATOM 5380 O O . PRO B 1 119 ? 44.062 43.875 23.562 1 16.06 119 PRO B O 1
ATOM 5383 N N . SER B 1 120 ? 45.625 43.312 25.188 1 17.16 120 SER B N 1
ATOM 5384 C CA . SER B 1 120 ? 46.656 42.281 25.344 1 17.16 120 SER B CA 1
ATOM 5385 C C . SER B 1 120 ? 46.031 40.875 25.266 1 17.16 120 SER B C 1
ATOM 5387 O O . SER B 1 120 ? 46.5 40.031 24.484 1 17.16 120 SER B O 1
ATOM 5389 N N . PRO B 1 121 ? 45.625 40.312 26.547 1 16.62 121 PRO B N 1
ATOM 5390 C CA . PRO B 1 121 ? 46.406 39.219 27.125 1 16.62 121 PRO B CA 1
ATOM 5391 C C . PRO B 1 121 ? 45.906 37.844 26.656 1 16.62 121 PRO B C 1
ATOM 5393 O O . PRO B 1 121 ? 46.719 37 26.219 1 16.62 121 PRO B O 1
ATOM 5396 N N . ARG B 1 122 ? 44.844 37.125 27.359 1 16.58 122 ARG B N 1
ATOM 5397 C CA . ARG B 1 122 ? 44.969 36.031 28.312 1 16.58 122 ARG B CA 1
ATOM 5398 C C . ARG B 1 122 ? 44.625 34.688 27.656 1 16.58 122 ARG B C 1
ATOM 5400 O O . ARG B 1 122 ? 43.688 34.594 26.891 1 16.58 122 ARG B O 1
ATOM 5407 N N . GLU B 1 123 ? 45.5 33.656 27.844 1 18.22 123 GLU B N 1
ATOM 5408 C CA . GLU B 1 123 ? 45.906 32.312 27.438 1 18.22 123 GLU B CA 1
ATOM 5409 C C . GLU B 1 123 ? 44.875 31.25 27.875 1 18.22 123 GLU B C 1
ATOM 5411 O O . GLU B 1 123 ? 44.75 30.203 27.25 1 18.22 123 GLU B O 1
ATOM 5416 N N . ASP B 1 124 ? 44.094 31.391 29.062 1 17.03 124 ASP B N 1
ATOM 5417 C CA . ASP B 1 124 ? 44.156 30.234 29.969 1 17.03 124 ASP B CA 1
ATOM 5418 C C . ASP B 1 124 ? 43.375 29.047 29.391 1 17.03 124 ASP B C 1
ATOM 5420 O O . ASP B 1 124 ? 42.406 29.234 28.656 1 17.03 124 ASP B O 1
ATOM 5424 N N . THR B 1 125 ? 43.781 27.766 29.797 1 19 125 THR B N 1
ATOM 5425 C CA . THR B 1 125 ? 43.938 26.344 29.562 1 19 125 THR B CA 1
ATOM 5426 C C . THR B 1 125 ? 42.656 25.578 29.969 1 19 125 THR B C 1
ATOM 5428 O O . THR B 1 125 ? 42.562 24.375 29.719 1 19 125 THR B O 1
ATOM 5431 N N . THR B 1 126 ? 41.625 26.203 30.734 1 17 126 THR B N 1
ATOM 5432 C CA . THR B 1 126 ? 41.094 25.281 31.734 1 17 126 THR B CA 1
ATOM 5433 C C . THR B 1 126 ? 40.312 24.141 31.078 1 17 126 THR B C 1
ATOM 5435 O O . THR B 1 126 ? 39.719 24.328 30.016 1 17 126 THR B O 1
ATOM 5438 N N . GLN B 1 127 ? 40.375 22.906 31.734 1 19.55 127 GLN B N 1
ATOM 5439 C CA . GLN B 1 127 ? 40.25 21.453 31.656 1 19.55 127 GLN B CA 1
ATOM 5440 C C . GLN B 1 127 ? 38.781 21.016 31.719 1 19.55 127 GLN B C 1
ATOM 5442 O O . GLN B 1 127 ? 38.469 19.828 31.609 1 19.55 127 GLN B O 1
ATOM 5447 N N . PRO B 1 128 ? 37.688 21.969 31.5 1 17.48 128 PRO B N 1
ATOM 5448 C CA . PRO B 1 128 ? 36.562 21.562 32.344 1 17.48 128 PRO B CA 1
ATOM 5449 C C . PRO B 1 128 ? 36.031 20.172 32 1 17.48 128 PRO B C 1
ATOM 5451 O O . PRO B 1 128 ? 36.312 19.656 30.906 1 17.48 128 PRO B O 1
ATOM 5454 N N . SER B 1 129 ? 35.031 19.672 33 1 18.75 129 SER B N 1
ATOM 5455 C CA . SER B 1 129 ? 34.375 18.578 33.719 1 18.75 129 SER B CA 1
ATOM 5456 C C . SER B 1 129 ? 33.281 17.938 32.875 1 18.75 129 SER B C 1
ATOM 5458 O O . SER B 1 129 ? 32.5 18.641 32.25 1 18.75 129 SER B O 1
ATOM 5460 N N . ASN B 1 130 ? 33.531 16.703 32.438 1 18.8 130 ASN B N 1
ATOM 5461 C CA . ASN B 1 130 ? 32.875 15.727 31.562 1 18.8 130 ASN B CA 1
ATOM 5462 C C . ASN B 1 130 ? 31.484 15.391 32.062 1 18.8 130 ASN B C 1
ATOM 5464 O O . ASN B 1 130 ? 30.844 14.469 31.547 1 18.8 130 ASN B O 1
ATOM 5468 N N . GLN B 1 131 ? 30.984 15.945 33.25 1 18.89 131 GLN B N 1
ATOM 5469 C CA . GLN B 1 131 ? 30.125 15.078 34.031 1 18.89 131 GLN B CA 1
ATOM 5470 C C . GLN B 1 131 ? 28.734 14.953 33.406 1 18.89 131 GLN B C 1
ATOM 5472 O O . GLN B 1 131 ? 27.891 14.195 33.906 1 18.89 131 GLN B O 1
ATOM 5477 N N . LEU B 1 132 ? 28.266 15.82 32.594 1 18.11 132 LEU B N 1
ATOM 5478 C CA . LEU B 1 132 ? 26.859 16.094 32.781 1 18.11 132 LEU B CA 1
ATOM 5479 C C . LEU B 1 132 ? 26 14.953 32.281 1 18.11 132 LEU B C 1
ATOM 5481 O O . LEU B 1 132 ? 24.797 14.891 32.531 1 18.11 132 LEU B O 1
ATOM 5485 N N . ILE B 1 133 ? 26.547 14.164 31.391 1 19.12 133 ILE B N 1
ATOM 5486 C CA . ILE B 1 133 ? 25.531 13.602 30.516 1 19.12 133 I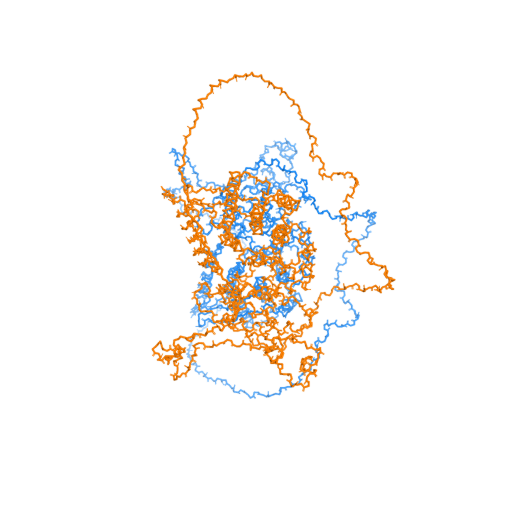LE B CA 1
ATOM 5487 C C . ILE B 1 133 ? 24.688 12.594 31.281 1 19.12 133 ILE B C 1
ATOM 5489 O O . ILE B 1 133 ? 23.703 12.062 30.766 1 19.12 133 ILE B O 1
ATOM 5493 N N . ALA B 1 134 ? 25.312 12.07 32.438 1 21.36 134 ALA B N 1
ATOM 5494 C CA . ALA B 1 134 ? 24.766 10.82 32.938 1 21.36 134 ALA B CA 1
ATOM 5495 C C . ALA B 1 134 ? 23.312 11 33.375 1 21.36 134 ALA B C 1
ATOM 5497 O O . ALA B 1 134 ? 22.672 10.039 33.812 1 21.36 134 ALA B O 1
ATOM 5498 N N . GLN B 1 135 ? 22.922 12.297 33.781 1 19.86 135 GLN B N 1
ATOM 5499 C CA . GLN B 1 135 ? 21.844 12.43 34.75 1 19.86 135 GLN B CA 1
ATOM 5500 C C . GLN B 1 135 ? 20.5 12 34.125 1 19.86 135 GLN B C 1
ATOM 5502 O O . GLN B 1 135 ? 19.469 12.07 34.812 1 19.86 135 GLN B O 1
ATOM 5507 N N . LEU B 1 136 ? 20.328 12.055 32.844 1 19.84 136 LEU B N 1
ATOM 5508 C CA . LEU B 1 136 ? 18.906 11.961 32.531 1 19.84 136 LEU B CA 1
ATOM 5509 C C . LEU B 1 136 ? 18.312 10.648 33.062 1 19.84 136 LEU B C 1
ATOM 5511 O O . LEU B 1 136 ? 17.125 10.391 32.906 1 19.84 136 LEU B O 1
ATOM 5515 N N . ALA B 1 137 ? 19.438 9.578 33.25 1 21.81 137 ALA B N 1
ATOM 5516 C CA . ALA B 1 137 ? 18.766 8.312 33.562 1 21.81 137 ALA B CA 1
ATOM 5517 C C . ALA B 1 137 ? 18.188 8.336 34.969 1 21.81 137 ALA B C 1
ATOM 5519 O O . ALA B 1 137 ? 17.062 7.859 35.188 1 21.81 137 ALA B O 1
ATOM 5520 N N . GLY B 1 138 ? 19.219 8.398 36.156 1 20.23 138 GLY B N 1
ATOM 5521 C CA . GLY B 1 138 ? 19.078 7.738 37.469 1 20.23 138 GLY B CA 1
ATOM 5522 C C . GLY B 1 138 ? 18.422 8.602 38.5 1 20.23 138 GLY B C 1
ATOM 5523 O O . GLY B 1 138 ? 18.578 8.367 39.719 1 20.23 138 GLY B O 1
ATOM 5524 N N . SER B 1 139 ? 17.891 9.844 38.344 1 20.28 139 SER B N 1
ATOM 5525 C CA . SER B 1 139 ? 17.875 10.75 39.5 1 20.28 139 SER B CA 1
ATOM 5526 C C . SER B 1 139 ? 17.031 10.172 40.625 1 20.28 139 SER B C 1
ATOM 5528 O O . SER B 1 139 ? 16.125 9.375 40.406 1 20.28 139 SER B O 1
ATOM 5530 N N . SER B 1 140 ? 17.578 10.32 41.938 1 20.28 140 SER B N 1
ATOM 5531 C CA . SER B 1 140 ? 17.031 9.898 43.219 1 20.28 140 SER B CA 1
ATOM 5532 C C . SER B 1 140 ? 15.617 10.438 43.438 1 20.28 140 SER B C 1
ATOM 5534 O O . SER B 1 140 ? 15.219 11.398 42.781 1 20.28 140 SER B O 1
ATOM 5536 N N . PRO B 1 141 ? 14.781 10.023 44.594 1 22.86 141 PRO B N 1
ATOM 5537 C CA . PRO B 1 141 ? 13.383 10.078 45.062 1 22.86 141 PRO B CA 1
ATOM 5538 C C . PRO B 1 141 ? 12.93 11.492 45.375 1 22.86 141 PRO B C 1
ATOM 5540 O O . PRO B 1 141 ? 11.844 11.68 45.938 1 22.86 141 PRO B O 1
ATOM 5543 N N . GLY B 1 142 ? 13.672 12.578 45.125 1 18.64 142 GLY B N 1
ATOM 5544 C CA . GLY B 1 142 ? 13.305 13.664 46.031 1 18.64 142 GLY B CA 1
ATOM 5545 C C . GLY B 1 142 ? 11.852 14.086 45.875 1 18.64 142 GLY B C 1
ATOM 5546 O O . GLY B 1 142 ? 11.156 13.625 44.969 1 18.64 142 GLY B O 1
ATOM 5547 N N . GLU B 1 143 ? 11.523 15.367 46.469 1 21.36 143 GLU B N 1
ATOM 5548 C CA . GLU B 1 143 ? 10.297 16.016 46.906 1 21.36 143 GLU B CA 1
ATOM 5549 C C . GLU B 1 143 ? 9.383 16.344 45.75 1 21.36 143 GLU B C 1
ATOM 5551 O O . GLU B 1 143 ? 9.781 17.078 44.812 1 21.36 143 GLU B O 1
ATOM 5556 N N . ARG B 1 144 ? 8.422 15.539 45.406 1 23.23 144 ARG B N 1
ATOM 5557 C CA . ARG B 1 144 ? 7.359 15.586 44.406 1 23.23 144 ARG B CA 1
ATOM 5558 C C . ARG B 1 144 ? 6.574 16.891 44.5 1 23.23 144 ARG B C 1
ATOM 5560 O O . ARG B 1 144 ? 5.785 17.078 45.438 1 23.23 144 ARG B O 1
ATOM 5567 N N . ARG B 1 145 ? 7.105 18.031 44.125 1 20.7 145 ARG B N 1
ATOM 5568 C CA . ARG B 1 145 ? 6.242 19.203 44.219 1 20.7 145 ARG B CA 1
ATOM 5569 C C . ARG B 1 145 ? 4.906 18.953 43.531 1 20.7 145 ARG B C 1
ATOM 5571 O O . ARG B 1 145 ? 4.867 18.609 42.344 1 20.7 145 ARG B O 1
ATOM 5578 N N . THR B 1 146 ? 3.85 18.609 44.406 1 21.02 146 THR B N 1
ATOM 5579 C CA . THR B 1 146 ? 2.426 18.375 44.188 1 21.02 146 THR B CA 1
ATOM 5580 C C . THR B 1 146 ? 1.775 19.562 43.469 1 21.02 146 THR B C 1
ATOM 5582 O O . THR B 1 146 ? 1.833 20.688 43.969 1 21.02 146 THR B O 1
ATOM 5585 N N . ILE B 1 147 ? 2.012 19.797 42.281 1 21.38 147 ILE B N 1
ATOM 5586 C CA . ILE B 1 147 ? 1.081 20.797 41.781 1 21.38 147 ILE B CA 1
ATOM 5587 C C . ILE B 1 147 ? -0.328 20.5 42.281 1 21.38 147 ILE B C 1
ATOM 5589 O O . ILE B 1 147 ? -0.822 19.391 42.156 1 21.38 147 ILE B O 1
ATOM 5593 N N . SER B 1 148 ? -0.843 21.281 43.281 1 21.61 148 SER B N 1
ATOM 5594 C CA . SER B 1 148 ? -2.072 21.281 44.062 1 21.61 148 SER B CA 1
ATOM 5595 C C . SER B 1 148 ? -3.281 20.938 43.188 1 21.61 148 SER B C 1
ATOM 5597 O O . SER B 1 148 ? -3.576 21.656 42.219 1 21.61 148 SER B O 1
ATOM 5599 N N . SER B 1 149 ? -3.604 19.719 43.031 1 22.16 149 SER B N 1
ATOM 5600 C CA . SER B 1 149 ? -4.879 19.219 42.531 1 22.16 149 SER B CA 1
ATOM 5601 C C . SER B 1 149 ? -6.047 19.766 43.344 1 22.16 149 SER B C 1
ATOM 5603 O O . SER B 1 149 ? -5.988 19.797 44.562 1 22.16 149 SER B O 1
ATOM 5605 N N . ILE B 1 150 ? -6.723 20.891 42.906 1 22.25 150 ILE B N 1
ATOM 5606 C CA . ILE B 1 150 ? -7.945 21.312 43.594 1 22.25 150 ILE B CA 1
ATOM 5607 C C . ILE B 1 150 ? -8.789 20.094 43.938 1 22.25 150 ILE B C 1
ATOM 5609 O O . ILE B 1 150 ? -9.164 19.312 43.062 1 22.25 150 ILE B O 1
ATOM 5613 N N . SER B 1 151 ? -8.727 19.609 45.25 1 21.31 151 SER B N 1
ATOM 5614 C CA . SER B 1 151 ? -9.227 18.469 46 1 21.31 151 SER B CA 1
ATOM 5615 C C . SER B 1 151 ? -10.758 18.438 46 1 21.31 151 SER B C 1
ATOM 5617 O O . SER B 1 151 ? -11.391 19.031 46.875 1 21.31 151 SER B O 1
ATOM 5619 N N . ILE B 1 152 ? -11.555 18.734 44.969 1 20.62 152 ILE B N 1
ATOM 5620 C CA . ILE B 1 152 ? -12.945 18.688 45.406 1 20.62 152 ILE B CA 1
ATOM 5621 C C . ILE B 1 152 ? -13.266 17.297 45.938 1 20.62 152 ILE B C 1
ATOM 5623 O O . ILE B 1 152 ? -13.203 16.312 45.219 1 20.62 152 ILE B O 1
ATOM 5627 N N . SER B 1 153 ? -13.102 17.047 47.281 1 20.25 153 SER B N 1
ATOM 5628 C CA . SER B 1 153 ? -13.109 15.828 48.094 1 20.25 153 SER B CA 1
ATOM 5629 C C . SER B 1 153 ? -14.5 15.203 48.125 1 20.25 153 SER B C 1
ATOM 5631 O O . SER B 1 153 ? -15.242 15.406 49.094 1 20.25 153 SER B O 1
ATOM 5633 N N . PRO B 1 154 ? -15.359 15.234 47.188 1 18.97 154 PRO B N 1
ATOM 5634 C CA . PRO B 1 154 ? -16.594 14.805 47.875 1 18.97 154 PRO B CA 1
ATOM 5635 C C . PRO B 1 154 ? -16.422 13.492 48.656 1 18.97 154 PRO B C 1
ATOM 5637 O O . PRO B 1 154 ? -15.477 12.734 48.375 1 18.97 154 PRO B O 1
ATOM 5640 N N . LYS B 1 155 ? -17.156 13.344 49.844 1 20.33 155 LYS B N 1
ATOM 5641 C CA . LYS B 1 155 ? -17.281 12.305 50.844 1 20.33 155 LYS B CA 1
ATOM 5642 C C . LYS B 1 155 ? -17.406 10.922 50.188 1 20.33 155 LYS B C 1
ATOM 5644 O O . LYS B 1 155 ? -17.953 10.789 49.094 1 20.33 155 LYS B O 1
ATOM 5649 N N . PRO B 1 156 ? -16.766 9.883 50.844 1 21.47 156 PRO B N 1
ATOM 5650 C CA . PRO B 1 156 ? -16.453 8.5 50.469 1 21.47 156 PRO B CA 1
ATOM 5651 C C . PRO B 1 156 ? -17.688 7.625 50.344 1 21.47 156 PRO B C 1
ATOM 5653 O O . PRO B 1 156 ? -17.578 6.398 50.312 1 21.47 156 PRO B O 1
ATOM 5656 N N . ALA B 1 157 ? -18.797 8.109 49.719 1 23 157 ALA B N 1
ATOM 5657 C CA . ALA B 1 157 ? -19.938 7.27 50.094 1 23 157 ALA B CA 1
ATOM 5658 C C . ALA B 1 157 ? -19.562 5.789 50.031 1 23 157 ALA B C 1
ATOM 5660 O O . ALA B 1 157 ? -18.609 5.41 49.344 1 23 157 ALA B O 1
ATOM 5661 N N . SER B 1 158 ? -20.156 4.961 50.938 1 21.64 158 SER B N 1
ATOM 5662 C CA . SER B 1 158 ? -20.094 3.553 51.312 1 21.64 158 SER B CA 1
ATOM 5663 C C . SER B 1 158 ? -20.062 2.652 50.094 1 21.64 158 SER B C 1
ATOM 5665 O O . SER B 1 158 ? -20.828 2.852 49.156 1 21.64 158 SER B O 1
ATOM 5667 N N . GLY B 1 159 ? -18.938 2.088 49.875 1 21.92 159 GLY B N 1
ATOM 5668 C CA . GLY B 1 159 ? -18.359 1.428 48.719 1 21.92 159 GLY B CA 1
ATOM 5669 C C . GLY B 1 159 ? -19.109 0.163 48.344 1 21.92 159 GLY B C 1
ATOM 5670 O O . GLY B 1 159 ? -19.078 -0.829 49.062 1 21.92 159 GLY B O 1
ATOM 5671 N N . PRO B 1 160 ? -20.469 0.406 47.969 1 22.28 160 PRO B N 1
ATOM 5672 C CA . PRO B 1 160 ? -21.203 -0.855 48 1 22.28 160 PRO B CA 1
ATOM 5673 C C . PRO B 1 160 ? -20.375 -2.039 47.5 1 22.28 160 PRO B C 1
ATOM 5675 O O . PRO B 1 160 ? -19.312 -1.846 46.906 1 22.28 160 PRO B O 1
ATOM 5678 N N . SER B 1 161 ? -21.031 -3.242 47.594 1 21.36 161 SER B N 1
ATOM 5679 C CA . SER B 1 161 ? -20.688 -4.66 47.594 1 21.36 161 SER B CA 1
ATOM 5680 C C . SER B 1 161 ? -19.906 -5.043 46.344 1 21.36 161 SER B C 1
ATOM 5682 O O . SER B 1 161 ? -20 -4.363 45.312 1 21.36 161 SER B O 1
ATOM 5684 N N . PRO B 1 162 ? -19.016 -5.977 46.531 1 23.44 162 PRO B N 1
ATOM 5685 C CA . PRO B 1 162 ? -18 -6.484 45.625 1 23.44 162 PRO B CA 1
ATOM 5686 C C . PRO B 1 162 ? -18.562 -6.887 44.25 1 23.44 162 PRO B C 1
ATOM 5688 O O . PRO B 1 162 ? -19.438 -7.742 44.188 1 23.44 162 PRO B O 1
ATOM 5691 N N . LEU B 1 163 ? -18.938 -5.922 43.5 1 21.91 163 LEU B N 1
ATOM 5692 C CA . LEU B 1 163 ? -19.734 -6.418 42.375 1 21.91 163 LEU B CA 1
ATOM 5693 C C . LEU B 1 163 ? -19.078 -7.641 41.75 1 21.91 163 LEU B C 1
ATOM 5695 O O . LEU B 1 163 ? -17.844 -7.738 41.719 1 21.91 163 LEU B O 1
ATOM 5699 N N . PRO B 1 164 ? -19.797 -8.727 41.656 1 21.75 164 PRO B N 1
ATOM 5700 C CA . PRO B 1 164 ? -19.344 -10.055 41.219 1 21.75 164 PRO B CA 1
ATOM 5701 C C . PRO B 1 164 ? -18.359 -9.992 40.031 1 21.75 164 PRO B C 1
ATOM 5703 O O . PRO B 1 164 ? -18.297 -8.977 39.344 1 21.75 164 PRO B O 1
ATOM 5706 N N . SER B 1 165 ? -17.422 -10.852 40.062 1 21.33 165 SER B N 1
ATOM 5707 C CA . SER B 1 165 ? -16.312 -11.227 39.188 1 21.33 165 SER B CA 1
ATOM 5708 C C . SER B 1 165 ? -16.719 -11.203 37.719 1 21.33 165 SER B C 1
ATOM 5710 O O . SER B 1 165 ? -17.594 -11.961 37.312 1 21.33 165 SER B O 1
ATOM 5712 N N . VAL B 1 166 ? -16.875 -10.062 37.281 1 21.77 166 VAL B N 1
ATOM 5713 C CA . VAL B 1 166 ? -17.344 -9.984 35.906 1 21.77 166 VAL B CA 1
ATOM 5714 C C . VAL B 1 166 ? -16.594 -10.984 35.031 1 21.77 166 VAL B C 1
ATOM 5716 O O . VAL B 1 166 ? -15.359 -11.016 35.062 1 21.77 166 VAL B O 1
ATOM 5719 N N . SER B 1 167 ? -17.172 -12.094 34.688 1 22.58 167 SER B N 1
ATOM 5720 C CA . SER B 1 167 ? -16.797 -13.164 33.781 1 22.58 167 SER B CA 1
ATOM 5721 C C . SER B 1 167 ? -15.977 -12.633 32.594 1 22.58 167 SER B C 1
ATOM 5723 O O . SER B 1 167 ? -16.203 -11.516 32.125 1 22.58 167 SER B O 1
ATOM 5725 N N . THR B 1 168 ? -14.75 -13.016 32.562 1 22.17 168 THR B N 1
ATOM 5726 C CA . THR B 1 168 ? -13.672 -12.914 31.578 1 22.17 168 THR B CA 1
ATOM 5727 C C . THR B 1 168 ? -14.227 -12.844 30.156 1 22.17 168 THR B C 1
ATOM 5729 O O . THR B 1 168 ? -15.062 -13.664 29.781 1 22.17 168 THR B O 1
ATOM 5732 N N . TRP B 1 169 ? -14.367 -11.688 29.719 1 22.05 169 TRP B N 1
ATOM 5733 C CA . TRP B 1 169 ? -14.789 -11.383 28.359 1 22.05 169 TRP B CA 1
ATOM 5734 C C . TRP B 1 169 ? -14.141 -12.336 27.359 1 22.05 169 TRP B C 1
ATOM 5736 O O . TRP B 1 169 ? -12.914 -12.344 27.203 1 22.05 169 TRP B O 1
ATOM 5746 N N . GLY B 1 170 ? -14.445 -13.609 27.375 1 22.27 170 GLY B N 1
ATOM 5747 C CA . GLY B 1 170 ? -14.203 -14.609 26.344 1 22.27 170 GLY B CA 1
ATOM 5748 C C . GLY B 1 170 ? -14.07 -14.016 24.953 1 22.27 170 GLY B C 1
ATOM 5749 O O . GLY B 1 170 ? -14.484 -12.875 24.719 1 22.27 170 GLY B O 1
ATOM 5750 N N . ASP B 1 171 ? -13.094 -14.547 24.234 1 25.69 171 ASP B N 1
ATOM 5751 C CA . ASP B 1 171 ? -12.617 -14.391 22.875 1 25.69 171 ASP B CA 1
ATOM 5752 C C . ASP B 1 171 ? -13.773 -14.148 21.906 1 25.69 171 ASP B C 1
ATOM 5754 O O . ASP B 1 171 ? -14.359 -15.094 21.375 1 25.69 171 ASP B O 1
ATOM 5758 N N . LEU B 1 172 ? -14.617 -13.297 22.312 1 25.14 172 LEU B N 1
ATOM 5759 C CA . LEU B 1 172 ? -15.758 -13.023 21.453 1 25.14 172 LEU B CA 1
ATOM 5760 C C . LEU B 1 172 ? -15.297 -12.656 20.047 1 25.14 172 LEU B C 1
ATOM 5762 O O . LEU B 1 172 ? -14.945 -11.5 19.781 1 25.14 172 LEU B O 1
ATOM 5766 N N . SER B 1 173 ? -14.359 -13.422 19.578 1 26.69 173 SER B N 1
ATOM 5767 C CA . SER B 1 173 ? -14.258 -13.359 18.125 1 26.69 173 SER B CA 1
ATOM 5768 C C . SER B 1 173 ? -15.641 -13.242 17.484 1 26.69 173 SER B C 1
ATOM 5770 O O . SER B 1 173 ? -16.484 -14.117 17.672 1 26.69 173 SER B O 1
ATOM 5772 N N . PRO B 1 174 ? -16.203 -12.148 17.578 1 27.36 174 PRO B N 1
ATOM 5773 C CA . PRO B 1 174 ? -17.547 -12.203 17 1 27.36 174 PRO B CA 1
ATOM 5774 C C . PRO B 1 174 ? -17.672 -13.227 15.883 1 27.36 174 PRO B C 1
ATOM 5776 O O . PRO B 1 174 ? -16.75 -13.398 15.086 1 27.36 174 PRO B O 1
ATOM 5779 N N . SER B 1 175 ? -18.219 -14.305 16.219 1 27.06 175 SER B N 1
ATOM 5780 C CA . SER B 1 175 ? -18.719 -15.289 15.258 1 27.06 175 SER B CA 1
ATOM 5781 C C . SER B 1 175 ? -19.359 -14.602 14.055 1 27.06 175 SER B C 1
ATOM 5783 O O . SER B 1 175 ? -20.359 -13.906 14.195 1 27.06 175 SER B O 1
ATOM 5785 N N . LEU B 1 176 ? -18.594 -14.148 13.195 1 28.72 176 LEU B N 1
ATOM 5786 C CA . LEU B 1 176 ? -19.062 -13.836 11.852 1 28.72 176 LEU B CA 1
ATOM 5787 C C . LEU B 1 176 ? -20.203 -14.773 11.445 1 28.72 176 LEU B C 1
ATOM 5789 O O . LEU B 1 176 ? -20.625 -14.781 10.289 1 28.72 176 LEU B O 1
ATOM 5793 N N . SER B 1 177 ? -20.562 -15.781 12.406 1 28.69 177 SER B N 1
ATOM 5794 C CA . SER B 1 177 ? -21.609 -16.688 11.977 1 28.69 177 SER B CA 1
ATOM 5795 C C . SER B 1 177 ? -22.906 -15.938 11.695 1 28.69 177 SER B C 1
ATOM 5797 O O . SER B 1 177 ? -23.766 -16.422 10.953 1 28.69 177 SER B O 1
ATOM 5799 N N . SER B 1 178 ? -23.375 -15.164 12.789 1 29.45 178 SER B N 1
ATOM 5800 C CA . SER B 1 178 ? -24.781 -14.805 12.711 1 29.45 178 SER B CA 1
ATOM 5801 C C . SER B 1 178 ? -25.016 -13.742 11.641 1 29.45 178 SER B C 1
ATOM 5803 O O . SER B 1 178 ? -25.875 -12.867 11.805 1 29.45 178 SER B O 1
ATOM 5805 N N . LEU B 1 179 ? -24 -13.25 11.148 1 29 179 LEU B N 1
ATOM 5806 C CA . LEU B 1 179 ? -24.469 -12.406 10.055 1 29 179 LEU B CA 1
ATOM 5807 C C . LEU B 1 179 ? -25.438 -13.156 9.156 1 29 179 LEU B C 1
ATOM 5809 O O . LEU B 1 179 ? -25.125 -14.219 8.633 1 29 179 LEU B O 1
ATOM 5813 N N . SER B 1 180 ? -26.703 -13.172 9.719 1 29.14 180 SER B N 1
ATOM 5814 C CA . SER B 1 180 ? -27.781 -13.648 8.859 1 29.14 180 SER B CA 1
ATOM 5815 C C . SER B 1 180 ? -27.438 -13.453 7.383 1 29.14 180 SER B C 1
ATOM 5817 O O . SER B 1 180 ? -26.844 -12.438 7.004 1 29.14 180 SER B O 1
ATOM 5819 N N . PRO B 1 181 ? -27.297 -14.469 6.715 1 31.34 181 PRO B N 1
ATOM 5820 C CA . PRO B 1 181 ? -27.297 -14.242 5.266 1 31.34 181 PRO B CA 1
ATOM 5821 C C . PRO B 1 181 ? -28.188 -13.078 4.852 1 31.34 181 PRO B C 1
ATOM 5823 O O . PRO B 1 181 ? -29.328 -12.969 5.32 1 31.34 181 PRO B O 1
ATOM 5826 N N . ARG B 1 182 ? -27.797 -11.906 4.91 1 31.56 182 ARG B N 1
ATOM 5827 C CA . ARG B 1 182 ? -28.703 -10.953 4.273 1 31.56 182 ARG B CA 1
ATOM 5828 C C . ARG B 1 182 ? -29.672 -11.656 3.326 1 31.56 182 ARG B C 1
ATOM 5830 O O . ARG B 1 182 ? -29.25 -12.516 2.543 1 31.56 182 ARG B O 1
ATOM 5837 N N . GLN B 1 183 ? -30.781 -11.898 3.67 1 34.03 183 GLN B N 1
ATOM 5838 C CA . GLN B 1 183 ? -31.797 -11.891 2.631 1 34.03 183 GLN B CA 1
ATOM 5839 C C . GLN B 1 183 ? -31.422 -10.945 1.495 1 34.03 183 GLN B C 1
ATOM 5841 O O . GLN B 1 183 ? -31.312 -9.734 1.699 1 34.03 183 GLN B O 1
ATOM 5846 N N . ASN B 1 184 ? -30.422 -11.125 0.737 1 37.22 184 ASN B N 1
ATOM 5847 C CA . ASN B 1 184 ? -29.766 -10.57 -0.437 1 37.22 184 ASN B CA 1
ATOM 5848 C C . ASN B 1 184 ? -30.719 -9.75 -1.293 1 37.22 184 ASN B C 1
ATOM 5850 O O . ASN B 1 184 ? -31.203 -10.227 -2.322 1 37.22 184 ASN B O 1
ATOM 5854 N N . SER B 1 185 ? -31.688 -9.289 -0.78 1 38.25 185 SER B N 1
ATOM 5855 C CA . SER B 1 185 ? -32.469 -8.367 -1.604 1 38.25 185 SER B CA 1
ATOM 5856 C C . SER B 1 185 ? -31.594 -7.219 -2.113 1 38.25 185 SER B C 1
ATOM 5858 O O . SER B 1 185 ? -32.125 -6.195 -2.566 1 38.25 185 SER B O 1
ATOM 5860 N N . THR B 1 186 ? -30.453 -7.027 -1.483 1 46.47 186 THR B N 1
ATOM 5861 C CA . THR B 1 186 ? -29.75 -5.812 -1.894 1 46.47 186 THR B CA 1
ATOM 5862 C C . THR B 1 186 ? -29.484 -5.824 -3.396 1 46.47 186 THR B C 1
ATOM 5864 O O . THR B 1 186 ? -29.016 -6.82 -3.943 1 46.47 186 THR B O 1
ATOM 5867 N N . ALA B 1 187 ? -30.078 -5.117 -4 1 53.5 187 ALA B N 1
ATOM 5868 C CA . ALA B 1 187 ? -29.953 -4.875 -5.438 1 53.5 187 ALA B CA 1
ATOM 5869 C C . ALA B 1 187 ? -28.484 -4.973 -5.871 1 53.5 187 ALA B C 1
ATOM 5871 O O . ALA B 1 187 ? -27.594 -4.559 -5.141 1 53.5 187 ALA B O 1
ATOM 5872 N N . PRO B 1 188 ? -28.172 -5.871 -6.73 1 72.19 188 PRO B N 1
ATOM 5873 C CA . PRO B 1 188 ? -26.828 -6 -7.297 1 72.19 188 PRO B CA 1
ATOM 5874 C C . PRO B 1 188 ? -26.188 -4.648 -7.598 1 72.19 188 PRO B C 1
ATOM 5876 O O . PRO B 1 188 ? -26.875 -3.684 -7.914 1 72.19 188 PRO B O 1
ATOM 5879 N N . MET B 1 189 ? -24.984 -4.422 -7.098 1 84.56 189 MET B N 1
ATOM 5880 C CA . MET B 1 189 ? -24.219 -3.201 -7.344 1 84.56 189 MET B CA 1
ATOM 5881 C C . MET B 1 189 ? -24.094 -2.928 -8.836 1 84.56 189 MET B C 1
ATOM 5883 O O . MET B 1 189 ? -23.781 -3.83 -9.617 1 84.56 189 MET B O 1
ATOM 5887 N N . SER B 1 190 ? -24.547 -1.733 -9.219 1 90.44 190 SER B N 1
ATOM 5888 C CA . SER B 1 190 ? -24.391 -1.334 -10.617 1 90.44 190 SER B CA 1
ATOM 5889 C C . SER B 1 190 ? -22.922 -1.229 -11 1 90.44 190 SER B C 1
ATOM 5891 O O . SER B 1 190 ? -22.047 -1.178 -10.133 1 90.44 190 SER B O 1
ATOM 5893 N N . THR B 1 191 ? -22.656 -1.24 -12.25 1 91.94 191 THR B N 1
ATOM 5894 C CA . THR B 1 191 ? -21.281 -1.119 -12.75 1 91.94 191 THR B CA 1
ATOM 5895 C C . THR B 1 191 ? -20.672 0.207 -12.328 1 91.94 191 THR B C 1
ATOM 5897 O O . THR B 1 191 ? -19.469 0.269 -12.016 1 91.94 191 THR B O 1
ATOM 5900 N N . ARG B 1 192 ? -21.5 1.247 -12.289 1 93.62 192 ARG B N 1
ATOM 5901 C CA . ARG B 1 192 ? -21.016 2.559 -11.867 1 93.62 192 ARG B CA 1
ATOM 5902 C C . ARG B 1 192 ? -20.641 2.557 -10.391 1 93.62 192 ARG B C 1
ATOM 5904 O O . ARG B 1 192 ? -19.609 3.086 -10 1 93.62 192 ARG B O 1
ATOM 5911 N N . GLU B 1 193 ? -21.5 1.95 -9.625 1 94.81 193 GLU B N 1
ATOM 5912 C CA . GLU B 1 193 ? -21.203 1.844 -8.203 1 94.81 193 GLU B CA 1
ATOM 5913 C C . GLU B 1 193 ? -19.953 1.02 -7.953 1 94.81 193 GLU B C 1
ATOM 5915 O O . GLU B 1 193 ? -19.125 1.367 -7.098 1 94.81 193 GLU B O 1
ATOM 5920 N N . ALA B 1 194 ? -19.812 -0.03 -8.742 1 95.06 194 ALA B N 1
ATOM 5921 C CA . ALA B 1 194 ? -18.609 -0.862 -8.633 1 95.06 194 ALA B CA 1
ATOM 5922 C C . ALA B 1 194 ? -17.359 -0.067 -8.977 1 95.06 194 ALA B C 1
ATOM 5924 O O . ALA B 1 194 ? -16.328 -0.201 -8.312 1 95.06 194 ALA B O 1
ATOM 5925 N N . PHE B 1 195 ? -17.5 0.743 -9.953 1 95.62 195 PHE B N 1
ATOM 5926 C CA . PHE B 1 195 ? -16.391 1.577 -10.375 1 95.62 195 PHE B CA 1
ATOM 5927 C C . PHE B 1 195 ? -16.016 2.57 -9.281 1 95.62 195 PHE B C 1
ATOM 5929 O O . PHE B 1 195 ? -14.828 2.773 -9.008 1 95.62 195 PHE B O 1
ATOM 5936 N N . LEU B 1 196 ? -16.953 3.156 -8.719 1 96.75 196 LEU B N 1
ATOM 5937 C CA . LEU B 1 196 ? -16.703 4.148 -7.68 1 96.75 196 LEU B CA 1
ATOM 5938 C C . LEU B 1 196 ? -16.109 3.5 -6.438 1 96.75 196 LEU B C 1
ATOM 5940 O O . LEU B 1 196 ? -15.195 4.055 -5.82 1 96.75 196 LEU B O 1
ATOM 5944 N N . LEU B 1 197 ? -16.656 2.365 -6.078 1 96.5 197 LEU B N 1
ATOM 5945 C CA . LEU B 1 197 ? -16.094 1.646 -4.938 1 96.5 197 LEU B CA 1
ATOM 5946 C C . LEU B 1 197 ? -14.648 1.242 -5.199 1 96.5 197 LEU B C 1
ATOM 5948 O O . LEU B 1 197 ? -13.797 1.356 -4.316 1 96.5 197 LEU B O 1
ATOM 5952 N N . ARG B 1 198 ? -14.375 0.803 -6.395 1 95.19 198 ARG B N 1
ATOM 5953 C CA . ARG B 1 198 ? -13.016 0.453 -6.793 1 95.19 198 ARG B CA 1
ATOM 5954 C C . ARG B 1 198 ? -12.102 1.671 -6.738 1 95.19 198 ARG B C 1
ATOM 5956 O O . ARG B 1 198 ? -10.953 1.571 -6.293 1 95.19 198 ARG B O 1
ATOM 5963 N N . SER B 1 199 ? -12.586 2.752 -7.195 1 95.69 199 SER B N 1
ATOM 5964 C CA . SER B 1 199 ? -11.828 3.998 -7.141 1 95.69 199 SER B CA 1
ATOM 5965 C C . SER B 1 199 ? -11.492 4.383 -5.703 1 95.69 199 SER B C 1
ATOM 5967 O O . SER B 1 199 ? -10.391 4.863 -5.422 1 95.69 199 SER B O 1
ATOM 5969 N N . PHE B 1 200 ? -12.484 4.203 -4.82 1 97.56 200 PHE B N 1
ATOM 5970 C CA . PHE B 1 200 ? -12.219 4.461 -3.408 1 97.56 200 PHE B CA 1
ATOM 5971 C C . PHE B 1 200 ? -11.07 3.588 -2.908 1 97.56 200 PHE B C 1
ATOM 5973 O O . PHE B 1 200 ? -10.164 4.078 -2.236 1 97.56 200 PHE B O 1
ATOM 5980 N N . ILE B 1 201 ? -11.078 2.354 -3.244 1 95.25 201 ILE B N 1
ATOM 5981 C CA . ILE B 1 201 ? -10.117 1.375 -2.748 1 95.25 201 ILE B CA 1
ATOM 5982 C C . ILE B 1 201 ? -8.727 1.691 -3.295 1 95.25 201 ILE B C 1
ATOM 5984 O O . ILE B 1 201 ? -7.746 1.706 -2.545 1 95.25 201 ILE B O 1
ATOM 5988 N N . GLN B 1 202 ? -8.641 2.01 -4.488 1 93.12 202 GLN B N 1
ATOM 5989 C CA . GLN B 1 202 ? -7.352 2.121 -5.164 1 93.12 202 GLN B CA 1
ATOM 5990 C C . GLN B 1 202 ? -6.754 3.514 -4.984 1 93.12 202 GLN B C 1
ATOM 5992 O O . GLN B 1 202 ? -5.535 3.668 -4.918 1 93.12 202 GLN B O 1
ATOM 5997 N N . THR B 1 203 ? -7.594 4.492 -4.84 1 94.38 203 THR B N 1
ATOM 5998 C CA . THR B 1 203 ? -7.078 5.852 -4.934 1 94.38 203 THR B CA 1
ATOM 5999 C C . THR B 1 203 ? -7.281 6.598 -3.619 1 94.38 203 THR B C 1
ATOM 6001 O O . THR B 1 203 ? -6.391 7.324 -3.168 1 94.38 203 THR B O 1
ATOM 6004 N N . LEU B 1 204 ? -8.375 6.457 -2.967 1 96.69 204 LEU B N 1
ATOM 6005 C CA . LEU B 1 204 ? -8.727 7.352 -1.871 1 96.69 204 LEU B CA 1
ATOM 6006 C C . LEU B 1 204 ? -8.367 6.734 -0.524 1 96.69 204 LEU B C 1
ATOM 6008 O O . LEU B 1 204 ? -7.859 7.426 0.363 1 96.69 204 LEU B O 1
ATOM 6012 N N . SER B 1 205 ? -8.625 5.465 -0.381 1 96.88 205 SER B N 1
ATOM 6013 C CA . SER B 1 205 ? -8.469 4.824 0.921 1 96.88 205 SER B CA 1
ATOM 6014 C C . SER B 1 205 ? -7.031 4.938 1.423 1 96.88 205 SER B C 1
ATOM 6016 O O . SER B 1 205 ? -6.801 5.141 2.617 1 96.88 205 SER B O 1
ATOM 6018 N N . PRO B 1 206 ? -5.996 4.859 0.545 1 94.06 206 PRO B N 1
ATOM 6019 C CA . PRO B 1 206 ? -4.621 4.969 1.038 1 94.06 206 PRO B CA 1
ATOM 6020 C C . PRO B 1 206 ? -4.332 6.32 1.687 1 94.06 206 PRO B C 1
ATOM 6022 O O . PRO B 1 206 ? -3.453 6.422 2.545 1 94.06 206 PRO B O 1
ATOM 6025 N N . ARG B 1 207 ? -5.047 7.289 1.324 1 94.69 207 ARG B N 1
ATOM 6026 C CA . ARG B 1 207 ? -4.867 8.617 1.891 1 94.69 207 ARG B CA 1
ATOM 6027 C C . ARG B 1 207 ? -5.242 8.641 3.369 1 94.69 207 ARG B C 1
ATOM 6029 O O . ARG B 1 207 ? -4.664 9.398 4.148 1 94.69 207 ARG B O 1
ATOM 6036 N N . PHE B 1 208 ? -6.164 7.785 3.703 1 96.69 208 PHE B N 1
ATOM 6037 C CA . PHE B 1 208 ? -6.598 7.688 5.094 1 96.69 208 PHE B CA 1
ATOM 6038 C C . PHE B 1 208 ? -5.633 6.824 5.898 1 96.69 208 PHE B C 1
ATOM 6040 O O . PHE B 1 208 ? -5.512 6.988 7.113 1 96.69 208 PHE B O 1
ATOM 6047 N N . ASP B 1 209 ? -4.926 5.957 5.223 1 96.06 209 ASP B N 1
ATOM 6048 C CA . ASP B 1 209 ? -4.191 4.883 5.883 1 96.06 209 ASP B CA 1
ATOM 6049 C C . ASP B 1 209 ? -2.73 5.27 6.094 1 96.06 209 ASP B C 1
ATOM 6051 O O . ASP B 1 209 ? -1.939 4.473 6.605 1 96.06 209 ASP B O 1
ATOM 6055 N N . VAL B 1 210 ? -2.26 6.391 5.773 1 95.88 210 VAL B N 1
ATOM 6056 C CA . VAL B 1 210 ? -0.847 6.75 5.715 1 95.88 210 VAL B CA 1
ATOM 6057 C C . VAL B 1 210 ? -0.194 6.5 7.07 1 95.88 210 VAL B C 1
ATOM 6059 O O . VAL B 1 210 ? 0.961 6.074 7.145 1 95.88 210 VAL B O 1
ATOM 6062 N N . CYS B 1 211 ? -0.855 6.738 8.164 1 95.94 211 CYS B N 1
ATOM 6063 C CA . CYS B 1 211 ? -0.307 6.516 9.492 1 95.94 211 CYS B CA 1
ATOM 6064 C C . CYS B 1 211 ? -1.062 5.406 10.219 1 95.94 211 CYS B C 1
ATOM 6066 O O . CYS B 1 211 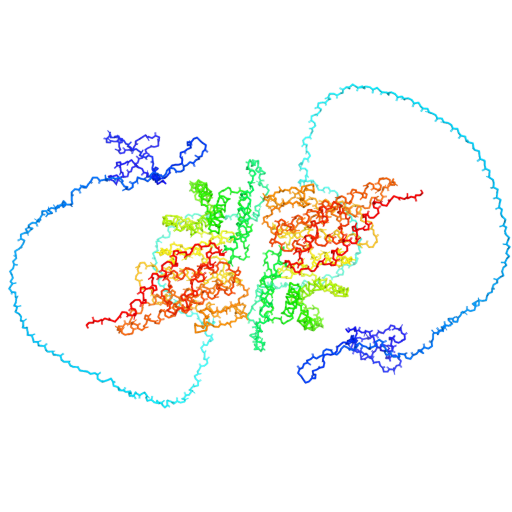? -1.203 5.438 11.438 1 95.94 211 CYS B O 1
ATOM 6068 N N . ASP B 1 212 ? -1.672 4.523 9.508 1 94.5 212 ASP B N 1
ATOM 6069 C CA . ASP B 1 212 ? -2.328 3.324 10.023 1 94.5 212 ASP B CA 1
ATOM 6070 C C . ASP B 1 212 ? -1.604 2.062 9.562 1 94.5 212 ASP B C 1
ATOM 6072 O O . ASP B 1 212 ? -1.728 1.655 8.406 1 94.5 212 ASP B O 1
ATOM 6076 N N . GLN B 1 213 ? -1.029 1.428 10.492 1 88.75 213 GLN B N 1
ATOM 6077 C CA . GLN B 1 213 ? -0.189 0.274 10.188 1 88.75 213 GLN B CA 1
ATOM 6078 C C . GLN B 1 213 ? -1.004 -0.849 9.555 1 88.75 213 GLN B C 1
ATOM 6080 O O . GLN B 1 213 ? -0.48 -1.628 8.758 1 88.75 213 GLN B O 1
ATOM 6085 N N . HIS B 1 214 ? -2.254 -0.918 9.789 1 89.5 214 HIS B N 1
ATOM 6086 C CA . HIS B 1 214 ? -3.066 -2.029 9.305 1 89.5 214 HIS B CA 1
ATOM 6087 C C . HIS B 1 214 ? -3.918 -1.61 8.109 1 89.5 214 HIS B C 1
ATOM 6089 O O . HIS B 1 214 ? -4.703 -2.408 7.594 1 89.5 214 HIS B O 1
ATOM 6095 N N . SER B 1 215 ? -3.818 -0.394 7.695 1 92.62 215 SER B N 1
ATOM 6096 C CA . SER B 1 215 ? -4.527 0.12 6.527 1 92.62 215 SER B CA 1
ATOM 6097 C C . SER B 1 215 ? -6.008 -0.235 6.578 1 92.62 215 SER B C 1
ATOM 6099 O O . SER B 1 215 ? -6.551 -0.798 5.621 1 92.62 215 SER B O 1
ATOM 6101 N N . HIS B 1 216 ? -6.695 0.17 7.582 1 94.38 216 HIS B N 1
ATOM 6102 C CA . HIS B 1 216 ? -8.07 -0.231 7.844 1 94.38 216 HIS B CA 1
ATOM 6103 C C . HIS B 1 216 ? -9.023 0.347 6.801 1 94.38 216 HIS B C 1
ATOM 6105 O O . HIS B 1 216 ? -10.023 -0.283 6.449 1 94.38 216 HIS B O 1
ATOM 6111 N N . PHE B 1 217 ? -8.758 1.462 6.293 1 96.69 217 PHE B N 1
ATOM 6112 C CA . PHE B 1 217 ? -9.656 2.068 5.312 1 96.69 217 PHE B CA 1
ATOM 6113 C C . PHE B 1 217 ? -9.594 1.312 3.988 1 96.69 217 PHE B C 1
ATOM 6115 O O . PHE B 1 217 ? -10.594 1.23 3.27 1 96.69 217 PHE B O 1
ATOM 6122 N N . SER B 1 218 ? -8.477 0.771 3.711 1 93.12 218 SER B N 1
ATOM 6123 C CA . SER B 1 218 ? -8.336 0.022 2.467 1 93.12 218 SER B CA 1
ATOM 6124 C C . SER B 1 218 ? -8.797 -1.42 2.631 1 93.12 218 SER B C 1
ATOM 6126 O O . SER B 1 218 ? -9.234 -2.053 1.666 1 93.12 218 SER B O 1
ATOM 6128 N N . THR B 1 219 ? -8.719 -1.932 3.846 1 90.38 219 THR B N 1
ATOM 6129 C CA . THR B 1 219 ? -8.984 -3.354 4.039 1 90.38 219 THR B CA 1
ATOM 6130 C C . THR B 1 219 ? -10.375 -3.57 4.621 1 90.38 219 THR B C 1
ATOM 6132 O O . THR B 1 219 ? -11.148 -4.383 4.109 1 90.38 219 THR B O 1
ATOM 6135 N N . GLU B 1 220 ? -10.773 -2.797 5.57 1 93.62 220 GLU B N 1
ATOM 6136 C CA . GLU B 1 220 ? -11.992 -3.078 6.324 1 93.62 220 GLU B CA 1
ATOM 6137 C C . GLU B 1 220 ? -13.164 -2.25 5.809 1 93.62 220 GLU B C 1
ATOM 6139 O O . GLU B 1 220 ? -14.297 -2.74 5.738 1 93.62 220 GLU B O 1
ATOM 6144 N N . VAL B 1 221 ? -12.938 -1.053 5.43 1 96.5 221 VAL B N 1
ATOM 6145 C CA . VAL B 1 221 ? -14.023 -0.149 5.07 1 96.5 221 VAL B CA 1
ATOM 6146 C C . VAL B 1 221 ? -14.734 -0.667 3.822 1 96.5 221 VAL B C 1
ATOM 6148 O O . VAL B 1 221 ? -15.969 -0.72 3.779 1 96.5 221 VAL B O 1
ATOM 6151 N N . PRO B 1 222 ? -14 -1.117 2.805 1 94.62 222 PRO B N 1
ATOM 6152 C CA . PRO B 1 222 ? -14.711 -1.65 1.639 1 94.62 222 PRO B CA 1
ATOM 6153 C C . PRO B 1 222 ? -15.555 -2.877 1.972 1 94.62 222 PRO B C 1
ATOM 6155 O O . PRO B 1 222 ? -16.641 -3.057 1.408 1 94.62 222 PRO B O 1
ATOM 6158 N N . ARG B 1 223 ? -15.078 -3.709 2.891 1 92.5 223 ARG B N 1
ATOM 6159 C CA . ARG B 1 223 ? -15.844 -4.867 3.322 1 92.5 223 ARG B CA 1
ATOM 6160 C C . ARG B 1 223 ? -17.141 -4.441 4.004 1 92.5 223 ARG B C 1
ATOM 6162 O O . ARG B 1 223 ? -18.203 -5.016 3.746 1 92.5 223 ARG B O 1
ATOM 6169 N N . ARG B 1 224 ? -17.062 -3.469 4.777 1 94 224 ARG B N 1
ATOM 6170 C CA . ARG B 1 224 ? -18.234 -2.947 5.469 1 94 224 ARG B CA 1
ATOM 6171 C C . ARG B 1 224 ? -19.172 -2.252 4.492 1 94 224 ARG B C 1
ATOM 6173 O O . ARG B 1 224 ? -20.391 -2.295 4.668 1 94 224 ARG B O 1
ATOM 6180 N N . ALA B 1 225 ? -18.578 -1.583 3.523 1 95.56 225 ALA B N 1
ATOM 6181 C CA . ALA B 1 225 ? -19.391 -0.88 2.531 1 95.56 225 ALA B CA 1
ATOM 6182 C C . ALA B 1 225 ? -20.281 -1.849 1.766 1 95.56 225 ALA B C 1
ATOM 6184 O O . ALA B 1 225 ? -21.375 -1.479 1.323 1 95.56 225 ALA B O 1
ATOM 6185 N N . LEU B 1 226 ? -19.844 -3.068 1.644 1 92.5 226 LEU B N 1
ATOM 6186 C CA . LEU B 1 226 ? -20.625 -4.066 0.917 1 92.5 226 LEU B CA 1
ATOM 6187 C C . LEU B 1 226 ? -21.812 -4.543 1.749 1 92.5 226 LEU B C 1
ATOM 6189 O O . LEU B 1 226 ? -22.781 -5.066 1.204 1 92.5 226 LEU B O 1
ATOM 6193 N N . GLN B 1 227 ? -21.781 -4.312 3.047 1 92.06 227 GLN B N 1
ATOM 6194 C CA . GLN B 1 227 ? -22.781 -4.863 3.941 1 92.06 227 GLN B CA 1
ATOM 6195 C C . GLN B 1 227 ? -23.656 -3.76 4.543 1 92.06 227 GLN B C 1
ATOM 6197 O O . GLN B 1 227 ? -24.797 -3.996 4.91 1 92.06 227 GLN B O 1
ATOM 6202 N N . VAL B 1 228 ? -23.109 -2.564 4.711 1 95.38 228 VAL B N 1
ATOM 6203 C CA . VAL B 1 228 ? -23.781 -1.46 5.398 1 95.38 228 VAL B CA 1
ATOM 6204 C C . VAL B 1 228 ? -24.047 -0.328 4.41 1 95.38 228 VAL B C 1
ATOM 6206 O O . VAL B 1 228 ? -23.141 0.426 4.051 1 95.38 228 VAL B O 1
ATOM 6209 N N . PRO B 1 229 ? -25.281 -0.099 4.082 1 95.94 229 PRO B N 1
ATOM 6210 C CA . PRO B 1 229 ? -25.609 0.897 3.061 1 95.94 229 PRO B CA 1
ATOM 6211 C C . PRO B 1 229 ? -25.109 2.293 3.406 1 95.94 229 PRO B C 1
ATOM 6213 O O . PRO B 1 229 ? -24.688 3.037 2.518 1 95.94 229 PRO B O 1
ATOM 6216 N N . MET B 1 230 ? -25.172 2.65 4.652 1 97 230 MET B N 1
ATOM 6217 C CA . MET B 1 230 ? -24.703 3.969 5.07 1 97 230 MET B CA 1
ATOM 6218 C C . MET B 1 230 ? -23.234 4.172 4.707 1 97 230 MET B C 1
ATOM 6220 O O . MET B 1 230 ? -22.875 5.207 4.152 1 97 230 MET B O 1
ATOM 6224 N N . VAL B 1 231 ? -22.453 3.168 4.992 1 97.75 231 VAL B N 1
ATOM 6225 C CA . VAL B 1 231 ? -21.031 3.227 4.68 1 97.75 231 VAL B CA 1
ATOM 6226 C C . VAL B 1 231 ? -20.828 3.207 3.166 1 97.75 231 VAL B C 1
ATOM 6228 O O . VAL B 1 231 ? -19.984 3.932 2.637 1 97.75 231 VAL B O 1
ATOM 6231 N N . LEU B 1 232 ? -21.609 2.41 2.48 1 97.56 232 LEU B N 1
ATOM 6232 C CA . LEU B 1 232 ? -21.516 2.33 1.028 1 97.56 232 LEU B CA 1
ATOM 6233 C C . LEU B 1 232 ? -21.781 3.688 0.389 1 97.56 232 LEU B C 1
ATOM 6235 O O . LEU B 1 232 ? -21.016 4.145 -0.461 1 97.56 232 LEU B O 1
ATOM 6239 N N . LYS B 1 233 ? -22.859 4.316 0.816 1 98.31 233 LYS B N 1
ATOM 6240 C CA . LYS B 1 233 ? -23.234 5.598 0.223 1 98.31 233 LYS B CA 1
ATOM 6241 C C . LYS B 1 233 ? -22.188 6.672 0.54 1 98.31 233 LYS B C 1
ATOM 6243 O O . LYS B 1 233 ? -21.938 7.562 -0.274 1 98.31 233 LYS B O 1
ATOM 6248 N N . ALA B 1 234 ? -21.594 6.613 1.722 1 98.19 234 ALA B N 1
ATOM 6249 C CA . ALA B 1 234 ? -20.531 7.551 2.068 1 98.19 234 ALA B CA 1
ATOM 6250 C C . ALA B 1 234 ? -19.344 7.398 1.127 1 98.19 234 ALA B C 1
ATOM 6252 O O . ALA B 1 234 ? -18.812 8.391 0.62 1 98.19 234 ALA B O 1
ATOM 6253 N N . VAL B 1 235 ? -18.953 6.16 0.868 1 98.19 235 VAL B N 1
ATOM 6254 C CA . VAL B 1 235 ? -17.812 5.855 0.007 1 98.19 235 VAL B CA 1
ATOM 6255 C C . VAL B 1 235 ? -18.125 6.293 -1.425 1 98.19 235 VAL B C 1
ATOM 6257 O O . VAL B 1 235 ? -17.281 6.898 -2.09 1 98.19 235 VAL B O 1
ATOM 6260 N N . LEU B 1 236 ? -19.344 6.027 -1.845 1 98.06 236 LEU B N 1
ATOM 6261 C CA . LEU B 1 236 ? -19.719 6.367 -3.211 1 98.06 236 LEU B CA 1
ATOM 6262 C C . LEU B 1 236 ? -19.766 7.879 -3.4 1 98.06 236 LEU B C 1
ATOM 6264 O O . LEU B 1 236 ? -19.344 8.391 -4.441 1 98.06 236 LEU B O 1
ATOM 6268 N N . CYS B 1 237 ? -20.266 8.531 -2.416 1 96.81 237 CYS B N 1
ATOM 6269 C CA . CYS B 1 237 ? -20.375 9.984 -2.555 1 96.81 237 CYS B CA 1
ATOM 6270 C C . CYS B 1 237 ? -19 10.625 -2.629 1 96.81 237 CYS B C 1
ATOM 6272 O O . CYS B 1 237 ? -18.75 11.484 -3.477 1 96.81 237 CYS B O 1
ATOM 6274 N N . LEU B 1 238 ? -18.062 10.211 -1.812 1 97.12 238 LEU B N 1
ATOM 6275 C CA . LEU B 1 238 ? -16.703 10.758 -1.828 1 97.12 238 LEU B CA 1
ATOM 6276 C C . LEU B 1 238 ? -16 10.438 -3.146 1 97.12 238 LEU B C 1
ATOM 6278 O O . LEU B 1 238 ? -15.367 11.312 -3.744 1 97.12 238 LEU B O 1
ATOM 6282 N N . SER B 1 239 ? -16.109 9.195 -3.58 1 97.38 239 SER B N 1
ATOM 6283 C CA . SER B 1 239 ? -15.477 8.773 -4.824 1 97.38 239 SER B CA 1
ATOM 6284 C C . SER B 1 239 ? -16.047 9.531 -6.02 1 97.38 239 SER B C 1
ATOM 6286 O O . SER B 1 239 ? -15.305 9.906 -6.93 1 97.38 239 SER B O 1
ATOM 6288 N N . ALA B 1 240 ? -17.344 9.688 -5.992 1 96.81 240 ALA B N 1
ATOM 6289 C CA . ALA B 1 240 ? -17.984 10.43 -7.074 1 96.81 240 ALA B CA 1
ATOM 6290 C C . ALA B 1 240 ? -17.5 11.883 -7.109 1 96.81 240 ALA B C 1
ATOM 6292 O O . ALA B 1 240 ? -17.266 12.438 -8.188 1 96.81 240 ALA B O 1
ATOM 6293 N N . ARG B 1 241 ? -17.375 12.461 -5.988 1 94.75 241 ARG B N 1
ATOM 6294 C CA . ARG B 1 241 ? -16.906 13.836 -5.918 1 94.75 241 ARG B CA 1
ATOM 6295 C C . ARG B 1 241 ? -15.469 13.953 -6.422 1 94.75 241 ARG B C 1
ATOM 6297 O O . ARG B 1 241 ? -15.141 14.867 -7.176 1 94.75 241 ARG B O 1
ATOM 6304 N N . HIS B 1 242 ? -14.656 13.086 -5.957 1 94.5 242 HIS B N 1
ATOM 6305 C CA . HIS B 1 242 ? -13.266 13.086 -6.398 1 94.5 242 HIS B CA 1
ATOM 6306 C C . HIS B 1 242 ? -13.164 12.914 -7.91 1 94.5 242 HIS B C 1
ATOM 6308 O O . HIS B 1 242 ? -12.375 13.594 -8.562 1 94.5 242 HIS B O 1
ATOM 6314 N N . SER B 1 243 ? -13.969 11.984 -8.383 1 92.56 243 SER B N 1
ATOM 6315 C CA . SER B 1 243 ? -13.992 11.766 -9.82 1 92.56 243 SER B CA 1
ATOM 6316 C C . SER B 1 243 ? -14.43 13.023 -10.57 1 92.56 243 SER B C 1
ATOM 6318 O O . SER B 1 243 ? -13.93 13.305 -11.656 1 92.56 243 SER B O 1
ATOM 6320 N N . ALA B 1 244 ? -15.336 13.695 -10.023 1 90.56 244 ALA B N 1
ATOM 6321 C CA . ALA B 1 244 ? -15.828 14.922 -10.633 1 90.56 244 ALA B CA 1
ATOM 6322 C C . ALA B 1 244 ? -14.75 16 -10.648 1 90.56 244 ALA B C 1
ATOM 6324 O O . ALA B 1 244 ? -14.625 16.75 -11.617 1 90.56 244 ALA B O 1
ATOM 6325 N N . VAL B 1 245 ? -14 16.094 -9.602 1 88 245 VAL B N 1
ATOM 6326 C CA . VAL B 1 245 ? -12.93 17.094 -9.5 1 88 245 VAL B CA 1
ATOM 6327 C C . VAL B 1 245 ? -11.852 16.781 -10.539 1 88 245 VAL B C 1
ATOM 6329 O O . VAL B 1 245 ? -11.367 17.688 -11.219 1 88 245 VAL B O 1
ATOM 6332 N N . ILE B 1 246 ? -11.477 15.516 -10.688 1 89.25 246 ILE B N 1
ATOM 6333 C CA . ILE B 1 246 ? -10.406 15.109 -11.586 1 89.25 246 ILE B CA 1
ATOM 6334 C C . ILE B 1 246 ? -10.852 15.289 -13.039 1 89.25 246 ILE B C 1
ATOM 6336 O O . ILE B 1 246 ? -10.078 15.758 -13.875 1 89.25 246 ILE B O 1
ATOM 6340 N N . SER B 1 247 ? -12.07 14.93 -13.297 1 88.06 247 SER B N 1
ATOM 6341 C CA . SER B 1 247 ? -12.547 14.961 -14.68 1 88.06 247 SER B CA 1
ATOM 6342 C C . SER B 1 247 ? -13.141 16.328 -15.031 1 88.06 247 SER B C 1
ATOM 6344 O O . SER B 1 247 ? -13.336 16.641 -16.203 1 88.06 247 SER B O 1
ATOM 6346 N N . GLY B 1 248 ? -13.469 17.078 -14.07 1 83.94 248 GLY B N 1
ATOM 6347 C CA . GLY B 1 248 ? -14.148 18.344 -14.312 1 83.94 248 GLY B CA 1
ATOM 6348 C C . GLY B 1 248 ? -15.617 18.188 -14.648 1 83.94 248 GLY B C 1
ATOM 6349 O O . GLY B 1 248 ? -16.219 19.078 -15.25 1 83.94 248 GLY B O 1
ATOM 6350 N N . SER B 1 249 ? -16.141 17.016 -14.312 1 83.38 249 SER B N 1
ATOM 6351 C CA . SER B 1 249 ? -17.531 16.719 -14.633 1 83.38 249 SER B CA 1
ATOM 6352 C C . SER B 1 249 ? -18.484 17.266 -13.562 1 83.38 249 SER B C 1
ATOM 6354 O O . SER B 1 249 ? -18.047 17.922 -12.617 1 83.38 249 SER B O 1
ATOM 6356 N N . SER B 1 250 ? -19.75 16.969 -13.836 1 83.12 250 SER B N 1
ATOM 6357 C CA . SER B 1 250 ? -20.797 17.453 -12.945 1 83.12 250 SER B CA 1
ATOM 6358 C C . SER B 1 250 ? -20.75 16.75 -11.602 1 83.12 250 SER B C 1
ATOM 6360 O O . SER B 1 250 ? -20.359 15.586 -11.516 1 83.12 250 SER B O 1
ATOM 6362 N N . GLU B 1 251 ? -21.266 17.453 -10.586 1 86.19 251 GLU B N 1
ATOM 6363 C CA . GLU B 1 251 ? -21.25 16.984 -9.203 1 86.19 251 GLU B CA 1
ATOM 6364 C C . GLU B 1 251 ? -22.594 16.391 -8.805 1 86.19 251 GLU B C 1
ATOM 6366 O O . GLU B 1 251 ? -22.781 16 -7.648 1 86.19 251 GLU B O 1
ATOM 6371 N N . TRP B 1 252 ? -23.375 16.109 -9.68 1 90.31 252 TRP B N 1
ATOM 6372 C CA . TRP B 1 252 ? -24.734 15.672 -9.383 1 90.31 252 TRP B CA 1
ATOM 6373 C C . TRP B 1 252 ? -24.719 14.273 -8.773 1 90.31 252 TRP B C 1
ATOM 6375 O O . TRP B 1 252 ? -25.438 14.008 -7.805 1 90.31 252 TRP B O 1
ATOM 6385 N N . GLU B 1 253 ? -23.969 13.453 -9.352 1 94.06 253 GLU B N 1
ATOM 6386 C CA . GLU B 1 253 ? -23.891 12.086 -8.852 1 94.06 253 GLU B CA 1
ATOM 6387 C C . GLU B 1 253 ? -23.438 12.055 -7.398 1 94.06 253 GLU B C 1
ATOM 6389 O O . GLU B 1 253 ? -24 11.32 -6.582 1 94.06 253 GLU B O 1
ATOM 6394 N N . ALA B 1 254 ? -22.469 12.82 -7.09 1 94.88 254 ALA B N 1
ATOM 6395 C CA . ALA B 1 254 ? -21.938 12.891 -5.73 1 94.88 254 ALA B CA 1
ATOM 6396 C C . ALA B 1 254 ? -22.984 13.43 -4.762 1 94.88 254 ALA B C 1
ATOM 6398 O O . ALA B 1 254 ? -23.141 12.914 -3.648 1 94.88 254 ALA B O 1
ATOM 6399 N N . SER B 1 255 ? -23.734 14.422 -5.168 1 93.5 255 SER B N 1
ATOM 6400 C CA . SER B 1 255 ? -24.781 15.023 -4.336 1 93.5 255 SER B CA 1
ATOM 6401 C C . SER B 1 255 ? -25.906 14.047 -4.062 1 93.5 255 SER B C 1
ATOM 6403 O O . SER B 1 255 ? -26.5 14.062 -2.98 1 93.5 255 SER B O 1
ATOM 6405 N N . GLU B 1 256 ? -26.188 13.258 -5.074 1 95.88 256 GLU B N 1
ATOM 6406 C CA . GLU B 1 256 ? -27.234 12.266 -4.891 1 95.88 256 GLU B CA 1
ATOM 6407 C C . GLU B 1 256 ? -26.828 11.234 -3.836 1 95.88 256 GLU B C 1
ATOM 6409 O O . GLU B 1 256 ? -27.625 10.93 -2.934 1 95.88 256 GLU B O 1
ATOM 6414 N N . TYR B 1 257 ? -25.672 10.711 -3.996 1 96.62 257 TYR B N 1
ATOM 6415 C CA . TYR B 1 257 ? -25.203 9.758 -2.998 1 96.62 257 TYR B CA 1
ATOM 6416 C C . TYR B 1 257 ? -25.094 10.414 -1.627 1 96.62 257 TYR B C 1
ATOM 6418 O O . TYR B 1 257 ? -25.344 9.773 -0.604 1 96.62 257 TYR B O 1
ATOM 6426 N N . HIS B 1 258 ? -24.688 11.641 -1.617 1 95.25 258 HIS B N 1
ATOM 6427 C CA . HIS B 1 258 ? -24.562 12.391 -0.372 1 95.25 258 HIS B CA 1
ATOM 6428 C C . HIS B 1 258 ? -25.906 12.477 0.347 1 95.25 258 HIS B C 1
ATOM 6430 O O . HIS B 1 258 ? -25.984 12.234 1.552 1 95.25 258 HIS B O 1
ATOM 6436 N N . SER B 1 259 ? -26.922 12.805 -0.387 1 95.62 259 SER B N 1
ATOM 6437 C CA . SER B 1 259 ? -28.25 12.914 0.19 1 95.62 259 SER B CA 1
ATOM 6438 C C . SER B 1 259 ? -28.719 11.578 0.755 1 95.62 259 SER B C 1
ATOM 6440 O O . SER B 1 259 ? -29.312 11.531 1.837 1 95.62 259 SER B O 1
ATOM 6442 N N . GLN B 1 260 ? -28.453 10.562 0.008 1 96.62 260 GLN B N 1
ATOM 6443 C CA . GLN B 1 260 ? -28.828 9.234 0.476 1 96.62 260 GLN B CA 1
ATOM 6444 C C . GLN B 1 260 ? -28.078 8.867 1.752 1 96.62 260 GLN B C 1
ATOM 6446 O O . GLN B 1 260 ? -28.641 8.273 2.668 1 96.62 260 GLN B O 1
ATOM 6451 N N . CYS B 1 261 ? -26.844 9.203 1.777 1 96.62 261 CYS B N 1
ATOM 6452 C CA . CYS B 1 261 ? -26.016 8.906 2.945 1 96.62 261 CYS B CA 1
ATOM 6453 C C . CYS B 1 261 ? -26.516 9.664 4.172 1 96.62 261 CYS B C 1
ATOM 6455 O O . CYS B 1 261 ? -26.578 9.102 5.266 1 96.62 261 CYS B O 1
ATOM 6457 N N . ILE B 1 262 ? -26.828 10.891 4 1 94.38 262 ILE B N 1
ATOM 6458 C CA . ILE B 1 262 ? -27.266 11.742 5.102 1 94.38 262 ILE B CA 1
ATOM 6459 C C . ILE B 1 262 ? -28.578 11.188 5.684 1 94.38 262 ILE B C 1
ATOM 6461 O O . ILE B 1 262 ? -28.766 11.195 6.902 1 94.38 262 ILE B O 1
ATOM 6465 N N . GLU B 1 263 ? -29.406 10.734 4.82 1 95.88 263 GLU B N 1
ATOM 6466 C CA . GLU B 1 263 ? -30.656 10.133 5.289 1 95.88 263 GLU B CA 1
ATOM 6467 C C . GLU B 1 263 ? -30.391 8.93 6.184 1 95.88 263 GLU B C 1
ATOM 6469 O O .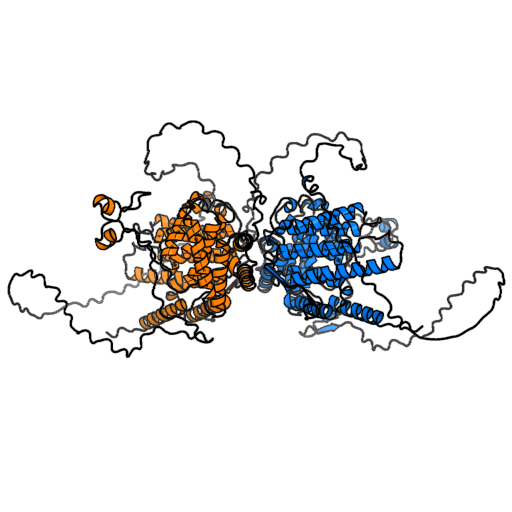 GLU B 1 263 ? -31 8.797 7.25 1 95.88 263 GLU B O 1
ATOM 6474 N N . LEU B 1 264 ? -29.531 8.125 5.727 1 95.88 264 LEU B N 1
ATOM 6475 C CA . LEU B 1 264 ? -29.188 6.934 6.5 1 95.88 264 LEU B CA 1
ATOM 6476 C C . LEU B 1 264 ? -28.484 7.316 7.797 1 95.88 264 LEU B C 1
ATOM 6478 O O . LEU B 1 264 ? -28.719 6.707 8.844 1 95.88 264 LEU B O 1
ATOM 6482 N N . LEU B 1 265 ? -27.641 8.297 7.715 1 94.25 265 LEU B N 1
ATOM 6483 C CA . LEU B 1 265 ? -26.875 8.766 8.867 1 94.25 265 LEU B CA 1
ATOM 6484 C C . LEU B 1 265 ? -27.812 9.344 9.93 1 94.25 265 LEU B C 1
ATOM 6486 O O . LEU B 1 265 ? -27.641 9.07 11.125 1 94.25 265 LEU B O 1
ATOM 6490 N N . LEU B 1 266 ? -28.734 10.086 9.516 1 92.31 266 LEU B N 1
ATOM 6491 C CA . LEU B 1 266 ? -29.688 10.695 10.438 1 92.31 266 LEU B CA 1
ATOM 6492 C C . LEU B 1 266 ? -30.5 9.625 11.156 1 92.31 266 LEU B C 1
ATOM 6494 O O . LEU B 1 266 ? -30.797 9.75 12.352 1 92.31 266 LEU B O 1
ATOM 6498 N N . ASN B 1 267 ? -30.844 8.648 10.438 1 93.31 267 ASN B N 1
ATOM 6499 C CA . ASN B 1 267 ? -31.562 7.531 11.039 1 93.31 267 ASN B CA 1
ATOM 6500 C C . ASN B 1 267 ? -30.719 6.828 12.102 1 93.31 267 ASN B C 1
ATOM 6502 O O . ASN B 1 267 ? -31.234 6.426 13.141 1 93.31 267 ASN B O 1
ATOM 6506 N N . ALA B 1 268 ? -29.469 6.668 11.789 1 92.25 268 ALA B N 1
ATOM 6507 C CA . ALA B 1 268 ? -28.562 6.027 12.734 1 92.25 268 ALA B CA 1
ATOM 6508 C C . ALA B 1 268 ? -28.359 6.895 13.977 1 92.25 268 ALA B C 1
ATOM 6510 O O . ALA B 1 268 ? -28.281 6.383 15.094 1 92.25 268 ALA B O 1
ATOM 6511 N N . LEU B 1 269 ? -28.25 8.172 13.812 1 90.5 269 LEU B N 1
ATOM 6512 C CA . LEU B 1 269 ? -28.016 9.117 14.898 1 90.5 269 LEU B CA 1
ATOM 6513 C C . LEU B 1 269 ? -29.266 9.273 15.766 1 90.5 269 LEU B C 1
ATOM 6515 O O . LEU B 1 269 ? -29.172 9.711 16.922 1 90.5 269 LEU B O 1
ATOM 6519 N N . GLY B 1 270 ? -30.344 8.984 15.148 1 89.44 270 GLY B N 1
ATOM 6520 C CA . GLY B 1 270 ? -31.594 9.078 15.883 1 89.44 270 GLY B CA 1
ATOM 6521 C C . GLY B 1 270 ? -31.781 7.969 16.906 1 89.44 270 GLY B C 1
ATOM 6522 O O . GLY B 1 270 ? -32.594 8.086 17.812 1 89.44 270 GLY B O 1
ATOM 6523 N N . LYS B 1 271 ? -30.969 7.012 16.75 1 88.75 271 LYS B N 1
ATOM 6524 C CA . LYS B 1 271 ? -31.031 5.91 17.703 1 88.75 271 LYS B CA 1
ATOM 6525 C C . LYS B 1 271 ? -30.297 6.254 19 1 88.75 271 LYS B C 1
ATOM 6527 O O . LYS B 1 271 ? -29.734 7.344 19.125 1 88.75 271 LYS B O 1
ATOM 6532 N N . ALA B 1 272 ? -30.359 5.316 19.953 1 85 272 ALA B N 1
ATOM 6533 C CA . ALA B 1 272 ? -29.703 5.523 21.234 1 85 272 ALA B CA 1
ATOM 6534 C C . ALA B 1 272 ? -28.172 5.539 21.078 1 85 272 ALA B C 1
ATOM 6536 O O . ALA B 1 272 ? -27.625 4.82 20.25 1 85 272 ALA B O 1
ATOM 6537 N N . GLU B 1 273 ? -27.531 6.312 21.859 1 84.38 273 GLU B N 1
ATOM 6538 C CA . GLU B 1 273 ? -26.078 6.492 21.781 1 84.38 273 GLU B CA 1
ATOM 6539 C C . GLU B 1 273 ? -25.344 5.172 21.984 1 84.38 273 GLU B C 1
ATOM 6541 O O . GLU B 1 273 ? -24.25 4.984 21.453 1 84.38 273 GLU B O 1
ATOM 6546 N N . GLU B 1 274 ? -25.938 4.352 22.672 1 82.75 274 GLU B N 1
ATOM 6547 C CA . GLU B 1 274 ? -25.328 3.062 22.953 1 82.75 274 GLU B CA 1
ATOM 6548 C C . GLU B 1 274 ? -25.203 2.217 21.688 1 82.75 274 GLU B C 1
ATOM 6550 O O . GLU B 1 274 ? -24.375 1.302 21.625 1 82.75 274 GLU B O 1
ATOM 6555 N N . SER B 1 275 ? -25.984 2.656 20.734 1 84.62 275 SER B N 1
ATOM 6556 C CA . SER B 1 275 ? -26 1.875 19.5 1 84.62 275 SER B CA 1
ATOM 6557 C C . SER B 1 275 ? -24.953 2.381 18.516 1 84.62 275 SER B C 1
ATOM 6559 O O . SER B 1 275 ? -24.734 1.766 17.469 1 84.62 275 SER B O 1
ATOM 6561 N N . TYR B 1 276 ? -24.312 3.445 18.938 1 87.62 276 TYR B N 1
ATOM 6562 C CA . TYR B 1 276 ? -23.297 3.994 18.031 1 87.62 276 TYR B CA 1
ATOM 6563 C C . TYR B 1 276 ? -22.156 3.01 17.844 1 87.62 276 TYR B C 1
ATOM 6565 O O . TYR B 1 276 ? -21.625 2.461 18.797 1 87.62 276 TYR B O 1
ATOM 6573 N N . ASP B 1 277 ? -21.875 2.75 16.594 1 89.88 277 ASP B N 1
ATOM 6574 C CA . ASP B 1 277 ? -20.828 1.776 16.297 1 89.88 277 ASP B CA 1
ATOM 6575 C C . ASP B 1 277 ? -19.766 2.369 15.367 1 89.88 277 ASP B C 1
ATOM 6577 O O . ASP B 1 277 ? -19.812 3.559 15.047 1 89.88 277 ASP B O 1
ATOM 6581 N N . ASP B 1 278 ? -18.859 1.554 14.891 1 92.25 278 ASP B N 1
ATOM 6582 C CA . ASP B 1 278 ? -17.75 1.984 14.055 1 92.25 278 ASP B CA 1
ATOM 6583 C C . ASP B 1 278 ? -18.234 2.48 12.695 1 92.25 278 ASP B C 1
ATOM 6585 O O . ASP B 1 278 ? -17.625 3.352 12.086 1 92.25 278 ASP B O 1
ATOM 6589 N N . ASN B 1 279 ? -19.344 1.961 12.273 1 95 279 ASN B N 1
ATOM 6590 C CA . ASN B 1 279 ? -19.875 2.354 10.969 1 95 279 ASN B CA 1
ATOM 6591 C C . ASN B 1 279 ? -20.281 3.824 10.953 1 95 279 ASN B C 1
ATOM 6593 O O . ASN B 1 279 ? -20.109 4.512 9.945 1 95 279 ASN B O 1
ATOM 6597 N N . LEU B 1 280 ? -20.797 4.219 12.062 1 94.56 280 LEU B N 1
ATOM 6598 C CA . LEU B 1 280 ? -21.172 5.621 12.188 1 94.56 280 LEU B CA 1
ATOM 6599 C C . LEU B 1 280 ? -19.938 6.516 12.117 1 94.56 280 LEU B C 1
ATOM 6601 O O . LEU B 1 280 ? -19.938 7.531 11.414 1 94.56 280 LEU B O 1
ATOM 6605 N N . LEU B 1 281 ? -18.922 6.156 12.797 1 93.56 281 LEU B N 1
ATOM 6606 C CA . LEU B 1 281 ? -17.688 6.93 12.828 1 93.56 281 LEU B CA 1
ATOM 6607 C C . LEU B 1 281 ? -17.062 6.996 11.445 1 93.56 281 LEU B C 1
ATOM 6609 O O . LEU B 1 281 ? -16.625 8.07 11.008 1 93.56 281 LEU B O 1
ATOM 6613 N N . ILE B 1 282 ? -17 5.898 10.789 1 96.25 282 ILE B N 1
ATOM 6614 C CA . ILE B 1 282 ? -16.438 5.816 9.445 1 96.25 282 ILE B CA 1
ATOM 6615 C C . ILE B 1 282 ? -17.188 6.758 8.508 1 96.25 282 ILE B C 1
ATOM 6617 O O . ILE B 1 282 ? -16.578 7.465 7.703 1 96.25 282 ILE B O 1
ATOM 6621 N N . THR B 1 283 ? -18.5 6.695 8.625 1 96.88 283 THR B N 1
ATOM 6622 C CA . THR B 1 283 ? -19.344 7.488 7.746 1 96.88 283 THR B CA 1
ATOM 6623 C C . THR B 1 283 ? -19.078 8.977 7.945 1 96.88 283 THR B C 1
ATOM 6625 O O . THR B 1 283 ? -18.922 9.727 6.977 1 96.88 283 THR B O 1
ATOM 6628 N N . VAL B 1 284 ? -18.984 9.375 9.133 1 94.69 284 VAL B N 1
ATOM 6629 C CA . VAL B 1 284 ? -18.797 10.781 9.461 1 94.69 284 VAL B CA 1
ATOM 6630 C C . VAL B 1 284 ? -17.438 11.25 8.945 1 94.69 284 VAL B C 1
ATOM 6632 O O . VAL B 1 284 ? -17.312 12.336 8.375 1 94.69 284 VAL B O 1
ATOM 6635 N N . VAL B 1 285 ? -16.438 10.469 9.148 1 95.5 285 VAL B N 1
ATOM 6636 C CA . VAL B 1 285 ? -15.086 10.828 8.727 1 95.5 285 VAL B CA 1
ATOM 6637 C C . VAL B 1 285 ? -15.023 10.938 7.207 1 95.5 285 VAL B C 1
ATOM 6639 O O . VAL B 1 285 ? -14.398 11.852 6.668 1 95.5 285 VAL B O 1
ATOM 6642 N N . ILE B 1 286 ? -15.617 10.023 6.469 1 96.88 286 ILE B N 1
ATOM 6643 C CA . ILE B 1 286 ? -15.609 10.039 5.012 1 96.88 286 ILE B CA 1
ATOM 6644 C C . ILE B 1 286 ? -16.406 11.234 4.504 1 96.88 286 ILE B C 1
ATOM 6646 O O . ILE B 1 286 ? -15.992 11.906 3.559 1 96.88 286 ILE B O 1
ATOM 6650 N N . LEU B 1 287 ? -17.531 11.523 5.156 1 94.56 287 LEU B N 1
ATOM 6651 C CA . LEU B 1 287 ? -18.344 12.672 4.758 1 94.56 287 LEU B CA 1
ATOM 6652 C C . LEU B 1 287 ? -17.594 13.977 4.996 1 94.56 287 LEU B C 1
ATOM 6654 O O . LEU B 1 287 ? -17.734 14.938 4.238 1 94.56 287 LEU B O 1
ATOM 6658 N N . ARG B 1 288 ? -16.859 13.977 6.023 1 92.56 288 ARG B N 1
ATOM 6659 C CA . ARG B 1 288 ? -16.062 15.164 6.277 1 92.56 288 ARG B CA 1
ATOM 6660 C C . ARG B 1 288 ? -15.047 15.391 5.156 1 92.56 288 ARG B C 1
ATOM 6662 O O . ARG B 1 288 ? -14.766 16.531 4.785 1 92.56 288 ARG B O 1
ATOM 6669 N N . MET B 1 289 ? -14.445 14.344 4.703 1 93.12 289 MET B N 1
ATOM 6670 C CA . MET B 1 289 ? -13.523 14.469 3.576 1 93.12 289 MET B CA 1
ATOM 6671 C C . MET B 1 289 ? -14.258 14.977 2.334 1 93.12 289 MET B C 1
ATOM 6673 O O . MET B 1 289 ? -13.703 15.758 1.562 1 93.12 289 MET B O 1
ATOM 6677 N N . TYR B 1 290 ? -15.469 14.469 2.186 1 93.25 290 TYR B N 1
ATOM 6678 C CA . TYR B 1 290 ? -16.312 14.945 1.101 1 93.25 290 TYR B CA 1
ATOM 6679 C C . TYR B 1 290 ? -16.5 16.453 1.184 1 93.25 290 TYR B C 1
ATOM 6681 O O . TYR B 1 290 ? -16.406 17.156 0.173 1 93.25 290 TYR B O 1
ATOM 6689 N N . GLU B 1 291 ? -16.688 16.953 2.359 1 88.81 291 GLU B N 1
ATOM 6690 C CA . GLU B 1 291 ? -16.906 18.375 2.584 1 88.81 291 GLU B CA 1
ATOM 6691 C C . GLU B 1 291 ? -15.633 19.172 2.324 1 88.81 291 GLU B C 1
ATOM 6693 O O . GLU B 1 291 ? -15.695 20.297 1.826 1 88.81 291 GLU B O 1
ATOM 6698 N N . GLU B 1 292 ? -14.578 18.609 2.693 1 85.12 292 GLU B N 1
ATOM 6699 C CA . GLU B 1 292 ? -13.305 19.281 2.465 1 85.12 292 GLU B CA 1
ATOM 6700 C C . GLU B 1 292 ? -13.023 19.438 0.973 1 85.12 292 GLU B C 1
ATOM 6702 O O . GLU B 1 292 ? -12.359 20.391 0.559 1 85.12 292 GLU B O 1
ATOM 6707 N N . LEU B 1 293 ? -13.531 18.516 0.203 1 85.88 293 LEU B N 1
ATOM 6708 C CA . LEU B 1 293 ? -13.367 18.578 -1.244 1 85.88 293 LEU B CA 1
ATOM 6709 C C . LEU B 1 293 ? -14.328 19.594 -1.859 1 85.88 293 LEU B C 1
ATOM 6711 O O . LEU B 1 293 ? -14.094 20.078 -2.963 1 85.88 293 LEU B O 1
ATOM 6715 N N . GLU B 1 294 ? -15.383 19.766 -1.055 1 78 294 GLU B N 1
ATOM 6716 C CA . GLU B 1 294 ? -16.406 20.656 -1.56 1 78 294 GLU B CA 1
ATOM 6717 C C . GLU B 1 294 ? -16.062 22.125 -1.266 1 78 294 GLU B C 1
ATOM 6719 O O . GLU B 1 294 ? -15.555 22.438 -0.189 1 78 294 GLU B O 1
ATOM 6724 N N . LEU B 1 295 ? -15.539 22.906 -2.189 1 59.34 295 LEU B N 1
ATOM 6725 C CA . LEU B 1 295 ? -15.141 24.297 -2.068 1 59.34 295 LEU B CA 1
ATOM 6726 C C . LEU B 1 295 ? -16.172 25.094 -1.267 1 59.34 295 LEU B C 1
ATOM 6728 O O . LEU B 1 295 ? -15.82 26.062 -0.585 1 59.34 295 LEU B O 1
ATOM 6732 N N . ALA B 1 296 ? -17.406 24.641 -1.367 1 52.03 296 ALA B N 1
ATOM 6733 C CA . ALA B 1 296 ? -18.453 25.531 -0.868 1 52.03 296 ALA B CA 1
ATOM 6734 C C . ALA B 1 296 ? -18.5 25.516 0.657 1 52.03 296 ALA B C 1
ATOM 6736 O O . ALA B 1 296 ? -18.25 24.484 1.276 1 52.03 296 ALA B O 1
ATOM 6737 N N . ALA B 1 297 ? -18.25 26.609 1.235 1 47.62 297 ALA B N 1
ATOM 6738 C CA . ALA B 1 297 ? -18.25 26.953 2.654 1 47.62 297 ALA B CA 1
ATOM 6739 C C . ALA B 1 297 ? -19.25 26.094 3.418 1 47.62 297 ALA B C 1
ATOM 6741 O O . ALA B 1 297 ? -20.453 26.141 3.146 1 47.62 297 ALA B O 1
ATOM 6742 N N . ASP B 1 298 ? -18.938 24.75 3.605 1 52.44 298 ASP B N 1
ATOM 6743 C CA . ASP B 1 298 ? -19.75 23.969 4.535 1 52.44 298 ASP B CA 1
ATOM 6744 C C . ASP B 1 298 ? -20.203 24.828 5.715 1 52.44 298 ASP B C 1
ATOM 6746 O O . ASP B 1 298 ? -19.438 25.641 6.234 1 52.44 298 ASP B O 1
ATOM 6750 N N . GLU B 1 299 ? -21.422 24.875 5.809 1 55.28 299 GLU B N 1
ATOM 6751 C CA . GLU B 1 299 ? -21.922 25.469 7.043 1 55.28 299 GLU B CA 1
ATOM 6752 C C . GLU B 1 299 ? -21.297 24.812 8.266 1 55.28 299 GLU B C 1
ATOM 6754 O O . GLU B 1 299 ? -21.156 23.578 8.312 1 55.28 299 GLU B O 1
ATOM 6759 N N . LYS B 1 300 ? -20.391 25.312 9.125 1 63.81 300 LYS B N 1
ATOM 6760 C CA . LYS B 1 300 ? -19.719 25.031 10.398 1 63.81 300 LYS B CA 1
ATOM 6761 C C . LYS B 1 300 ? -20.516 24.016 11.219 1 63.81 300 LYS B C 1
ATOM 6763 O O . LYS B 1 300 ? -19.969 23.406 12.133 1 63.81 300 LYS B O 1
ATOM 6768 N N . CYS B 1 301 ? -21.672 23.562 10.688 1 66.75 301 CYS B N 1
ATOM 6769 C CA . CYS B 1 301 ? -22.531 22.719 11.516 1 66.75 301 CYS B CA 1
ATOM 6770 C C . CYS B 1 301 ? -22.094 21.25 11.438 1 66.75 301 CYS B C 1
ATOM 6772 O O . CYS B 1 301 ? -22.078 20.547 12.445 1 66.75 301 CYS B O 1
ATOM 6774 N N . HIS B 1 302 ? -21.656 20.812 10.383 1 80.19 302 HIS B N 1
ATOM 6775 C CA . HIS B 1 302 ? -21.234 19.422 10.258 1 80.19 302 HIS B CA 1
ATOM 6776 C C . HIS B 1 302 ? -19.969 19.141 11.062 1 80.19 302 HIS B C 1
ATOM 6778 O O . HIS B 1 302 ? -19.859 18.094 11.711 1 80.19 302 HIS B O 1
ATOM 6784 N N . TRP B 1 303 ? -19.188 20.094 11.133 1 83.69 303 TRP B N 1
ATOM 6785 C CA . TRP B 1 303 ? -17.938 19.953 11.883 1 83.69 303 TRP B CA 1
ATOM 6786 C C . TRP B 1 303 ? -18.219 19.828 13.375 1 83.69 303 TRP B C 1
ATOM 6788 O O . TRP B 1 303 ? -17.703 18.922 14.031 1 83.69 303 TRP B O 1
ATOM 6798 N N . LEU B 1 304 ? -19.062 20.703 13.836 1 83.69 304 LEU B N 1
ATOM 6799 C CA . LEU B 1 304 ? -19.391 20.688 15.258 1 83.69 304 LEU B CA 1
ATOM 6800 C C . LEU B 1 304 ? -20.078 19.391 15.641 1 83.69 304 LEU B C 1
ATOM 6802 O O . LEU B 1 304 ? -19.781 18.797 16.672 1 83.69 304 LEU B O 1
ATOM 6806 N N . GLY B 1 305 ? -20.984 18.953 14.797 1 84.88 305 GLY B N 1
ATOM 6807 C CA . GLY B 1 305 ? -21.688 17.703 15.039 1 84.88 305 GLY B CA 1
ATOM 6808 C C . GLY B 1 305 ? -20.766 16.5 15.055 1 84.88 305 GLY B C 1
ATOM 6809 O O . GLY B 1 305 ? -20.891 15.625 15.922 1 84.88 305 GLY B O 1
ATOM 6810 N N . SER B 1 306 ? -19.875 16.469 14.156 1 87.19 306 SER B N 1
ATOM 6811 C CA . SER B 1 306 ? -18.938 15.359 14.062 1 87.19 306 SER B CA 1
ATOM 6812 C C . SER B 1 306 ? -18 15.32 15.273 1 87.19 306 SER B C 1
ATOM 6814 O O . SER B 1 306 ? -17.703 14.242 15.797 1 87.19 306 SER B O 1
ATOM 6816 N N . THR B 1 307 ? -17.562 16.453 15.703 1 89.12 307 THR B N 1
ATOM 6817 C CA . THR B 1 307 ? -16.672 16.547 16.859 1 89.12 307 THR B CA 1
ATOM 6818 C C . THR B 1 307 ? -17.375 16.062 18.125 1 89.12 307 THR B C 1
ATOM 6820 O O . THR B 1 307 ? -16.797 15.328 18.922 1 89.12 307 THR B O 1
ATOM 6823 N N . ARG B 1 308 ? -18.609 16.5 18.266 1 89.12 308 ARG B N 1
ATOM 6824 C CA . ARG B 1 308 ? -19.406 16.062 19.406 1 89.12 308 ARG B CA 1
ATOM 6825 C C . ARG B 1 308 ? -19.594 14.555 19.422 1 89.12 308 ARG B C 1
ATOM 6827 O O . ARG B 1 308 ? -19.531 13.922 20.469 1 89.12 308 ARG B O 1
ATOM 6834 N N . LEU B 1 309 ? -19.828 14.062 18.297 1 89.25 309 LEU B N 1
ATOM 6835 C CA . LEU B 1 309 ? -20.016 12.617 18.172 1 89.25 309 LEU B CA 1
ATOM 6836 C C . LEU B 1 309 ? -18.766 11.875 18.625 1 89.25 309 LEU B C 1
ATOM 6838 O O . LEU B 1 309 ? -18.859 10.906 19.391 1 89.25 309 LEU B O 1
ATOM 6842 N N . LEU B 1 310 ? -17.641 12.273 18.172 1 88.94 310 LEU B N 1
ATOM 6843 C CA . LEU B 1 310 ? -16.391 11.609 18.531 1 88.94 310 LEU B CA 1
ATOM 6844 C C . LEU B 1 310 ? -16.109 11.766 20.031 1 88.94 310 LEU B C 1
ATOM 6846 O O . LEU B 1 310 ? -15.586 10.852 20.672 1 88.94 310 LEU B O 1
ATOM 6850 N N . ASN B 1 311 ? -16.422 12.922 20.516 1 90.31 311 ASN B N 1
ATOM 6851 C CA . ASN B 1 311 ? -16.234 13.141 21.953 1 90.31 311 ASN B CA 1
ATOM 6852 C C . ASN B 1 311 ? -17.156 12.242 22.766 1 90.31 311 ASN B C 1
ATOM 6854 O O . ASN B 1 311 ? -16.797 11.805 23.859 1 90.31 311 ASN B O 1
ATOM 6858 N N . THR B 1 312 ? -18.297 12.039 22.203 1 86.88 312 THR B N 1
ATOM 6859 C CA . THR B 1 312 ? -19.25 11.148 22.859 1 86.88 312 THR B CA 1
ATOM 6860 C C . THR B 1 312 ? -18.75 9.703 22.812 1 86.88 312 THR B C 1
ATOM 6862 O O . THR B 1 312 ? -18.859 8.977 23.812 1 86.88 312 THR B O 1
ATOM 6865 N N . MET B 1 313 ? -18.203 9.398 21.688 1 87.75 313 MET B N 1
ATOM 6866 C CA . MET B 1 313 ? -17.625 8.07 21.547 1 87.75 313 MET B CA 1
ATOM 6867 C C . MET B 1 313 ? -16.188 8.055 22.078 1 87.75 313 MET B C 1
ATOM 6869 O O . MET B 1 313 ? -15.25 7.742 21.328 1 87.75 313 MET B O 1
ATOM 6873 N N . SER B 1 314 ? -15.969 8.219 23.359 1 80.88 314 SER B N 1
ATOM 6874 C CA . SER B 1 314 ? -14.711 8.57 24.016 1 80.88 314 SER B CA 1
ATOM 6875 C C . SER B 1 314 ? -13.734 7.402 23.984 1 80.88 314 SER B C 1
ATOM 6877 O O . SER B 1 314 ? -12.516 7.605 24.031 1 80.88 314 SER B O 1
ATOM 6879 N N . LYS B 1 315 ? -14.234 6.25 23.828 1 85 315 LYS B N 1
ATOM 6880 C CA . LYS B 1 315 ? -13.352 5.086 23.906 1 85 315 LYS B CA 1
ATOM 6881 C C . LYS B 1 315 ? -12.812 4.703 22.531 1 85 315 LYS B C 1
ATOM 6883 O O . LYS B 1 315 ? -11.922 3.859 22.422 1 85 315 LYS B O 1
ATOM 6888 N N . SER B 1 316 ? -13.273 5.285 21.531 1 83.81 316 SER B N 1
ATOM 6889 C CA . SER B 1 316 ? -12.938 4.91 20.172 1 83.81 316 SER B CA 1
ATOM 6890 C C . SER B 1 316 ? -11.445 5.07 19.906 1 83.81 316 SER B C 1
ATOM 6892 O O . SER B 1 316 ? -10.82 4.211 19.266 1 83.81 316 SER B O 1
ATOM 6894 N N . ALA B 1 317 ? -10.891 5.973 20.469 1 84.81 317 ALA B N 1
ATOM 6895 C CA . ALA B 1 317 ? -9.492 6.281 20.188 1 84.81 317 ALA B CA 1
ATOM 6896 C C . ALA B 1 317 ? -8.555 5.285 20.875 1 84.81 317 ALA B C 1
ATOM 6898 O O . ALA B 1 317 ? -7.379 5.188 20.516 1 84.81 317 ALA B O 1
ATOM 6899 N N . SER B 1 318 ? -9.086 4.566 21.859 1 85.44 318 SER B N 1
ATOM 6900 C CA . SER B 1 318 ? -8.242 3.641 22.609 1 85.44 318 SER B CA 1
ATOM 6901 C C . SER B 1 318 ? -8.711 2.199 22.438 1 85.44 318 SER B C 1
ATOM 6903 O O . SER B 1 318 ? -8.203 1.292 23.094 1 85.44 318 SER B O 1
ATOM 6905 N N . SER B 1 319 ? -9.656 1.982 21.594 1 86.25 319 SER B N 1
ATOM 6906 C CA . SER B 1 319 ? -10.266 0.665 21.453 1 86.25 319 SER B CA 1
ATOM 6907 C C . SER B 1 319 ? -9.445 -0.229 20.516 1 86.25 319 SER B C 1
ATOM 6909 O O . SER B 1 319 ? -9.664 -1.441 20.469 1 86.25 319 SER B O 1
ATOM 6911 N N . GLY B 1 320 ? -8.516 0.389 19.875 1 86.94 320 GLY B N 1
ATOM 6912 C CA . GLY B 1 320 ? -7.793 -0.372 18.875 1 86.94 320 GLY B CA 1
ATOM 6913 C C . GLY B 1 320 ? -8.602 -0.616 17.609 1 86.94 320 GLY B C 1
ATOM 6914 O O . GLY B 1 320 ? -9.742 -0.155 17.5 1 86.94 320 GLY B O 1
ATOM 6915 N N . GLY B 1 321 ? -7.965 -1.22 16.594 1 89.81 321 GLY B N 1
ATOM 6916 C CA . GLY B 1 321 ? -8.656 -1.62 15.383 1 89.81 321 GLY B CA 1
ATOM 6917 C C . GLY B 1 321 ? -9.156 -0.445 14.562 1 89.81 321 GLY B C 1
ATOM 6918 O O . GLY B 1 321 ? -8.492 0.591 14.492 1 89.81 321 GLY B O 1
ATOM 6919 N N . LEU B 1 322 ? -10.266 -0.613 14 1 92.56 322 LEU B N 1
ATOM 6920 C CA . LEU B 1 322 ? -10.812 0.353 13.055 1 92.56 322 LEU B CA 1
ATOM 6921 C C . LEU B 1 322 ? -11.219 1.642 13.766 1 92.56 322 LEU B C 1
ATOM 6923 O O . LEU B 1 322 ? -10.969 2.738 13.258 1 92.56 322 LEU B O 1
ATOM 6927 N N . ALA B 1 323 ? -11.812 1.525 14.922 1 94.38 323 ALA B N 1
ATOM 6928 C CA . ALA B 1 323 ? -12.266 2.703 15.664 1 94.38 323 ALA B CA 1
ATOM 6929 C C . ALA B 1 323 ? -11.086 3.619 16 1 94.38 323 ALA B C 1
ATOM 6931 O O . ALA B 1 323 ? -11.195 4.844 15.875 1 94.38 323 ALA B O 1
ATOM 6932 N N . GLU B 1 324 ? -10.062 3.051 16.438 1 95.44 324 GLU B N 1
ATOM 6933 C CA . GLU B 1 324 ? -8.867 3.832 16.719 1 95.44 324 GLU B CA 1
ATOM 6934 C C . GLU B 1 324 ? -8.32 4.508 15.469 1 95.44 324 GLU B C 1
ATOM 6936 O O . GLU B 1 324 ? -7.977 5.688 15.492 1 95.44 324 GLU B O 1
ATOM 6941 N N . ALA B 1 325 ? -8.227 3.742 14.406 1 95.56 325 ALA B N 1
ATOM 6942 C CA . ALA B 1 325 ? -7.73 4.281 13.141 1 95.56 325 ALA B CA 1
ATOM 6943 C C . ALA B 1 325 ? -8.578 5.461 12.68 1 95.56 325 ALA B C 1
ATOM 6945 O O . ALA B 1 325 ? -8.047 6.492 12.258 1 95.56 325 ALA B O 1
ATOM 6946 N N . VAL B 1 326 ? -9.875 5.344 12.812 1 96.31 326 VAL B N 1
ATOM 6947 C CA . VAL B 1 326 ? -10.805 6.379 12.383 1 96.31 326 VAL B CA 1
ATOM 6948 C C . VAL B 1 326 ? -10.664 7.605 13.281 1 96.31 326 VAL B C 1
ATOM 6950 O O . VAL B 1 326 ? -10.734 8.742 12.805 1 96.31 326 VAL B O 1
ATOM 6953 N N . SER B 1 327 ? -10.461 7.406 14.523 1 96.38 327 SER B N 1
ATOM 6954 C CA . SER B 1 327 ? -10.281 8.516 15.461 1 96.38 327 SER B CA 1
ATOM 6955 C C . SER B 1 327 ? -9.047 9.336 15.117 1 96.38 327 SER B C 1
ATOM 6957 O O . SER B 1 327 ? -9.078 10.57 15.156 1 96.38 327 SER B O 1
ATOM 6959 N N . TRP B 1 328 ? -8.008 8.656 14.789 1 97 328 TRP B N 1
ATOM 6960 C CA . TRP B 1 328 ? -6.781 9.367 14.438 1 97 328 TRP B CA 1
ATOM 6961 C C . TRP B 1 328 ? -6.941 10.117 13.125 1 97 328 TRP B C 1
ATOM 6963 O O . TRP B 1 328 ? -6.406 11.219 12.961 1 97 328 TRP B O 1
ATOM 6973 N N . GLN B 1 329 ? -7.629 9.523 12.18 1 96.5 329 GLN B N 1
ATOM 6974 C CA . GLN B 1 329 ? -7.938 10.25 10.953 1 96.5 329 GLN B CA 1
ATOM 6975 C C . GLN B 1 329 ? -8.758 11.5 11.25 1 96.5 329 GLN B C 1
ATOM 6977 O O . GLN B 1 329 ? -8.531 12.555 10.648 1 96.5 329 GLN B O 1
ATOM 6982 N N . PHE B 1 330 ? -9.68 11.406 12.156 1 96.06 330 PHE B N 1
ATOM 6983 C CA . PHE B 1 330 ? -10.5 12.555 12.523 1 96.06 330 PHE B CA 1
ATOM 6984 C C . PHE B 1 330 ? -9.641 13.648 13.164 1 96.06 330 PHE B C 1
ATOM 6986 O O . PHE B 1 330 ? -9.891 14.836 12.961 1 96.06 330 PHE B O 1
ATOM 6993 N N . LEU B 1 331 ? -8.75 13.203 13.945 1 96.88 331 LEU B N 1
ATOM 6994 C CA . LEU B 1 331 ? -7.855 14.18 14.547 1 96.88 331 LEU B CA 1
ATOM 6995 C C . LEU B 1 331 ? -7.137 15 13.484 1 96.88 331 LEU B C 1
ATOM 6997 O O . LEU B 1 331 ? -7.008 16.219 13.609 1 96.88 331 LEU B O 1
ATOM 7001 N N . ARG B 1 332 ? -6.613 14.375 12.469 1 96.81 332 ARG B N 1
ATOM 7002 C CA . ARG B 1 332 ? -5.945 15.086 11.383 1 96.81 332 ARG B CA 1
ATOM 7003 C C . ARG B 1 332 ? -6.91 16.031 10.672 1 96.81 332 ARG B C 1
ATOM 7005 O O . ARG B 1 332 ? -6.535 17.141 10.297 1 96.81 332 ARG B O 1
ATOM 7012 N N . GLN B 1 333 ? -8.141 15.617 10.539 1 94.25 333 GLN B N 1
ATOM 7013 C CA . GLN B 1 333 ? -9.148 16.484 9.938 1 94.25 333 GLN B CA 1
ATOM 7014 C C . GLN B 1 333 ? -9.469 17.672 10.844 1 94.25 333 GLN B C 1
ATOM 7016 O O . GLN B 1 333 ? -9.758 18.766 10.359 1 94.25 333 GLN B O 1
ATOM 7021 N N . ALA B 1 334 ? -9.445 17.406 12.125 1 94.88 334 ALA B N 1
ATOM 7022 C CA . ALA B 1 334 ? -9.641 18.484 13.078 1 94.88 334 ALA B CA 1
ATOM 7023 C C . ALA B 1 334 ? -8.523 19.516 12.961 1 94.88 334 ALA B C 1
ATOM 7025 O O . ALA B 1 334 ? -8.773 20.734 13.023 1 94.88 334 ALA B O 1
ATOM 7026 N N . ILE B 1 335 ? -7.34 19.031 12.828 1 95.75 335 ILE B N 1
ATOM 7027 C CA . ILE B 1 335 ? -6.207 19.922 12.656 1 95.75 335 ILE B CA 1
ATOM 7028 C C . ILE B 1 335 ? -6.395 20.75 11.383 1 95.75 335 ILE B C 1
ATOM 7030 O O . ILE B 1 335 ? -6.129 21.953 11.375 1 95.75 335 ILE B O 1
ATOM 7034 N N . TYR B 1 336 ? -6.852 20.156 10.383 1 92.62 336 TYR B N 1
ATOM 7035 C CA . TYR B 1 336 ? -7.176 20.875 9.156 1 92.62 336 TYR B CA 1
ATOM 7036 C C . TYR B 1 336 ? -8.188 21.984 9.414 1 92.62 336 TYR B C 1
ATOM 7038 O O . TYR B 1 336 ? -8.008 23.109 8.953 1 92.62 336 TYR B O 1
ATOM 7046 N N . ALA B 1 337 ? -9.227 21.641 10.102 1 91.44 337 ALA B N 1
ATOM 7047 C CA . ALA B 1 337 ? -10.266 22.625 10.406 1 91.44 337 ALA B CA 1
ATOM 7048 C C . ALA B 1 337 ? -9.695 23.812 11.195 1 91.44 337 ALA B C 1
ATOM 7050 O O . ALA B 1 337 ? -10.086 24.953 10.969 1 91.44 337 ALA B O 1
ATOM 7051 N N . CYS B 1 338 ? -8.797 23.5 12.031 1 92.38 338 CYS B N 1
ATOM 7052 C CA . CYS B 1 338 ? -8.188 24.531 12.844 1 92.38 338 CYS B CA 1
ATOM 7053 C C . CYS B 1 338 ? -7.258 25.406 12.008 1 92.38 338 CYS B C 1
ATOM 7055 O O . CYS B 1 338 ? -7.262 26.641 12.141 1 92.38 338 CYS B O 1
ATOM 7057 N N . LEU B 1 339 ? -6.516 24.828 11.125 1 92.56 339 LEU B N 1
ATOM 7058 C CA . LEU B 1 339 ? -5.512 25.562 10.359 1 92.56 339 LEU B CA 1
ATOM 7059 C C . LEU B 1 339 ? -6.156 26.344 9.211 1 92.56 339 LEU B C 1
ATOM 7061 O O . LEU B 1 339 ? -5.828 27.5 8.984 1 92.56 339 LEU B O 1
ATOM 7065 N N . VAL B 1 340 ? -7.07 25.734 8.562 1 89.75 340 VAL B N 1
ATOM 7066 C CA . VAL B 1 340 ? -7.582 26.297 7.316 1 89.75 340 VAL B CA 1
ATOM 7067 C C . VAL B 1 340 ? -8.891 27.031 7.582 1 89.75 340 VAL B C 1
ATOM 7069 O O . VAL B 1 340 ? -9.133 28.109 7.023 1 89.75 340 VAL B O 1
ATOM 7072 N N . GLU B 1 341 ? -9.695 26.469 8.445 1 86.94 341 GLU B N 1
ATOM 7073 C CA . GLU B 1 341 ? -11.008 27.047 8.68 1 86.94 341 GLU B CA 1
ATOM 7074 C C . GLU B 1 341 ? -11.023 27.891 9.961 1 86.94 341 GLU B C 1
ATOM 7076 O O . GLU B 1 341 ? -12.055 28.438 10.344 1 86.94 341 GLU B O 1
ATOM 7081 N N . TYR B 1 342 ? -9.984 27.953 10.703 1 88.44 342 TYR B N 1
ATOM 7082 C CA . TYR B 1 342 ? -9.789 28.781 11.891 1 88.44 342 TYR B CA 1
ATOM 7083 C C . TYR B 1 342 ? -10.773 28.391 12.992 1 88.44 342 TYR B C 1
ATOM 7085 O O . TYR B 1 342 ? -11.266 29.25 13.727 1 88.44 342 TYR B O 1
ATOM 7093 N N . GLN B 1 343 ? -11.055 27.125 12.961 1 87.5 343 GLN B N 1
ATOM 7094 C CA . GLN B 1 343 ? -11.891 26.609 14.039 1 87.5 343 GLN B CA 1
ATOM 7095 C C . GLN B 1 343 ? -11.055 26.234 15.258 1 87.5 343 GLN B C 1
ATOM 7097 O O . GLN B 1 343 ? -9.922 25.766 15.125 1 87.5 343 GLN B O 1
ATOM 7102 N N . PRO B 1 344 ? -11.578 26.438 16.438 1 89.19 344 PRO B N 1
ATOM 7103 C CA . PRO B 1 344 ? -10.836 26 17.625 1 89.19 344 PRO B CA 1
ATOM 7104 C C . PRO B 1 344 ? -10.828 24.484 17.766 1 89.19 344 PRO B C 1
ATOM 7106 O O . PRO B 1 344 ? -11.719 23.797 17.25 1 89.19 344 PRO B O 1
ATOM 7109 N N . MET B 1 345 ? -9.828 23.984 18.453 1 92 345 MET B N 1
ATOM 7110 C CA . MET B 1 345 ? -9.758 22.547 18.734 1 92 345 MET B CA 1
ATOM 7111 C C . MET B 1 345 ? -10.766 22.172 19.812 1 92 345 MET B C 1
ATOM 7113 O O . MET B 1 345 ? -10.625 22.562 20.969 1 92 345 MET B O 1
ATOM 7117 N N . GLN B 1 346 ? -11.789 21.438 19.438 1 90 346 GLN B N 1
ATOM 7118 C CA . GLN B 1 346 ? -12.852 21.062 20.375 1 90 346 GLN B CA 1
ATOM 7119 C C . GLN B 1 346 ? -12.797 19.578 20.703 1 90 346 GLN B C 1
ATOM 7121 O O . GLN B 1 346 ? -13.531 19.109 21.578 1 90 346 GLN B O 1
ATOM 7126 N N . LEU B 1 347 ? -11.945 18.906 20.031 1 92.31 347 LEU B N 1
ATOM 7127 C CA . LEU B 1 347 ? -11.789 17.469 20.281 1 92.31 347 LEU B CA 1
ATOM 7128 C C . LEU B 1 347 ? -11.164 17.234 21.656 1 92.31 347 LEU B C 1
ATOM 7130 O O . LEU B 1 347 ? -10.219 17.922 22.031 1 92.31 347 LEU B O 1
ATOM 7134 N N . ASN B 1 348 ? -11.75 16.297 22.422 1 93.62 348 ASN B N 1
ATOM 7135 C CA . ASN B 1 348 ? -11.148 15.906 23.703 1 93.62 348 ASN B CA 1
ATOM 7136 C C . ASN B 1 348 ? -9.898 15.062 23.5 1 93.62 348 ASN B C 1
ATOM 7138 O O . ASN B 1 348 ? -9.992 13.836 23.359 1 93.62 348 ASN B O 1
ATOM 7142 N N . LEU B 1 349 ? -8.789 15.648 23.609 1 94.75 349 LEU B N 1
ATOM 7143 C CA . LEU B 1 349 ? -7.516 15 23.312 1 94.75 349 LEU B CA 1
ATOM 7144 C C . LEU B 1 349 ? -7.16 13.977 24.391 1 94.75 349 LEU B C 1
ATOM 7146 O O . LEU B 1 349 ? -6.301 13.117 24.172 1 94.75 349 LEU B O 1
ATOM 7150 N N . GLU B 1 350 ? -7.777 14.031 25.531 1 93.19 350 GLU B N 1
ATOM 7151 C CA . GLU B 1 350 ? -7.539 13.055 26.594 1 93.19 350 GLU B CA 1
ATOM 7152 C C . GLU B 1 350 ? -7.941 11.648 26.156 1 93.19 350 GLU B C 1
ATOM 7154 O O . GLU B 1 350 ? -7.355 10.664 26.594 1 93.19 350 GLU B O 1
ATOM 7159 N N . ASN B 1 351 ? -8.938 11.664 25.281 1 92.56 351 ASN B N 1
ATOM 7160 C CA . ASN B 1 351 ? -9.406 10.383 24.766 1 92.56 351 ASN B CA 1
ATOM 7161 C C . ASN B 1 351 ? -8.32 9.656 23.984 1 92.56 351 ASN B C 1
ATOM 7163 O O . ASN B 1 351 ? -8.367 8.43 23.828 1 92.56 351 ASN B O 1
ATOM 7167 N N . TYR B 1 352 ? -7.34 10.367 23.438 1 95.06 352 TYR B N 1
ATOM 7168 C CA . TYR B 1 352 ? -6.297 9.805 22.594 1 95.06 352 TYR B CA 1
ATOM 7169 C C . TYR B 1 352 ? -5.109 9.336 23.422 1 95.06 352 TYR B C 1
ATOM 7171 O O . TYR B 1 352 ? -4.266 8.57 22.938 1 95.06 352 TYR B O 1
ATOM 7179 N N . GLU B 1 353 ? -4.988 9.75 24.656 1 92.88 353 GLU B N 1
ATOM 7180 C CA . GLU B 1 353 ? -3.805 9.523 25.469 1 92.88 353 GLU B CA 1
ATOM 7181 C C . GLU B 1 353 ? -3.631 8.047 25.797 1 92.88 353 GLU B C 1
ATOM 7183 O O . GLU B 1 353 ? -2.512 7.582 26.031 1 92.88 353 GLU B O 1
ATOM 7188 N N . HIS B 1 354 ? -4.727 7.293 25.656 1 90.75 354 HIS B N 1
ATOM 7189 C CA . HIS B 1 354 ? -4.645 5.871 25.984 1 90.75 354 HIS B CA 1
ATOM 7190 C C . HIS B 1 354 ? -4.59 5.023 24.719 1 90.75 354 HIS B C 1
ATOM 7192 O O . HIS B 1 354 ? -4.734 3.803 24.766 1 90.75 354 HIS B O 1
ATOM 7198 N N . SER B 1 355 ? -4.414 5.605 23.641 1 93.81 355 SER B N 1
ATOM 7199 C CA . SER B 1 355 ? -4.297 4.895 22.375 1 93.81 355 SER B CA 1
ATOM 7200 C C . SER B 1 355 ? -3.051 4.012 22.344 1 93.81 355 SER B C 1
ATOM 7202 O O . SER B 1 355 ? -2.041 4.336 22.984 1 93.81 355 SER B O 1
ATOM 7204 N N . SER B 1 356 ? -3.066 2.904 21.641 1 92.75 356 SER B N 1
ATOM 7205 C CA . SER B 1 356 ? -1.941 1.989 21.469 1 92.75 356 SER B CA 1
ATOM 7206 C C . SER B 1 356 ? -0.762 2.682 20.797 1 92.75 356 SER B C 1
ATOM 7208 O O . SER B 1 356 ? 0.369 2.195 20.859 1 92.75 356 SER B O 1
ATOM 7210 N N . VAL B 1 357 ? -0.989 3.807 20.203 1 93.75 357 VAL B N 1
ATOM 7211 C CA . VAL B 1 357 ? 0.008 4.574 19.469 1 93.75 357 VAL B CA 1
ATOM 7212 C C . VAL B 1 357 ? 1.162 4.953 20.391 1 93.75 357 VAL B C 1
ATOM 7214 O O . VAL B 1 357 ? 2.316 5.004 19.969 1 93.75 357 VAL B O 1
ATOM 7217 N N . PHE B 1 358 ? 0.914 5.172 21.656 1 94.81 358 PHE B N 1
ATOM 7218 C CA . PHE B 1 358 ? 1.916 5.68 22.594 1 94.81 358 PHE B CA 1
ATOM 7219 C C . PHE B 1 358 ? 2.75 4.543 23.172 1 94.81 358 PHE B C 1
ATOM 7221 O O . PHE B 1 358 ? 3.787 4.781 23.797 1 94.81 358 PHE B O 1
ATOM 7228 N N . ARG B 1 359 ? 2.369 3.342 22.844 1 92.19 359 ARG B N 1
ATOM 7229 C CA . ARG B 1 359 ? 3.125 2.178 23.297 1 92.19 359 ARG B CA 1
ATOM 7230 C C . ARG B 1 359 ? 3.857 1.517 22.125 1 92.19 359 ARG B C 1
ATOM 7232 O O . ARG B 1 359 ? 4.906 0.899 22.328 1 92.19 359 ARG B O 1
ATOM 7239 N N . ARG B 1 360 ? 3.346 1.691 20.953 1 92.69 360 ARG B N 1
ATOM 7240 C CA . ARG B 1 360 ? 3.912 1.063 19.766 1 92.69 360 ARG B CA 1
ATOM 7241 C C . ARG B 1 360 ? 5.152 1.811 19.297 1 92.69 360 ARG B C 1
ATOM 7243 O O . ARG B 1 360 ? 5.32 2.996 19.594 1 92.69 360 ARG B O 1
ATOM 7250 N N . ARG B 1 361 ? 5.98 1.035 18.5 1 88.69 361 ARG B N 1
ATOM 7251 C CA . ARG B 1 361 ? 7.242 1.643 18.094 1 88.69 361 ARG B CA 1
ATOM 7252 C C . ARG B 1 361 ? 7.359 1.686 16.562 1 88.69 361 ARG B C 1
ATOM 7254 O O . ARG B 1 361 ? 8.406 2.064 16.031 1 88.69 361 ARG B O 1
ATOM 7261 N N . ASP B 1 362 ? 6.395 1.364 15.891 1 89.88 362 ASP B N 1
ATOM 7262 C CA . ASP B 1 362 ? 6.438 1.4 14.43 1 89.88 362 ASP B CA 1
ATOM 7263 C C . ASP B 1 362 ? 6.387 2.836 13.914 1 89.88 362 ASP B C 1
ATOM 7265 O O . ASP B 1 362 ? 6.09 3.764 14.672 1 89.88 362 ASP B O 1
ATOM 7269 N N . ASP B 1 363 ? 6.695 3.1 12.734 1 94.19 363 ASP B N 1
ATOM 7270 C CA . ASP B 1 363 ? 6.777 4.43 12.148 1 94.19 363 ASP B CA 1
ATOM 7271 C C . ASP B 1 363 ? 5.426 5.141 12.203 1 94.19 363 ASP B C 1
ATOM 7273 O O . ASP B 1 363 ? 5.367 6.363 12.383 1 94.19 363 ASP B O 1
ATOM 7277 N N . ALA B 1 364 ? 4.328 4.402 11.977 1 95.5 364 ALA B N 1
ATOM 7278 C CA . ALA B 1 364 ? 2.994 5.004 12.031 1 95.5 364 ALA B CA 1
ATOM 7279 C C . ALA B 1 364 ? 2.715 5.594 13.414 1 95.5 364 ALA B C 1
ATOM 7281 O O . ALA B 1 364 ? 2.213 6.715 13.523 1 95.5 364 ALA B O 1
ATOM 7282 N N . ALA B 1 365 ? 3.055 4.836 14.406 1 96 365 ALA B N 1
ATOM 7283 C CA . ALA B 1 365 ? 2.857 5.301 15.773 1 96 365 ALA B CA 1
ATOM 7284 C C . ALA B 1 365 ? 3.725 6.523 16.062 1 96 365 ALA B C 1
ATOM 7286 O O . ALA B 1 365 ? 3.262 7.484 16.688 1 96 365 ALA B O 1
ATOM 7287 N N . TYR B 1 366 ? 4.965 6.445 15.633 1 97.19 366 TYR B N 1
ATOM 7288 C CA . TYR B 1 366 ? 5.875 7.566 15.844 1 97.19 366 TYR B CA 1
ATOM 7289 C C . TYR B 1 366 ? 5.34 8.836 15.188 1 97.19 366 TYR B C 1
ATOM 7291 O O . TYR B 1 366 ? 5.438 9.922 15.75 1 97.19 366 TYR B O 1
ATOM 7299 N N . SER B 1 367 ? 4.805 8.742 14.023 1 98 367 SER B N 1
ATOM 7300 C CA . SER B 1 367 ? 4.207 9.875 13.32 1 98 367 SER B CA 1
ATOM 7301 C C . SER B 1 367 ? 2.969 10.383 14.047 1 98 367 SER B C 1
ATOM 7303 O O . SER B 1 367 ? 2.766 11.594 14.164 1 98 367 SER B O 1
ATOM 7305 N N . ASN B 1 368 ? 2.135 9.492 14.531 1 98.06 368 ASN B N 1
ATOM 7306 C CA . ASN B 1 368 ? 0.919 9.891 15.234 1 98.06 368 ASN B CA 1
ATOM 7307 C C . ASN B 1 368 ? 1.237 10.656 16.516 1 98.06 368 ASN B C 1
ATOM 7309 O O . ASN B 1 368 ? 0.473 11.531 16.922 1 98.06 368 ASN B O 1
ATOM 7313 N N . ARG B 1 369 ? 2.355 10.422 17.109 1 98.06 369 ARG B N 1
ATOM 7314 C CA . ARG B 1 369 ? 2.738 11.125 18.328 1 98.06 369 ARG B CA 1
ATOM 7315 C C . ARG B 1 369 ? 2.979 12.609 18.047 1 98.06 369 ARG B C 1
ATOM 7317 O O . ARG B 1 369 ? 2.561 13.469 18.828 1 98.06 369 ARG B O 1
ATOM 7324 N N . ILE B 1 370 ? 3.664 12.891 16.984 1 98.5 370 ILE B N 1
ATOM 7325 C CA . ILE B 1 370 ? 3.879 14.297 16.656 1 98.5 370 ILE B CA 1
ATOM 7326 C C . ILE B 1 370 ? 2.566 14.93 16.203 1 98.5 370 ILE B C 1
ATOM 7328 O O . ILE B 1 370 ? 2.334 16.125 16.438 1 98.5 370 ILE B O 1
ATOM 7332 N N . ILE B 1 371 ? 1.701 14.188 15.555 1 98.56 371 ILE B N 1
ATOM 7333 C CA . ILE B 1 371 ? 0.38 14.688 15.188 1 98.56 371 ILE B CA 1
ATOM 7334 C C . ILE B 1 371 ? -0.395 15.078 16.438 1 98.56 371 ILE B C 1
ATOM 7336 O O . ILE B 1 371 ? -1.035 16.125 16.484 1 98.56 371 ILE B O 1
ATOM 7340 N N . PHE B 1 372 ? -0.327 14.258 17.422 1 98.31 372 PHE B N 1
ATOM 7341 C CA . PHE B 1 372 ? -0.965 14.531 18.703 1 98.31 372 PHE B CA 1
ATOM 7342 C C . PHE B 1 372 ? -0.394 15.805 19.328 1 98.31 372 PHE B C 1
ATOM 7344 O O . PHE B 1 372 ? -1.143 16.641 19.828 1 98.31 372 PHE B O 1
ATOM 7351 N N . LEU B 1 373 ? 0.926 15.938 19.328 1 97.94 373 LEU B N 1
ATOM 7352 C CA . LEU B 1 373 ? 1.57 17.125 19.859 1 97.94 373 LEU B CA 1
ATOM 7353 C C . LEU B 1 373 ? 1.112 18.375 19.125 1 97.94 373 LEU B C 1
ATOM 7355 O O . LEU B 1 373 ? 0.877 19.422 19.734 1 97.94 373 LEU B O 1
ATOM 7359 N N . CYS B 1 374 ? 1.035 18.234 17.812 1 98.06 374 CYS B N 1
ATOM 7360 C CA . CYS B 1 374 ? 0.55 19.344 17 1 98.06 374 CYS B CA 1
ATOM 7361 C C . CYS B 1 374 ? -0.85 19.766 17.438 1 98.06 374 CYS B C 1
ATOM 7363 O O . CYS B 1 374 ? -1.129 20.953 17.562 1 98.06 374 CYS B O 1
ATOM 7365 N N . ALA B 1 375 ? -1.709 18.781 17.656 1 97.5 375 ALA B N 1
ATOM 7366 C CA . ALA B 1 375 ? -3.068 19.062 18.109 1 97.5 375 ALA B CA 1
ATOM 7367 C C . ALA B 1 375 ? -3.064 19.75 19.469 1 97.5 375 ALA B C 1
ATOM 7369 O O . ALA B 1 375 ? -3.85 20.672 19.703 1 97.5 375 ALA B O 1
ATOM 7370 N N . ARG B 1 376 ? -2.215 19.328 20.312 1 95.69 376 ARG B N 1
ATOM 7371 C CA . ARG B 1 376 ? -2.105 19.938 21.641 1 95.69 376 ARG B CA 1
ATOM 7372 C C . ARG B 1 376 ? -1.65 21.391 21.547 1 95.69 376 ARG B C 1
ATOM 7374 O O . ARG B 1 376 ? -2.133 22.234 22.297 1 95.69 376 ARG B O 1
ATOM 7381 N N . ILE B 1 377 ? -0.74 21.656 20.734 1 95.56 377 ILE B N 1
ATOM 7382 C CA . ILE B 1 377 ? -0.261 23.016 20.531 1 95.56 377 ILE B CA 1
ATOM 7383 C C . ILE B 1 377 ? -1.407 23.891 20.047 1 95.56 377 ILE B C 1
ATOM 7385 O O . ILE B 1 377 ? -1.605 25 20.547 1 95.56 377 ILE B O 1
ATOM 7389 N N . ILE B 1 378 ? -2.166 23.359 19.109 1 94.81 378 ILE B N 1
ATOM 7390 C CA . ILE B 1 378 ? -3.299 24.109 18.562 1 94.81 378 ILE B CA 1
ATOM 7391 C C . ILE B 1 378 ? -4.324 24.359 19.656 1 94.81 378 ILE B C 1
ATOM 7393 O O . ILE B 1 378 ? -4.891 25.453 19.75 1 94.81 378 ILE B O 1
ATOM 7397 N N . GLN B 1 379 ? -4.543 23.375 20.422 1 92 379 GLN B N 1
ATOM 7398 C CA . GLN B 1 379 ? -5.504 23.5 21.516 1 92 379 GLN B CA 1
ATOM 7399 C C . GLN B 1 379 ? -5.102 24.594 22.5 1 92 379 GLN B C 1
ATOM 7401 O O . GLN B 1 379 ? -5.945 25.375 22.953 1 92 379 GLN B O 1
ATOM 7406 N N . LEU B 1 380 ? -3.891 24.703 22.828 1 86.62 380 LEU B N 1
ATOM 7407 C CA . LEU B 1 380 ? -3.406 25.688 23.781 1 86.62 380 LEU B CA 1
ATOM 7408 C C . LEU B 1 380 ? -3.416 27.094 23.172 1 86.62 380 LEU B C 1
ATOM 7410 O O . LEU B 1 380 ? -3.623 28.078 23.875 1 86.62 380 LEU B O 1
ATOM 7414 N N . ARG B 1 381 ? -3.186 27.156 21.922 1 84.5 381 ARG B N 1
ATOM 7415 C CA . ARG B 1 381 ? -3.203 28.438 21.219 1 84.5 381 ARG B CA 1
ATOM 7416 C C . ARG B 1 381 ? -4.613 29.016 21.172 1 84.5 381 ARG B C 1
ATOM 7418 O O . ARG B 1 381 ? -4.793 30.234 21.172 1 84.5 381 ARG B O 1
ATOM 7425 N N . SER B 1 382 ? -5.656 28.234 21.047 1 75.56 382 SER B N 1
ATOM 7426 C CA . SER B 1 382 ? -7.039 28.656 20.859 1 75.56 382 SER B CA 1
ATOM 7427 C C . SER B 1 382 ? -7.703 28.984 22.188 1 75.56 382 SER B C 1
ATOM 7429 O O . SER B 1 382 ? -8.82 29.5 22.219 1 75.56 382 SER B O 1
ATOM 7431 N N . ALA B 1 383 ? -7.223 28.641 23.328 1 63.81 383 ALA B N 1
ATOM 7432 C CA . ALA B 1 383 ? -7.84 28.891 24.641 1 63.81 383 ALA B CA 1
ATOM 7433 C C . ALA B 1 383 ? -7.984 30.391 24.891 1 63.81 383 ALA B C 1
ATOM 7435 O O . ALA B 1 383 ? -7.07 31.156 24.594 1 63.81 383 ALA B O 1
ATOM 7436 N N . PRO B 1 384 ? -9.422 30.859 24.953 1 57.16 384 PRO B N 1
ATOM 7437 C CA . PRO B 1 384 ? -9.711 32.281 25.141 1 57.16 384 PRO B CA 1
ATOM 7438 C C . PRO B 1 384 ? -8.773 32.938 26.156 1 57.16 384 PRO B C 1
ATOM 7440 O O . PRO B 1 384 ? -8.477 34.125 26.047 1 57.16 384 PRO B O 1
ATOM 7443 N N . THR B 1 385 ? -8.984 32.344 27.422 1 48.84 385 THR B N 1
ATOM 7444 C CA . THR B 1 385 ? -8.234 33.094 28.438 1 48.84 385 THR B CA 1
ATOM 7445 C C . THR B 1 385 ? -6.793 33.312 27.984 1 48.84 385 THR B C 1
ATOM 7447 O O . THR B 1 385 ? -6.305 34.438 28 1 48.84 385 THR B O 1
ATOM 7450 N N . PHE B 1 386 ? -5.844 32.438 28.781 1 46.69 386 PHE B N 1
ATOM 7451 C CA . PHE B 1 386 ? -4.465 32.656 29.219 1 46.69 386 PHE B CA 1
ATOM 7452 C C . PHE B 1 386 ? -3.5 32.469 28.047 1 46.69 386 PHE B C 1
ATOM 7454 O O . PHE B 1 386 ? -3.756 31.688 27.141 1 46.69 386 PHE B O 1
ATOM 7461 N N . SER B 1 387 ? -2.697 33.5 27.688 1 54.59 387 SER B N 1
ATOM 7462 C CA . SER B 1 387 ? -1.36 33.562 27.109 1 54.59 387 SER B CA 1
ATOM 7463 C C . SER B 1 387 ? -0.664 32.219 27.125 1 54.59 387 SER B C 1
ATOM 7465 O O . SER B 1 387 ? -0.773 31.469 28.109 1 54.59 387 SER B O 1
ATOM 7467 N N . PHE B 1 388 ? -0.526 31.578 25.859 1 64.06 388 PHE B N 1
ATOM 7468 C CA . PHE B 1 388 ? 0.422 30.469 25.844 1 64.06 388 PHE B CA 1
ATOM 7469 C C . PHE B 1 388 ? 1.363 30.547 27.047 1 64.06 388 PHE B C 1
ATOM 7471 O O . PHE B 1 388 ? 2.293 31.359 27.047 1 64.06 388 PHE B O 1
ATOM 7478 N N . ASP B 1 389 ? 0.714 30.047 28.281 1 76.62 389 ASP B N 1
ATOM 7479 C CA . ASP B 1 389 ? 1.606 29.984 29.438 1 76.62 389 ASP B CA 1
ATOM 7480 C C . ASP B 1 389 ? 3.023 29.594 29.016 1 76.62 389 ASP B C 1
ATOM 7482 O O . ASP B 1 389 ? 3.209 28.688 28.219 1 76.62 389 ASP B O 1
ATOM 7486 N N . GLU B 1 390 ? 3.865 30.422 29.359 1 81.38 390 GLU B N 1
ATOM 7487 C CA . GLU B 1 390 ? 5.27 30.234 29 1 81.38 390 GLU B CA 1
ATOM 7488 C C . GLU B 1 390 ? 5.75 28.844 29.375 1 81.38 390 GLU B C 1
ATOM 7490 O O . GLU B 1 390 ? 6.551 28.234 28.641 1 81.38 390 GLU B O 1
ATOM 7495 N N . ASN B 1 391 ? 5.254 28.312 30.438 1 85.88 391 ASN B N 1
ATOM 7496 C CA . ASN B 1 391 ? 5.672 26.984 30.859 1 85.88 391 ASN B CA 1
ATOM 7497 C C . ASN B 1 391 ? 5.152 25.906 29.922 1 85.88 391 ASN B C 1
ATOM 7499 O O . ASN B 1 391 ? 5.875 24.969 29.578 1 85.88 391 ASN B O 1
ATOM 7503 N N . ASP B 1 392 ? 3.912 26.094 29.516 1 87.19 392 ASP B N 1
ATOM 7504 C CA . ASP B 1 392 ? 3.332 25.125 28.578 1 87.19 392 ASP B CA 1
ATOM 7505 C C . ASP B 1 392 ? 4.023 25.203 27.219 1 87.19 392 ASP B C 1
ATOM 7507 O O . ASP B 1 392 ? 4.258 24.172 26.578 1 87.19 392 ASP B O 1
ATOM 7511 N N . TRP B 1 393 ? 4.289 26.406 26.859 1 90.06 393 TRP B N 1
ATOM 7512 C CA . TRP B 1 393 ? 4.988 26.594 25.594 1 90.06 393 TRP B CA 1
ATOM 7513 C C . TRP B 1 393 ? 6.348 25.906 25.625 1 90.06 393 TRP B C 1
ATOM 7515 O O . TRP B 1 393 ? 6.707 25.203 24.672 1 90.06 393 TRP B O 1
ATOM 7525 N N . ASN B 1 394 ? 7.152 26.141 26.656 1 91.31 394 ASN B N 1
ATOM 7526 C CA . ASN B 1 394 ? 8.477 25.531 26.781 1 91.31 394 ASN B CA 1
ATOM 7527 C C . ASN B 1 394 ? 8.391 24.016 26.812 1 91.31 394 ASN B C 1
ATOM 7529 O O . ASN B 1 394 ? 9.227 23.328 26.219 1 91.31 394 ASN B O 1
ATOM 7533 N N . TYR B 1 395 ? 7.422 23.609 27.5 1 93.75 395 TYR B N 1
ATOM 7534 C CA . TYR B 1 395 ? 7.246 22.156 27.625 1 93.75 395 TYR B CA 1
ATOM 7535 C C . TYR B 1 395 ? 6.969 21.531 26.266 1 93.75 395 TYR B C 1
ATOM 7537 O O . TYR B 1 395 ? 7.617 20.562 25.875 1 93.75 395 TYR B O 1
ATOM 7545 N N . LEU B 1 396 ? 5.969 22.078 25.531 1 94.94 396 LEU B N 1
ATOM 7546 C CA . LEU B 1 396 ? 5.602 21.531 24.219 1 94.94 396 LEU B CA 1
ATOM 7547 C C . LEU B 1 396 ? 6.738 21.703 23.219 1 94.94 396 LEU B C 1
ATOM 7549 O O . LEU B 1 396 ? 6.961 20.828 22.375 1 94.94 396 LEU B O 1
ATOM 7553 N N . SER B 1 397 ? 7.43 22.828 23.312 1 95.5 397 SER B N 1
ATOM 7554 C CA . SER B 1 397 ? 8.594 23.047 22.453 1 95.5 397 SER B CA 1
ATOM 7555 C C . SER B 1 397 ? 9.656 21.969 22.688 1 95.5 397 SER B C 1
ATOM 7557 O O . SER B 1 397 ? 10.234 21.453 21.734 1 95.5 397 SER B O 1
ATOM 7559 N N . GLU B 1 398 ? 9.875 21.641 23.891 1 97.12 398 GLU B N 1
ATOM 7560 C CA . GLU B 1 398 ? 10.844 20.609 24.234 1 97.12 398 GLU B CA 1
ATOM 7561 C C . GLU B 1 398 ? 10.375 19.234 23.75 1 97.12 398 GLU B C 1
ATOM 7563 O O . GLU B 1 398 ? 11.18 18.422 23.281 1 97.12 398 GLU B O 1
ATOM 7568 N N . CYS B 1 399 ? 9.086 19 23.891 1 97.5 399 CYS B N 1
ATOM 7569 C CA . CYS B 1 399 ? 8.531 17.734 23.422 1 97.5 399 CYS B CA 1
ATOM 7570 C C . CYS B 1 399 ? 8.734 17.562 21.922 1 97.5 399 CYS B C 1
ATOM 7572 O O . CYS B 1 399 ? 9.117 16.484 21.453 1 97.5 399 CYS B O 1
ATOM 7574 N N . VAL B 1 400 ? 8.43 18.594 21.172 1 98.25 400 VAL B N 1
ATOM 7575 C CA . VAL B 1 400 ? 8.57 18.547 19.719 1 98.25 400 VAL B CA 1
ATOM 7576 C C . VAL B 1 400 ? 10.039 18.344 19.344 1 98.25 400 VAL B C 1
ATOM 7578 O O . VAL B 1 400 ? 10.359 17.547 18.469 1 98.25 400 VAL B O 1
ATOM 7581 N N . GLU B 1 401 ? 10.914 19.031 20.031 1 97.75 401 GLU B N 1
ATOM 7582 C CA . GLU B 1 401 ? 12.344 18.906 19.766 1 97.75 401 GLU B CA 1
ATOM 7583 C C . GLU B 1 401 ? 12.852 17.516 20.125 1 97.75 401 GLU B C 1
ATOM 7585 O O . GLU B 1 401 ? 13.68 16.938 19.422 1 97.75 401 GLU B O 1
ATOM 7590 N N . GLN B 1 402 ? 12.398 17.062 21.219 1 97.69 402 GLN B N 1
ATOM 7591 C CA . GLN B 1 402 ? 12.773 15.719 21.641 1 97.69 402 GLN B CA 1
ATOM 7592 C C . GLN B 1 402 ? 12.305 14.672 20.641 1 97.69 402 GLN B C 1
ATOM 7594 O O . GLN B 1 402 ? 13.047 13.734 20.328 1 97.69 402 GLN B O 1
ATOM 7599 N N . TRP B 1 403 ? 11.078 14.789 20.219 1 97.88 403 TRP B N 1
ATOM 7600 C CA . TRP B 1 403 ? 10.555 13.898 19.188 1 97.88 403 TRP B CA 1
ATOM 7601 C C . TRP B 1 403 ? 11.469 13.891 17.969 1 97.88 403 TRP B C 1
ATOM 7603 O O . TRP B 1 403 ? 11.75 12.828 17.406 1 97.88 403 TRP B O 1
ATOM 7613 N N . HIS B 1 404 ? 11.891 15.055 17.516 1 97.69 404 HIS B N 1
ATOM 7614 C CA . HIS B 1 404 ? 12.742 15.18 16.328 1 97.69 404 HIS B CA 1
ATOM 7615 C C . HIS B 1 404 ? 14.109 14.562 16.562 1 97.69 404 HIS B C 1
ATOM 7617 O O . HIS B 1 404 ? 14.672 13.93 15.672 1 97.69 404 HIS B O 1
ATOM 7623 N N . ARG B 1 405 ? 14.602 14.688 17.703 1 96 405 ARG B N 1
ATOM 7624 C CA . ARG B 1 405 ? 15.938 14.203 18.047 1 96 405 ARG B CA 1
ATOM 7625 C C . ARG B 1 405 ? 15.953 12.68 18.156 1 96 405 ARG B C 1
ATOM 7627 O O . ARG B 1 405 ? 16.953 12.039 17.828 1 96 405 ARG B O 1
ATOM 7634 N N . GLU B 1 406 ? 14.883 12.148 18.547 1 95 406 GLU B N 1
ATOM 7635 C CA . GLU B 1 406 ? 14.836 10.719 18.844 1 95 406 GLU B CA 1
ATOM 7636 C C . GLU B 1 406 ? 14.289 9.938 17.641 1 95 406 GLU B C 1
ATOM 7638 O O . GLU B 1 406 ? 14.016 8.742 17.75 1 95 406 GLU B O 1
ATOM 7643 N N . LYS B 1 407 ? 14.148 10.57 16.562 1 93.44 407 LYS B N 1
ATOM 7644 C CA . LYS B 1 407 ? 13.641 9.867 15.391 1 93.44 407 LYS B CA 1
ATOM 7645 C C . LYS B 1 407 ? 14.555 8.711 15 1 93.44 407 LYS B C 1
ATOM 7647 O O . LYS B 1 407 ? 15.781 8.82 15.102 1 93.44 407 LYS B O 1
ATOM 7652 N N . PRO B 1 408 ? 13.977 7.621 14.547 1 89.44 408 PRO B N 1
ATOM 7653 C CA . PRO B 1 408 ? 14.781 6.48 14.102 1 89.44 408 PRO B CA 1
ATOM 7654 C C . PRO B 1 408 ? 15.68 6.82 12.922 1 89.44 408 PRO B C 1
ATOM 7656 O O . PRO B 1 408 ? 15.398 7.758 12.172 1 89.44 408 PRO B O 1
ATOM 7659 N N . ILE B 1 409 ? 16.672 6.035 12.711 1 85.38 409 ILE B N 1
ATOM 7660 C CA . ILE B 1 409 ? 17.656 6.238 11.656 1 85.38 409 ILE B CA 1
ATOM 7661 C C . ILE B 1 409 ? 17 6.113 10.289 1 85.38 409 ILE B C 1
ATOM 7663 O O . ILE B 1 409 ? 17.391 6.781 9.336 1 85.38 409 ILE B O 1
ATOM 7667 N N . SER B 1 410 ? 16.016 5.324 10.242 1 89.06 410 SER B N 1
ATOM 7668 C CA . SER B 1 410 ? 15.328 5.086 8.977 1 89.06 410 SER B CA 1
ATOM 7669 C C . SER B 1 410 ? 14.594 6.332 8.5 1 89.06 410 SER B C 1
ATOM 7671 O O . SER B 1 410 ? 14.156 6.402 7.352 1 89.06 410 SER B O 1
ATOM 7673 N N . TRP B 1 411 ? 14.516 7.352 9.367 1 93.94 411 TRP B N 1
ATOM 7674 C CA . TRP B 1 411 ? 13.82 8.586 9 1 93.94 411 TRP B CA 1
ATOM 7675 C C . TRP B 1 411 ? 14.766 9.57 8.336 1 93.94 411 TRP B C 1
ATOM 7677 O O . TRP B 1 411 ? 14.344 10.617 7.848 1 93.94 411 TRP B O 1
ATOM 7687 N N . GLN B 1 412 ? 15.992 9.195 8.305 1 91.06 412 GLN B N 1
ATOM 7688 C CA . GLN B 1 412 ? 16.953 10.016 7.578 1 91.06 412 GLN B CA 1
ATOM 7689 C C . GLN B 1 412 ? 16.766 9.867 6.07 1 91.06 412 GLN B C 1
ATOM 7691 O O . GLN B 1 412 ? 16.609 8.758 5.562 1 91.06 412 GLN B O 1
ATOM 7696 N N . PRO B 1 413 ? 16.766 10.969 5.414 1 93.5 413 PRO B N 1
ATOM 7697 C CA . PRO B 1 413 ? 16.547 10.883 3.967 1 93.5 413 PRO B CA 1
ATOM 7698 C C . PRO B 1 413 ? 17.641 10.102 3.248 1 93.5 413 PRO B C 1
ATOM 7700 O O . PRO B 1 413 ? 18.812 10.203 3.613 1 93.5 413 PRO B O 1
ATOM 7703 N N . LEU B 1 414 ? 17.281 9.32 2.299 1 92.62 414 LEU B N 1
ATOM 7704 C CA . LEU B 1 414 ? 18.234 8.602 1.446 1 92.62 414 LEU B CA 1
ATOM 7705 C C . LEU B 1 414 ? 19.031 9.57 0.587 1 92.62 414 LEU B C 1
ATOM 7707 O O . LEU B 1 414 ? 20.203 9.328 0.303 1 92.62 414 LEU B O 1
ATOM 7711 N N . LYS B 1 415 ? 18.375 10.586 0.145 1 92.56 415 LYS B N 1
ATOM 7712 C CA . LYS B 1 415 ? 18.953 11.695 -0.613 1 92.56 415 LYS B CA 1
ATOM 7713 C C . LYS B 1 415 ? 18.469 13.031 -0.074 1 92.56 415 LYS B C 1
ATOM 7715 O O . LYS B 1 415 ? 17.297 13.18 0.275 1 92.56 415 LYS B O 1
ATOM 7720 N N . TYR B 1 416 ? 19.438 13.93 0.08 1 93.62 416 TYR B N 1
ATOM 7721 C CA . TYR B 1 416 ? 19.078 15.266 0.545 1 93.62 416 TYR B CA 1
ATOM 7722 C C . TYR B 1 416 ? 19.781 16.344 -0.282 1 93.62 416 TYR B C 1
ATOM 7724 O O . TYR B 1 416 ? 20.969 16.234 -0.562 1 93.62 416 TYR B O 1
ATOM 7732 N N . GLN B 1 417 ? 19.016 17.203 -0.796 1 94.25 417 GLN B N 1
ATOM 7733 C CA . GLN B 1 417 ? 19.5 18.406 -1.468 1 94.25 417 GLN B CA 1
ATOM 7734 C C . GLN B 1 417 ? 18.812 19.656 -0.939 1 94.25 417 GLN B C 1
ATOM 7736 O O . GLN B 1 417 ? 17.594 19.766 -0.979 1 94.25 417 GLN B O 1
ATOM 7741 N N . GLU B 1 418 ? 19.531 20.562 -0.449 1 94.56 418 GLU B N 1
ATOM 7742 C CA . GLU B 1 418 ? 19 21.766 0.152 1 94.56 418 GLU B CA 1
ATOM 7743 C C . GLU B 1 418 ? 18.328 22.656 -0.896 1 94.56 418 GLU B C 1
ATOM 7745 O O . GLU B 1 418 ? 18.719 22.641 -2.068 1 94.56 418 GLU B O 1
ATOM 7750 N N . ALA B 1 419 ? 17.375 23.438 -0.403 1 94.75 419 ALA B N 1
ATOM 7751 C CA . ALA B 1 419 ? 16.734 24.422 -1.267 1 94.75 419 ALA B CA 1
ATOM 7752 C C . ALA B 1 419 ? 17.703 25.531 -1.655 1 94.75 419 ALA B C 1
ATOM 7754 O O . ALA B 1 419 ? 18.578 25.891 -0.868 1 94.75 419 ALA B O 1
ATOM 7755 N N . ASN B 1 420 ? 17.594 25.891 -2.881 1 93.31 420 ASN B N 1
ATOM 7756 C CA . ASN B 1 420 ? 18.375 27 -3.41 1 93.31 420 ASN B CA 1
ATOM 7757 C C . ASN B 1 420 ? 17.562 27.844 -4.395 1 93.31 420 ASN B C 1
ATOM 7759 O O . ASN B 1 420 ? 17.547 27.547 -5.594 1 93.31 420 ASN B O 1
ATOM 7763 N N . SER B 1 421 ? 17 28.891 -3.883 1 89.56 421 SER B N 1
ATOM 7764 C CA . SER B 1 421 ? 16.109 29.719 -4.68 1 89.56 421 SER B CA 1
ATOM 7765 C C . SER B 1 421 ? 16.859 30.391 -5.824 1 89.56 421 SER B C 1
ATOM 7767 O O . SER B 1 421 ? 16.281 30.672 -6.879 1 89.56 421 SER B O 1
ATOM 7769 N N . THR B 1 422 ? 18.172 30.609 -5.688 1 89.38 422 THR B N 1
ATOM 7770 C CA . THR B 1 422 ? 18.969 31.25 -6.719 1 89.38 422 THR B CA 1
ATOM 7771 C C . THR B 1 422 ? 19.156 30.328 -7.918 1 89.38 422 THR B C 1
ATOM 7773 O O . THR B 1 422 ? 19.266 30.797 -9.055 1 89.38 422 THR B O 1
ATOM 7776 N N . GLU B 1 423 ? 19.156 29.031 -7.695 1 91.31 423 GLU B N 1
ATOM 7777 C CA . GLU B 1 423 ? 19.312 28.047 -8.766 1 91.31 423 GLU B CA 1
ATOM 7778 C C . GLU B 1 423 ? 17.953 27.5 -9.203 1 91.31 423 GLU B C 1
ATOM 7780 O O . GLU B 1 423 ? 17.859 26.391 -9.703 1 91.31 423 GLU B O 1
ATOM 7785 N N . SER B 1 424 ? 16.891 28.188 -8.844 1 90.19 424 SER B N 1
ATOM 7786 C CA . SER B 1 424 ? 15.531 27.828 -9.234 1 90.19 424 SER B CA 1
ATOM 7787 C C . SER B 1 424 ? 15.094 26.516 -8.602 1 90.19 424 SER B C 1
ATOM 7789 O O . SER B 1 424 ? 14.422 25.703 -9.242 1 90.19 424 SER B O 1
ATOM 7791 N N . ARG B 1 425 ? 15.625 26.25 -7.418 1 94.31 425 ARG B N 1
ATOM 7792 C CA . ARG B 1 425 ? 15.203 25.125 -6.582 1 94.31 425 ARG B CA 1
ATOM 7793 C C . ARG B 1 425 ? 14.672 25.609 -5.238 1 94.31 425 ARG B C 1
ATOM 7795 O O . ARG B 1 425 ? 15.32 25.438 -4.207 1 94.31 425 ARG B O 1
ATOM 7802 N N . PRO B 1 426 ? 13.469 26.109 -5.293 1 95.44 426 PRO B N 1
ATOM 7803 C CA . PRO B 1 426 ? 12.945 26.766 -4.102 1 95.44 426 PRO B CA 1
ATOM 7804 C C . PRO B 1 426 ? 12.672 25.797 -2.955 1 95.44 426 PRO B C 1
ATOM 7806 O O . PRO B 1 426 ? 12.562 26.219 -1.799 1 95.44 426 PRO B O 1
ATOM 7809 N N . PHE B 1 427 ? 12.523 24.516 -3.291 1 97.81 427 PHE B N 1
ATOM 7810 C CA . PHE B 1 427 ? 12.211 23.531 -2.256 1 97.81 427 PHE B CA 1
ATOM 7811 C C . PHE B 1 427 ? 13.305 22.469 -2.172 1 97.81 427 PHE B C 1
ATOM 7813 O O . PHE B 1 427 ? 13.906 22.109 -3.184 1 97.81 427 PHE B O 1
ATOM 7820 N N . PRO B 1 428 ? 13.578 22 -0.968 1 97.56 428 PRO B N 1
ATOM 7821 C CA . PRO B 1 428 ? 14.57 20.938 -0.832 1 97.56 428 PRO B CA 1
ATOM 7822 C C . PRO B 1 428 ? 14.094 19.609 -1.402 1 97.56 428 PRO B C 1
ATOM 7824 O O . PRO B 1 428 ? 12.891 19.406 -1.589 1 97.56 428 PRO B O 1
ATOM 7827 N N . GLU B 1 429 ? 15.023 18.797 -1.695 1 96.06 429 GLU B N 1
ATOM 7828 C CA . GLU B 1 429 ? 14.742 17.422 -2.131 1 96.06 429 GLU B CA 1
ATOM 7829 C C . GLU B 1 429 ? 15.164 16.406 -1.076 1 96.06 429 GLU B C 1
ATOM 7831 O O . GLU B 1 429 ? 16.328 16.375 -0.67 1 96.06 429 GLU B O 1
ATOM 7836 N N . LEU B 1 430 ? 14.25 15.711 -0.557 1 96 430 LEU B N 1
ATOM 7837 C CA . LEU B 1 430 ? 14.523 14.703 0.462 1 96 430 LEU B CA 1
ATOM 7838 C C . LEU B 1 430 ? 13.727 13.43 0.194 1 96 430 LEU B C 1
ATOM 7840 O O . LEU B 1 430 ? 12.5 13.461 0.153 1 96 430 LEU B O 1
ATOM 7844 N N . TRP B 1 431 ? 14.406 12.281 -0.017 1 95.12 431 TRP B N 1
ATOM 7845 C CA . TRP B 1 431 ? 13.789 10.984 -0.248 1 95.12 431 TRP B CA 1
ATOM 7846 C C . TRP B 1 431 ? 13.727 10.172 1.041 1 95.12 431 TRP B C 1
ATOM 7848 O O . TRP B 1 431 ? 14.766 9.82 1.611 1 95.12 431 TRP B O 1
ATOM 7858 N N . LEU B 1 432 ? 12.539 9.906 1.478 1 95.69 432 LEU B N 1
ATOM 7859 C CA . LEU B 1 432 ? 12.406 9.148 2.717 1 95.69 432 LEU B CA 1
ATOM 7860 C C . LEU B 1 432 ? 11.984 7.711 2.432 1 95.69 432 LEU B C 1
ATOM 7862 O O . LEU B 1 432 ? 11.461 7.41 1.357 1 95.69 432 LEU B O 1
ATOM 7866 N N . VAL B 1 433 ? 12.195 6.875 3.396 1 91.81 433 VAL B N 1
ATOM 7867 C CA . VAL B 1 433 ? 11.969 5.441 3.254 1 91.81 433 VAL B CA 1
ATOM 7868 C C . VAL B 1 433 ? 10.492 5.125 3.463 1 91.81 433 VAL B C 1
ATOM 7870 O O . VAL B 1 433 ? 9.898 4.371 2.691 1 91.81 433 VAL B O 1
ATOM 7873 N N . SER B 1 434 ? 9.914 5.742 4.434 1 93.31 434 SER B N 1
ATOM 7874 C CA . SER B 1 434 ? 8.57 5.336 4.84 1 93.31 434 SER B CA 1
ATOM 7875 C C . SER B 1 434 ? 7.574 6.473 4.66 1 93.31 434 SER B C 1
ATOM 7877 O O . SER B 1 434 ? 7.859 7.617 5.02 1 93.31 434 SER B O 1
ATOM 7879 N N . PRO B 1 435 ? 6.363 6.188 4.172 1 95 435 PRO B N 1
ATOM 7880 C CA . PRO B 1 435 ? 5.328 7.211 4 1 95 435 PRO B CA 1
ATOM 7881 C C . PRO B 1 435 ? 4.949 7.891 5.312 1 95 435 PRO B C 1
ATOM 7883 O O . PRO B 1 435 ? 4.844 9.117 5.371 1 95 435 PRO B O 1
ATOM 7886 N N . PRO B 1 436 ? 4.797 7.145 6.441 1 96.69 436 PRO B N 1
ATOM 7887 C CA . PRO B 1 436 ? 4.496 7.828 7.703 1 96.69 436 PRO B CA 1
ATOM 7888 C C . PRO B 1 436 ? 5.586 8.82 8.109 1 96.69 436 PRO B C 1
ATOM 7890 O O . PRO B 1 436 ? 5.297 9.836 8.742 1 96.69 436 PRO B O 1
ATOM 7893 N N . ALA B 1 437 ? 6.797 8.516 7.754 1 97.19 437 ALA B N 1
ATOM 7894 C CA . ALA B 1 437 ? 7.887 9.43 8.094 1 97.19 437 ALA B CA 1
ATOM 7895 C C . ALA B 1 437 ? 7.727 10.766 7.383 1 97.19 437 ALA B C 1
ATOM 7897 O O . ALA B 1 437 ? 8 11.82 7.965 1 97.19 437 ALA B O 1
ATOM 7898 N N . VAL B 1 438 ? 7.32 10.734 6.141 1 98 438 VAL B N 1
ATOM 7899 C CA . VAL B 1 438 ? 7.09 11.953 5.375 1 98 438 VAL B CA 1
ATOM 7900 C C . VAL B 1 438 ? 6.043 12.812 6.078 1 98 438 VAL B C 1
ATOM 7902 O O . VAL B 1 438 ? 6.27 14.008 6.316 1 98 438 VAL B O 1
ATOM 7905 N N . VAL B 1 439 ? 4.965 12.18 6.473 1 98.25 439 VAL B N 1
ATOM 7906 C CA . VAL B 1 439 ? 3.85 12.883 7.098 1 98.25 439 VAL B CA 1
ATOM 7907 C C . VAL B 1 439 ? 4.254 13.352 8.492 1 98.25 439 VAL B C 1
ATOM 7909 O O . VAL B 1 439 ? 3.955 14.484 8.883 1 98.25 439 VAL B O 1
ATOM 7912 N N . GLY B 1 440 ? 4.922 12.469 9.219 1 98.38 440 GLY B N 1
ATOM 7913 C CA . GLY B 1 440 ? 5.383 12.852 10.547 1 98.38 440 GLY B CA 1
ATOM 7914 C C . GLY B 1 440 ? 6.277 14.078 10.531 1 98.38 440 GLY B C 1
ATOM 7915 O O . GLY B 1 440 ? 6.102 14.992 11.344 1 98.38 440 GLY B O 1
ATOM 7916 N N . LEU B 1 441 ? 7.16 14.117 9.625 1 98.5 441 LEU B N 1
ATOM 7917 C CA . LEU B 1 441 ? 8.07 15.258 9.531 1 98.5 441 LEU B CA 1
ATOM 7918 C C . LEU B 1 441 ? 7.316 16.516 9.133 1 98.5 441 LEU B C 1
ATOM 7920 O O . LEU B 1 441 ? 7.684 17.625 9.555 1 98.5 441 LEU B O 1
ATOM 7924 N N . GLN B 1 442 ? 6.316 16.375 8.32 1 98.62 442 GLN B N 1
ATOM 7925 C CA . GLN B 1 442 ? 5.5 17.547 7.98 1 98.62 442 GLN B CA 1
ATOM 7926 C C . GLN B 1 442 ? 4.824 18.125 9.227 1 98.62 442 GLN B C 1
ATOM 7928 O O . GLN B 1 442 ? 4.773 19.344 9.398 1 98.62 442 GLN B O 1
ATOM 7933 N N . TYR B 1 443 ? 4.324 17.25 10.055 1 98.69 443 TYR B N 1
ATOM 7934 C CA . TYR B 1 443 ? 3.676 17.719 11.281 1 98.69 443 TYR B CA 1
ATOM 7935 C C . TYR B 1 443 ? 4.699 18.281 12.258 1 98.69 443 TYR B C 1
ATOM 7937 O O . TYR B 1 443 ? 4.395 19.188 13.031 1 98.69 443 TYR B O 1
ATOM 7945 N N . TYR B 1 444 ? 5.926 17.766 12.234 1 98.69 444 TYR B N 1
ATOM 7946 C CA . TYR B 1 444 ? 7.004 18.391 12.992 1 98.69 444 TYR B CA 1
ATOM 7947 C C . TYR B 1 444 ? 7.203 19.844 12.57 1 98.69 444 TYR B C 1
ATOM 7949 O O . TYR B 1 444 ? 7.211 20.75 13.406 1 98.69 444 TYR B O 1
ATOM 7957 N N . HIS B 1 445 ? 7.359 20.062 11.281 1 98.62 445 HIS B N 1
ATOM 7958 C CA . HIS B 1 445 ? 7.559 21.406 10.758 1 98.62 445 HIS B CA 1
ATOM 7959 C C . HIS B 1 445 ? 6.355 22.297 11.062 1 98.62 445 HIS B C 1
ATOM 7961 O O . HIS B 1 445 ? 6.52 23.484 11.367 1 98.62 445 HIS B O 1
ATOM 7967 N N . THR B 1 446 ? 5.188 21.75 10.953 1 98.62 446 THR B N 1
ATOM 7968 C CA . THR B 1 446 ? 3.979 22.5 11.266 1 98.62 446 THR B CA 1
ATOM 7969 C C . THR B 1 446 ? 3.969 22.906 12.734 1 98.62 446 THR B C 1
ATOM 7971 O O . THR B 1 446 ? 3.641 24.047 13.062 1 98.62 446 THR B O 1
ATOM 7974 N N . SER B 1 447 ? 4.32 21.953 13.555 1 98.25 447 SER B N 1
ATOM 7975 C CA . SER B 1 447 ? 4.387 22.25 14.984 1 98.25 447 SER B CA 1
ATOM 7976 C C . SER B 1 447 ? 5.375 23.375 15.266 1 98.25 447 SER B C 1
ATOM 7978 O O . SER B 1 447 ? 5.113 24.25 16.094 1 98.25 447 SER B O 1
ATOM 7980 N N . ARG B 1 448 ? 6.469 23.344 14.562 1 97.62 448 ARG B N 1
ATOM 7981 C CA . ARG B 1 448 ? 7.48 24.375 14.727 1 97.62 448 ARG B CA 1
ATOM 7982 C C . ARG B 1 448 ? 6.945 25.734 14.281 1 97.62 448 ARG B C 1
ATOM 7984 O O . ARG B 1 448 ? 7.246 26.766 14.906 1 97.62 448 ARG B O 1
ATOM 7991 N N . ILE B 1 449 ? 6.207 25.797 13.273 1 97.12 449 ILE B N 1
ATOM 7992 C CA . ILE B 1 449 ? 5.586 27.031 12.805 1 97.12 449 ILE B CA 1
ATOM 7993 C C . ILE B 1 449 ? 4.617 27.547 13.867 1 97.12 449 ILE B C 1
ATOM 7995 O O . ILE B 1 449 ? 4.664 28.719 14.234 1 97.12 449 ILE B O 1
ATOM 7999 N N . LEU B 1 450 ? 3.795 26.656 14.391 1 95.56 450 LEU B N 1
ATOM 8000 C CA . LEU B 1 450 ? 2.783 27.047 15.367 1 95.56 450 LEU B CA 1
ATOM 8001 C C . LEU B 1 450 ? 3.432 27.531 16.656 1 95.56 450 LEU B C 1
ATOM 8003 O O . LEU B 1 450 ? 2.961 28.5 17.266 1 95.56 450 LEU B O 1
ATOM 8007 N N . LEU B 1 451 ? 4.492 26.906 17.031 1 93.94 451 LEU B N 1
ATOM 8008 C CA . LEU B 1 451 ? 5.219 27.328 18.219 1 93.94 451 LEU B CA 1
ATOM 8009 C C . LEU B 1 451 ? 5.879 28.688 18 1 93.94 451 LEU B C 1
ATOM 8011 O O . LEU B 1 451 ? 5.859 29.547 18.891 1 93.94 451 LEU B O 1
ATOM 8015 N N . ALA B 1 452 ? 6.406 28.859 16.828 1 91.31 452 ALA B N 1
ATOM 8016 C CA . ALA B 1 452 ? 7.066 30.125 16.516 1 91.31 452 ALA B CA 1
ATOM 8017 C C . ALA B 1 452 ? 6.066 31.281 16.516 1 91.31 452 ALA B C 1
ATOM 8019 O O . ALA B 1 452 ? 6.402 32.406 16.906 1 91.31 452 ALA B O 1
ATOM 8020 N N . THR B 1 453 ? 4.887 31.062 16.125 1 88.94 453 THR B N 1
ATOM 8021 C CA . THR B 1 453 ? 3.873 32.125 16.031 1 88.94 453 THR B CA 1
ATOM 8022 C C . THR B 1 453 ? 3.17 32.312 17.359 1 88.94 453 THR B C 1
ATOM 8024 O O . THR B 1 453 ? 2.484 33.312 17.562 1 88.94 453 THR B O 1
ATOM 8027 N N . SER B 1 454 ? 3.318 31.453 18.25 1 83.5 454 SER B N 1
ATOM 8028 C CA . SER B 1 454 ? 2.611 31.531 19.531 1 83.5 454 SER B CA 1
ATOM 8029 C C . SER B 1 454 ? 3.504 32.125 20.609 1 83.5 454 SER B C 1
ATOM 8031 O O . SER B 1 454 ? 3.041 32.406 21.719 1 83.5 454 SER B O 1
ATOM 8033 N N . ASN B 1 455 ? 4.738 32.25 20.312 1 71.62 455 ASN B N 1
ATOM 8034 C CA . ASN B 1 455 ? 5.641 32.781 21.344 1 71.62 455 ASN B CA 1
ATOM 8035 C C . ASN B 1 455 ? 5.398 34.281 21.594 1 71.62 455 ASN B C 1
ATOM 8037 O O . ASN B 1 455 ? 5.633 35.094 20.719 1 71.62 455 ASN B O 1
ATOM 8041 N N . ALA B 1 456 ? 4.395 34.594 22.547 1 63.12 456 ALA B N 1
ATOM 8042 C CA . ALA B 1 456 ? 4.07 36 22.875 1 63.12 456 ALA B CA 1
ATOM 8043 C C . ALA B 1 456 ? 5.258 36.688 23.531 1 63.12 456 ALA B C 1
ATOM 8045 O O . ALA B 1 456 ? 5.781 36.219 24.547 1 63.12 456 ALA B O 1
ATOM 8046 N N . HIS B 1 457 ? 6.141 37.156 22.688 1 61.59 457 HIS B N 1
ATOM 8047 C CA . HIS B 1 457 ? 7.285 37.906 23.203 1 61.59 457 HIS B CA 1
ATOM 8048 C C . HIS B 1 457 ? 6.836 39.125 24 1 61.59 457 HIS B C 1
ATOM 8050 O O . HIS B 1 457 ? 7.152 40.25 23.656 1 61.59 457 HIS B O 1
ATOM 8056 N N . HIS B 1 458 ? 5.883 38.844 24.922 1 57.84 458 HIS B N 1
ATOM 8057 C CA . HIS B 1 458 ? 5.258 39.938 25.688 1 57.84 458 HIS B CA 1
ATOM 8058 C C . HIS B 1 458 ? 6.309 40.812 26.375 1 57.84 458 HIS B C 1
ATOM 8060 O O . HIS B 1 458 ? 6.066 41.969 26.641 1 57.84 458 HIS B O 1
ATOM 8066 N N . SER B 1 459 ? 7.453 40.219 26.5 1 60.75 459 SER B N 1
ATOM 8067 C CA . SER B 1 459 ? 8.398 41 27.312 1 60.75 459 SER B CA 1
ATOM 8068 C C . SER B 1 459 ? 9.211 41.969 26.453 1 60.75 459 SER B C 1
ATOM 8070 O O . SER B 1 459 ? 9.984 42.75 26.969 1 60.75 459 SER B O 1
ATOM 8072 N N . ILE B 1 460 ? 8.852 41.875 25.234 1 64.06 460 ILE B N 1
ATOM 8073 C CA . ILE B 1 460 ? 9.727 42.719 24.406 1 64.06 460 ILE B CA 1
ATOM 8074 C C . ILE B 1 460 ? 9.125 44.125 24.281 1 64.06 460 ILE B C 1
ATOM 8076 O O . ILE B 1 460 ? 8.008 44.281 23.781 1 64.06 460 ILE B O 1
ATOM 8080 N N . VAL B 1 461 ? 9.812 45.125 24.781 1 66.69 461 VAL B N 1
ATOM 8081 C CA . VAL B 1 461 ? 9.344 46.5 24.969 1 66.69 461 VAL B CA 1
ATOM 8082 C C . VAL B 1 461 ? 9.797 47.344 23.781 1 66.69 461 VAL B C 1
ATOM 8084 O O . VAL B 1 461 ? 9.031 48.188 23.281 1 66.69 461 VAL B O 1
ATOM 8087 N N . SER B 1 462 ? 11.078 47 23.156 1 79.38 462 SER B N 1
ATOM 8088 C CA . SER B 1 462 ? 11.562 47.875 22.109 1 79.38 462 SER B CA 1
ATOM 8089 C C . SER B 1 462 ? 10.867 47.625 20.781 1 79.38 462 SER B C 1
ATOM 8091 O O . SER B 1 462 ? 10.648 46.438 20.406 1 79.38 462 SER B O 1
ATOM 8093 N N . ASP B 1 463 ? 10.531 48.781 20.062 1 79.12 463 ASP B N 1
ATOM 8094 C CA . ASP B 1 463 ? 9.859 48.656 18.766 1 79.12 463 ASP B CA 1
ATOM 8095 C C . ASP B 1 463 ? 10.742 47.938 17.75 1 79.12 463 ASP B C 1
ATOM 8097 O O . ASP B 1 463 ? 10.242 47.156 16.953 1 79.12 463 ASP B O 1
ATOM 8101 N N . TYR B 1 464 ? 11.961 48.25 17.734 1 83.75 464 TYR B N 1
ATOM 8102 C CA . TYR B 1 464 ? 12.883 47.625 16.812 1 83.75 464 TYR B CA 1
ATOM 8103 C C . TYR B 1 464 ? 12.961 46.125 17.078 1 83.75 464 TYR B C 1
ATOM 8105 O O . TYR B 1 464 ? 12.914 45.312 16.125 1 83.75 464 TYR B O 1
ATOM 8113 N N . GLU B 1 465 ? 13.078 45.875 18.344 1 81.31 465 GLU B N 1
ATOM 8114 C CA . GLU B 1 465 ? 13.172 44.438 18.703 1 81.31 465 GLU B CA 1
ATOM 8115 C C . GLU B 1 465 ? 11.898 43.688 18.312 1 81.31 465 GLU B C 1
ATOM 8117 O O . GLU B 1 465 ? 11.953 42.531 17.922 1 81.31 465 GLU B O 1
ATOM 8122 N N . ARG B 1 466 ? 10.867 44.344 18.422 1 81.69 466 ARG B N 1
ATOM 8123 C CA . ARG B 1 466 ? 9.594 43.75 18.031 1 81.69 466 ARG B CA 1
ATOM 8124 C C . ARG B 1 466 ? 9.539 43.531 16.516 1 81.69 466 ARG B C 1
ATOM 8126 O O . ARG B 1 466 ? 9.055 42.469 16.078 1 81.69 466 ARG B O 1
ATOM 8133 N N . ALA B 1 467 ? 9.992 44.5 15.789 1 83.25 467 ALA B N 1
ATOM 8134 C CA . ALA B 1 467 ? 10.031 44.375 14.336 1 83.25 467 ALA B CA 1
ATOM 8135 C C . ALA B 1 467 ? 10.984 43.25 13.914 1 83.25 467 ALA B C 1
ATOM 8137 O O . ALA B 1 467 ? 10.695 42.5 12.984 1 83.25 467 ALA B O 1
ATOM 8138 N N . LYS B 1 468 ? 12.078 43.25 14.523 1 84.94 468 LYS B N 1
ATOM 8139 C CA . LYS B 1 468 ? 13.07 42.219 14.234 1 84.94 468 LYS B CA 1
ATOM 8140 C C . LYS B 1 468 ? 12.516 40.812 14.531 1 84.94 468 LYS B C 1
ATOM 8142 O O . LYS B 1 468 ? 12.688 39.906 13.727 1 84.94 468 LYS B O 1
ATOM 8147 N N . LEU B 1 469 ? 11.898 40.75 15.641 1 83.94 469 LEU B N 1
ATOM 8148 C CA . LEU B 1 469 ? 11.328 39.469 16.047 1 83.94 469 LEU B CA 1
ATOM 8149 C C . LEU B 1 469 ? 10.258 39 15.055 1 83.94 469 LEU B C 1
ATOM 8151 O O . LEU B 1 469 ? 10.125 37.812 14.773 1 83.94 469 LEU B O 1
ATOM 8155 N N . ARG B 1 470 ? 9.539 39.938 14.562 1 86.81 470 ARG B N 1
ATOM 8156 C CA . ARG B 1 470 ? 8.516 39.625 13.57 1 86.81 470 ARG B CA 1
ATOM 8157 C C . ARG B 1 470 ? 9.148 39.125 12.281 1 86.81 470 ARG B C 1
ATOM 8159 O O . ARG B 1 470 ? 8.625 38.188 11.648 1 86.81 470 ARG B O 1
ATOM 8166 N N . ARG B 1 471 ? 10.211 39.688 11.906 1 88.88 471 ARG B N 1
ATOM 8167 C CA . ARG B 1 471 ? 10.906 39.25 10.703 1 88.88 471 ARG B CA 1
ATOM 8168 C C . ARG B 1 471 ? 11.492 37.875 10.891 1 88.88 471 ARG B C 1
ATOM 8170 O O . ARG B 1 471 ? 11.453 37.031 9.969 1 88.88 471 ARG B O 1
ATOM 8177 N N . ILE B 1 472 ? 12.008 37.625 12.031 1 90.25 472 ILE B N 1
ATOM 8178 C CA . ILE B 1 472 ? 12.57 36.312 12.336 1 90.25 472 ILE B CA 1
ATOM 8179 C C . ILE B 1 472 ? 11.461 35.281 12.32 1 90.25 472 ILE B C 1
ATOM 8181 O O . ILE B 1 472 ? 11.656 34.156 11.828 1 90.25 472 ILE B O 1
ATOM 8185 N N . GLU B 1 473 ? 10.344 35.656 12.883 1 91.56 473 GLU B N 1
ATOM 8186 C CA . GLU B 1 473 ? 9.18 34.75 12.875 1 91.56 473 GLU B CA 1
ATOM 8187 C C . GLU B 1 473 ? 8.758 34.406 11.453 1 91.56 473 GLU B C 1
ATOM 8189 O O . GLU B 1 473 ? 8.516 33.25 11.148 1 91.56 473 GLU B O 1
ATOM 8194 N N . GLU B 1 474 ? 8.703 35.344 10.602 1 93.12 474 GLU B N 1
ATOM 8195 C CA . GLU B 1 474 ? 8.312 35.125 9.211 1 93.12 474 GLU B CA 1
ATOM 8196 C C . GLU B 1 474 ? 9.32 34.219 8.492 1 93.12 474 GLU B C 1
ATOM 8198 O O . GLU B 1 474 ? 8.938 33.375 7.691 1 93.12 474 GLU B O 1
ATOM 8203 N N . GLN B 1 475 ? 10.578 34.438 8.805 1 94.19 475 GLN B N 1
ATOM 8204 C CA . GLN B 1 475 ? 11.617 33.625 8.195 1 94.19 475 GLN B CA 1
ATOM 8205 C C . GLN B 1 475 ? 11.531 32.188 8.672 1 94.19 475 GLN B C 1
ATOM 8207 O O . GLN B 1 475 ? 11.766 31.25 7.898 1 94.19 475 GLN B O 1
ATOM 8212 N N . THR B 1 476 ? 11.266 32.062 9.93 1 95.5 476 THR B N 1
ATOM 8213 C CA . THR B 1 476 ? 11.109 30.719 10.5 1 95.5 476 THR B CA 1
ATOM 8214 C C . THR B 1 476 ? 9.93 29.984 9.859 1 95.5 476 THR B C 1
ATOM 8216 O O . THR B 1 476 ? 10.031 28.797 9.516 1 95.5 476 THR B O 1
ATOM 8219 N N . ILE B 1 477 ? 8.844 30.703 9.727 1 97.19 477 ILE B N 1
ATOM 8220 C CA . ILE B 1 477 ? 7.66 30.141 9.086 1 97.19 477 ILE B CA 1
ATOM 8221 C C . ILE B 1 477 ? 8.008 29.719 7.652 1 97.19 477 ILE B C 1
ATOM 8223 O O . ILE B 1 477 ? 7.703 28.609 7.234 1 97.19 477 ILE B O 1
ATOM 8227 N N . ALA B 1 478 ? 8.672 30.609 6.926 1 97.31 478 ALA B N 1
ATOM 8228 C CA . ALA B 1 478 ? 9.039 30.328 5.539 1 97.31 478 ALA B CA 1
ATOM 8229 C C . ALA B 1 478 ? 9.93 29.094 5.438 1 97.31 478 ALA B C 1
ATOM 8231 O O . ALA B 1 478 ? 9.727 28.25 4.559 1 97.31 478 ALA B O 1
ATOM 8232 N N . TYR B 1 479 ? 10.883 28.984 6.328 1 96.88 479 TYR B N 1
ATOM 8233 C CA . TYR B 1 479 ? 11.797 27.859 6.328 1 96.88 479 TYR B CA 1
ATOM 8234 C C . TYR B 1 479 ? 11.047 26.547 6.48 1 96.88 479 TYR B C 1
ATOM 8236 O O . TYR B 1 479 ? 11.273 25.594 5.723 1 96.88 479 TYR B O 1
ATOM 8244 N N . HIS B 1 480 ? 10.211 26.484 7.406 1 98.19 480 HIS B N 1
ATOM 8245 C CA . HIS B 1 480 ? 9.477 25.25 7.676 1 98.19 480 HIS B CA 1
ATOM 8246 C C . HIS B 1 480 ? 8.445 24.969 6.59 1 98.19 480 HIS B C 1
ATOM 8248 O O . HIS B 1 480 ? 8.211 23.812 6.227 1 98.19 480 HIS B O 1
ATOM 8254 N N . LEU B 1 481 ? 7.77 26 6.105 1 98.44 481 LEU B N 1
ATOM 8255 C CA . LEU B 1 481 ? 6.816 25.844 5.012 1 98.44 481 LEU B CA 1
ATOM 8256 C C . LEU B 1 481 ? 7.496 25.281 3.771 1 98.44 481 LEU B C 1
ATOM 8258 O O . LEU B 1 481 ? 6.973 24.359 3.139 1 98.44 481 LEU B O 1
ATOM 8262 N N . ILE B 1 482 ? 8.672 25.766 3.441 1 98.12 482 ILE B N 1
ATOM 8263 C CA . ILE B 1 482 ? 9.453 25.312 2.299 1 98.12 482 ILE B CA 1
ATOM 8264 C C . ILE B 1 482 ? 9.805 23.828 2.475 1 98.12 482 ILE B C 1
ATOM 8266 O O . ILE B 1 482 ? 9.75 23.062 1.518 1 98.12 482 ILE B O 1
ATOM 8270 N N . ASN B 1 483 ? 10.133 23.438 3.654 1 98.19 483 ASN B N 1
ATOM 8271 C CA . ASN B 1 483 ? 10.477 22.047 3.93 1 98.19 483 ASN B CA 1
ATOM 8272 C C . ASN B 1 483 ? 9.266 21.125 3.799 1 98.19 483 ASN B C 1
ATOM 8274 O O . ASN B 1 483 ? 9.383 20 3.332 1 98.19 483 ASN B O 1
ATOM 8278 N N . VAL B 1 484 ? 8.102 21.594 4.234 1 98.69 484 VAL B N 1
ATOM 8279 C CA . VAL B 1 484 ? 6.875 20.812 4.121 1 98.69 484 VAL B CA 1
ATOM 8280 C C . VAL B 1 484 ? 6.559 20.547 2.652 1 98.69 484 VAL B C 1
ATOM 8282 O O . VAL B 1 484 ? 6.238 19.422 2.273 1 98.69 484 VAL B O 1
ATOM 8285 N N . ILE B 1 485 ? 6.688 21.594 1.832 1 98.44 485 ILE B N 1
ATOM 8286 C CA . ILE B 1 485 ? 6.434 21.438 0.403 1 98.44 485 ILE B CA 1
ATOM 8287 C C . ILE B 1 485 ? 7.492 20.531 -0.215 1 98.44 485 ILE B C 1
ATOM 8289 O O . ILE B 1 485 ? 7.172 19.672 -1.039 1 98.44 485 ILE B O 1
ATOM 8293 N N . GLY B 1 486 ? 8.75 20.719 0.206 1 98.44 486 GLY B N 1
ATOM 8294 C CA . GLY B 1 486 ? 9.82 19.844 -0.268 1 98.44 486 GLY B CA 1
ATOM 8295 C C . GLY B 1 486 ? 9.578 18.375 0.025 1 98.44 486 GLY B C 1
ATOM 8296 O O . GLY B 1 486 ? 9.836 17.516 -0.817 1 98.44 486 GLY B O 1
ATOM 8297 N N . LEU B 1 487 ? 9.07 18.031 1.198 1 98.44 487 LEU B N 1
ATOM 8298 C CA . LEU B 1 487 ? 8.75 16.656 1.588 1 98.44 487 LEU B CA 1
ATOM 8299 C C . LEU B 1 487 ? 7.684 16.062 0.668 1 98.44 487 LEU B C 1
ATOM 8301 O O . LEU B 1 487 ? 7.789 14.906 0.256 1 98.44 487 LEU B O 1
ATOM 8305 N N . SER B 1 488 ? 6.688 16.859 0.306 1 97.94 488 SER B N 1
ATOM 8306 C CA . SER B 1 488 ? 5.617 16.406 -0.578 1 97.94 488 SER B CA 1
ATOM 8307 C C . SER B 1 488 ? 6.137 16.172 -1.991 1 97.94 488 SER B C 1
ATOM 8309 O O . SER B 1 488 ? 5.926 15.094 -2.561 1 97.94 488 SER B O 1
ATOM 8311 N N . ARG B 1 489 ? 6.879 17.094 -2.498 1 97.19 489 ARG B N 1
ATOM 8312 C CA . ARG B 1 489 ? 7.348 17.047 -3.879 1 97.19 489 ARG B CA 1
ATOM 8313 C C . ARG B 1 489 ? 8.367 15.93 -4.07 1 97.19 489 ARG B C 1
ATOM 8315 O O . ARG B 1 489 ? 8.43 15.32 -5.137 1 97.19 489 ARG B O 1
ATOM 8322 N N . SER B 1 490 ? 9.18 15.688 -3.031 1 97.06 490 SER B N 1
ATOM 8323 C CA . SER B 1 490 ? 10.242 14.695 -3.119 1 97.06 490 SER B CA 1
ATOM 8324 C C . SER B 1 490 ? 9.688 13.273 -2.996 1 97.06 490 SER B C 1
ATOM 8326 O O . SER B 1 490 ? 10.344 12.312 -3.4 1 97.06 490 SER B O 1
ATOM 8328 N N . ASN B 1 491 ? 8.57 13.086 -2.361 1 96.5 491 ASN B N 1
ATOM 8329 C CA . ASN B 1 491 ? 7.945 11.789 -2.146 1 96.5 491 ASN B CA 1
ATOM 8330 C C . ASN B 1 491 ? 6.559 11.727 -2.781 1 96.5 491 ASN B C 1
ATOM 8332 O O . ASN B 1 491 ? 5.551 11.656 -2.076 1 96.5 491 ASN B O 1
ATOM 8336 N N . GLU B 1 492 ? 6.496 11.594 -4.074 1 92.94 492 GLU B N 1
ATOM 8337 C CA . GLU B 1 492 ? 5.312 11.781 -4.902 1 92.94 492 GLU B CA 1
ATOM 8338 C C . GLU B 1 492 ? 4.277 10.688 -4.648 1 92.94 492 GLU B C 1
ATOM 8340 O O . GLU B 1 492 ? 3.082 10.898 -4.852 1 92.94 492 GLU B O 1
ATOM 8345 N N . THR B 1 493 ? 4.719 9.562 -4.156 1 91.94 493 THR B N 1
ATOM 8346 C CA . THR B 1 493 ? 3.799 8.453 -3.961 1 91.94 493 THR B CA 1
ATOM 8347 C C . THR B 1 493 ? 2.996 8.633 -2.676 1 91.94 493 THR B C 1
ATOM 8349 O O . THR B 1 493 ? 1.985 7.957 -2.469 1 91.94 493 THR B O 1
ATOM 8352 N N . VAL B 1 494 ? 3.436 9.539 -1.785 1 95.88 494 VAL B N 1
ATOM 8353 C CA . VAL B 1 494 ? 2.723 9.805 -0.542 1 95.88 494 VAL B CA 1
ATOM 8354 C C . VAL B 1 494 ? 1.701 10.922 -0.763 1 95.88 494 VAL B C 1
ATOM 8356 O O . VAL B 1 494 ? 1.959 12.078 -0.438 1 95.88 494 VAL B O 1
ATOM 8359 N N . ILE B 1 495 ? 0.562 10.578 -1.185 1 95.5 495 ILE B N 1
ATOM 8360 C CA . ILE B 1 495 ? -0.455 11.523 -1.631 1 95.5 495 ILE B CA 1
ATOM 8361 C C . ILE B 1 495 ? -0.917 12.375 -0.452 1 95.5 495 ILE B C 1
ATOM 8363 O O . ILE B 1 495 ? -1.155 13.578 -0.604 1 95.5 495 ILE B O 1
ATOM 8367 N N . ASN B 1 496 ? -1.037 11.766 0.663 1 95.88 496 ASN B N 1
ATOM 8368 C CA . ASN B 1 496 ? -1.511 12.477 1.849 1 95.88 496 ASN B CA 1
ATOM 8369 C C . ASN B 1 496 ? -0.622 13.672 2.182 1 95.88 496 ASN B C 1
ATOM 8371 O O . ASN B 1 496 ? -1.089 14.656 2.752 1 95.88 496 ASN B O 1
ATOM 8375 N N . ALA B 1 497 ? 0.611 13.625 1.836 1 97.19 497 ALA B N 1
ATOM 8376 C CA . ALA B 1 497 ? 1.576 14.672 2.182 1 97.19 497 ALA B CA 1
ATOM 8377 C C . ALA B 1 497 ? 1.285 15.961 1.424 1 97.19 497 ALA B C 1
ATOM 8379 O O . ALA B 1 497 ? 1.769 17.031 1.8 1 97.19 497 ALA B O 1
ATOM 8380 N N . TYR B 1 498 ? 0.516 15.93 0.416 1 97.38 498 TYR B N 1
ATOM 8381 C CA . TYR B 1 498 ? 0.226 17.125 -0.375 1 97.38 498 TYR B CA 1
ATOM 8382 C C . TYR B 1 498 ? -0.785 18.016 0.334 1 97.38 498 TYR B C 1
ATOM 8384 O O . TYR B 1 498 ? -0.815 19.219 0.113 1 97.38 498 TYR B O 1
ATOM 8392 N N . PHE B 1 499 ? -1.558 17.438 1.235 1 95.19 499 PHE B N 1
ATOM 8393 C CA . PHE B 1 499 ? -2.6 18.203 1.909 1 95.19 499 PHE B CA 1
ATOM 8394 C C . PHE B 1 499 ? -1.989 19.234 2.838 1 95.19 499 PHE B C 1
ATOM 8396 O O . PHE B 1 499 ? -2.381 20.406 2.809 1 95.19 499 PHE B O 1
ATOM 8403 N N . MET B 1 500 ? -1.017 18.812 3.586 1 96.75 500 MET B N 1
ATOM 8404 C CA . MET B 1 500 ? -0.429 19.734 4.559 1 96.75 500 MET B CA 1
ATOM 8405 C C . MET B 1 500 ? 0.253 20.906 3.859 1 96.75 500 MET B C 1
ATOM 8407 O O . MET B 1 500 ? 0.2 22.031 4.34 1 96.75 500 MET B O 1
ATOM 8411 N N . GLY B 1 501 ? 0.928 20.625 2.748 1 96.88 501 GLY B N 1
ATOM 8412 C CA . GLY B 1 501 ? 1.51 21.719 1.979 1 96.88 501 GLY B CA 1
ATOM 8413 C C . GLY B 1 501 ? 0.492 22.766 1.555 1 96.88 501 GLY B C 1
ATOM 8414 O O . GLY B 1 501 ? 0.747 23.969 1.656 1 96.88 501 GLY B O 1
ATOM 8415 N N . CYS B 1 502 ? -0.644 22.328 1.167 1 96 502 CYS B N 1
ATOM 8416 C CA . CYS B 1 502 ? -1.714 23.219 0.752 1 96 502 CYS B CA 1
ATOM 8417 C C . CYS B 1 502 ? -2.244 24.016 1.937 1 96 502 CYS B C 1
ATOM 8419 O O . CYS B 1 502 ? -2.451 25.234 1.831 1 96 502 CYS B O 1
ATOM 8421 N N . HIS B 1 503 ? -2.434 23.328 3.045 1 95.12 503 HIS B N 1
ATOM 8422 C CA . HIS B 1 503 ? -2.963 23.984 4.238 1 95.12 503 HIS B CA 1
ATOM 8423 C C . HIS B 1 503 ? -2.045 25.109 4.703 1 95.12 503 HIS B C 1
ATOM 8425 O O . HIS B 1 503 ? -2.508 26.203 5.004 1 95.12 503 HIS B O 1
ATOM 8431 N N . LEU B 1 504 ? -0.81 24.797 4.691 1 97.62 504 LEU B N 1
ATOM 8432 C CA . LEU B 1 504 ? 0.147 25.766 5.215 1 97.62 504 LEU B CA 1
ATOM 8433 C C . LEU B 1 504 ? 0.354 26.906 4.23 1 97.62 504 LEU B C 1
ATOM 8435 O O . LEU B 1 504 ? 0.59 28.047 4.641 1 97.62 504 LEU B O 1
ATOM 8439 N N . LEU B 1 505 ? 0.278 26.609 2.945 1 97.38 505 LEU B N 1
ATOM 8440 C CA . LEU B 1 505 ? 0.347 27.672 1.955 1 97.38 505 LEU B CA 1
ATOM 8441 C C . LEU B 1 505 ? -0.817 28.641 2.119 1 97.38 505 LEU B C 1
ATOM 8443 O O . LEU B 1 505 ? -0.639 29.859 2.006 1 97.38 505 LEU B O 1
ATOM 8447 N N . TYR B 1 506 ? -1.935 28.125 2.404 1 95.62 506 TYR B N 1
ATOM 8448 C CA . TYR B 1 506 ? -3.111 28.953 2.604 1 95.62 506 TYR B CA 1
ATOM 8449 C C . TYR B 1 506 ? -2.947 29.844 3.83 1 95.62 506 TYR B C 1
ATOM 8451 O O . TYR B 1 506 ? -3.244 31.047 3.781 1 95.62 506 TYR B O 1
ATOM 8459 N N . ARG B 1 507 ? -2.48 29.266 4.867 1 95.5 507 ARG B N 1
ATOM 8460 C CA . ARG B 1 507 ? -2.426 29.953 6.148 1 95.5 507 ARG B CA 1
ATOM 8461 C C . ARG B 1 507 ? -1.213 30.875 6.223 1 95.5 507 ARG B C 1
ATOM 8463 O O . ARG B 1 507 ? -1.287 31.969 6.797 1 95.5 507 ARG B O 1
ATOM 8470 N N . TYR B 1 508 ? -0.053 30.484 5.645 1 96.44 508 TYR B N 1
ATOM 8471 C CA . TYR B 1 508 ? 1.201 31.172 5.914 1 96.44 508 TYR B CA 1
ATOM 8472 C C . TYR B 1 508 ? 1.938 31.484 4.617 1 96.44 508 TYR B C 1
ATOM 8474 O O . TYR B 1 508 ? 3.086 31.938 4.645 1 96.44 508 TYR B O 1
ATOM 8482 N N . GLY B 1 509 ? 1.369 31.297 3.471 1 96.94 509 GLY B N 1
ATOM 8483 C CA . GLY B 1 509 ? 2.031 31.516 2.195 1 96.94 509 GLY B CA 1
ATOM 8484 C C . GLY B 1 509 ? 2.57 32.938 2.033 1 96.94 509 GLY B C 1
ATOM 8485 O O . GLY B 1 509 ? 3.508 33.156 1.268 1 96.94 509 GLY B O 1
ATOM 8486 N N . PHE B 1 510 ? 2.02 33.875 2.779 1 94.94 510 PHE B N 1
ATOM 8487 C CA . PHE B 1 510 ? 2.416 35.281 2.676 1 94.94 510 PHE B CA 1
ATOM 8488 C C . PHE B 1 510 ? 3.848 35.469 3.16 1 94.94 510 PHE B C 1
ATOM 8490 O O . PHE B 1 510 ? 4.492 36.469 2.832 1 94.94 510 PHE B O 1
ATOM 8497 N N . CYS B 1 511 ? 4.387 34.5 3.881 1 95.75 511 CYS B N 1
ATOM 8498 C CA . CYS B 1 511 ? 5.734 34.594 4.43 1 95.75 511 CYS B CA 1
ATOM 8499 C C . CYS B 1 511 ? 6.781 34.281 3.371 1 95.75 511 CYS B C 1
ATOM 8501 O O . CYS B 1 511 ? 7.969 34.531 3.566 1 95.75 511 CYS B O 1
ATOM 8503 N N . LEU B 1 512 ? 6.348 33.719 2.229 1 95.69 512 LEU B N 1
ATOM 8504 C CA . LEU B 1 512 ? 7.273 33.438 1.135 1 95.69 512 LEU B CA 1
ATOM 8505 C C . LEU B 1 512 ? 7.547 34.688 0.318 1 95.69 512 LEU B C 1
ATOM 8507 O O . LEU B 1 512 ? 6.621 35.281 -0.239 1 95.69 512 LEU B O 1
ATOM 8511 N N . ARG B 1 513 ? 8.812 35.031 0.174 1 91.44 513 ARG B N 1
ATOM 8512 C CA . ARG B 1 513 ? 9.125 36.312 -0.421 1 91.44 513 ARG B CA 1
ATOM 8513 C C . ARG B 1 513 ? 9.82 36.156 -1.767 1 91.44 513 ARG B C 1
ATOM 8515 O O . ARG B 1 513 ? 9.633 36.969 -2.674 1 91.44 513 ARG B O 1
ATOM 8522 N N . HIS B 1 514 ? 10.594 35.156 -1.915 1 92.56 514 HIS B N 1
ATOM 8523 C CA . HIS B 1 514 ? 11.359 35 -3.145 1 92.56 514 HIS B CA 1
ATOM 8524 C C . HIS B 1 514 ? 10.461 34.594 -4.309 1 92.56 514 HIS B C 1
ATOM 8526 O O . HIS B 1 514 ? 9.594 33.719 -4.16 1 92.56 514 HIS B O 1
ATOM 8532 N N . PRO B 1 515 ? 10.656 35.188 -5.449 1 93.56 515 PRO B N 1
ATOM 8533 C CA . PRO B 1 515 ? 9.82 34.875 -6.617 1 93.56 515 PRO B CA 1
ATOM 8534 C C . PRO B 1 515 ? 9.859 33.406 -7.004 1 93.56 515 PRO B C 1
ATOM 8536 O O . PRO B 1 515 ? 8.859 32.844 -7.473 1 93.56 515 PRO B O 1
ATOM 8539 N N . ALA B 1 516 ? 10.969 32.781 -6.832 1 95.5 516 ALA B N 1
ATOM 8540 C CA . ALA B 1 516 ? 11.078 31.359 -7.145 1 95.5 516 ALA B CA 1
ATOM 8541 C C . ALA B 1 516 ? 10.164 30.531 -6.242 1 95.5 516 ALA B C 1
ATOM 8543 O O . ALA B 1 516 ? 9.609 29.516 -6.676 1 95.5 516 ALA B O 1
ATOM 8544 N N . GLU B 1 517 ? 10.039 30.969 -5.043 1 96.31 517 GLU B N 1
ATOM 8545 C CA . GLU B 1 517 ? 9.148 30.297 -4.105 1 96.31 517 GLU B CA 1
ATOM 8546 C C . GLU B 1 517 ? 7.688 30.469 -4.508 1 96.31 517 GLU B C 1
ATOM 8548 O O . GLU B 1 517 ? 6.887 29.547 -4.375 1 96.31 517 GLU B O 1
ATOM 8553 N N . HIS B 1 518 ? 7.348 31.688 -4.977 1 96.62 518 HIS B N 1
ATOM 8554 C CA . HIS B 1 518 ? 5.996 31.938 -5.461 1 96.62 518 HIS B CA 1
ATOM 8555 C C . HIS B 1 518 ? 5.652 31.047 -6.641 1 96.62 518 HIS B C 1
ATOM 8557 O O . HIS B 1 518 ? 4.648 30.328 -6.605 1 96.62 518 HIS B O 1
ATOM 8563 N N . GLN B 1 519 ? 6.566 31.016 -7.562 1 96.5 519 GLN B N 1
ATOM 8564 C CA . GLN B 1 519 ? 6.344 30.203 -8.758 1 96.5 519 GLN B CA 1
ATOM 8565 C C . GLN B 1 519 ? 6.281 28.719 -8.414 1 96.5 519 GLN B C 1
ATOM 8567 O O . GLN B 1 519 ? 5.43 27.984 -8.93 1 96.5 519 GLN B O 1
ATOM 8572 N N . GLY B 1 520 ? 7.207 28.312 -7.605 1 97.31 520 GLY B N 1
ATOM 8573 C CA . GLY B 1 520 ? 7.195 26.922 -7.168 1 97.31 520 GLY B CA 1
ATOM 8574 C C . GLY B 1 520 ? 5.922 26.531 -6.441 1 97.31 520 GLY B C 1
ATOM 8575 O O . GLY B 1 520 ? 5.426 25.422 -6.598 1 97.31 520 GLY B O 1
ATOM 8576 N N . SER B 1 521 ? 5.398 27.438 -5.625 1 97.94 521 SER B N 1
ATOM 8577 C CA . SER B 1 521 ? 4.16 27.203 -4.895 1 97.94 521 SER B CA 1
ATOM 8578 C C . SER B 1 521 ? 2.977 27.062 -5.844 1 97.94 521 SER B C 1
ATOM 8580 O O . SER B 1 521 ? 2.111 26.203 -5.648 1 97.94 521 SER B O 1
ATOM 8582 N N . PHE B 1 522 ? 2.928 27.859 -6.883 1 97.69 522 PHE B N 1
ATOM 8583 C CA . PHE B 1 522 ? 1.862 27.766 -7.871 1 97.69 522 PHE B CA 1
ATOM 8584 C C . PHE B 1 522 ? 1.933 26.438 -8.617 1 97.69 522 PHE B C 1
ATOM 8586 O O . PHE B 1 522 ? 0.907 25.797 -8.859 1 97.69 522 PHE B O 1
ATOM 8593 N N . GLU B 1 523 ? 3.1 26 -8.953 1 97.25 523 GLU B N 1
ATOM 8594 C CA . GLU B 1 523 ? 3.279 24.719 -9.625 1 97.25 523 GLU B CA 1
ATOM 8595 C C . GLU B 1 523 ? 2.848 23.562 -8.727 1 97.25 523 GLU B C 1
ATOM 8597 O O . GLU B 1 523 ? 2.244 22.594 -9.195 1 97.25 523 GLU B O 1
ATOM 8602 N N . PHE B 1 524 ? 3.221 23.766 -7.504 1 97.81 524 PHE B N 1
ATOM 8603 C CA . PHE B 1 524 ? 2.844 22.766 -6.516 1 97.81 524 PHE B CA 1
ATOM 8604 C C . PHE B 1 524 ? 1.327 22.641 -6.418 1 97.81 524 PHE B C 1
ATOM 8606 O O . PHE B 1 524 ? 0.781 21.547 -6.48 1 97.81 524 PHE B O 1
ATOM 8613 N N . LEU B 1 525 ? 0.658 23.75 -6.281 1 97.81 525 LEU B N 1
ATOM 8614 C CA . LEU B 1 525 ? -0.794 23.766 -6.141 1 97.81 525 LEU B CA 1
ATOM 8615 C C . LEU B 1 525 ? -1.472 23.266 -7.414 1 97.81 525 LEU B C 1
ATOM 8617 O O . LEU B 1 525 ? -2.494 22.578 -7.352 1 97.81 525 LEU B O 1
ATOM 8621 N N . ASP B 1 526 ? -0.925 23.562 -8.539 1 96.12 526 ASP B N 1
ATOM 8622 C CA . ASP B 1 526 ? -1.439 23.062 -9.812 1 96.12 526 ASP B CA 1
ATOM 8623 C C . ASP B 1 526 ? -1.341 21.547 -9.891 1 96.12 526 ASP B C 1
ATOM 8625 O O . ASP B 1 526 ? -2.266 20.875 -10.367 1 96.12 526 ASP B O 1
ATOM 8629 N N . PHE B 1 527 ? -0.245 21.078 -9.453 1 95.56 527 PHE B N 1
ATOM 8630 C CA . PHE B 1 527 ? -0.042 19.625 -9.422 1 95.56 527 PHE B CA 1
ATOM 8631 C C . PHE B 1 527 ? -1.071 18.953 -8.523 1 95.56 527 PHE B C 1
ATOM 8633 O O . PHE B 1 527 ? -1.624 17.906 -8.875 1 95.56 527 PHE B O 1
ATOM 8640 N N . VAL B 1 528 ? -1.259 19.531 -7.359 1 95.88 528 VAL B N 1
ATOM 8641 C CA . VAL B 1 528 ? -2.197 18.969 -6.398 1 95.88 528 VAL B CA 1
ATOM 8642 C C . VAL B 1 528 ? -3.594 18.906 -7.012 1 95.88 528 VAL B C 1
ATOM 8644 O O . VAL B 1 528 ? -4.297 17.906 -6.879 1 95.88 528 VAL B O 1
ATOM 8647 N N . GLU B 1 529 ? -3.982 19.875 -7.688 1 92.56 529 GLU B N 1
ATOM 8648 C CA . GLU B 1 529 ? -5.32 19.938 -8.273 1 92.56 529 GLU B CA 1
ATOM 8649 C C . GLU B 1 529 ? -5.465 18.938 -9.414 1 92.56 529 GLU B C 1
ATOM 8651 O O . GLU B 1 529 ? -6.449 18.203 -9.477 1 92.56 529 GLU B O 1
ATOM 8656 N N . LYS B 1 530 ? -4.512 18.781 -10.227 1 91.12 530 LYS B N 1
ATOM 8657 C CA . LYS B 1 530 ? -4.621 17.984 -11.445 1 91.12 530 LYS B CA 1
ATOM 8658 C C . LYS B 1 530 ? -4.34 16.516 -11.172 1 91.12 530 LYS B C 1
ATOM 8660 O O . LYS B 1 530 ? -4.98 15.633 -11.75 1 91.12 530 LYS B O 1
ATOM 8665 N N . LYS B 1 531 ? -3.426 16.281 -10.25 1 91.12 531 LYS B N 1
ATOM 8666 C CA . LYS B 1 531 ? -2.975 14.906 -10.07 1 91.12 531 LYS B CA 1
ATOM 8667 C C . LYS B 1 531 ? -3.561 14.289 -8.805 1 91.12 531 LYS B C 1
ATOM 8669 O O . LYS B 1 531 ? -3.867 13.102 -8.773 1 91.12 531 LYS B O 1
ATOM 8674 N N . VAL B 1 532 ? -3.701 15.07 -7.809 1 92 532 VAL B N 1
ATOM 8675 C CA . VAL B 1 532 ? -4.191 14.562 -6.531 1 92 532 VAL B CA 1
ATOM 8676 C C . VAL B 1 532 ? -5.711 14.688 -6.477 1 92 532 VAL B C 1
ATOM 8678 O O . VAL B 1 532 ? -6.383 13.891 -5.812 1 92 532 VAL B O 1
ATOM 8681 N N . GLY B 1 533 ? -6.305 15.641 -7.227 1 91.06 533 GLY B N 1
ATOM 8682 C CA . GLY B 1 533 ? -7.746 15.844 -7.238 1 91.06 533 GLY B CA 1
ATOM 8683 C C . GLY B 1 533 ? -8.25 16.641 -6.047 1 91.06 533 GLY B C 1
ATOM 8684 O O . GLY B 1 533 ? -9.312 16.344 -5.504 1 91.06 533 GLY B O 1
ATOM 8685 N N . TRP B 1 534 ? -7.523 17.5 -5.539 1 91.06 534 TRP B N 1
ATOM 8686 C CA . TRP B 1 534 ? -7.875 18.422 -4.469 1 91.06 534 TRP B CA 1
ATOM 8687 C C . TRP B 1 534 ? -7.977 19.844 -4.992 1 91.06 534 TRP B C 1
ATOM 8689 O O . TRP B 1 534 ? -7.039 20.359 -5.613 1 91.06 534 TRP B O 1
ATOM 8699 N N . PRO B 1 535 ? -9.062 20.469 -4.816 1 88.81 535 PRO B N 1
ATOM 8700 C CA . PRO B 1 535 ? -9.211 21.812 -5.359 1 88.81 535 PRO B CA 1
ATOM 8701 C C . PRO B 1 535 ? -8.297 22.828 -4.676 1 88.81 535 PRO B C 1
ATOM 8703 O O . PRO B 1 535 ? -8.336 22.969 -3.451 1 88.81 535 PRO B O 1
ATOM 8706 N N . THR B 1 536 ? -7.531 23.547 -5.43 1 93 536 THR B N 1
ATOM 8707 C CA . THR B 1 536 ? -6.582 24.5 -4.852 1 93 536 THR B CA 1
ATOM 8708 C C . THR B 1 536 ? -6.734 25.875 -5.488 1 93 536 THR B C 1
ATOM 8710 O O . THR B 1 536 ? -6.016 26.812 -5.129 1 93 536 THR B O 1
ATOM 8713 N N . ALA B 1 537 ? -7.648 26.078 -6.355 1 90.44 537 ALA B N 1
ATOM 8714 C CA . ALA B 1 537 ? -7.805 27.328 -7.094 1 90.44 537 ALA B CA 1
ATOM 8715 C C . ALA B 1 537 ? -8.047 28.5 -6.141 1 90.44 537 ALA B C 1
ATOM 8717 O O . ALA B 1 537 ? -7.555 29.609 -6.371 1 90.44 537 ALA B O 1
ATOM 8718 N N . TRP B 1 538 ? -8.82 28.266 -5.148 1 89.88 538 TRP B N 1
ATOM 8719 C CA . TRP B 1 538 ? -9.125 29.328 -4.191 1 89.88 538 TRP B CA 1
ATOM 8720 C C . TRP B 1 538 ? -7.887 29.719 -3.398 1 89.88 538 TRP B C 1
ATOM 8722 O O . TRP B 1 538 ? -7.723 30.891 -3.021 1 89.88 538 TRP B O 1
ATOM 8732 N N . ILE B 1 539 ? -7.008 28.797 -3.184 1 94.06 539 ILE B N 1
ATOM 8733 C CA . ILE B 1 539 ? -5.754 29.094 -2.502 1 94.06 539 ILE B CA 1
ATOM 8734 C C . ILE B 1 539 ? -4.855 29.922 -3.414 1 94.06 539 ILE B C 1
ATOM 8736 O O . ILE B 1 539 ? -4.23 30.891 -2.967 1 94.06 539 ILE B O 1
ATOM 8740 N N . VAL B 1 540 ? -4.82 29.578 -4.66 1 96.06 540 VAL B N 1
ATOM 8741 C CA . VAL B 1 540 ? -4.012 30.297 -5.641 1 96.06 540 VAL B CA 1
ATOM 8742 C C . VAL B 1 540 ? -4.465 31.75 -5.719 1 96.06 540 VAL B C 1
ATOM 8744 O O . VAL B 1 540 ? -3.637 32.656 -5.703 1 96.06 540 VAL B O 1
ATOM 8747 N N . ARG B 1 541 ? -5.73 31.938 -5.738 1 94.56 541 ARG B N 1
ATOM 8748 C CA . ARG B 1 541 ? -6.281 33.281 -5.812 1 94.56 541 ARG B CA 1
ATOM 8749 C C . ARG B 1 541 ? -5.91 34.094 -4.574 1 94.56 541 ARG B C 1
ATOM 8751 O O . ARG B 1 541 ? -5.555 35.281 -4.68 1 94.56 541 ARG B O 1
ATOM 8758 N N . GLN B 1 542 ? -6.023 33.469 -3.506 1 94.5 542 GLN B N 1
ATOM 8759 C CA . GLN B 1 542 ? -5.68 34.125 -2.26 1 94.5 542 GLN B CA 1
ATOM 8760 C C . GLN B 1 542 ? -4.207 34.531 -2.232 1 94.5 542 GLN B C 1
ATOM 8762 O O . GLN B 1 542 ? -3.857 35.625 -1.841 1 94.5 542 GLN B O 1
ATOM 8767 N N . LEU B 1 543 ? -3.346 33.625 -2.639 1 95.94 543 LEU B N 1
ATOM 8768 C CA . LEU B 1 543 ? -1.909 33.875 -2.611 1 95.94 543 LEU B CA 1
ATOM 8769 C C . LEU B 1 543 ? -1.526 34.969 -3.596 1 95.94 543 LEU B C 1
ATOM 8771 O O . LEU B 1 543 ? -0.69 35.812 -3.287 1 95.94 543 LEU B O 1
ATOM 8775 N N . GLU B 1 544 ? -2.141 34.938 -4.711 1 95.38 544 GLU B N 1
ATOM 8776 C CA . GLU B 1 544 ? -1.891 35.969 -5.695 1 95.38 544 GLU B CA 1
ATOM 8777 C C . GLU B 1 544 ? -2.26 37.344 -5.148 1 95.38 544 GLU B C 1
ATOM 8779 O O . GLU B 1 544 ? -1.516 38.312 -5.328 1 95.38 544 GLU B O 1
ATOM 8784 N N . ALA B 1 545 ? -3.361 37.406 -4.504 1 94.44 545 ALA B N 1
ATOM 8785 C CA . ALA B 1 545 ? -3.82 38.656 -3.92 1 94.44 545 ALA B CA 1
ATOM 8786 C C . ALA B 1 545 ? -2.885 39.125 -2.809 1 94.44 545 ALA B C 1
ATOM 8788 O O . ALA B 1 545 ? -2.506 40.312 -2.752 1 94.44 545 ALA B O 1
ATOM 8789 N N . GLU B 1 546 ? -2.494 38.281 -1.976 1 94.56 546 GLU B N 1
ATOM 8790 C CA . GLU B 1 546 ? -1.638 38.594 -0.84 1 94.56 546 GLU B CA 1
ATOM 8791 C C . GLU B 1 546 ? -0.245 39 -1.302 1 94.56 546 GLU B C 1
ATOM 8793 O O . GLU B 1 546 ? 0.302 40 -0.822 1 94.56 546 GLU B O 1
ATOM 8798 N N . TRP B 1 547 ? 0.291 38.281 -2.193 1 93.94 547 TRP B N 1
ATOM 8799 C CA . TRP B 1 547 ? 1.636 38.562 -2.68 1 93.94 547 TRP B CA 1
ATOM 8800 C C . TRP B 1 547 ? 1.658 39.875 -3.459 1 93.94 547 TRP B C 1
ATOM 8802 O O . TRP B 1 547 ? 2.619 40.656 -3.365 1 93.94 547 TRP B O 1
ATOM 8812 N N . SER B 1 548 ? 0.619 40.156 -4.223 1 91.69 548 SER B N 1
ATOM 8813 C CA . SER B 1 548 ? 0.519 41.406 -4.945 1 91.69 548 SER B CA 1
ATOM 8814 C C . SER B 1 548 ? 0.413 42.594 -3.986 1 91.69 548 SER B C 1
ATOM 8816 O O . SER B 1 548 ? 1.06 43.625 -4.188 1 91.69 548 SER B O 1
ATOM 8818 N N . GLU B 1 549 ? -0.369 42.469 -2.969 1 91.56 549 GLU B N 1
ATOM 8819 C CA . GLU B 1 549 ? -0.524 43.5 -1.967 1 91.56 549 GLU B CA 1
ATOM 8820 C C . GLU B 1 549 ? 0.789 43.781 -1.236 1 91.56 549 GLU B C 1
ATOM 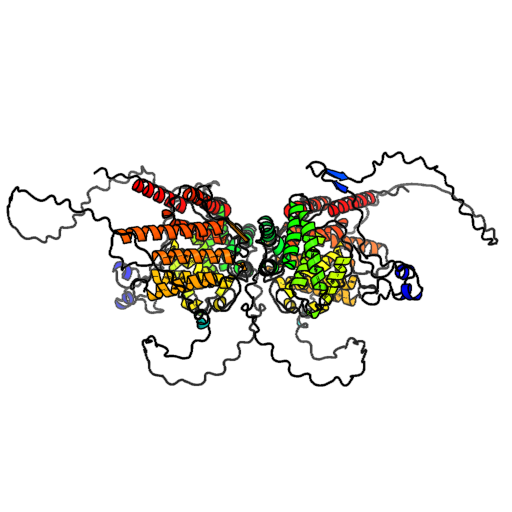8822 O O . GLU B 1 549 ? 1.159 44.938 -1.013 1 91.56 549 GLU B O 1
ATOM 8827 N N . LEU B 1 550 ? 1.444 42.781 -0.864 1 88.5 550 LEU B N 1
ATOM 8828 C CA . LEU B 1 550 ? 2.705 42.906 -0.144 1 88.5 550 LEU B CA 1
ATOM 8829 C C . LEU B 1 550 ? 3.777 43.531 -1.039 1 88.5 550 LEU B C 1
ATOM 8831 O O . LEU B 1 550 ? 4.598 44.312 -0.577 1 88.5 550 LEU B O 1
ATOM 8835 N N . HIS B 1 551 ? 3.777 43.156 -2.299 1 87.5 551 HIS B N 1
ATOM 8836 C CA . HIS B 1 551 ? 4.715 43.75 -3.25 1 87.5 551 HIS B CA 1
ATOM 8837 C C . HIS B 1 551 ? 4.473 45.25 -3.404 1 87.5 551 HIS B C 1
ATOM 8839 O O . HIS B 1 551 ? 5.426 46.031 -3.488 1 87.5 551 HIS B O 1
ATOM 8845 N N . THR B 1 552 ? 3.242 45.594 -3.416 1 84.88 552 THR B N 1
ATOM 8846 C CA . THR B 1 552 ? 2.889 47 -3.518 1 84.88 552 THR B CA 1
ATOM 8847 C C . THR B 1 552 ? 3.32 47.75 -2.264 1 84.88 552 THR B C 1
ATOM 8849 O O . THR B 1 552 ? 3.785 48.906 -2.35 1 84.88 552 THR B O 1
ATOM 8852 N N . LEU B 1 553 ? 3.193 47.125 -1.163 1 82.75 553 LEU B N 1
ATOM 8853 C CA . LEU B 1 553 ? 3.586 47.75 0.096 1 82.75 553 LEU B CA 1
ATOM 8854 C C . LEU B 1 553 ? 5.102 47.906 0.181 1 82.75 553 LEU B C 1
ATOM 8856 O O . LEU B 1 553 ? 5.605 48.875 0.713 1 82.75 553 LEU B O 1
ATOM 8860 N N . ASP B 1 554 ? 5.809 46.969 -0.299 1 79.62 554 ASP B N 1
ATOM 8861 C CA . ASP B 1 554 ? 7.266 47 -0.231 1 79.62 554 ASP B CA 1
ATOM 8862 C C . ASP B 1 554 ? 7.848 48.031 -1.204 1 79.62 554 ASP B C 1
ATOM 8864 O O . ASP B 1 554 ? 8.922 48.562 -0.963 1 79.62 554 ASP B O 1
ATOM 8868 N N . THR B 1 555 ? 7.113 48.25 -2.254 1 76.81 555 THR B N 1
ATOM 8869 C CA . THR B 1 555 ? 7.602 49.188 -3.254 1 76.81 555 THR B CA 1
ATOM 8870 C C . THR B 1 555 ? 7.047 50.594 -2.996 1 76.81 555 THR B C 1
ATOM 8872 O O . THR B 1 555 ? 7.461 51.562 -3.637 1 76.81 555 THR B O 1
ATOM 8875 N N . TRP B 1 556 ? 6.027 50.656 -2.043 1 65.19 556 TRP B N 1
ATOM 8876 C CA . TRP B 1 556 ? 5.422 51.969 -1.753 1 65.19 556 TRP B CA 1
ATOM 8877 C C . TRP B 1 556 ? 6.422 52.906 -1.079 1 65.19 556 TRP B C 1
ATOM 8879 O O . TRP B 1 556 ? 7.07 52.5 -0.099 1 65.19 556 TRP B O 1
ATOM 8889 N N . SER B 1 557 ? 7.039 53.969 -1.68 1 63.91 557 SER B N 1
ATOM 8890 C CA . SER B 1 557 ? 7.805 55.062 -1.111 1 63.91 557 SER B CA 1
ATOM 8891 C C . SER B 1 557 ? 6.887 56.188 -0.618 1 63.91 557 SER B C 1
ATOM 8893 O O . SER B 1 557 ? 6.074 56.719 -1.383 1 63.91 557 SER B O 1
ATOM 8895 N N . PRO B 1 558 ? 6.629 56.281 0.792 1 52.53 558 PRO B N 1
ATOM 8896 C CA . PRO B 1 558 ? 5.766 57.375 1.25 1 52.53 558 PRO B CA 1
ATOM 8897 C C . PRO B 1 558 ? 6.199 58.75 0.716 1 52.53 558 PRO B C 1
ATOM 8899 O O . PRO B 1 558 ? 7.375 59.094 0.812 1 52.53 558 PRO B O 1
ATOM 8902 N N . ARG B 1 559 ? 5.891 59.125 -0.355 1 48.03 559 ARG B N 1
ATOM 8903 C CA . ARG B 1 559 ? 6.141 60.531 -0.687 1 48.03 559 ARG B CA 1
ATOM 8904 C C . ARG B 1 559 ? 5.441 61.438 0.302 1 48.03 559 ARG B C 1
ATOM 8906 O O . ARG B 1 559 ? 4.211 61.469 0.37 1 48.03 559 ARG B O 1
ATOM 8913 N N . TYR B 1 560 ? 6 61.469 1.526 1 36.41 560 TYR B N 1
ATOM 8914 C CA . TYR B 1 560 ? 5.605 62.719 2.188 1 36.41 560 TYR B CA 1
ATOM 8915 C C . TYR B 1 560 ? 6.184 63.938 1.466 1 36.41 560 TYR B C 1
ATOM 8917 O O . TYR B 1 560 ? 7.285 63.875 0.92 1 36.41 560 TYR B O 1
#

Secondary structure (DSSP, 8-state):
-----SBHHHHHTT------TT-SS-HHHHHTT----B--S------SEEEEEETTEEEEEE----TTS------S------------------------------------------------------GGGGHHHH--S----------------------------------GGG------------HHHHHHHHHIIIIIHHHHHTT-TT-HHHHHHHHHHHH-HHHHHHHHHHHHHHHHHHHT--SHHHHHHHHHHHHHHHHHHTS-GGG--HHHHHHHHHHHHHHHH--S---THHHHHHHHHHHHSTTGGGS-HHHHHHHHHHHHHHHHHHHHS-----S-GGGGTTSGGGT--SHHHHHHHHHHHHHHHHHHHH-SSSS--HHHHHHHHHHHHHHHHT--GGGS-SEEE--BGGGTB-S-EEE-S-HHHHHHHHHHHHHHHHHHHH---TT---HHHHHHHHHHHHHHHHHHHHHHHHHHHH-TT-TTHHHHHHHHHHHHGGG--SHHHHHHHHHHHHHIIIII----HHHHHHHHHHHHHHHHHHH-----/-----SBHHHHHTT------TT-SS-HHHHHTT----B---------SEEEE--TTS-EEEE----TT-------S------------------------------------------------------GGGGHHHH-------------------------------------TT-S------S----HHHHHHHHHIIIIIHHHHHTT-TT-HHHHHHHHHHHH-HHHHHHHHHHHHHHHHHHHT--SHHHHHHHHHHHHHHHHHHTS-GGG--HHHHHHHHHHHHHHHH--S---THHHHHHHHHHHHSTTGGGS-HHHHHHHHHHHHHHHHHHHHS-----S-GGGGTTSGGGT--SHHHHHHHHHHHHHHHHHHHH-SSS---HHHHHHHHHHHHHHHHT--GGGS-SEEE--BGGGTB-S-EEE-S-HHHHHHHHHHHHHHHHHHHH---TT---HHHHHHHHHHHHHHHHHHHHHHHHHHHH-TT-TTHHHHHHHHHHHHGGG--SHHHHHHHHHHHHHIIIII----HHHHHHHHHHHHHHHHHHH-----

Sequence (1120 aa):
MRIGRGCERCRLRHIKCTIAGGASSCNECSRLSRACHLDPPFRFKTVRHVYQKSQGTASKFELAWDACQPWVKVPQSLMFVEESAEDPDSDGTSDALRDNQPPSNVLPAVSQPQIPSTPSPREDTTQPSNQLIAQLAGSSPGERRTISSISISPKPASGPSPLPSVSTWGDLSPSLSSLSPRQNSTAPMSTREAFLLRSFIQTLSPRFDVCDQHSHFSTEVPRRALQVPMVLKAVLCLSARHSAVISGSSEWEASEYHSQCIELLLNALGKAEESYDDNLLITVVILRMYEELELAADEKCHWLGSTRLLNTMSKSASSGGLAEAVSWQFLRQAIYACLVEYQPMQLNLENYEHSSVFRRRDDAAYSNRIIFLCARIIQLRSAPTFSFDENDWNYLSECVEQWHREKPISWQPLKYQEANSTESRPFPELWLVSPPAVVGLQYYHTSRILLATSNAHHSIVSDYERAKLRRIEEQTIAYHLINVIGLSRSNETVINAYFMGCHLLYRYGFCLRHPAEHQGSFEFLDFVEKKVGWPTAWIVRQLEAEWSELHTLDTWSPRYMRIGRGCERCRLRHIKCTIAGGASSCNECSRLSRACHLDPPFRFKTVRHVYQKSQGTASKFELAWDACQPWVKVPQSLMFVEESAEDPDSDGTSDALRDNQPPSNVLPAVSQPQIPSTPSPREDTTQPSNQLIAQLAGSSPGERRTISSISISPKPASGPSPLPSVSTWGDLSPSLSSLSPRQNSTAPMSTREAFLLRSFIQTLSPRFDVCDQHSHFSTEVPRRALQVPMVLKAVLCLSARHSAVISGSSEWEASEYHSQCIELLLNALGKAEESYDDNLLITVVILRMYEELELAADEKCHWLGSTRLLNTMSKSASSGGLAEAVSWQFLRQAIYACLVEYQPMQLNLENYEHSSVFRRRDDAAYSNRIIFLCARIIQLRSAPTFSFDENDWNYLSECVEQWHREKPISWQPLKYQEANSTESRPFPELWLVSPPAVVGLQYYHTSRILLATSNAHHSIVSDYERAKLRRIEEQTIAYHLINVIGLSRSNETVINAYFMGCHLLYRYGFCLRHPAEHQGSFEFLDFVEKKVGWPTAWIVRQLEAEWSELHTLDTWSPRY

Radius of gyration: 40.87 Å; Cα contacts (8 Å, |Δi|>4): 1154; chains: 2; bounding box: 110×155×107 Å